Protein AF-A0AAD5DUL3-F1 (afdb_monomer_lite)

InterPro domains:
  IPR000182 GNAT domain [PF00583] (53-160)
  IPR000182 GNAT domain [PS51186] (17-183)
  IPR005123 Oxoglutarate/iron-dependent dioxygenase domain [PS51471] (688-803)
  IPR016181 Acyl-CoA N-acyltransferase [SSF55729] (15-179)
  IPR051635 Serotonin N-acetyltransferase-like [PTHR10908] (14-181)

Foldseek 3Di:
DDDDDDDDPDPDDDFDKDKDQDDLVLLVVALVQQPVFDDPQQGDDSVVSNQQCVQVSLLKMFIWTQDPPPDRDIHGQWIKTWAAAQDPADDPVRRVDHDLLHQEIEIRDTGGHPVCPPVCPSLVRLLVSVVSNVVSRVSHFKYKYKDDPVCVVSVVSNPWDWDAWGPDDRDDGTITMIMDGDDDPDDDDDDDDDDDDDDDDDDDDDDPPDDPPPPPDDDDDPDDDPDDFDDADFKDKDALQDPCLVVLLVLQVCCLPVVVVVVCVVCVVPVPDPPPVVCVCVVPPHLPQKDKDQVPVSDDPVVVVVVVVSVCVCCCPQPLFNDWDGKMKMWGFAQDKWFKWFALVQAQKKKKFWQACQVPAQKAWFWKWWQDDDDPDDRDTDTHRNHHRMMMMGGSLIIIMTTGIRGGPDSSRTTIIIITYRHHNDKAKDDLDHRVQQVVLLVVLLVQLVVLQVVAQAKFGKWKKKFKAWLQQAGPDIDTSHHNIWGAPQPPPDDGVVRSVSSSVSSVVSNRPGGGHHGPVRHMMMMMHMDGRAPPDDDDPPRDGPPPPPPPPVDPPDPQDWDQDDPPDDDDDDDDDDDDDDDDDDDDDDDDDDDDDDRPTDGFDDADFKDKDAQQPVPLLVVLLVLVCVVLVDPPDDDPLPPFWDQDDDRPFWTWIKGQVPSRDDPVSVVVVLVSVQVCCVPQPLFNDWDGKMKIFAAAQTKGFWDFQVVFAQKKKKQWSAQQVPAQKDWFWKKWFDPCLVVVSNPPDSVDMDGRVNGIDTHGNHRGMMMMGGRGTTIMTTGIRGGPRRSRTTIIMITYRHDRHKHKDDFQDPVQFVVLVVVLVVVLVVVLVVAQAKFGKWKKKFKAFLQQAGPDIGTSHHNIWGDPPGDPSDDRCVRVVSSSNSSCVSRNPTGGHHGPGIMMMMHMDGGD

Organism: NCBI:txid2649997

Secondary structure (DSSP, 8-state):
-----------PPPPPEEEEE--GGGHHHHHHHHHHHS-TTTSPPHHHHHHHHHHSGGGEEEEEEE-TTSSS-EEEEEEEEEEEES-SS--TTTTSS--TT-SEEEEEEEEE-GGGTTTTHHHHHHHHHHHHHHHH-TT--EEEEEE-GGGHHHHHHTTPEEEEE-S---SSS--EEEEE-PPP----------------PPPPPP-----TTTT---SS--S----PPPPP--EEEESS--TTHHHHHHHHHHHHHHHHHHHHHT-GGGTT---TTTTHHHHSSTT-SEEEEEHHHHS-HHHHHHHHHHHHHHIIIII-EEEEPPPEEEEE-TT--EEEEB-GGG-SEEEEEE---GGG-S-B--PEEEE---STT--PEEEE---TTEEEEEETTS-EEEPPPBS---TTTSEEEEEEEEEEE--EEEESS-HHHHHHHHHHHHHHHHHHHTTS--EEEEEEEEEEE-TTS-EEEEEEEEE--EE-TT-TTS-HHHHHHHHHHHHHHHHHH--PPPPTT---EEEEEEEEE-TT----TTS----------S---PPPPEEE---------------------PPP-PPP--------EEEPPPP--EEEETTSSTTHHHHHHHHHHHHTS-TT---GGGG--EEEEETTTEEEEEEEHHHHS-HHHHHHHHHHHHHHIIIII-EEEEPPPEEEEE-TT-EEEEE--TTT-SEEEEEE----TT-S-B--PEEEE-GGGGGHHHH--TTS-B-HHHHEEEE---TTPEEEEETTS-EEEPPPBS---TTTSEEEEEEEEEEE--EEEESS-HHHHHHHHHHHHHHHHHHHTTSPPEEEEEEEEEEE-TTSBEEEEEEEEE--EE-SSS--SS-HHHHHHHHHHHHHHHHHT-BPPP-SS-EEEEEEEEE-

Sequence (912 aa):
MVEGEAAGSGVQAAPDIFFRPALPEDLESIAALEAAGYPPDEAASKERLAYRLEHAGGQFLAAVGASSSGGGELEVVGFCCGTLSASDRLTEESMARHEPDGSLLAIHSVCVAAAMRRRGVATRLLRAYLQFVLGTTPQLEEVRLICKEPLIPLYAGAGFQMVGPSDVVHGTDPWFEMRWAPDEEDGDDEAGEAAAEAGQQPQQQPQLNGSPWSEMVGSESPTKQFLELPDTEFIFVKENFLPMASELRWCYEERILLDPLRALTLQPEKAASWKAWDTIDQLLPEKSTLLRTPAKQFFPRDLYRPLKAALLEYGAHELGCLGLSPIWLSYYTSSSTQSWHCAAPHGPFAFCLSITKWDERHFSGGETMLLQPNVLATDETYLLDPRFNQLAVWDARVPFGVRQVEGTDDPLDARVVLHGWFSKPAPFCTGALSQEEAAPALQAAMDAVHAALAKLPPAVGTVTLRLQVAGDGRPVGLQWLCNTLIAEPQHRGEQPWMVVDANLSAIAETCMSMRFPASADGGSSEVTLPFCMLTGHVMADDGRPQQRRHFISPACTRRTPKILVAAAEAAAAGGAAAPQAVAAAEPQAAAAAGSDSDDDYLELPEAVHSMAVPDFNPDLVPQLRKHFDTRLGDPLSTSVDRFCWDWWHVPGQYTLLRTPAEAFFPADLYDQLEDALIAYGERELGCRGISPIWLSCYVSGCHQGLHADAPHGPFAFVLSLTNWEGRRFSGGETMLLQPHVLDYWRRFDSGVGTELPQLTTLIPPRLGQLTVFDGRIPHGVQPVSGTMDPREGRIVLHGWFTSPSPFFSGSLGEEEATPALNACLDSLYAALGELPPVVGTVTLRLQVAAEGKVADLHWLGNTLVARPQGVPPGEPWEAVDASLACIAEHCLAASFPTSDGPTAITLPFVFE

Structure (mmCIF, N/CA/C/O backbone):
data_AF-A0AAD5DUL3-F1
#
_entry.id   AF-A0AAD5DUL3-F1
#
loop_
_atom_site.group_PDB
_atom_site.id
_atom_site.type_symbol
_atom_site.label_atom_id
_atom_site.label_alt_id
_atom_site.label_comp_id
_atom_site.label_asym_id
_atom_site.label_entity_id
_atom_site.label_seq_id
_atom_site.pdbx_PDB_ins_code
_atom_site.Cartn_x
_atom_site.Cartn_y
_atom_site.Cartn_z
_atom_site.occupancy
_atom_site.B_iso_or_equiv
_atom_site.auth_seq_id
_atom_site.auth_comp_id
_atom_site.auth_asym_id
_atom_site.auth_atom_id
_atom_site.pdbx_PDB_model_num
ATOM 1 N N . MET A 1 1 ? -26.252 43.240 -25.834 1.00 24.84 1 MET A N 1
ATOM 2 C CA . MET A 1 1 ? -24.801 43.497 -25.762 1.00 24.84 1 MET A CA 1
ATOM 3 C C . MET A 1 1 ? -24.248 42.536 -24.723 1.00 24.84 1 MET A C 1
ATOM 5 O O . MET A 1 1 ? -24.721 42.611 -23.600 1.00 24.84 1 MET A O 1
ATOM 9 N N . VAL A 1 2 ? -23.660 41.434 -25.206 1.00 25.56 2 VAL A N 1
ATOM 10 C CA . VAL A 1 2 ? -22.231 41.046 -25.040 1.00 25.56 2 VAL A CA 1
ATOM 11 C C . VAL A 1 2 ? -22.016 40.366 -23.674 1.00 25.56 2 VAL A C 1
ATOM 13 O O . VAL A 1 2 ? -22.179 41.031 -22.661 1.00 25.56 2 VAL A O 1
ATOM 16 N N . GLU A 1 3 ? -22.047 39.023 -23.637 1.00 24.41 3 GLU A N 1
ATOM 17 C CA . GLU A 1 3 ? -20.901 38.084 -23.431 1.00 24.41 3 GLU A CA 1
ATOM 18 C C . GLU A 1 3 ? -20.401 38.056 -21.962 1.00 24.41 3 GLU A C 1
ATOM 20 O O . GLU A 1 3 ? -20.379 39.081 -21.299 1.00 24.41 3 GLU A O 1
ATOM 25 N N . GLY A 1 4 ? -20.026 36.928 -21.351 1.00 24.55 4 GLY A N 1
ATOM 26 C CA . GLY A 1 4 ? -19.513 35.706 -21.955 1.00 24.55 4 GLY A CA 1
ATOM 27 C C . GLY A 1 4 ? -19.608 34.450 -21.082 1.00 24.55 4 GLY A C 1
ATOM 28 O O . GLY A 1 4 ? -20.041 34.456 -19.929 1.00 24.55 4 GLY A O 1
ATOM 29 N N . GLU A 1 5 ? -19.229 33.372 -21.756 1.00 26.19 5 GLU A N 1
ATOM 30 C CA . GLU A 1 5 ? -19.238 31.965 -21.386 1.00 26.19 5 GLU A CA 1
ATOM 31 C C . GLU A 1 5 ? -18.176 31.620 -20.332 1.00 26.19 5 GLU A C 1
ATOM 33 O O . GLU A 1 5 ? -17.050 32.112 -20.379 1.00 26.19 5 GLU A O 1
ATOM 38 N N . ALA A 1 6 ? -18.507 30.682 -19.442 1.00 24.86 6 ALA A N 1
ATOM 39 C CA . ALA A 1 6 ? -17.525 29.843 -18.764 1.00 24.86 6 ALA A CA 1
ATOM 40 C C . ALA A 1 6 ? -17.721 28.407 -19.268 1.00 24.86 6 ALA A C 1
ATOM 42 O O . ALA A 1 6 ? -18.690 27.733 -18.919 1.00 24.86 6 ALA A O 1
ATOM 43 N N . ALA A 1 7 ? -16.816 27.976 -20.146 1.00 26.88 7 ALA A N 1
ATOM 44 C CA . ALA A 1 7 ? -16.734 26.620 -20.659 1.00 26.88 7 ALA A CA 1
ATOM 45 C C . ALA A 1 7 ? -16.267 25.670 -19.544 1.00 26.88 7 ALA A C 1
ATOM 47 O O . ALA A 1 7 ? -15.115 25.714 -19.119 1.00 26.88 7 ALA A O 1
ATOM 48 N N . GLY A 1 8 ? -17.166 24.805 -19.072 1.00 26.33 8 GLY A N 1
ATOM 49 C CA . GLY A 1 8 ? -16.808 23.638 -18.271 1.00 26.33 8 GLY A CA 1
ATOM 50 C C . GLY A 1 8 ? -16.372 22.502 -19.191 1.00 26.33 8 GLY A C 1
ATOM 51 O O . GLY A 1 8 ? -17.191 21.953 -19.928 1.00 26.33 8 GLY A O 1
ATOM 52 N N . SER A 1 9 ? -15.092 22.135 -19.159 1.00 25.98 9 SER A N 1
ATOM 53 C CA . SER A 1 9 ? -14.579 20.928 -19.811 1.00 25.98 9 SER A CA 1
ATOM 54 C C . SER A 1 9 ? -14.992 19.692 -19.006 1.00 25.98 9 SER A C 1
ATOM 56 O O . SER A 1 9 ? -14.223 19.161 -18.208 1.00 25.98 9 SER A O 1
ATOM 58 N N . GLY A 1 10 ? -16.234 19.249 -19.194 1.00 26.83 10 GLY A N 1
ATOM 59 C CA . GLY A 1 10 ? -16.664 17.919 -18.783 1.00 26.83 10 GLY A CA 1
ATOM 60 C C . GLY A 1 10 ? -16.021 16.876 -19.694 1.00 26.83 10 GLY A C 1
ATOM 61 O O . GLY A 1 10 ? -16.289 16.852 -20.895 1.00 26.83 10 GLY A O 1
ATOM 62 N N . VAL A 1 11 ? -15.182 16.006 -19.133 1.00 28.56 11 VAL A N 1
ATOM 63 C CA . VAL A 1 11 ? -14.781 14.761 -19.794 1.00 28.56 11 VAL A CA 1
ATOM 64 C C . VAL A 1 11 ? -16.025 13.872 -19.840 1.00 28.56 11 VAL A C 1
ATOM 66 O O . VAL A 1 11 ? -16.381 13.228 -18.859 1.00 28.56 11 VAL A O 1
ATOM 69 N N . GLN A 1 12 ? -16.748 13.898 -20.960 1.00 26.66 12 GLN A N 1
ATOM 70 C CA . GLN A 1 12 ? -17.804 12.925 -21.229 1.00 26.66 12 GLN A CA 1
ATOM 71 C C . GLN A 1 12 ? -17.156 11.549 -21.415 1.00 26.66 12 GLN A C 1
ATOM 73 O O . GLN A 1 12 ? -16.294 11.386 -22.280 1.00 26.66 12 GLN A O 1
ATOM 78 N N . ALA A 1 13 ? -17.577 10.569 -20.611 1.00 31.23 13 ALA A N 1
ATOM 79 C CA . ALA A 1 13 ? -17.247 9.164 -20.820 1.00 31.23 13 ALA A CA 1
ATOM 80 C C . ALA A 1 13 ? -17.597 8.758 -22.264 1.00 31.23 13 ALA A C 1
ATOM 82 O O . ALA A 1 13 ? -18.660 9.115 -22.780 1.00 31.23 13 ALA A O 1
ATOM 83 N N . ALA A 1 14 ? -16.678 8.066 -22.941 1.00 36.59 14 ALA A N 1
ATOM 84 C CA . ALA A 1 14 ? -16.909 7.592 -24.301 1.00 36.59 14 ALA A CA 1
ATOM 85 C C . ALA A 1 14 ? -18.060 6.563 -24.304 1.00 36.59 14 ALA A C 1
ATOM 87 O O . ALA A 1 14 ? -18.105 5.729 -23.404 1.00 36.59 14 ALA A O 1
ATOM 88 N N . PRO A 1 15 ? -18.982 6.596 -25.283 1.00 48.47 15 PRO A N 1
ATOM 89 C CA . PRO A 1 15 ? -20.042 5.594 -25.379 1.00 48.47 15 PRO A CA 1
ATOM 90 C C . PRO A 1 15 ? -19.448 4.204 -25.657 1.00 48.47 15 PRO A C 1
ATOM 92 O O . PRO A 1 15 ? -18.458 4.094 -26.386 1.00 48.47 15 PRO A O 1
ATOM 95 N N . ASP A 1 16 ? -20.063 3.156 -25.105 1.00 64.88 16 ASP A N 1
ATOM 96 C CA . ASP A 1 16 ? -19.657 1.763 -25.314 1.00 64.88 16 ASP A CA 1
ATOM 97 C C . ASP A 1 16 ? -19.734 1.399 -26.808 1.00 64.88 16 ASP A C 1
ATOM 99 O O . ASP A 1 16 ? -20.801 1.437 -27.424 1.00 64.88 16 ASP A O 1
ATOM 103 N N . ILE A 1 17 ? -18.582 1.073 -27.406 1.00 77.69 17 ILE A N 1
ATOM 104 C CA . ILE A 1 17 ? -18.461 0.603 -28.796 1.00 77.69 17 ILE A CA 1
ATOM 105 C C . ILE A 1 17 ? -17.969 -0.836 -28.767 1.00 77.69 17 ILE A C 1
ATOM 107 O O . ILE A 1 17 ? -16.905 -1.101 -28.195 1.00 77.69 17 ILE A O 1
ATOM 111 N N . PHE A 1 18 ? -18.684 -1.723 -29.455 1.00 79.44 18 PHE A N 1
ATOM 112 C CA . PHE A 1 18 ? -18.292 -3.114 -29.681 1.00 79.44 18 PHE A CA 1
ATOM 113 C C . PHE A 1 18 ? -18.224 -3.433 -31.184 1.00 79.44 18 PHE A C 1
ATOM 115 O O . PHE A 1 18 ? -18.721 -2.672 -32.017 1.00 79.44 18 PHE A O 1
ATOM 122 N N . PHE A 1 19 ? -17.583 -4.549 -31.539 1.00 86.75 19 PHE A N 1
ATOM 123 C CA . PHE A 1 19 ? -17.332 -4.946 -32.929 1.00 86.75 19 PHE A CA 1
ATOM 124 C C . PHE A 1 19 ? -18.002 -6.285 -33.241 1.00 86.75 19 PHE A C 1
ATOM 126 O O . PHE A 1 19 ? -17.938 -7.208 -32.431 1.00 86.75 19 PHE A O 1
ATOM 133 N N . ARG A 1 20 ? -18.642 -6.396 -34.408 1.00 90.94 20 ARG A N 1
ATOM 134 C CA . ARG A 1 20 ? -19.283 -7.633 -34.883 1.00 90.94 20 ARG A CA 1
ATOM 135 C C . ARG A 1 20 ? -19.214 -7.751 -36.411 1.00 90.94 20 ARG A C 1
ATOM 137 O O . ARG A 1 20 ? -19.056 -6.722 -37.070 1.00 90.94 20 ARG A O 1
ATOM 144 N N . PRO A 1 21 ? -19.371 -8.954 -36.994 1.00 89.94 21 PRO A N 1
ATOM 145 C CA . PRO A 1 21 ? -19.543 -9.100 -38.439 1.00 89.94 21 PRO A CA 1
ATOM 146 C C . PRO A 1 21 ? -20.694 -8.230 -38.959 1.00 89.94 21 PRO A C 1
ATOM 148 O O . PRO A 1 21 ? -21.704 -8.049 -38.264 1.00 89.94 21 PRO A O 1
ATOM 151 N N . ALA A 1 22 ? -20.534 -7.675 -40.160 1.00 88.94 22 ALA A N 1
ATOM 152 C CA . ALA A 1 22 ? -21.581 -6.895 -40.811 1.00 88.94 22 ALA A CA 1
ATOM 153 C C . ALA A 1 22 ? -22.731 -7.803 -41.278 1.00 88.94 22 ALA A C 1
ATOM 155 O O . ALA A 1 22 ? -22.514 -8.907 -41.779 1.00 88.94 22 ALA A O 1
ATOM 156 N N . LEU A 1 23 ? -23.962 -7.330 -41.114 1.00 89.12 23 LEU A N 1
ATOM 157 C CA . LEU A 1 23 ? -25.187 -8.015 -41.510 1.00 89.12 23 LEU A CA 1
ATOM 158 C C . LEU A 1 23 ? -25.782 -7.338 -42.756 1.00 89.12 23 LEU A C 1
ATOM 160 O O . LEU A 1 23 ? -25.577 -6.139 -42.947 1.00 89.12 23 LEU A O 1
ATOM 164 N N . PRO A 1 24 ? -26.572 -8.041 -43.590 1.00 89.56 24 PRO A N 1
ATOM 165 C CA . PRO A 1 24 ? -27.228 -7.442 -44.761 1.00 89.56 24 PRO A CA 1
ATOM 166 C C . PRO A 1 24 ? -28.061 -6.186 -44.453 1.00 89.56 24 PRO A C 1
ATOM 168 O O . PRO A 1 24 ? -28.170 -5.292 -45.288 1.00 89.56 24 PRO A O 1
ATOM 171 N N . GLU A 1 25 ? -28.620 -6.104 -43.245 1.00 91.56 25 GLU A N 1
ATOM 172 C CA . GLU A 1 25 ? -29.365 -4.947 -42.731 1.00 91.56 25 GLU A CA 1
ATOM 173 C C . GLU A 1 25 ? -28.495 -3.704 -42.475 1.00 91.56 25 GLU A C 1
ATOM 175 O O . GLU A 1 25 ? -28.999 -2.586 -42.555 1.00 91.56 25 GLU A O 1
ATOM 180 N N . ASP A 1 26 ? -27.183 -3.869 -42.273 1.00 92.81 26 ASP A N 1
ATOM 181 C CA . ASP A 1 26 ? -26.242 -2.759 -42.074 1.00 92.81 26 ASP A CA 1
ATOM 182 C C . ASP A 1 26 ? -25.892 -2.035 -43.386 1.00 92.81 26 ASP A C 1
ATOM 184 O O . ASP A 1 26 ? -25.283 -0.962 -43.356 1.00 92.81 26 ASP A O 1
ATOM 188 N N . LEU A 1 27 ? -26.249 -2.600 -44.549 1.00 94.06 27 LEU A N 1
ATOM 189 C CA . LEU A 1 27 ? -25.817 -2.115 -45.865 1.00 94.06 27 LEU A CA 1
ATOM 190 C C . LEU A 1 27 ? -26.181 -0.643 -46.107 1.00 94.06 27 LEU A C 1
ATOM 192 O O . LEU A 1 27 ? -25.403 0.083 -46.725 1.00 94.06 27 LEU A O 1
ATOM 196 N N . GLU A 1 28 ? -27.340 -0.191 -45.625 1.00 93.06 28 GLU A N 1
ATOM 197 C CA . GLU A 1 28 ? -27.751 1.210 -45.773 1.00 93.06 28 GLU A CA 1
ATOM 198 C C . GLU A 1 28 ? -26.840 2.149 -44.971 1.00 93.06 28 GLU A C 1
ATOM 200 O O . GLU A 1 28 ? -26.344 3.143 -45.504 1.00 93.06 28 GLU A O 1
ATOM 205 N N . SER A 1 29 ? -26.563 1.807 -43.710 1.00 93.06 29 SER A N 1
ATOM 206 C CA . SER A 1 29 ? -25.687 2.582 -42.827 1.00 93.06 29 SER A CA 1
ATOM 207 C C . SER A 1 29 ? -24.239 2.577 -43.316 1.00 93.06 29 SER A C 1
ATOM 209 O O . SER A 1 29 ? -23.578 3.613 -43.307 1.00 93.06 29 SER A O 1
ATOM 211 N N . ILE A 1 30 ? -23.757 1.435 -43.804 1.00 95.56 30 ILE A N 1
ATOM 212 C CA . ILE A 1 30 ? -22.421 1.280 -44.390 1.00 95.56 30 ILE A CA 1
ATOM 213 C C . ILE A 1 30 ? -22.286 2.137 -45.653 1.00 95.56 30 ILE A C 1
ATOM 215 O O . ILE A 1 30 ? -21.319 2.885 -45.777 1.00 95.56 30 ILE A O 1
ATOM 219 N N . ALA A 1 31 ? -23.263 2.094 -46.565 1.00 94.56 31 ALA A N 1
ATOM 220 C CA . ALA A 1 31 ? -23.243 2.913 -47.777 1.00 94.56 31 ALA A CA 1
ATOM 221 C C . ALA A 1 31 ? -23.271 4.418 -47.461 1.00 94.56 31 ALA A C 1
ATOM 223 O O . ALA A 1 31 ? -22.591 5.202 -48.124 1.00 94.56 31 ALA A O 1
ATOM 224 N N . ALA A 1 32 ? -24.008 4.826 -46.423 1.00 93.62 32 ALA A N 1
ATOM 225 C CA . ALA A 1 32 ? -24.014 6.210 -45.955 1.00 93.62 32 ALA A CA 1
ATOM 226 C C . ALA A 1 32 ? -22.656 6.634 -45.365 1.00 93.62 32 ALA A C 1
ATOM 228 O O . ALA A 1 32 ? -22.182 7.738 -45.642 1.00 93.62 32 ALA A O 1
ATOM 229 N N . LEU A 1 33 ? -22.012 5.763 -44.581 1.00 95.00 33 LEU A N 1
ATOM 230 C CA . LEU A 1 33 ? -20.679 6.009 -44.026 1.00 95.00 33 LEU A CA 1
ATOM 231 C C . LEU A 1 33 ? -19.603 6.091 -45.116 1.00 95.00 33 LEU A C 1
ATOM 233 O O . LEU A 1 33 ? -18.754 6.976 -45.033 1.00 95.00 33 LEU A O 1
ATOM 237 N N . GLU A 1 34 ? -19.664 5.231 -46.135 1.00 95.31 34 GLU A N 1
ATOM 238 C CA . GLU A 1 34 ? -18.752 5.246 -47.288 1.00 95.31 34 GLU A CA 1
ATOM 239 C C . GLU A 1 34 ? -18.866 6.564 -48.062 1.00 95.31 34 GLU A C 1
ATOM 241 O O . GLU A 1 34 ? -17.874 7.264 -48.267 1.00 95.31 34 GLU A O 1
ATOM 246 N N . ALA A 1 35 ? -20.092 6.956 -48.424 1.00 93.25 35 ALA A N 1
ATOM 247 C CA . ALA A 1 35 ? -20.350 8.189 -49.165 1.00 93.25 35 ALA A CA 1
ATOM 248 C C . ALA A 1 35 ? -19.949 9.455 -48.382 1.00 93.25 35 ALA A C 1
ATOM 250 O O . ALA A 1 35 ? -19.630 10.479 -48.979 1.00 93.25 35 ALA A O 1
ATOM 251 N N . ALA A 1 36 ? -19.963 9.398 -47.046 1.00 91.12 36 ALA A N 1
ATOM 252 C CA . ALA A 1 36 ? -19.487 10.475 -46.176 1.00 91.12 36 ALA A CA 1
ATOM 253 C C . ALA A 1 36 ? -17.973 10.403 -45.875 1.00 91.12 36 ALA A C 1
ATOM 255 O O . ALA A 1 36 ? -17.401 11.356 -45.331 1.00 91.12 36 ALA A O 1
ATOM 256 N N . GLY A 1 37 ? -17.335 9.262 -46.141 1.00 87.44 37 GLY A N 1
ATOM 257 C CA . GLY A 1 37 ? -15.922 8.992 -45.883 1.00 87.44 37 GLY A CA 1
ATOM 258 C C . GLY A 1 37 ? -15.008 9.358 -47.049 1.00 87.44 37 GLY A C 1
ATOM 259 O O . GLY A 1 37 ? -13.888 9.807 -46.804 1.00 87.44 37 GLY A O 1
ATOM 260 N N . TYR A 1 38 ? -15.502 9.232 -48.283 1.00 86.75 38 TYR A N 1
ATOM 261 C CA . TYR A 1 38 ? -14.717 9.382 -49.510 1.00 86.75 38 TYR A CA 1
ATOM 262 C C . TYR A 1 38 ? -15.321 10.409 -50.487 1.00 86.75 38 TYR A C 1
ATOM 264 O O . TYR A 1 38 ? -16.538 10.607 -50.510 1.00 86.75 38 TYR A O 1
ATOM 272 N N . PRO A 1 39 ? -14.495 11.061 -51.328 1.00 85.88 39 PRO A N 1
ATOM 273 C CA . PRO A 1 39 ? -14.961 11.801 -52.500 1.00 85.88 39 PRO A CA 1
ATOM 274 C C . PRO A 1 39 ? -15.818 10.937 -53.452 1.00 85.88 39 PRO A C 1
ATOM 276 O O . PRO A 1 39 ? -15.612 9.724 -53.517 1.00 85.88 39 PRO A O 1
ATOM 279 N N . PRO A 1 40 ? -16.754 11.521 -54.232 1.00 82.31 40 PRO A N 1
ATOM 280 C CA . PRO A 1 40 ? -17.668 10.756 -55.093 1.00 82.31 40 PRO A CA 1
ATOM 281 C C . PRO A 1 40 ? -16.994 9.869 -56.151 1.00 82.31 40 PRO A C 1
ATOM 283 O O . PRO A 1 40 ? -17.597 8.901 -56.605 1.00 82.31 40 PRO A O 1
ATOM 286 N N . ASP A 1 41 ? -15.781 10.217 -56.574 1.00 78.56 41 ASP A N 1
ATOM 287 C CA . ASP A 1 41 ? -14.956 9.481 -57.533 1.00 78.56 41 ASP A CA 1
ATOM 288 C C . ASP A 1 41 ? -14.104 8.368 -56.894 1.00 78.56 41 ASP A C 1
ATOM 290 O O . ASP A 1 41 ? -13.630 7.488 -57.610 1.00 78.56 41 ASP A O 1
ATOM 294 N N . GLU A 1 42 ? -13.960 8.368 -55.564 1.00 81.62 42 GLU A N 1
ATOM 295 C CA . GLU A 1 42 ? -13.209 7.370 -54.784 1.00 81.62 42 GLU A CA 1
ATOM 296 C C . GLU A 1 42 ? -14.136 6.404 -54.007 1.00 81.62 42 GLU A C 1
ATOM 298 O O . GLU A 1 42 ? -13.755 5.268 -53.731 1.00 81.62 42 GLU A O 1
ATOM 303 N N . ALA A 1 43 ? -15.362 6.824 -53.668 1.00 87.38 43 ALA A N 1
ATOM 304 C CA . ALA A 1 43 ? -16.303 6.047 -52.856 1.00 87.38 43 ALA A CA 1
ATOM 305 C C . ALA A 1 43 ? -16.811 4.771 -53.559 1.00 87.38 43 ALA A C 1
ATOM 307 O O . ALA A 1 43 ? -17.199 4.790 -54.734 1.00 87.38 43 ALA A O 1
ATOM 308 N N . ALA A 1 44 ? -16.914 3.657 -52.825 1.00 88.38 44 ALA A N 1
ATOM 309 C CA . ALA A 1 44 ? -17.557 2.457 -53.352 1.00 88.38 44 ALA A CA 1
ATOM 310 C C . ALA A 1 44 ? -19.073 2.661 -53.538 1.00 88.38 44 ALA A C 1
ATOM 312 O O . ALA A 1 44 ? -19.793 3.079 -52.631 1.00 88.38 44 ALA A O 1
ATOM 313 N N . SER A 1 45 ? -19.587 2.299 -54.716 1.00 91.00 45 SER A N 1
ATOM 314 C CA . SER A 1 45 ? -21.029 2.276 -54.977 1.00 91.00 45 SER A CA 1
ATOM 315 C C . SER A 1 45 ? -21.744 1.269 -54.067 1.00 91.00 45 SER A C 1
ATOM 317 O O . SER A 1 45 ? -21.192 0.214 -53.734 1.00 91.00 45 SER A O 1
ATOM 319 N N . LYS A 1 46 ? -23.012 1.532 -53.730 1.00 92.31 46 LYS A N 1
ATOM 320 C CA . LYS A 1 46 ? -23.831 0.638 -52.892 1.00 92.31 46 LYS A CA 1
ATOM 321 C C . LYS A 1 46 ? -23.884 -0.792 -53.440 1.00 92.31 46 LYS A C 1
ATOM 323 O O . LYS A 1 46 ? -23.823 -1.743 -52.670 1.00 92.31 46 LYS A O 1
ATOM 328 N N . GLU A 1 47 ? -23.906 -0.955 -54.760 1.00 91.56 47 GLU A N 1
ATOM 329 C CA . GLU A 1 47 ? -23.882 -2.255 -55.439 1.00 91.56 47 GLU A CA 1
ATOM 330 C C . GLU A 1 47 ? -22.574 -3.024 -55.187 1.00 91.56 47 GLU A C 1
ATOM 332 O O . GLU A 1 47 ? -22.594 -4.245 -55.054 1.00 91.56 47 GLU A O 1
ATOM 337 N N . ARG A 1 48 ? -21.434 -2.324 -55.072 1.00 90.12 48 ARG A N 1
ATOM 338 C CA . ARG A 1 48 ? -20.129 -2.937 -54.769 1.00 90.12 48 ARG A CA 1
ATOM 339 C C . ARG A 1 48 ? -20.035 -3.331 -53.301 1.00 90.12 48 ARG A C 1
ATOM 341 O O . ARG A 1 48 ? -19.508 -4.396 -52.996 1.00 90.12 48 ARG A O 1
ATOM 348 N N . LEU A 1 49 ? -20.568 -2.505 -52.401 1.00 93.69 49 LEU A N 1
ATOM 349 C CA . LEU A 1 49 ? -20.659 -2.834 -50.977 1.00 93.69 49 LEU A CA 1
ATOM 350 C C . LEU A 1 49 ? -21.591 -4.028 -50.738 1.00 93.69 49 LEU A C 1
ATOM 352 O O . LEU A 1 49 ? -21.235 -4.920 -49.977 1.00 93.69 49 LEU A O 1
ATOM 356 N N . ALA A 1 50 ? -22.723 -4.096 -51.447 1.00 92.75 50 ALA A N 1
ATOM 357 C CA . ALA A 1 50 ? -23.629 -5.243 -51.417 1.00 92.75 50 ALA A CA 1
ATOM 358 C C . ALA A 1 50 ? -22.936 -6.518 -51.914 1.00 92.75 50 ALA A C 1
ATOM 360 O O . ALA A 1 50 ? -22.980 -7.541 -51.237 1.00 92.75 50 ALA A O 1
ATOM 361 N N . TYR A 1 51 ? -22.225 -6.435 -53.045 1.00 91.56 51 TYR A N 1
ATOM 362 C CA . TYR A 1 51 ? -21.442 -7.551 -53.573 1.00 91.56 51 TYR A CA 1
ATOM 363 C C . TYR A 1 51 ? -20.396 -8.050 -52.566 1.00 91.56 51 TYR A C 1
ATOM 365 O O . TYR A 1 51 ? -20.323 -9.251 -52.318 1.00 91.56 51 TYR A O 1
ATOM 373 N N . ARG A 1 52 ? -19.617 -7.144 -51.953 1.00 93.50 52 ARG A N 1
ATOM 374 C CA . ARG A 1 52 ? -18.602 -7.489 -50.940 1.00 93.50 52 ARG A CA 1
ATOM 375 C C . ARG A 1 52 ? -19.227 -8.104 -49.694 1.00 93.50 52 ARG A C 1
ATOM 377 O O . ARG A 1 52 ? -18.689 -9.067 -49.173 1.00 93.50 52 ARG A O 1
ATOM 384 N N . LEU A 1 53 ? -20.360 -7.589 -49.229 1.00 92.00 53 LEU A N 1
ATOM 385 C CA . LEU A 1 53 ? -21.045 -8.144 -48.065 1.00 92.00 53 LEU A CA 1
ATOM 386 C C . LEU A 1 53 ? -21.606 -9.548 -48.341 1.00 92.00 53 LEU A C 1
ATOM 388 O O . LEU A 1 53 ? -21.548 -10.412 -47.474 1.00 92.00 53 LEU A O 1
ATOM 392 N N . GLU A 1 54 ? -22.106 -9.786 -49.553 1.00 91.25 54 GLU A N 1
ATOM 393 C CA . GLU A 1 54 ? -22.632 -11.088 -49.971 1.00 91.25 54 GLU A CA 1
ATOM 394 C C . GLU A 1 54 ? -21.524 -12.125 -50.209 1.00 91.25 54 GLU A C 1
ATOM 396 O O . GLU A 1 54 ? -21.655 -13.269 -49.781 1.00 91.25 54 GLU A O 1
ATOM 401 N N . HIS A 1 55 ? -20.429 -11.739 -50.871 1.00 88.25 55 HIS A N 1
ATOM 402 C CA . HIS A 1 55 ? -19.398 -12.677 -51.333 1.00 88.25 55 HIS A CA 1
ATOM 403 C C . HIS A 1 55 ? -18.163 -12.734 -50.425 1.00 88.25 55 HIS A C 1
ATOM 405 O O . HIS A 1 55 ? -17.492 -13.756 -50.405 1.00 88.25 55 HIS A O 1
ATOM 411 N N . ALA A 1 56 ? -17.877 -11.668 -49.676 1.00 88.44 56 ALA A N 1
ATOM 412 C CA . ALA A 1 56 ? -16.736 -11.520 -48.767 1.00 88.44 56 ALA A CA 1
ATOM 413 C C . ALA A 1 56 ? -17.189 -11.105 -47.350 1.00 88.44 56 ALA A C 1
ATOM 415 O O . ALA A 1 56 ? -16.482 -10.399 -46.632 1.00 88.44 56 ALA A O 1
ATOM 416 N N . GLY A 1 57 ? -18.393 -11.521 -46.931 1.00 85.38 57 GLY A N 1
ATOM 417 C CA . GLY A 1 57 ? -18.948 -11.181 -45.613 1.00 85.38 57 GLY A CA 1
ATOM 418 C C . GLY A 1 57 ? -18.081 -11.657 -44.437 1.00 85.38 57 GLY A C 1
ATOM 419 O O . GLY A 1 57 ? -18.062 -11.021 -43.386 1.00 85.38 57 GLY A O 1
ATOM 420 N N . GLY A 1 58 ? -17.292 -12.723 -44.634 1.00 83.12 58 GLY A N 1
ATOM 421 C CA . GLY A 1 58 ? -16.285 -13.202 -43.677 1.00 83.12 58 GLY A CA 1
ATOM 422 C C . GLY A 1 58 ? -15.097 -12.251 -43.477 1.00 83.12 58 GLY A C 1
ATOM 423 O O . GLY A 1 58 ? -14.329 -12.434 -42.538 1.00 83.12 58 GLY A O 1
ATOM 424 N N . GLN A 1 59 ? -14.968 -11.222 -44.318 1.00 93.25 59 GLN A N 1
ATOM 425 C CA . GLN A 1 59 ? -13.968 -10.155 -44.247 1.00 93.25 59 GLN A CA 1
ATOM 426 C C . GLN A 1 59 ? -14.649 -8.779 -44.146 1.00 93.25 59 GLN A C 1
ATOM 428 O O . GLN A 1 59 ? -14.168 -7.779 -44.681 1.00 93.25 59 GLN A O 1
ATOM 433 N N . PHE A 1 60 ? -15.800 -8.718 -43.464 1.00 93.06 60 PHE A N 1
ATOM 434 C CA . PHE A 1 60 ? -16.576 -7.494 -43.271 1.00 93.06 60 PHE A CA 1
ATOM 435 C C . PHE A 1 60 ? -16.950 -7.309 -41.792 1.00 93.06 60 PHE A C 1
ATOM 437 O O . PHE A 1 60 ? -17.764 -8.054 -41.244 1.00 93.06 60 PHE A O 1
ATOM 444 N N . LEU A 1 61 ? -16.384 -6.287 -41.139 1.00 94.62 61 LEU A N 1
ATOM 445 C CA . LEU A 1 61 ? -16.602 -6.004 -39.716 1.00 94.62 61 LEU A CA 1
ATOM 446 C C . LEU A 1 61 ? -17.216 -4.615 -39.506 1.00 94.62 61 LEU A C 1
ATOM 448 O O . LEU A 1 61 ? -16.767 -3.630 -40.092 1.00 94.62 61 LEU A O 1
ATOM 452 N N . ALA A 1 62 ? -18.213 -4.532 -38.628 1.00 93.81 62 ALA A N 1
ATOM 453 C CA . ALA A 1 62 ? -18.885 -3.305 -38.221 1.00 93.81 62 ALA A CA 1
ATOM 454 C C . ALA A 1 62 ? -18.547 -2.942 -36.763 1.00 93.81 62 ALA A C 1
ATOM 456 O O . ALA A 1 62 ? -18.493 -3.800 -35.880 1.00 93.81 62 ALA A O 1
ATOM 457 N N . ALA A 1 63 ? -18.353 -1.648 -36.507 1.00 91.38 63 ALA A N 1
ATOM 458 C CA . ALA A 1 63 ? -18.319 -1.044 -35.181 1.00 91.38 63 ALA A CA 1
ATOM 459 C C . ALA A 1 63 ? -19.710 -0.503 -34.845 1.00 91.38 63 ALA A C 1
ATOM 461 O O . ALA A 1 63 ? -20.263 0.306 -35.595 1.00 91.38 63 ALA A O 1
ATOM 462 N N . VAL A 1 64 ? -20.257 -0.924 -33.711 1.00 89.44 64 VAL A N 1
ATOM 463 C CA . VAL A 1 64 ? -21.619 -0.606 -33.283 1.00 89.44 64 VAL A CA 1
ATOM 464 C C . VAL A 1 64 ? -21.566 0.155 -31.962 1.00 89.44 64 VAL A C 1
ATOM 466 O O . VAL A 1 64 ? -20.838 -0.233 -31.049 1.00 89.44 64 VAL A O 1
ATOM 469 N N . GLY A 1 65 ? -22.314 1.253 -31.870 1.00 85.12 65 GLY A N 1
ATOM 470 C CA . GLY A 1 65 ? -22.364 2.108 -30.684 1.00 85.12 65 GLY A CA 1
ATOM 471 C C . GLY A 1 65 ? -23.740 2.734 -30.473 1.00 85.12 65 GLY A C 1
ATOM 472 O O . GLY A 1 65 ? -24.622 2.619 -31.320 1.00 85.12 65 GLY A O 1
ATOM 473 N N . ALA A 1 66 ? -23.932 3.382 -29.324 1.00 76.94 66 ALA A N 1
ATOM 474 C CA . ALA A 1 66 ? -25.197 4.033 -28.983 1.00 76.94 66 ALA A CA 1
ATOM 475 C C . ALA A 1 66 ? -25.575 5.121 -30.003 1.00 76.94 66 ALA A C 1
ATOM 477 O O . ALA A 1 66 ? -24.742 5.968 -30.339 1.00 76.94 66 ALA A O 1
ATOM 478 N N . SER A 1 67 ? -26.831 5.116 -30.463 1.00 65.75 67 SER A N 1
ATOM 479 C CA . SER A 1 67 ? -27.282 6.070 -31.471 1.00 65.75 67 SER A CA 1
ATOM 480 C C . SER A 1 67 ? -27.244 7.509 -30.975 1.00 65.75 67 SER A C 1
ATOM 482 O O . SER A 1 67 ? -27.711 7.847 -29.883 1.00 65.75 67 SER A O 1
ATOM 484 N N . SER A 1 68 ? -26.766 8.387 -31.849 1.00 59.69 68 SER A N 1
ATOM 485 C CA . SER A 1 68 ? -26.736 9.832 -31.634 1.00 59.69 68 SER A CA 1
ATOM 486 C C . SER A 1 68 ? -28.126 10.501 -31.650 1.00 59.69 68 SER A C 1
ATOM 488 O O . SER A 1 68 ? -28.241 11.683 -31.326 1.00 59.69 68 SER A O 1
ATOM 490 N N . SER A 1 69 ? -29.194 9.750 -31.951 1.00 56.88 69 SER A N 1
ATOM 491 C CA . SER A 1 69 ? -30.582 10.235 -32.032 1.00 56.88 69 SER A CA 1
ATOM 492 C C . SER A 1 69 ? -31.454 9.986 -30.781 1.00 56.88 69 SER A C 1
ATOM 494 O O . SER A 1 69 ? -32.624 10.368 -30.763 1.00 56.88 69 SER A O 1
ATOM 496 N N . GLY A 1 70 ? -30.886 9.445 -29.692 1.00 50.50 70 GLY A N 1
ATOM 497 C CA . GLY A 1 70 ? -31.492 9.498 -28.347 1.00 50.50 70 GLY A CA 1
ATOM 498 C C . GLY A 1 70 ? -32.520 8.411 -27.990 1.00 50.50 70 GLY A C 1
ATOM 499 O O . GLY A 1 70 ? -33.274 8.593 -27.037 1.00 50.50 70 GLY A O 1
ATOM 500 N N . GLY A 1 71 ? -32.554 7.284 -28.710 1.00 48.22 71 GLY A N 1
ATOM 501 C CA . GLY A 1 71 ? -33.535 6.202 -28.503 1.00 48.22 71 GLY A CA 1
ATOM 502 C C . GLY A 1 71 ? -33.041 4.941 -27.774 1.00 48.22 71 GLY A C 1
ATOM 503 O O . GLY A 1 71 ? -33.830 4.024 -27.579 1.00 48.22 71 GLY A O 1
ATOM 504 N N . GLY A 1 72 ? -31.760 4.851 -27.396 1.00 56.75 72 GLY A N 1
ATOM 505 C CA . GLY A 1 72 ? -31.173 3.615 -26.844 1.00 56.75 72 GLY A CA 1
ATOM 506 C C . GLY A 1 72 ? -30.921 2.505 -27.879 1.00 56.75 72 GLY A C 1
ATOM 507 O O . GLY A 1 72 ? -30.443 1.434 -27.517 1.00 56.75 72 GLY A O 1
ATOM 508 N N . GLU A 1 73 ? -31.209 2.757 -29.158 1.00 63.06 73 GLU A N 1
ATOM 509 C CA . GLU A 1 73 ? -30.879 1.859 -30.266 1.00 63.06 73 GLU A CA 1
ATOM 510 C C . GLU A 1 73 ? -29.388 1.943 -30.622 1.00 63.06 73 GLU A C 1
ATOM 512 O O . GLU A 1 73 ? -28.741 2.983 -30.464 1.00 63.06 73 GLU A O 1
ATOM 517 N N . LEU A 1 74 ? -28.840 0.823 -31.089 1.00 79.81 74 LEU A N 1
ATOM 518 C CA . LEU A 1 74 ? -27.447 0.691 -31.495 1.00 79.81 74 LEU A CA 1
ATOM 519 C C . LEU A 1 74 ? -27.316 0.954 -33.001 1.00 79.81 74 LEU A C 1
ATOM 521 O O . LEU A 1 74 ? -28.043 0.357 -33.791 1.00 79.81 74 LEU A O 1
ATOM 525 N N . GLU A 1 75 ? -26.380 1.816 -33.399 1.00 86.62 75 GLU A N 1
ATOM 526 C CA . GLU A 1 75 ? -26.127 2.171 -34.800 1.00 86.62 75 GLU A CA 1
ATOM 527 C C . GLU A 1 75 ? -24.713 1.777 -35.240 1.00 86.62 75 GLU A C 1
ATOM 529 O O . GLU A 1 75 ? -23.772 1.751 -34.440 1.00 86.62 75 GLU A O 1
ATOM 534 N N . VAL A 1 76 ? -24.551 1.472 -36.531 1.00 92.19 76 VAL A N 1
ATOM 535 C CA . VAL A 1 76 ? -23.226 1.263 -37.124 1.00 92.19 76 VAL A CA 1
ATOM 536 C C . VAL A 1 76 ? -22.513 2.610 -37.180 1.00 92.19 76 VAL A C 1
ATOM 538 O O . VAL A 1 76 ? -22.885 3.501 -37.942 1.00 92.19 76 VAL A O 1
ATOM 541 N N . VAL A 1 77 ? -21.472 2.753 -36.364 1.00 93.44 77 VAL A N 1
ATOM 542 C CA . VAL A 1 77 ? -20.658 3.972 -36.242 1.00 93.44 77 VAL A CA 1
ATOM 543 C C . VAL A 1 77 ? -19.322 3.869 -36.980 1.00 93.44 77 VAL A C 1
ATOM 545 O O . VAL A 1 77 ? -18.579 4.849 -37.063 1.00 93.44 77 VAL A O 1
ATOM 548 N N . GLY A 1 78 ? -19.002 2.703 -37.540 1.00 94.44 78 GLY A N 1
ATOM 549 C CA . GLY A 1 78 ? -17.859 2.495 -38.422 1.00 94.44 78 GLY A CA 1
ATOM 550 C C . GLY A 1 78 ? -17.845 1.095 -39.030 1.00 94.44 78 GLY A C 1
ATOM 551 O O . GLY A 1 78 ? -18.549 0.212 -38.551 1.00 94.44 78 GLY A O 1
ATOM 552 N N . PHE A 1 79 ? -17.057 0.879 -40.079 1.00 97.06 79 PHE A N 1
ATOM 553 C CA . PHE A 1 79 ? -16.882 -0.439 -40.689 1.00 97.06 79 PHE A CA 1
ATOM 554 C C . PHE A 1 79 ? -15.527 -0.576 -41.393 1.00 97.06 79 PHE A C 1
ATOM 556 O O . PHE A 1 79 ? -14.895 0.422 -41.751 1.00 97.06 79 PHE A O 1
ATOM 563 N N . CYS A 1 80 ? -15.093 -1.822 -41.567 1.00 96.94 80 CYS A N 1
ATOM 564 C CA . CYS A 1 80 ? -13.916 -2.211 -42.333 1.00 96.94 80 CYS A CA 1
ATOM 565 C C . CYS A 1 80 ? -14.278 -3.400 -43.230 1.00 96.94 80 CYS A C 1
ATOM 567 O O . CYS A 1 80 ? -14.896 -4.357 -42.752 1.00 96.94 80 CYS A O 1
ATOM 569 N N . CYS A 1 81 ? -13.932 -3.338 -44.518 1.00 95.06 81 CYS A N 1
ATOM 570 C CA . CYS A 1 81 ? -14.207 -4.427 -45.456 1.00 95.06 81 CYS A CA 1
ATOM 571 C C . CYS A 1 81 ? -13.069 -4.680 -46.442 1.00 95.06 81 CYS A C 1
ATOM 573 O O . CYS A 1 81 ? -12.371 -3.754 -46.864 1.00 95.06 81 CYS A O 1
ATOM 575 N N . GLY A 1 82 ? -12.921 -5.943 -46.836 1.00 94.00 82 GLY A N 1
ATOM 576 C CA . GLY A 1 82 ? -11.890 -6.399 -47.759 1.00 94.00 82 GLY A CA 1
ATOM 577 C C . GLY A 1 82 ? -12.352 -7.523 -48.686 1.00 94.00 82 GLY A C 1
ATOM 578 O O . GLY A 1 82 ? -13.444 -8.066 -48.529 1.00 94.00 82 GLY A O 1
ATOM 579 N N . THR A 1 83 ? -11.521 -7.874 -49.665 1.00 93.62 83 THR A N 1
ATOM 580 C CA . THR A 1 83 ? -11.678 -9.099 -50.466 1.00 93.62 83 THR A CA 1
ATOM 581 C C . THR A 1 83 ? -10.366 -9.864 -50.545 1.00 93.62 83 THR A C 1
ATOM 583 O O . THR A 1 83 ? -9.300 -9.258 -50.599 1.00 93.62 83 THR A O 1
ATOM 586 N N . LEU A 1 84 ? -10.458 -11.192 -50.572 1.00 93.44 84 LEU A N 1
ATOM 587 C CA . LEU A 1 84 ? -9.321 -12.072 -50.789 1.00 93.44 84 LEU A CA 1
ATOM 588 C C . LEU A 1 84 ? -8.954 -12.152 -52.271 1.00 93.44 84 LEU A C 1
ATOM 590 O O . LEU A 1 84 ? -9.821 -12.007 -53.137 1.00 93.44 84 LEU A O 1
ATOM 594 N N . SER A 1 85 ? -7.672 -12.379 -52.527 1.00 90.69 85 SER A N 1
ATOM 595 C CA . SER A 1 85 ? -7.052 -12.482 -53.842 1.00 90.69 85 SER A CA 1
ATOM 596 C C . SER A 1 85 ? -5.922 -13.513 -53.794 1.00 90.69 85 SER A C 1
ATOM 598 O O . SER A 1 85 ? -5.175 -13.565 -52.818 1.00 90.69 85 SER A O 1
ATOM 600 N N . ALA A 1 86 ? -5.764 -14.308 -54.852 1.00 86.44 86 ALA A N 1
ATOM 601 C CA . ALA A 1 86 ? -4.622 -15.209 -55.023 1.00 86.44 86 ALA A CA 1
ATOM 602 C C . ALA A 1 86 ? -3.355 -14.505 -55.559 1.00 86.44 86 ALA A C 1
ATOM 604 O O . ALA A 1 86 ? -2.300 -15.124 -55.652 1.00 86.44 86 ALA A O 1
ATOM 605 N N . SER A 1 87 ? -3.454 -13.227 -55.945 1.00 83.12 87 SER A N 1
ATOM 606 C CA . SER A 1 87 ? -2.302 -12.384 -56.302 1.00 83.12 87 SER A CA 1
ATOM 607 C C . SER A 1 87 ? -1.488 -12.001 -55.065 1.00 83.12 87 SER A C 1
ATOM 609 O O . SER A 1 87 ? -2.064 -11.687 -54.028 1.00 83.12 87 SER A O 1
ATOM 611 N N . ASP A 1 88 ? -0.169 -11.916 -55.223 1.00 77.19 88 ASP A N 1
ATOM 612 C CA . ASP A 1 88 ? 0.814 -11.445 -54.235 1.00 77.19 88 ASP A CA 1
ATOM 613 C C . ASP A 1 88 ? 0.987 -9.911 -54.230 1.00 77.19 88 ASP A C 1
ATOM 615 O O . ASP A 1 88 ? 1.740 -9.348 -53.433 1.00 77.19 88 ASP A O 1
ATOM 619 N N . ARG A 1 89 ? 0.302 -9.213 -55.145 1.00 78.44 89 ARG A N 1
ATOM 620 C CA . A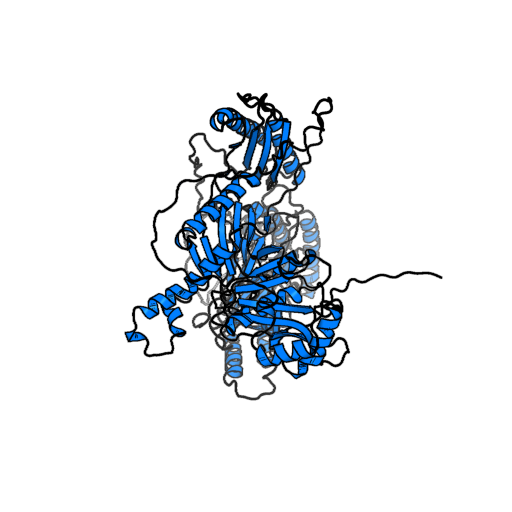RG A 1 89 ? 0.339 -7.750 -55.284 1.00 78.44 89 ARG A CA 1
ATOM 621 C C . ARG A 1 89 ? -1.053 -7.134 -55.346 1.00 78.44 89 ARG A C 1
ATOM 623 O O . ARG A 1 89 ? -1.992 -7.708 -55.917 1.00 78.44 89 ARG A O 1
ATOM 630 N N . LEU A 1 90 ? -1.156 -5.909 -54.831 1.00 80.94 90 LEU A N 1
ATOM 631 C CA . LEU A 1 90 ? -2.345 -5.074 -54.948 1.00 80.94 90 LEU A CA 1
ATOM 632 C C . LEU A 1 90 ? -2.369 -4.380 -56.324 1.00 80.94 90 LEU A C 1
ATOM 634 O O . LEU A 1 90 ? -1.520 -3.552 -56.636 1.00 80.94 90 LEU A O 1
ATOM 638 N N . THR A 1 91 ? -3.336 -4.740 -57.164 1.00 80.50 91 THR A N 1
ATOM 639 C CA . THR A 1 91 ? -3.561 -4.193 -58.510 1.00 80.50 91 THR A CA 1
ATOM 640 C C . THR A 1 91 ? -5.058 -3.949 -58.707 1.00 80.50 91 THR A C 1
ATOM 642 O O . THR A 1 91 ? -5.877 -4.506 -57.976 1.00 80.50 91 THR A O 1
ATOM 645 N N . GLU A 1 92 ? -5.451 -3.167 -59.718 1.00 75.94 92 GLU A N 1
ATOM 646 C CA . GLU A 1 92 ? -6.879 -2.985 -60.033 1.00 75.94 92 GLU A CA 1
ATOM 647 C C . GLU A 1 92 ? -7.595 -4.320 -60.308 1.00 75.94 92 GLU A C 1
ATOM 649 O O . GLU A 1 92 ? -8.764 -4.479 -59.958 1.00 75.94 92 GLU A O 1
ATOM 654 N N . GLU A 1 93 ? -6.894 -5.294 -60.899 1.00 75.38 93 GLU A N 1
ATOM 655 C CA . GLU A 1 93 ? -7.437 -6.623 -61.192 1.00 75.38 93 GLU A CA 1
ATOM 656 C C . GLU A 1 93 ? -7.609 -7.464 -59.918 1.00 75.38 93 GLU A C 1
ATOM 658 O O . GLU A 1 93 ? -8.688 -8.021 -59.708 1.00 75.38 93 GLU A O 1
ATOM 663 N N . SER A 1 94 ? -6.613 -7.484 -59.020 1.00 77.81 94 SER A N 1
ATOM 664 C CA . SER A 1 94 ? -6.697 -8.229 -57.749 1.00 77.81 94 SER A CA 1
ATOM 665 C C . SER A 1 94 ? -7.685 -7.628 -56.745 1.00 77.81 94 SER A C 1
ATOM 667 O O . SER A 1 94 ? -8.160 -8.315 -55.845 1.00 77.81 94 SER A O 1
ATOM 669 N N . MET A 1 95 ? -8.072 -6.364 -56.928 1.00 80.06 95 MET A N 1
ATOM 670 C CA . MET A 1 95 ? -9.111 -5.698 -56.137 1.00 80.06 95 MET A CA 1
ATOM 671 C C . MET A 1 95 ? -10.526 -5.837 -56.733 1.00 80.06 95 MET A C 1
ATOM 673 O O . MET A 1 95 ? -11.504 -5.418 -56.103 1.00 80.06 95 MET A O 1
ATOM 677 N N . ALA A 1 96 ? -10.674 -6.405 -57.936 1.00 78.62 96 ALA A N 1
ATOM 678 C CA . ALA A 1 96 ? -11.941 -6.396 -58.669 1.00 78.62 96 ALA A CA 1
ATOM 679 C C . ALA A 1 96 ? -12.944 -7.472 -58.221 1.00 78.62 96 ALA A C 1
ATOM 681 O O . ALA A 1 96 ? -14.152 -7.294 -58.415 1.00 78.62 96 ALA A O 1
ATOM 682 N N . ARG A 1 97 ? -12.476 -8.603 -57.677 1.00 84.81 97 ARG A N 1
ATOM 683 C CA . ARG A 1 97 ? -13.306 -9.764 -57.309 1.00 84.81 97 ARG A CA 1
ATOM 684 C C . ARG A 1 97 ? -12.822 -10.399 -56.010 1.00 84.81 97 ARG A C 1
ATOM 686 O O . ARG A 1 97 ? -11.669 -10.245 -55.638 1.00 84.81 97 ARG A O 1
ATOM 693 N N . HIS A 1 98 ? -13.726 -11.103 -55.332 1.00 90.06 98 HIS A N 1
ATOM 694 C CA . HIS A 1 98 ? -13.377 -11.919 -54.174 1.00 90.06 98 HIS A CA 1
ATOM 695 C C . HIS A 1 98 ? -13.005 -13.334 -54.619 1.00 90.06 98 HIS A C 1
ATOM 697 O O . HIS A 1 98 ? -13.797 -13.995 -55.295 1.00 90.06 98 HIS A O 1
ATOM 703 N N . GLU A 1 99 ? -11.823 -13.788 -54.218 1.00 90.69 99 GLU A N 1
ATOM 704 C CA . GLU A 1 99 ? -11.316 -15.139 -54.442 1.00 90.69 99 GLU A CA 1
ATOM 705 C C . GLU A 1 99 ? -11.204 -15.851 -53.089 1.00 90.69 99 GLU A C 1
ATOM 707 O O . GLU A 1 99 ? -10.244 -15.606 -52.363 1.00 90.69 99 GLU A O 1
ATOM 712 N N . PRO A 1 100 ? -12.174 -16.710 -52.718 1.00 86.50 100 PRO A N 1
ATOM 713 C CA . PRO A 1 100 ? -12.259 -17.277 -51.370 1.00 86.50 100 PRO A CA 1
ATOM 714 C C . PRO A 1 100 ? -11.000 -18.001 -50.891 1.00 86.50 100 PRO A C 1
ATOM 716 O O . PRO A 1 100 ? -10.722 -17.983 -49.700 1.00 86.50 100 PRO A O 1
ATOM 719 N N . ASP A 1 101 ? -10.241 -18.605 -51.808 1.00 86.94 101 ASP A N 1
ATOM 720 C CA . ASP A 1 101 ? -9.024 -19.368 -51.507 1.00 86.94 101 ASP A CA 1
ATOM 721 C C . ASP A 1 101 ? -7.740 -18.511 -51.556 1.00 86.94 101 ASP A C 1
ATOM 723 O O . ASP A 1 101 ? -6.639 -19.044 -51.454 1.00 86.94 101 ASP A O 1
ATOM 727 N N . GLY A 1 102 ? -7.858 -17.193 -51.746 1.00 88.81 102 GLY A N 1
ATOM 728 C CA . GLY A 1 102 ? -6.718 -16.279 -51.813 1.00 88.81 102 GLY A CA 1
ATOM 729 C C . GLY A 1 102 ? -6.022 -16.087 -50.463 1.00 88.81 102 GLY A C 1
ATOM 730 O O . GLY A 1 102 ? -6.694 -16.010 -49.432 1.00 88.81 102 GLY A O 1
ATOM 731 N N . SER A 1 103 ? -4.691 -15.969 -50.476 1.00 89.44 103 SER A N 1
ATOM 732 C CA . SER A 1 103 ? -3.874 -15.731 -49.276 1.00 89.44 103 SER A CA 1
ATOM 733 C C . SER A 1 103 ? -3.622 -14.249 -48.979 1.00 89.44 103 SER A C 1
ATOM 735 O O . SER A 1 103 ? -3.171 -13.912 -47.884 1.00 89.44 103 SER A O 1
ATOM 737 N N . LEU A 1 104 ? -3.976 -13.349 -49.906 1.00 92.19 104 LEU A N 1
ATOM 738 C CA . LEU A 1 104 ? -3.887 -11.899 -49.738 1.00 92.19 104 LEU A CA 1
ATOM 739 C C . LEU A 1 104 ? -5.269 -11.285 -49.487 1.00 92.19 104 LEU A C 1
ATOM 741 O O . LEU A 1 104 ? -6.157 -11.393 -50.333 1.00 92.19 104 LEU A O 1
ATOM 745 N N . LEU A 1 105 ? -5.444 -10.545 -48.393 1.00 94.94 105 LEU A N 1
ATOM 746 C CA . LEU A 1 105 ? -6.629 -9.721 -48.143 1.00 94.94 105 LEU A CA 1
ATOM 747 C C . LEU A 1 105 ? -6.384 -8.257 -48.508 1.00 94.94 105 LEU A C 1
ATOM 749 O O . LEU A 1 105 ? -5.651 -7.545 -47.825 1.00 94.94 105 LEU A O 1
ATOM 753 N N . ALA A 1 106 ? -7.087 -7.768 -49.525 1.00 94.44 106 ALA A N 1
ATOM 754 C CA . ALA A 1 106 ? -7.127 -6.354 -49.874 1.00 94.44 106 ALA A CA 1
ATOM 755 C C . ALA A 1 106 ? -8.226 -5.634 -49.076 1.00 94.44 106 ALA A C 1
ATOM 757 O O . ALA A 1 106 ? -9.411 -5.877 -49.315 1.00 94.44 106 ALA A O 1
ATOM 758 N N . ILE A 1 107 ? -7.867 -4.740 -48.148 1.00 95.75 107 ILE A N 1
ATOM 759 C CA . ILE A 1 107 ? -8.835 -3.849 -47.486 1.00 95.75 107 ILE A CA 1
ATOM 760 C C . ILE A 1 107 ? -9.223 -2.736 -48.458 1.00 95.75 107 ILE A C 1
ATOM 762 O O . ILE A 1 107 ? -8.370 -2.011 -48.967 1.00 95.75 107 ILE A O 1
ATOM 766 N N . HIS A 1 108 ? -10.528 -2.583 -48.677 1.00 92.81 108 HIS A N 1
ATOM 767 C CA . HIS A 1 108 ? -11.083 -1.591 -49.597 1.00 92.81 108 HIS A CA 1
ATOM 768 C C . HIS A 1 108 ? -11.523 -0.311 -48.900 1.00 92.81 108 HIS A C 1
ATOM 770 O O . HIS A 1 108 ? -11.272 0.773 -49.415 1.00 92.81 108 HIS A O 1
ATOM 776 N N . SER A 1 109 ? -12.187 -0.430 -47.749 1.00 94.69 109 SER A N 1
ATOM 777 C CA . SER A 1 109 ? -12.810 0.717 -47.085 1.00 94.69 109 SER A CA 1
ATOM 778 C C . SER A 1 109 ? -12.659 0.618 -45.571 1.00 94.69 109 SER A C 1
ATOM 780 O O . SER A 1 109 ? -12.928 -0.432 -44.984 1.00 94.69 109 SER A O 1
ATOM 782 N N . VAL A 1 110 ? -12.270 1.731 -44.941 1.00 96.44 110 VAL A N 1
ATOM 783 C CA . VAL A 1 110 ? -12.218 1.899 -43.480 1.00 96.44 110 VAL A CA 1
ATOM 784 C C . VAL A 1 110 ? -12.883 3.223 -43.135 1.00 96.44 110 VAL A C 1
ATOM 786 O O . VAL A 1 110 ? -12.302 4.294 -43.305 1.00 96.44 110 VAL A O 1
ATOM 789 N N . CYS A 1 111 ? -14.116 3.161 -42.643 1.00 95.88 111 CYS A N 1
ATOM 790 C CA . CYS A 1 111 ? -14.929 4.347 -42.403 1.00 95.88 111 CYS A CA 1
ATOM 791 C C . CYS A 1 111 ? -15.381 4.428 -40.950 1.00 95.88 111 CYS A C 1
ATOM 793 O O . CYS A 1 111 ? -15.796 3.441 -40.352 1.00 95.88 111 CYS A O 1
ATOM 795 N N . VAL A 1 112 ? -15.341 5.637 -40.388 1.00 93.81 112 VAL A N 1
ATOM 796 C CA . VAL A 1 112 ? -15.874 5.955 -39.057 1.00 93.81 112 VAL A CA 1
ATOM 797 C C . VAL A 1 112 ? -16.736 7.208 -39.162 1.00 93.81 112 VAL A C 1
ATOM 799 O O . VAL A 1 112 ? -16.336 8.199 -39.794 1.00 93.81 112 VAL A O 1
ATOM 802 N N . ALA A 1 113 ? -17.903 7.171 -38.518 1.00 91.56 113 ALA A N 1
ATOM 803 C CA . ALA A 1 113 ? -18.847 8.276 -38.430 1.00 91.56 113 ALA A CA 1
ATOM 804 C C . ALA A 1 113 ? -18.145 9.550 -37.946 1.00 91.56 113 ALA A C 1
ATOM 806 O O . ALA A 1 113 ? -17.342 9.507 -37.013 1.00 91.56 113 ALA A O 1
ATOM 807 N N . ALA A 1 114 ? -18.456 10.700 -38.551 1.00 88.44 114 ALA A N 1
ATOM 808 C CA . ALA A 1 114 ? -17.756 11.958 -38.277 1.00 88.44 114 ALA A CA 1
ATOM 809 C C . ALA A 1 114 ? -17.721 12.321 -36.779 1.00 88.44 114 ALA A C 1
ATOM 811 O O . ALA A 1 114 ? -16.670 12.712 -36.273 1.00 88.44 114 ALA A O 1
ATOM 812 N N . ALA A 1 115 ? -18.827 12.101 -36.059 1.00 84.94 115 ALA A N 1
ATOM 813 C CA . ALA A 1 115 ? -18.940 12.349 -34.618 1.00 84.94 115 ALA A CA 1
ATOM 814 C C . ALA A 1 115 ? -18.031 11.453 -33.747 1.00 84.94 115 ALA A C 1
ATOM 816 O O . ALA A 1 115 ? -17.720 11.803 -32.608 1.00 84.94 115 ALA A O 1
ATOM 817 N N . MET A 1 116 ? -17.580 10.318 -34.288 1.00 81.06 116 MET A N 1
ATOM 818 C CA . MET A 1 116 ? -16.781 9.301 -33.596 1.00 81.06 116 MET A CA 1
ATOM 819 C C . MET A 1 116 ? -15.297 9.325 -33.994 1.00 81.06 116 MET A C 1
ATOM 821 O O . MET A 1 116 ? -14.481 8.577 -33.448 1.00 81.06 116 MET A O 1
ATOM 825 N N . ARG A 1 117 ? -14.908 10.205 -34.927 1.00 84.94 117 ARG A N 1
ATOM 826 C CA . ARG A 1 117 ? -13.507 10.388 -35.333 1.00 84.94 117 ARG A CA 1
ATOM 827 C C . ARG A 1 117 ? -12.689 11.003 -34.193 1.00 84.94 117 ARG A C 1
ATOM 829 O O . ARG A 1 117 ? -13.218 11.662 -33.306 1.00 84.94 117 ARG A O 1
ATOM 836 N N . ARG A 1 118 ? -11.368 10.783 -34.228 1.00 82.56 118 ARG A N 1
ATOM 837 C CA . ARG A 1 118 ? -10.387 11.260 -33.223 1.00 82.56 118 ARG A CA 1
ATOM 838 C C . ARG A 1 118 ? -10.569 10.709 -31.798 1.00 82.56 118 ARG A C 1
ATOM 840 O O . ARG A 1 118 ? -9.887 11.169 -30.895 1.00 82.56 118 ARG A O 1
ATOM 847 N N . ARG A 1 119 ? -11.405 9.682 -31.614 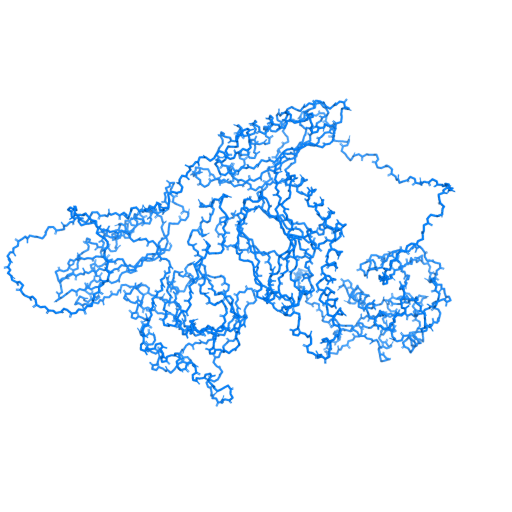1.00 78.56 119 ARG A N 1
ATOM 848 C CA . ARG A 1 119 ? -11.622 8.968 -30.338 1.00 78.56 119 ARG A CA 1
ATOM 849 C C . ARG A 1 119 ? -11.016 7.553 -30.318 1.00 78.56 119 ARG A C 1
ATOM 851 O O . ARG A 1 119 ? -11.470 6.693 -29.577 1.00 78.56 119 ARG A O 1
ATOM 858 N N . GLY A 1 120 ? -10.063 7.266 -31.211 1.00 79.19 120 GLY A N 1
ATOM 859 C CA . GLY A 1 120 ? -9.413 5.947 -31.320 1.00 79.19 120 GLY A CA 1
ATOM 860 C C . GLY A 1 120 ? -10.254 4.826 -31.958 1.00 79.19 120 GLY A C 1
ATOM 861 O O . GLY A 1 120 ? -9.773 3.703 -32.083 1.00 79.19 120 GLY A O 1
ATOM 862 N N . VAL A 1 121 ? -11.485 5.109 -32.405 1.00 80.19 121 VAL A N 1
ATOM 863 C CA . VAL A 1 121 ? -12.416 4.100 -32.954 1.00 80.19 121 VAL A CA 1
ATOM 864 C C . VAL A 1 121 ? -11.854 3.380 -34.183 1.00 80.19 121 VAL A C 1
ATOM 866 O O . VAL A 1 121 ? -11.948 2.161 -34.254 1.00 80.19 121 VAL A O 1
ATOM 869 N N . ALA A 1 122 ? -11.220 4.103 -35.114 1.00 84.19 122 ALA A N 1
ATOM 870 C CA . ALA A 1 122 ? -10.633 3.509 -36.320 1.00 84.19 122 ALA A CA 1
ATOM 871 C C . ALA A 1 122 ? -9.493 2.527 -35.996 1.00 84.19 122 ALA A C 1
ATOM 873 O O . ALA A 1 122 ? -9.442 1.442 -36.561 1.00 84.19 122 ALA A O 1
ATOM 874 N N . THR A 1 123 ? -8.617 2.866 -35.044 1.00 79.44 123 THR A N 1
ATOM 875 C CA . THR A 1 123 ? -7.515 1.990 -34.613 1.00 79.44 123 THR A CA 1
ATOM 876 C C . THR A 1 123 ? -8.035 0.732 -33.920 1.00 79.44 123 THR A C 1
ATOM 878 O O . THR A 1 123 ? -7.571 -0.365 -34.216 1.00 79.44 123 THR A O 1
ATOM 881 N N . ARG A 1 124 ? -9.035 0.871 -33.036 1.00 83.75 124 ARG A N 1
ATOM 882 C CA . ARG A 1 124 ? -9.691 -0.275 -32.382 1.00 83.75 124 ARG A CA 1
ATOM 883 C C . ARG A 1 124 ? -10.399 -1.176 -33.400 1.00 83.75 124 ARG A C 1
ATOM 885 O O . ARG A 1 124 ? -10.253 -2.389 -33.324 1.00 83.75 124 ARG A O 1
ATOM 892 N N . LEU A 1 125 ? -11.101 -0.582 -34.369 1.00 87.62 125 LEU A N 1
ATOM 893 C CA . LEU A 1 125 ? -11.762 -1.299 -35.461 1.00 87.62 125 LEU A CA 1
ATOM 894 C C . LEU A 1 125 ? -10.757 -2.055 -36.338 1.00 87.62 125 LEU A C 1
ATOM 896 O O . LEU A 1 125 ? -11.001 -3.211 -36.646 1.00 87.62 125 LEU A O 1
ATOM 900 N N . LEU A 1 126 ? -9.626 -1.443 -36.701 1.00 89.44 126 LEU A N 1
ATOM 901 C CA . LEU A 1 126 ? -8.584 -2.090 -37.506 1.00 89.44 126 LEU A CA 1
ATOM 902 C C . LEU A 1 126 ? -7.934 -3.271 -36.778 1.00 89.44 126 LEU A C 1
ATOM 904 O O . LEU A 1 126 ? -7.788 -4.335 -37.366 1.00 89.44 126 LEU A O 1
ATOM 908 N N . ARG A 1 127 ? -7.604 -3.127 -35.489 1.00 84.56 127 ARG A N 1
ATOM 909 C CA . ARG A 1 127 ? -7.046 -4.235 -34.693 1.00 84.56 127 ARG A CA 1
ATOM 910 C C . ARG A 1 127 ? -8.045 -5.382 -34.532 1.00 84.56 127 ARG A C 1
ATOM 912 O O . ARG A 1 127 ? -7.681 -6.538 -34.722 1.00 84.56 127 ARG A O 1
ATOM 919 N N . ALA A 1 128 ? -9.309 -5.062 -34.244 1.00 78.19 128 ALA A N 1
ATOM 920 C CA . ALA A 1 128 ? -10.378 -6.056 -34.183 1.00 78.19 128 ALA A CA 1
ATOM 921 C C . ALA A 1 128 ? -10.620 -6.723 -35.547 1.00 78.19 128 ALA A C 1
ATOM 923 O O . ALA A 1 128 ? -10.858 -7.924 -35.602 1.00 78.19 128 ALA A O 1
ATOM 924 N N . TYR A 1 129 ? -10.521 -5.965 -36.643 1.00 89.19 129 TYR A N 1
ATOM 925 C CA . TYR A 1 129 ? -10.643 -6.479 -38.004 1.00 89.19 129 TYR A CA 1
ATOM 926 C C . TYR A 1 129 ? -9.530 -7.467 -38.341 1.00 89.19 129 TYR A C 1
ATOM 928 O O . TYR A 1 129 ? -9.846 -8.546 -38.820 1.00 89.19 129 TYR A O 1
ATOM 936 N N . LEU A 1 130 ? -8.266 -7.151 -38.035 1.00 87.38 130 LEU A N 1
ATOM 937 C CA . LEU A 1 130 ? -7.135 -8.061 -38.254 1.00 87.38 130 LEU A CA 1
ATOM 938 C C . LEU A 1 130 ? -7.320 -9.388 -37.502 1.00 87.38 130 LEU A C 1
ATOM 940 O O . LEU A 1 130 ? -7.210 -10.452 -38.099 1.00 87.38 130 LEU A O 1
ATOM 944 N N . GLN A 1 131 ? -7.705 -9.336 -36.225 1.00 80.75 131 GLN A N 1
ATOM 945 C CA . GLN A 1 131 ? -8.006 -10.543 -35.442 1.00 80.75 131 GLN A CA 1
ATOM 946 C C . GLN A 1 131 ? -9.198 -11.329 -36.008 1.00 80.75 131 GLN A C 1
ATOM 948 O O . GLN A 1 131 ? -9.165 -12.555 -36.093 1.00 80.75 131 GLN A O 1
ATOM 953 N N . PHE A 1 132 ? -10.247 -10.624 -36.435 1.00 84.50 132 PHE A N 1
ATOM 954 C CA . PHE A 1 132 ? -11.420 -11.236 -37.047 1.00 84.50 132 PHE A CA 1
ATOM 955 C C . PHE A 1 132 ? -11.068 -11.984 -38.338 1.00 84.50 132 PHE A C 1
ATOM 957 O O . PHE A 1 132 ? -11.463 -13.137 -38.484 1.00 84.50 132 PHE A O 1
ATOM 964 N N . VAL A 1 133 ? -10.297 -11.372 -39.244 1.00 83.25 133 VAL A N 1
ATOM 965 C CA . VAL A 1 133 ? -9.966 -11.988 -40.539 1.00 83.25 133 VAL A CA 1
ATOM 966 C C . VAL A 1 133 ? -8.957 -13.125 -40.429 1.00 83.25 133 VAL A C 1
ATOM 968 O O . VAL A 1 133 ? -9.070 -14.070 -41.202 1.00 83.25 133 VAL A O 1
ATOM 971 N N . LEU A 1 134 ? -8.054 -13.101 -39.440 1.00 82.75 134 LEU A N 1
ATOM 972 C CA . LEU A 1 134 ? -7.216 -14.260 -39.097 1.00 82.75 134 LEU A CA 1
ATOM 973 C C . LEU A 1 134 ? -8.062 -15.450 -38.635 1.00 82.75 134 LEU A C 1
ATOM 975 O O . LEU A 1 134 ? -7.809 -16.587 -39.019 1.00 82.75 134 LEU A O 1
ATOM 979 N N . GLY A 1 135 ? -9.104 -15.189 -37.841 1.00 75.12 135 GLY A N 1
ATOM 980 C CA . GLY A 1 135 ? -10.019 -16.228 -37.373 1.00 75.12 135 GLY A CA 1
ATOM 981 C C . GLY A 1 135 ? -10.943 -16.784 -38.461 1.00 75.12 135 GLY A C 1
ATOM 982 O O . GLY A 1 135 ? -11.366 -17.936 -38.370 1.00 75.12 135 GLY A O 1
ATOM 983 N N . THR A 1 136 ? -11.280 -15.992 -39.485 1.00 76.94 136 THR A N 1
ATOM 984 C CA . THR A 1 136 ? -12.190 -16.406 -40.569 1.00 76.94 136 THR A CA 1
ATOM 985 C C . THR A 1 136 ? -11.483 -16.850 -41.844 1.00 76.94 136 THR A C 1
ATOM 987 O O . THR A 1 136 ? -12.127 -17.455 -42.701 1.00 76.94 136 THR A O 1
ATOM 990 N N . THR A 1 137 ? -10.183 -16.578 -41.974 1.00 82.38 137 THR A N 1
ATOM 991 C CA . THR A 1 137 ? -9.393 -16.848 -43.183 1.00 82.38 137 THR A CA 1
ATOM 992 C C . THR A 1 137 ? -8.071 -17.531 -42.812 1.00 82.38 137 THR A C 1
ATOM 994 O O . THR A 1 137 ? -7.038 -16.873 -42.735 1.00 82.38 137 THR A O 1
ATOM 997 N N . PRO A 1 138 ? -8.069 -18.853 -42.571 1.00 80.50 138 PRO A N 1
ATOM 998 C CA . PRO A 1 138 ? -6.876 -19.573 -42.115 1.00 80.50 138 PRO A CA 1
ATOM 999 C C . PRO A 1 138 ? -5.691 -19.543 -43.091 1.00 80.50 138 PRO A C 1
ATOM 1001 O O . PRO A 1 138 ? -4.553 -19.687 -42.670 1.00 80.50 138 PRO A O 1
ATOM 1004 N N . GLN A 1 139 ? -5.956 -19.376 -44.388 1.00 86.81 139 GLN A N 1
ATOM 1005 C CA . GLN A 1 139 ? -4.947 -19.274 -45.447 1.00 86.81 139 GLN A CA 1
ATOM 1006 C C . GLN A 1 139 ? -4.398 -17.853 -45.644 1.00 86.81 139 GLN A C 1
ATOM 1008 O O . GLN A 1 139 ? -3.684 -17.605 -46.610 1.00 86.81 139 GLN A O 1
ATOM 1013 N N . LEU A 1 140 ? -4.797 -16.899 -44.800 1.00 88.06 140 LEU A N 1
ATOM 1014 C CA . LEU A 1 140 ? -4.395 -15.504 -44.916 1.00 88.06 140 LEU A CA 1
ATOM 1015 C C . LEU A 1 140 ? -2.922 -15.340 -44.534 1.00 88.06 140 LEU A C 1
ATOM 1017 O O . LEU A 1 140 ? -2.577 -15.383 -43.359 1.00 88.06 140 LEU A O 1
ATOM 1021 N N . GLU A 1 141 ? -2.076 -15.101 -45.527 1.00 90.25 141 GLU A N 1
ATOM 1022 C CA . GLU A 1 141 ? -0.645 -14.824 -45.359 1.00 90.25 141 GLU A CA 1
ATOM 1023 C C . GLU A 1 141 ? -0.385 -13.322 -45.229 1.00 90.25 141 GLU A C 1
ATOM 1025 O O . GLU A 1 141 ? 0.633 -12.893 -44.693 1.00 90.25 141 GLU A O 1
ATOM 1030 N N . GLU A 1 142 ? -1.289 -12.483 -45.740 1.00 91.12 142 GLU A N 1
ATOM 1031 C CA . GLU A 1 142 ? -1.034 -11.053 -45.797 1.00 91.12 142 GLU A CA 1
ATOM 1032 C C . GLU A 1 142 ? -2.302 -10.211 -45.965 1.00 91.12 142 GLU A C 1
ATOM 1034 O O . GLU A 1 142 ? -3.242 -10.571 -46.667 1.00 91.12 142 GLU A O 1
ATOM 1039 N N . VAL A 1 143 ? -2.308 -9.026 -45.363 1.00 94.62 143 VAL A N 1
ATOM 1040 C CA . VAL A 1 143 ? -3.327 -7.988 -45.503 1.00 94.62 143 VAL A CA 1
ATOM 1041 C C . VAL A 1 143 ? -2.682 -6.733 -46.091 1.00 94.62 143 VAL A C 1
ATOM 1043 O O . VAL A 1 143 ? -1.733 -6.175 -45.536 1.00 94.62 143 VAL A O 1
ATOM 1046 N N . ARG A 1 144 ? -3.221 -6.244 -47.205 1.00 94.38 144 ARG A N 1
ATOM 1047 C CA . ARG A 1 144 ? -2.762 -5.028 -47.888 1.00 94.38 144 ARG A CA 1
ATOM 1048 C C . ARG A 1 144 ? -3.863 -3.986 -47.940 1.00 94.38 144 ARG A C 1
ATOM 1050 O O . ARG A 1 144 ? -5.047 -4.307 -48.033 1.00 94.38 144 ARG A O 1
ATOM 1057 N N . LEU A 1 145 ? -3.465 -2.722 -47.920 1.00 94.69 145 LEU A N 1
ATOM 1058 C CA . LEU A 1 145 ? -4.353 -1.591 -48.168 1.00 94.69 145 LEU A CA 1
ATOM 1059 C C . LEU A 1 145 ? -3.591 -0.444 -48.812 1.00 94.69 145 LEU A C 1
ATOM 1061 O O . LEU A 1 145 ? -2.366 -0.380 -48.731 1.00 94.69 145 LEU A O 1
ATOM 1065 N N . ILE A 1 146 ? -4.330 0.495 -49.392 1.00 92.12 146 ILE A N 1
ATOM 1066 C CA . ILE A 1 146 ? -3.781 1.771 -49.847 1.00 92.12 146 ILE A CA 1
ATOM 1067 C C . ILE A 1 146 ? -4.356 2.916 -49.022 1.00 92.12 146 ILE A C 1
ATOM 1069 O O . ILE A 1 146 ? -5.518 2.896 -48.614 1.00 92.12 146 ILE A O 1
ATOM 1073 N N . CYS A 1 147 ? -3.541 3.934 -48.765 1.00 91.50 147 CYS A N 1
ATOM 1074 C CA . CYS A 1 147 ? -3.964 5.122 -48.038 1.00 91.50 147 CYS A CA 1
ATOM 1075 C C . CYS A 1 147 ? -3.288 6.404 -48.537 1.00 91.50 147 CYS A C 1
ATOM 1077 O O . CYS A 1 147 ? -2.238 6.369 -49.176 1.00 91.50 147 CYS A O 1
ATOM 1079 N N . LYS A 1 148 ? -3.890 7.556 -48.215 1.00 87.25 148 LYS A N 1
ATOM 1080 C CA . LYS A 1 148 ? -3.260 8.871 -48.407 1.00 87.25 148 LYS A CA 1
ATOM 1081 C C . LYS A 1 148 ? -2.200 9.099 -47.324 1.00 87.25 148 LYS A C 1
ATOM 1083 O O . LYS A 1 148 ? -2.390 8.670 -46.186 1.00 87.25 148 LYS A O 1
ATOM 1088 N N . GLU A 1 149 ? -1.138 9.835 -47.649 1.00 88.25 149 GLU A N 1
ATOM 1089 C CA . GLU A 1 149 ? 0.015 10.090 -46.760 1.00 88.25 149 GLU A CA 1
ATOM 1090 C C . GLU A 1 149 ? -0.356 10.448 -45.301 1.00 88.25 149 GLU A C 1
ATOM 1092 O O . GLU A 1 149 ? 0.200 9.842 -44.382 1.00 88.25 149 GLU A O 1
ATOM 1097 N N . PRO A 1 150 ? -1.350 11.324 -45.019 1.00 90.00 150 PRO A N 1
ATOM 1098 C CA . PRO A 1 150 ? -1.693 11.684 -43.639 1.00 90.00 150 PRO A CA 1
ATOM 1099 C C . PRO A 1 150 ? -2.282 10.538 -42.802 1.00 90.00 150 PRO A C 1
ATOM 1101 O O . PRO A 1 150 ? -2.394 10.666 -41.582 1.00 90.00 150 PRO A O 1
ATOM 1104 N N . LEU A 1 151 ? -2.706 9.441 -43.438 1.00 91.94 151 LEU A N 1
ATOM 1105 C CA . LEU A 1 151 ? -3.292 8.273 -42.781 1.00 91.94 151 LEU A CA 1
ATOM 1106 C C . LEU A 1 151 ? -2.264 7.170 -42.494 1.00 91.94 151 LEU A C 1
ATOM 1108 O O . LEU A 1 151 ? -2.593 6.242 -41.759 1.00 91.94 151 LEU A O 1
ATOM 1112 N N . ILE A 1 152 ? -1.021 7.285 -42.976 1.00 89.19 152 ILE A N 1
ATOM 1113 C CA . ILE A 1 152 ? 0.055 6.323 -42.678 1.00 89.19 152 ILE A CA 1
ATOM 1114 C C . ILE A 1 152 ? 0.213 6.101 -41.159 1.00 89.19 152 ILE A C 1
ATOM 1116 O O . ILE A 1 152 ? 0.228 4.942 -40.742 1.00 89.19 152 ILE A O 1
ATOM 1120 N N . PRO A 1 153 ? 0.225 7.140 -40.291 1.00 90.50 153 PRO A N 1
ATOM 1121 C CA . PRO A 1 153 ? 0.339 6.932 -38.845 1.00 90.50 153 PRO A CA 1
ATOM 1122 C C . PRO A 1 153 ? -0.840 6.166 -38.226 1.00 90.50 153 PRO A C 1
ATOM 1124 O O . PRO A 1 153 ? -0.656 5.452 -37.242 1.00 90.50 153 PRO A O 1
ATOM 1127 N N . LEU A 1 154 ? -2.051 6.292 -38.787 1.00 89.81 154 LEU A N 1
ATOM 1128 C CA . LEU A 1 154 ? -3.228 5.553 -38.313 1.00 89.81 154 LEU A CA 1
ATOM 1129 C C . LEU A 1 154 ? -3.049 4.049 -38.543 1.00 89.81 154 LEU A C 1
ATOM 1131 O O . LEU A 1 154 ? -3.293 3.260 -37.630 1.00 89.81 154 LEU A O 1
ATOM 1135 N N . TYR A 1 155 ? -2.619 3.670 -39.749 1.00 92.12 155 TYR A N 1
ATOM 1136 C CA . TYR A 1 155 ? -2.409 2.272 -40.122 1.00 92.12 155 TYR A CA 1
ATOM 1137 C C . TYR A 1 155 ? -1.163 1.684 -39.449 1.00 92.12 155 TYR A C 1
ATOM 1139 O O . TYR A 1 155 ? -1.228 0.563 -38.949 1.00 92.12 155 TYR A O 1
ATOM 1147 N N . ALA A 1 156 ? -0.087 2.464 -39.302 1.00 86.00 156 ALA A N 1
ATOM 1148 C CA . ALA A 1 156 ? 1.080 2.075 -38.508 1.00 86.00 156 ALA A CA 1
ATOM 1149 C C . ALA A 1 156 ? 0.717 1.805 -37.039 1.00 86.00 156 ALA A C 1
ATOM 1151 O O . ALA A 1 156 ? 1.100 0.781 -36.480 1.00 86.00 156 ALA A O 1
ATOM 1152 N N . GLY A 1 157 ? -0.122 2.651 -36.430 1.00 78.06 157 GLY A N 1
ATOM 1153 C CA . GLY A 1 157 ? -0.644 2.423 -35.077 1.00 78.06 157 GLY A CA 1
ATOM 1154 C C . GLY A 1 157 ? -1.536 1.178 -34.942 1.00 78.06 157 GLY A C 1
ATOM 1155 O O . GLY A 1 157 ? -1.743 0.687 -33.829 1.00 78.06 157 GLY A O 1
ATOM 1156 N N . ALA A 1 158 ? -2.061 0.651 -36.051 1.00 76.69 158 ALA A N 1
ATOM 1157 C CA . ALA A 1 158 ? -2.798 -0.610 -36.105 1.00 76.69 158 ALA A CA 1
ATOM 1158 C C . ALA A 1 158 ? -1.916 -1.827 -36.459 1.00 76.69 158 ALA A C 1
ATOM 1160 O O . ALA A 1 158 ? -2.438 -2.936 -36.484 1.00 76.69 158 ALA A O 1
ATOM 1161 N N . GLY A 1 159 ? -0.610 -1.632 -36.684 1.00 83.88 159 GLY A N 1
ATOM 1162 C CA . GLY A 1 159 ? 0.368 -2.691 -36.959 1.00 83.88 159 GLY A CA 1
ATOM 1163 C C . GLY A 1 159 ? 0.837 -2.787 -38.415 1.00 83.88 159 GLY A C 1
ATOM 1164 O O . GLY A 1 159 ? 1.691 -3.615 -38.710 1.00 83.88 159 GLY A O 1
ATOM 1165 N N . PHE A 1 160 ? 0.319 -1.967 -39.335 1.00 90.62 160 PHE A N 1
ATOM 1166 C CA . PHE A 1 160 ? 0.721 -2.020 -40.744 1.00 90.62 160 PHE A CA 1
ATOM 1167 C C . PHE A 1 160 ? 2.085 -1.354 -40.985 1.00 90.62 160 PHE A C 1
ATOM 1169 O O . PHE A 1 160 ? 2.366 -0.264 -40.492 1.00 90.62 160 PHE A O 1
ATOM 1176 N N . GLN A 1 161 ? 2.903 -1.963 -41.831 1.00 90.69 161 GLN A N 1
ATOM 1177 C CA . GLN A 1 161 ? 4.182 -1.456 -42.311 1.00 90.69 161 GLN A CA 1
ATOM 1178 C C . GLN A 1 161 ? 4.011 -0.753 -43.661 1.00 90.69 161 GLN A C 1
ATOM 1180 O O . GLN A 1 161 ? 3.216 -1.172 -44.502 1.00 90.69 161 GLN A O 1
ATOM 1185 N N . MET A 1 162 ? 4.759 0.326 -43.887 1.00 90.06 162 MET A N 1
ATOM 1186 C CA . MET A 1 162 ? 4.734 1.043 -45.163 1.00 90.06 162 MET A CA 1
ATOM 1187 C C . MET A 1 162 ? 5.534 0.278 -46.219 1.00 90.06 162 MET A C 1
ATOM 1189 O O . MET A 1 162 ? 6.695 -0.055 -45.995 1.00 90.06 162 MET A O 1
ATOM 1193 N N . VAL A 1 163 ? 4.926 0.049 -47.382 1.00 87.50 163 VAL A N 1
ATOM 1194 C CA . VAL A 1 163 ? 5.554 -0.641 -48.519 1.00 87.50 163 VAL A CA 1
ATOM 1195 C C . VAL A 1 163 ? 6.165 0.380 -49.477 1.00 87.50 163 VAL A C 1
ATOM 1197 O O . VAL A 1 163 ? 7.316 0.244 -49.884 1.00 87.50 163 VAL A O 1
ATOM 1200 N N . GLY A 1 164 ? 5.411 1.432 -49.811 1.00 84.38 164 GLY A N 1
ATOM 1201 C CA . GLY A 1 164 ? 5.834 2.486 -50.735 1.00 84.38 164 GLY A CA 1
ATOM 1202 C C . GLY A 1 164 ? 4.662 3.090 -51.518 1.00 84.38 164 GLY A C 1
ATOM 1203 O O . GLY A 1 164 ? 3.508 2.819 -51.188 1.00 84.38 164 GLY A O 1
ATOM 1204 N N . PRO A 1 165 ? 4.925 3.926 -52.539 1.00 84.81 165 PRO A N 1
ATOM 1205 C CA . PRO A 1 165 ? 3.890 4.427 -53.446 1.00 84.81 165 PRO A CA 1
ATOM 1206 C C . PRO A 1 165 ? 3.161 3.274 -54.150 1.00 84.81 165 PRO A C 1
ATOM 1208 O O . PRO A 1 165 ? 3.807 2.324 -54.587 1.00 84.81 165 PRO A O 1
ATOM 1211 N N . SER A 1 166 ? 1.835 3.351 -54.257 1.00 79.38 166 SER A N 1
ATOM 1212 C CA . SER A 1 166 ? 1.019 2.308 -54.886 1.00 79.38 166 SER A CA 1
ATOM 1213 C C . SER A 1 166 ? 0.931 2.478 -56.403 1.00 79.38 166 SER A C 1
ATOM 1215 O O . SER A 1 166 ? 0.792 3.595 -56.905 1.00 79.38 166 SER A O 1
ATOM 1217 N N . ASP A 1 167 ? 0.941 1.353 -57.121 1.00 71.88 167 ASP A N 1
ATOM 1218 C CA . ASP A 1 167 ? 0.666 1.287 -58.562 1.00 71.88 167 ASP A CA 1
ATOM 1219 C C . ASP A 1 167 ? -0.842 1.459 -58.879 1.00 71.88 167 ASP A C 1
ATOM 1221 O O . ASP A 1 167 ? -1.212 1.689 -60.032 1.00 71.88 167 ASP A O 1
ATOM 1225 N N . VAL A 1 168 ? -1.721 1.362 -57.869 1.00 67.56 168 VAL A N 1
ATOM 1226 C CA . VAL A 1 168 ? -3.179 1.534 -57.994 1.00 67.56 168 VAL A CA 1
ATOM 1227 C C . VAL A 1 168 ? -3.552 2.985 -57.697 1.00 67.56 168 VAL A C 1
ATOM 1229 O O . VAL A 1 168 ? -3.342 3.479 -56.588 1.00 67.56 168 VAL A O 1
ATOM 1232 N N . VAL A 1 169 ? -4.134 3.674 -58.682 1.00 65.19 169 VAL A N 1
ATOM 1233 C CA . VAL A 1 169 ? -4.518 5.087 -58.564 1.00 65.19 169 VAL A CA 1
ATOM 1234 C C . VAL A 1 169 ? -6.039 5.220 -58.580 1.00 65.19 169 VAL A C 1
ATOM 1236 O O . VAL A 1 169 ? -6.682 5.037 -59.611 1.00 65.19 169 VAL A O 1
ATOM 1239 N N . HIS A 1 170 ? -6.616 5.605 -57.442 1.00 61.25 170 HIS A N 1
ATOM 1240 C CA . HIS A 1 170 ? -8.015 6.020 -57.337 1.00 61.25 170 HIS A CA 1
ATOM 1241 C C . HIS A 1 170 ? -8.085 7.530 -57.058 1.00 61.25 170 HIS A C 1
ATOM 1243 O O . HIS A 1 170 ? -7.689 7.985 -55.991 1.00 61.25 170 HIS A O 1
ATOM 1249 N N . GLY A 1 171 ? -8.564 8.324 -58.021 1.00 60.53 171 GLY A N 1
ATOM 1250 C CA . GLY A 1 171 ? -8.629 9.789 -57.897 1.00 60.53 171 GLY A CA 1
ATOM 1251 C C . GLY A 1 171 ? -7.338 10.511 -58.320 1.00 60.53 171 GLY A C 1
ATOM 1252 O O . GLY A 1 171 ? -6.521 9.969 -59.063 1.00 60.53 171 GLY A O 1
ATOM 1253 N N . THR A 1 172 ? -7.174 11.774 -57.907 1.00 59.34 172 THR A N 1
ATOM 1254 C CA . THR A 1 172 ? -6.082 12.664 -58.365 1.00 59.34 172 THR A CA 1
ATOM 1255 C C . THR A 1 172 ? -4.827 12.678 -57.487 1.00 59.34 172 THR A C 1
ATOM 1257 O O . THR A 1 172 ? -3.786 13.147 -57.949 1.00 59.34 172 THR A O 1
ATOM 1260 N N . ASP A 1 173 ? -4.911 12.199 -56.243 1.00 69.75 173 ASP A N 1
ATOM 1261 C CA . ASP A 1 173 ? -3.807 12.237 -55.271 1.00 69.75 173 ASP A CA 1
ATOM 1262 C C . ASP A 1 173 ? -2.988 10.930 -55.283 1.00 69.75 173 ASP A C 1
ATOM 1264 O O . ASP A 1 173 ? -3.548 9.867 -55.553 1.00 69.75 173 ASP A O 1
ATOM 1268 N N . PRO A 1 174 ? -1.679 10.963 -54.964 1.00 76.75 174 PRO A N 1
ATOM 1269 C CA . PRO A 1 174 ? -0.863 9.756 -54.848 1.00 76.75 174 PRO A CA 1
ATOM 1270 C C . PRO A 1 174 ? -1.243 8.920 -53.614 1.00 76.75 174 PRO A C 1
ATOM 1272 O O . PRO A 1 174 ? -1.454 9.454 -52.522 1.00 76.75 174 PRO A O 1
ATOM 1275 N N . TRP A 1 175 ? -1.279 7.598 -53.786 1.00 84.44 175 TRP A N 1
ATOM 1276 C CA . TRP A 1 175 ? -1.590 6.625 -52.735 1.00 84.44 175 TRP A CA 1
ATOM 1277 C C . TRP A 1 175 ? -0.343 5.850 -52.306 1.00 84.44 175 TRP A C 1
ATOM 1279 O O . TRP A 1 175 ? 0.562 5.612 -53.105 1.00 84.44 175 TRP A O 1
ATOM 1289 N N . PHE A 1 176 ? -0.316 5.433 -51.042 1.00 88.25 176 PHE A N 1
ATOM 1290 C CA . PHE A 1 176 ? 0.740 4.620 -50.445 1.00 88.25 176 PHE A CA 1
ATOM 1291 C C . PHE A 1 176 ? 0.184 3.269 -50.026 1.00 88.25 176 PHE A C 1
ATOM 1293 O O . PHE A 1 176 ? -0.866 3.196 -49.386 1.00 88.25 176 PHE A O 1
ATOM 1300 N N . GLU A 1 177 ? 0.901 2.210 -50.370 1.00 91.31 177 GLU A N 1
ATOM 1301 C CA . GLU A 1 177 ? 0.574 0.847 -49.991 1.00 91.31 177 GLU A CA 1
ATOM 1302 C C . GLU A 1 177 ? 1.128 0.521 -48.598 1.00 91.31 177 GLU A C 1
ATOM 1304 O O . GLU A 1 177 ? 2.279 0.828 -48.263 1.00 91.31 177 GLU A O 1
ATOM 1309 N N . MET A 1 178 ? 0.285 -0.115 -47.790 1.00 93.88 178 MET A N 1
ATOM 1310 C CA . MET A 1 178 ? 0.580 -0.577 -46.441 1.00 93.88 178 MET A CA 1
ATOM 1311 C C . MET A 1 178 ? 0.356 -2.092 -46.369 1.00 93.88 178 MET A C 1
ATOM 1313 O O . MET A 1 178 ? -0.620 -2.610 -46.918 1.00 93.88 178 MET A O 1
ATOM 1317 N N . ARG A 1 179 ? 1.246 -2.789 -45.664 1.00 92.88 179 ARG A N 1
ATOM 1318 C CA . ARG A 1 179 ? 1.276 -4.245 -45.491 1.00 92.88 179 ARG A CA 1
ATOM 1319 C C . ARG A 1 179 ? 1.139 -4.618 -44.029 1.00 92.88 179 ARG A C 1
ATOM 1321 O O . ARG A 1 179 ? 1.800 -4.040 -43.179 1.00 92.88 179 ARG A O 1
ATOM 1328 N N . TRP A 1 180 ? 0.361 -5.644 -43.751 1.00 93.50 180 TRP A N 1
ATOM 1329 C CA . TRP A 1 180 ? 0.361 -6.358 -42.486 1.00 93.50 180 TRP A CA 1
ATOM 1330 C C . TRP A 1 180 ? 0.409 -7.852 -42.797 1.00 93.50 180 TRP A C 1
ATOM 1332 O O . TRP A 1 180 ? -0.297 -8.292 -43.693 1.00 93.50 180 TRP A O 1
ATOM 1342 N N . ALA A 1 181 ? 1.242 -8.626 -42.115 1.00 84.62 181 ALA A N 1
ATOM 1343 C CA . ALA A 1 181 ? 1.289 -10.078 -42.265 1.00 84.62 181 ALA A CA 1
ATOM 1344 C C . ALA A 1 181 ? 1.148 -10.718 -40.873 1.00 84.62 181 ALA A C 1
ATOM 1346 O O . ALA A 1 181 ? 1.621 -10.110 -39.907 1.00 84.62 181 ALA A O 1
ATOM 1347 N N . PRO A 1 182 ? 0.486 -11.881 -40.748 1.00 70.00 182 PRO A N 1
ATOM 1348 C CA . PRO A 1 182 ? 0.586 -12.705 -39.555 1.00 70.00 182 PRO A CA 1
ATOM 1349 C C . PRO A 1 182 ? 2.027 -13.209 -39.423 1.00 70.00 182 PRO A C 1
ATOM 1351 O O . PRO A 1 182 ? 2.685 -13.472 -40.427 1.00 70.00 182 PRO A O 1
ATOM 1354 N N . ASP A 1 183 ? 2.525 -13.320 -38.198 1.00 59.06 183 ASP A N 1
ATOM 1355 C CA . ASP A 1 183 ? 3.872 -13.836 -37.958 1.00 59.06 183 ASP A CA 1
ATOM 1356 C C . ASP A 1 183 ? 3.959 -15.304 -38.433 1.00 59.06 183 ASP A C 1
ATOM 1358 O O . ASP A 1 183 ? 3.153 -16.138 -38.015 1.00 59.06 183 ASP A O 1
ATOM 1362 N N . GLU A 1 184 ? 4.894 -15.614 -39.338 1.00 41.00 184 GLU A N 1
ATOM 1363 C CA . GLU A 1 184 ? 5.120 -16.979 -39.836 1.00 41.00 184 GLU A CA 1
ATOM 1364 C C . GLU A 1 184 ? 5.751 -17.854 -38.733 1.00 41.00 184 GLU A C 1
ATOM 1366 O O . GLU A 1 184 ? 6.724 -17.465 -38.081 1.00 41.00 184 GLU A O 1
ATOM 1371 N N . GLU A 1 185 ? 5.195 -19.051 -38.512 1.00 43.09 185 GLU A N 1
ATOM 1372 C CA . GLU A 1 185 ? 5.819 -20.096 -37.691 1.00 43.09 185 GLU A CA 1
ATOM 1373 C C . GLU A 1 185 ? 7.017 -20.716 -38.450 1.00 43.09 185 GLU A C 1
ATOM 1375 O O . GLU A 1 185 ? 6.852 -21.692 -39.179 1.00 43.09 185 GLU A O 1
ATOM 1380 N N . ASP A 1 186 ? 8.232 -20.192 -38.268 1.00 34.69 186 ASP A N 1
ATOM 1381 C CA . ASP A 1 186 ? 9.484 -20.833 -38.722 1.00 34.69 186 ASP A CA 1
ATOM 1382 C C . ASP A 1 186 ? 10.074 -21.711 -37.587 1.00 34.69 186 ASP A C 1
ATOM 1384 O O . ASP A 1 186 ? 10.232 -21.242 -36.460 1.00 34.69 186 ASP A O 1
ATOM 1388 N N . GLY A 1 187 ? 10.444 -22.992 -37.732 1.00 29.33 187 GLY A N 1
ATOM 1389 C CA . GLY A 1 187 ? 10.748 -23.786 -38.928 1.00 29.33 187 GLY A CA 1
ATOM 1390 C C . GLY A 1 187 ? 12.266 -24.000 -39.058 1.00 29.33 187 GLY A C 1
ATOM 1391 O O . GLY A 1 187 ? 12.961 -23.135 -39.576 1.00 29.33 187 GLY A O 1
ATOM 1392 N N . ASP A 1 188 ? 12.795 -25.128 -38.565 1.00 28.20 188 ASP A N 1
ATOM 1393 C CA . ASP A 1 188 ? 14.235 -25.453 -38.548 1.00 28.20 188 ASP A CA 1
ATOM 1394 C C . ASP A 1 188 ? 14.867 -25.664 -39.956 1.00 28.20 188 ASP A C 1
ATOM 1396 O O . ASP A 1 188 ? 14.344 -26.410 -40.783 1.00 28.20 188 ASP A O 1
ATOM 1400 N N . ASP A 1 189 ? 16.074 -25.098 -40.112 1.00 31.80 189 ASP A N 1
ATOM 1401 C CA . ASP A 1 189 ? 17.279 -25.550 -40.846 1.00 31.80 189 ASP A CA 1
ATOM 1402 C C . ASP A 1 189 ? 17.462 -25.504 -42.396 1.00 31.80 189 ASP A C 1
ATOM 1404 O O . ASP A 1 189 ? 16.751 -26.096 -43.202 1.00 31.80 189 ASP A O 1
ATOM 1408 N N . GLU A 1 190 ? 18.628 -24.924 -42.743 1.00 29.28 190 GLU A N 1
ATOM 1409 C CA . GLU A 1 190 ? 19.589 -25.254 -43.821 1.00 29.28 190 GLU A CA 1
ATOM 1410 C C . GLU A 1 190 ? 19.261 -25.002 -45.315 1.00 29.28 190 GLU A C 1
ATOM 1412 O O . GLU A 1 190 ? 18.860 -25.889 -46.068 1.00 29.28 190 GLU A O 1
ATOM 1417 N N . ALA A 1 191 ? 19.726 -23.850 -45.824 1.00 27.39 191 ALA A N 1
ATOM 1418 C CA . ALA A 1 191 ? 20.327 -23.753 -47.161 1.00 27.39 191 ALA A CA 1
ATOM 1419 C C . ALA A 1 191 ? 21.508 -22.763 -47.150 1.00 27.39 191 ALA A C 1
ATOM 1421 O O . ALA A 1 191 ? 21.339 -21.551 -47.024 1.00 27.39 191 ALA A O 1
ATOM 1422 N N . GLY A 1 192 ? 22.723 -23.307 -47.240 1.00 25.83 192 GLY A N 1
ATOM 1423 C CA . GLY A 1 192 ? 23.975 -22.557 -47.242 1.00 25.83 192 GLY A CA 1
ATOM 1424 C C . GLY A 1 192 ? 24.280 -21.812 -48.546 1.00 25.83 192 GLY A C 1
ATOM 1425 O O . GLY A 1 192 ? 23.816 -22.168 -49.624 1.00 25.83 192 GLY A O 1
ATOM 1426 N N . GLU A 1 193 ? 25.128 -20.794 -48.391 1.00 34.25 193 GLU A N 1
ATOM 1427 C CA . GLU A 1 193 ? 26.178 -20.367 -49.327 1.00 34.25 193 GLU A CA 1
ATOM 1428 C C . GLU A 1 193 ? 25.910 -20.527 -50.836 1.00 34.25 193 GLU A C 1
ATOM 1430 O O . GLU A 1 193 ? 26.308 -21.511 -51.456 1.00 34.25 193 GLU A O 1
ATOM 1435 N N . ALA A 1 194 ? 25.410 -19.462 -51.468 1.00 26.31 194 ALA A N 1
ATOM 1436 C CA . ALA A 1 194 ? 25.823 -19.080 -52.819 1.00 26.31 194 ALA A CA 1
ATOM 1437 C C . ALA A 1 194 ? 25.467 -17.610 -53.098 1.00 26.31 194 ALA A C 1
ATOM 1439 O O . ALA A 1 194 ? 24.294 -17.278 -53.216 1.00 26.31 194 ALA A O 1
ATOM 1440 N N . ALA A 1 195 ? 26.508 -16.780 -53.250 1.00 26.83 195 ALA A N 1
ATOM 1441 C CA . ALA A 1 195 ? 26.558 -15.451 -53.889 1.00 26.83 195 ALA A CA 1
ATOM 1442 C C . ALA A 1 195 ? 27.103 -14.330 -52.986 1.00 26.83 195 ALA A C 1
ATOM 1444 O O . ALA A 1 195 ? 26.474 -13.298 -52.763 1.00 26.83 195 ALA A O 1
ATOM 1445 N N . ALA A 1 196 ? 28.346 -14.510 -52.534 1.00 28.56 196 ALA A N 1
ATOM 1446 C CA . ALA A 1 196 ? 29.266 -13.385 -52.450 1.00 28.56 196 ALA A CA 1
ATOM 1447 C C . ALA A 1 196 ? 29.691 -12.972 -53.877 1.00 28.56 196 ALA A C 1
ATOM 1449 O O . ALA A 1 196 ? 29.881 -13.834 -54.732 1.00 28.56 196 ALA A O 1
ATOM 1450 N N . GLU A 1 197 ? 29.881 -11.662 -54.066 1.00 27.31 197 GLU A N 1
ATOM 1451 C CA . GLU A 1 197 ? 30.448 -10.956 -55.235 1.00 27.31 197 GLU A CA 1
ATOM 1452 C C . GLU A 1 197 ? 29.510 -10.568 -56.398 1.00 27.31 197 GLU A C 1
ATOM 1454 O O . GLU A 1 197 ? 29.403 -11.259 -57.403 1.00 27.31 197 GLU A O 1
ATOM 1459 N N . ALA A 1 198 ? 28.955 -9.350 -56.326 1.00 24.98 198 ALA A N 1
ATOM 1460 C CA . ALA A 1 198 ? 29.093 -8.311 -57.363 1.00 24.98 198 ALA A CA 1
ATOM 1461 C C . ALA A 1 198 ? 28.469 -7.000 -56.848 1.00 24.98 198 ALA A C 1
ATOM 1463 O O . ALA A 1 198 ? 27.296 -6.952 -56.496 1.00 24.98 198 ALA A O 1
ATOM 1464 N N . GLY A 1 199 ? 29.283 -5.949 -56.730 1.00 29.02 199 GLY A N 1
ATOM 1465 C CA . GLY A 1 199 ? 28.947 -4.759 -55.950 1.00 29.02 199 GLY A CA 1
ATOM 1466 C C . GLY A 1 199 ? 27.979 -3.761 -56.588 1.00 29.02 199 GLY A C 1
ATOM 1467 O O . GLY A 1 199 ? 27.844 -3.685 -57.806 1.00 29.02 199 GLY A O 1
ATOM 1468 N N . GLN A 1 200 ? 27.416 -2.905 -55.732 1.00 26.89 200 GLN A N 1
ATOM 1469 C CA . GLN A 1 200 ? 27.195 -1.479 -55.981 1.00 26.89 200 GLN A CA 1
ATOM 1470 C C . GLN A 1 200 ? 26.948 -0.740 -54.651 1.00 26.89 200 GLN A C 1
ATOM 1472 O O . GLN A 1 200 ? 26.484 -1.310 -53.672 1.00 26.89 200 GLN A O 1
ATOM 1477 N N . GLN A 1 201 ? 27.407 0.507 -54.620 1.00 23.72 201 GLN A N 1
ATOM 1478 C CA . GLN A 1 201 ? 27.702 1.358 -53.462 1.00 23.72 201 GLN A CA 1
ATOM 1479 C C . GLN A 1 201 ? 26.486 1.682 -52.566 1.00 23.72 201 GLN A C 1
ATOM 1481 O O . GLN A 1 201 ? 25.404 1.914 -53.102 1.00 23.72 201 GLN A O 1
ATOM 1486 N N . PRO A 1 202 ? 26.658 1.853 -51.236 1.00 26.02 202 PRO A N 1
ATOM 1487 C CA . PRO A 1 202 ? 25.652 2.515 -50.418 1.00 26.02 202 PRO A CA 1
ATOM 1488 C C . PRO A 1 202 ? 25.662 4.020 -50.708 1.00 26.02 202 PRO A C 1
ATOM 1490 O O . PRO A 1 202 ? 26.678 4.701 -50.535 1.00 26.02 202 PRO A O 1
ATOM 1493 N N . GLN A 1 203 ? 24.516 4.533 -51.155 1.00 26.55 203 GLN A N 1
ATOM 1494 C CA . GLN A 1 203 ? 24.228 5.961 -51.155 1.00 26.55 203 GLN A CA 1
ATOM 1495 C C . GLN A 1 203 ? 24.338 6.503 -49.728 1.00 26.55 203 GLN A C 1
ATOM 1497 O O . GLN A 1 203 ? 23.814 5.938 -48.770 1.00 26.55 203 GLN A O 1
ATOM 1502 N N . GLN A 1 204 ? 25.077 7.600 -49.624 1.00 25.22 204 GLN A N 1
ATOM 1503 C CA . GLN A 1 204 ? 25.386 8.323 -48.402 1.00 25.22 204 GLN A CA 1
ATOM 1504 C C . GLN A 1 204 ? 24.103 8.791 -47.702 1.00 25.22 204 GLN A C 1
ATOM 1506 O O . GLN A 1 204 ? 23.344 9.589 -48.249 1.00 25.22 204 GLN A O 1
ATOM 1511 N N . GLN A 1 205 ? 23.908 8.339 -46.463 1.00 25.03 205 GLN A N 1
ATOM 1512 C CA . GLN A 1 205 ? 23.115 9.069 -45.476 1.00 25.03 205 GLN A CA 1
ATOM 1513 C C . GLN A 1 205 ? 23.762 10.448 -45.239 1.00 25.03 205 GLN A C 1
ATOM 1515 O O . GLN A 1 205 ? 24.995 10.548 -45.243 1.00 25.03 205 GLN A O 1
ATOM 1520 N N . PRO A 1 206 ? 22.976 11.521 -45.049 1.00 24.88 206 PRO A N 1
ATOM 1521 C CA . PRO A 1 206 ? 23.523 12.857 -44.865 1.00 24.88 206 PRO A CA 1
ATOM 1522 C C . PRO A 1 206 ? 24.337 12.917 -43.569 1.00 24.88 206 PRO A C 1
ATOM 1524 O O . PRO A 1 206 ? 23.836 12.639 -42.481 1.00 24.88 206 PRO A O 1
ATOM 1527 N N . GLN A 1 207 ? 25.607 13.300 -43.696 1.00 26.12 207 GLN A N 1
ATOM 1528 C CA . GLN A 1 207 ? 26.455 13.665 -42.568 1.00 26.12 207 GLN A CA 1
ATOM 1529 C C . GLN A 1 207 ? 25.859 14.893 -41.869 1.00 26.12 207 GLN A C 1
ATOM 1531 O O . GLN A 1 207 ? 25.916 16.002 -42.400 1.00 26.12 207 GLN A O 1
ATOM 1536 N N . LEU A 1 208 ? 25.330 14.713 -40.660 1.00 28.80 208 LEU A N 1
ATOM 1537 C CA . LEU A 1 208 ? 25.097 15.808 -39.720 1.00 28.80 208 LEU A CA 1
ATOM 1538 C C . LEU A 1 208 ? 26.449 16.246 -39.134 1.00 28.80 208 LEU A C 1
ATOM 1540 O O . LEU A 1 208 ? 26.799 15.919 -38.005 1.00 28.80 208 LEU A O 1
ATOM 1544 N N . ASN A 1 209 ? 27.234 16.974 -39.928 1.00 31.69 209 ASN A N 1
ATOM 1545 C CA . ASN A 1 209 ? 28.343 17.775 -39.419 1.00 31.69 209 ASN A CA 1
ATOM 1546 C C . ASN A 1 209 ? 27.778 19.109 -38.924 1.00 31.69 209 ASN A C 1
ATOM 1548 O O . ASN A 1 209 ? 27.481 19.994 -39.723 1.00 31.69 209 ASN A O 1
ATOM 1552 N N . GLY A 1 210 ? 27.642 19.246 -37.606 1.00 28.48 210 GLY A N 1
ATOM 1553 C CA . GLY A 1 210 ? 27.307 20.512 -36.958 1.00 28.48 210 GLY A CA 1
ATOM 1554 C C . GLY A 1 210 ? 26.590 20.308 -35.630 1.00 28.48 210 GLY A C 1
ATOM 1555 O O . GLY A 1 210 ? 25.380 20.119 -35.600 1.00 28.48 210 GLY A O 1
ATOM 1556 N N . SER A 1 211 ? 27.334 20.371 -34.525 1.00 30.59 211 SER A N 1
ATOM 1557 C CA . SER A 1 211 ? 26.746 20.593 -33.199 1.00 30.59 211 SER A CA 1
ATOM 1558 C C . SER A 1 211 ? 26.041 21.963 -33.188 1.00 30.59 211 SER A C 1
ATOM 1560 O O . SER A 1 211 ? 26.665 22.936 -33.632 1.00 30.59 211 SER A O 1
ATOM 1562 N N . PRO A 1 212 ? 24.806 22.097 -32.654 1.00 31.41 212 PRO A N 1
ATOM 1563 C CA . PRO A 1 212 ? 24.086 23.377 -32.590 1.00 31.41 212 PRO A CA 1
ATOM 1564 C C . PRO A 1 212 ? 24.772 24.444 -31.718 1.00 31.41 212 PRO A C 1
ATOM 1566 O O . PRO A 1 212 ? 24.325 25.583 -31.666 1.00 31.41 212 PRO A O 1
ATOM 1569 N N . TRP A 1 213 ? 25.853 24.094 -31.017 1.00 35.97 213 TRP A N 1
ATOM 1570 C CA . TRP A 1 213 ? 26.448 24.912 -29.958 1.00 35.97 213 TRP A CA 1
ATOM 1571 C C . TRP A 1 213 ? 27.671 25.734 -30.382 1.00 35.97 213 TRP A C 1
ATOM 1573 O O . TRP A 1 213 ? 28.295 26.393 -29.554 1.00 35.97 213 TRP A O 1
ATOM 1583 N N . SER A 1 214 ? 28.016 25.738 -31.671 1.00 32.00 214 SER A N 1
ATOM 1584 C CA . SER A 1 214 ? 29.182 26.473 -32.184 1.00 32.00 214 SER A CA 1
ATOM 1585 C C . SER A 1 214 ? 28.965 27.990 -32.351 1.00 32.00 214 SER A C 1
ATOM 1587 O O . SER A 1 214 ? 29.930 28.708 -32.603 1.00 32.00 214 SER A O 1
ATOM 1589 N N . GLU A 1 215 ? 27.751 28.508 -32.126 1.00 31.78 215 GLU A N 1
ATOM 1590 C CA . GLU A 1 215 ? 27.427 29.940 -32.290 1.00 31.78 215 GLU A CA 1
ATOM 1591 C C . GLU A 1 215 ? 27.282 30.747 -30.980 1.00 31.78 215 GLU A C 1
ATOM 1593 O O . GLU A 1 215 ? 26.982 31.937 -31.031 1.00 31.78 215 GLU A O 1
ATOM 1598 N N . MET A 1 216 ? 27.546 30.169 -29.799 1.00 29.48 216 MET A N 1
ATOM 1599 C CA . MET A 1 216 ? 27.335 30.856 -28.505 1.00 29.48 216 MET A CA 1
ATOM 1600 C C . MET A 1 216 ? 28.599 31.178 -27.688 1.00 29.48 216 MET A C 1
ATOM 1602 O O . MET A 1 216 ? 28.508 31.451 -26.493 1.00 29.48 216 MET A O 1
ATOM 1606 N N . VAL A 1 217 ? 29.784 31.231 -28.303 1.00 33.62 217 VAL A N 1
ATOM 1607 C CA . VAL A 1 217 ? 31.004 31.677 -27.598 1.00 33.62 217 VAL A CA 1
ATOM 1608 C C . VAL A 1 217 ? 31.247 33.167 -27.842 1.00 33.62 217 VAL A C 1
ATOM 1610 O O . VAL A 1 217 ? 32.078 33.573 -28.653 1.00 33.62 217 VAL A O 1
ATOM 1613 N N . GLY A 1 218 ? 30.491 33.997 -27.123 1.00 28.69 218 GLY A N 1
ATOM 1614 C CA . GLY A 1 218 ? 30.829 35.401 -26.900 1.00 28.69 218 GLY A CA 1
ATOM 1615 C C . GLY A 1 218 ? 31.936 35.517 -25.850 1.00 28.69 218 GLY A C 1
ATOM 1616 O O . GLY A 1 218 ? 31.923 34.828 -24.834 1.00 28.69 218 GLY A O 1
ATOM 1617 N N . SER A 1 219 ? 32.919 36.376 -26.107 1.00 29.33 219 SER A N 1
ATOM 1618 C CA . SER A 1 219 ? 34.106 36.575 -25.276 1.00 29.33 219 SER A CA 1
ATOM 1619 C C . SER A 1 219 ? 33.807 37.355 -23.988 1.00 29.33 219 SER A C 1
ATOM 1621 O O . SER A 1 219 ? 34.157 38.528 -23.900 1.00 29.33 219 SER A O 1
ATOM 1623 N N . GLU A 1 220 ? 33.202 36.734 -22.977 1.00 27.72 220 GLU A N 1
ATOM 1624 C CA . GLU A 1 220 ? 33.178 37.271 -21.608 1.00 27.72 220 GLU A CA 1
ATOM 1625 C C . GLU A 1 220 ? 33.412 36.156 -20.571 1.00 27.72 220 GLU A C 1
ATOM 1627 O O . GLU A 1 220 ? 33.025 35.007 -20.754 1.00 27.72 220 GLU A O 1
ATOM 1632 N N . SER A 1 221 ? 34.143 36.493 -19.505 1.00 27.77 221 SER A N 1
ATOM 1633 C CA . SER A 1 221 ? 34.662 35.580 -18.472 1.00 27.77 221 SER A CA 1
ATOM 1634 C C . SER A 1 221 ? 33.571 34.695 -17.835 1.00 27.77 221 SER A C 1
ATOM 1636 O O . SER A 1 221 ? 32.645 35.238 -17.226 1.00 27.77 221 SER A O 1
ATOM 1638 N N . PRO A 1 222 ? 33.689 33.350 -17.857 1.00 30.70 222 PRO A N 1
ATOM 1639 C CA . PRO A 1 222 ? 32.720 32.457 -17.236 1.00 30.70 222 PRO A CA 1
ATOM 1640 C C . PRO A 1 222 ? 33.036 32.359 -15.744 1.00 30.70 222 PRO A C 1
ATOM 1642 O O . PRO A 1 222 ? 33.861 31.558 -15.313 1.00 30.70 222 PRO A O 1
ATOM 1645 N N . THR A 1 223 ? 32.471 33.240 -14.926 1.00 30.23 223 THR A N 1
ATOM 1646 C CA . THR A 1 223 ? 32.608 33.093 -13.462 1.00 30.23 223 THR A CA 1
ATOM 1647 C C . THR A 1 223 ? 31.364 33.457 -12.665 1.00 30.23 223 THR A C 1
ATOM 1649 O O . THR A 1 223 ? 31.413 33.419 -11.442 1.00 30.23 223 THR A O 1
ATOM 1652 N N . LYS A 1 224 ? 30.233 33.752 -13.317 1.00 31.06 224 LYS A N 1
ATOM 1653 C CA . LYS A 1 224 ? 28.924 33.902 -12.660 1.00 31.06 224 LYS A CA 1
ATOM 1654 C C . LYS A 1 224 ? 27.774 33.544 -13.609 1.00 31.06 224 LYS A C 1
ATOM 1656 O O . LYS A 1 224 ? 26.967 34.398 -13.953 1.00 31.06 224 LYS A O 1
ATOM 1661 N N . GLN A 1 225 ? 27.700 32.293 -14.052 1.00 35.09 225 GLN A N 1
ATOM 1662 C CA . GLN A 1 225 ? 26.385 31.710 -14.330 1.00 35.09 225 GLN A CA 1
ATOM 1663 C C . GLN A 1 225 ? 25.882 31.187 -12.984 1.00 35.09 225 GLN A C 1
ATOM 1665 O O . GLN A 1 225 ? 26.612 30.463 -12.310 1.00 35.09 225 GLN A O 1
ATOM 1670 N N . PHE A 1 226 ? 24.709 31.643 -12.539 1.00 37.62 226 PHE A N 1
ATOM 1671 C CA . PHE A 1 226 ? 24.056 31.070 -11.363 1.00 37.62 226 PHE A CA 1
ATOM 1672 C C . PHE A 1 226 ? 23.849 29.583 -11.655 1.00 37.62 226 PHE A C 1
ATOM 1674 O O . PHE A 1 226 ? 23.149 29.240 -12.602 1.00 37.62 226 PHE A O 1
ATOM 1681 N N . LEU A 1 227 ? 24.540 28.719 -10.916 1.00 53.22 227 LEU A N 1
ATOM 1682 C CA . LEU A 1 227 ? 24.356 27.283 -11.031 1.00 53.22 227 LEU A CA 1
ATOM 1683 C C . LEU A 1 227 ? 23.034 26.969 -10.324 1.00 53.22 227 LEU A C 1
ATOM 1685 O O . LEU A 1 227 ? 22.961 27.076 -9.102 1.00 53.22 227 LEU A O 1
ATOM 1689 N N . GLU A 1 228 ? 21.978 26.686 -11.083 1.00 59.56 228 GLU A N 1
ATOM 1690 C CA . GLU A 1 228 ? 20.712 26.239 -10.501 1.00 59.56 228 GLU A CA 1
ATOM 1691 C C . GLU A 1 228 ? 20.945 24.888 -9.807 1.00 59.56 228 GLU A C 1
ATOM 1693 O O . GLU A 1 228 ? 21.530 23.964 -10.386 1.00 59.56 228 GLU A O 1
ATOM 1698 N N . LEU A 1 229 ? 20.571 24.809 -8.527 1.00 71.06 229 LEU A N 1
ATOM 1699 C CA . LEU A 1 229 ? 20.661 23.581 -7.741 1.00 71.06 229 LEU A CA 1
ATOM 1700 C C . LEU A 1 229 ? 19.436 22.704 -8.051 1.00 71.06 229 LEU A C 1
ATOM 1702 O O . LEU A 1 229 ? 18.342 23.246 -8.207 1.00 71.06 229 LEU A O 1
ATOM 1706 N N . PRO A 1 230 ? 19.602 21.376 -8.175 1.00 78.31 230 PRO A N 1
ATOM 1707 C CA . PRO A 1 230 ? 18.511 20.475 -8.508 1.00 78.31 230 PRO A CA 1
ATOM 1708 C C . PRO A 1 230 ? 17.605 20.262 -7.296 1.00 78.31 230 PRO A C 1
ATOM 1710 O O . PRO A 1 230 ? 18.094 20.112 -6.173 1.00 78.31 230 PRO A O 1
ATOM 1713 N N . ASP A 1 231 ? 16.300 20.146 -7.536 1.00 74.69 231 ASP A N 1
ATOM 1714 C CA . ASP A 1 231 ? 15.368 19.667 -6.518 1.00 74.69 231 ASP A CA 1
ATOM 1715 C C . ASP A 1 231 ? 15.740 18.243 -6.073 1.00 74.69 231 ASP A C 1
ATOM 1717 O O . ASP A 1 231 ? 16.379 17.477 -6.804 1.00 74.69 231 ASP A O 1
ATOM 1721 N N . THR A 1 232 ? 15.362 17.883 -4.847 1.00 80.00 232 THR A N 1
ATOM 1722 C CA . THR A 1 232 ? 15.516 16.507 -4.368 1.00 80.00 232 THR A CA 1
ATOM 1723 C C . THR A 1 232 ? 14.392 15.641 -4.939 1.00 80.00 232 THR A C 1
ATOM 1725 O O . THR A 1 232 ? 13.219 15.861 -4.639 1.00 80.00 232 THR A O 1
ATOM 1728 N N . GLU A 1 233 ? 14.748 14.615 -5.708 1.00 82.50 233 GLU A N 1
ATOM 1729 C CA . GLU A 1 233 ? 13.825 13.659 -6.324 1.00 82.50 233 GLU A CA 1
ATOM 1730 C C . GLU A 1 233 ? 14.245 12.234 -5.957 1.00 82.50 233 GLU A C 1
ATOM 1732 O O . GLU A 1 233 ? 15.423 11.893 -5.998 1.00 82.50 233 GLU A O 1
ATOM 1737 N N . PHE A 1 234 ? 13.286 11.388 -5.579 1.00 83.56 234 PHE A N 1
ATOM 1738 C CA . PHE A 1 234 ? 13.572 10.032 -5.092 1.00 83.56 234 PHE A CA 1
ATOM 1739 C C . PHE A 1 234 ? 12.984 8.925 -5.955 1.00 83.56 234 PHE A C 1
ATOM 1741 O O . PHE A 1 234 ? 13.300 7.760 -5.721 1.00 83.56 234 PHE A O 1
ATOM 1748 N N . ILE A 1 235 ? 12.105 9.267 -6.895 1.00 87.56 235 ILE A N 1
ATOM 1749 C CA . ILE A 1 235 ? 11.391 8.331 -7.758 1.00 87.56 235 ILE A CA 1
ATOM 1750 C C . ILE A 1 235 ? 11.498 8.875 -9.179 1.00 87.56 235 ILE A C 1
ATOM 1752 O O . ILE A 1 235 ? 11.038 9.973 -9.449 1.00 87.56 235 ILE A O 1
ATOM 1756 N N . PHE A 1 236 ? 12.067 8.081 -10.075 1.00 89.69 236 PHE A N 1
ATOM 1757 C CA . PHE A 1 236 ? 12.286 8.394 -11.479 1.00 89.69 236 PHE A CA 1
ATOM 1758 C C . PHE A 1 236 ? 11.484 7.407 -12.325 1.00 89.69 236 PHE A C 1
ATOM 1760 O O . PHE A 1 236 ? 11.595 6.191 -12.144 1.00 89.69 236 PHE A O 1
ATOM 1767 N N . VAL A 1 237 ? 10.682 7.907 -13.262 1.00 92.88 237 VAL A N 1
ATOM 1768 C CA . VAL A 1 237 ? 9.843 7.067 -14.130 1.00 92.88 237 VAL A CA 1
ATOM 1769 C C . VAL A 1 237 ? 10.164 7.354 -15.591 1.00 92.88 237 VAL A C 1
ATOM 1771 O O . VAL A 1 237 ? 10.172 8.504 -16.027 1.00 92.88 237 VAL A O 1
ATOM 1774 N N . LYS A 1 238 ? 10.420 6.296 -16.362 1.00 94.94 238 LYS A N 1
ATOM 1775 C CA . LYS A 1 238 ? 10.688 6.351 -17.799 1.00 94.94 238 LYS A CA 1
ATOM 1776 C C . LYS A 1 238 ? 9.731 5.436 -18.547 1.00 94.94 238 LYS A C 1
ATOM 1778 O O . LYS A 1 238 ? 9.792 4.215 -18.429 1.00 94.94 238 LYS A O 1
ATOM 1783 N N . GLU A 1 239 ? 8.867 6.053 -19.339 1.00 94.75 239 GLU A N 1
ATOM 1784 C CA . GLU A 1 239 ? 7.960 5.354 -20.247 1.00 94.75 239 GLU A CA 1
ATOM 1785 C C . GLU A 1 239 ? 8.696 4.870 -21.498 1.00 94.75 239 GLU A C 1
ATOM 1787 O O . GLU A 1 239 ? 9.682 5.477 -21.925 1.00 94.75 239 GLU A O 1
ATOM 1792 N N . ASN A 1 240 ? 8.175 3.814 -22.124 1.00 93.56 240 ASN A N 1
ATOM 1793 C CA . ASN A 1 240 ? 8.715 3.231 -23.355 1.00 93.56 240 ASN A CA 1
ATOM 1794 C C . ASN A 1 240 ? 10.217 2.901 -23.259 1.00 93.56 240 ASN A C 1
ATOM 1796 O O . ASN A 1 240 ? 10.996 3.214 -24.160 1.00 93.56 240 ASN A O 1
ATOM 1800 N N . PHE A 1 241 ? 10.632 2.306 -22.139 1.00 96.31 241 PHE A N 1
ATOM 1801 C CA . PHE A 1 241 ? 12.043 2.143 -21.797 1.00 96.31 241 PHE A CA 1
ATOM 1802 C C . PHE A 1 241 ? 12.803 1.202 -22.746 1.00 96.31 241 PHE A C 1
ATOM 1804 O O . PHE A 1 241 ? 13.917 1.519 -23.164 1.00 96.31 241 PHE A O 1
ATOM 1811 N N . LEU A 1 242 ? 12.221 0.052 -23.093 1.00 93.31 242 LEU A N 1
ATOM 1812 C CA . LEU A 1 242 ? 12.834 -0.948 -23.966 1.00 93.31 242 LEU A CA 1
ATOM 1813 C C . LEU A 1 242 ? 12.127 -1.026 -25.317 1.00 93.31 242 LEU A C 1
ATOM 1815 O O . LEU A 1 242 ? 10.930 -1.311 -25.355 1.00 93.31 242 LEU A O 1
ATOM 1819 N N . PRO A 1 243 ? 12.863 -0.927 -26.434 1.00 89.75 243 PRO A N 1
ATOM 1820 C CA . PRO A 1 243 ? 12.307 -1.219 -27.752 1.00 89.75 243 PRO A CA 1
ATOM 1821 C C . PRO A 1 243 ? 11.740 -2.643 -27.867 1.00 89.75 243 PRO A C 1
ATOM 1823 O O . PRO A 1 243 ? 10.744 -2.837 -28.545 1.00 89.75 243 PRO A O 1
ATOM 1826 N N . MET A 1 244 ? 12.338 -3.610 -27.155 1.00 91.25 244 MET A N 1
ATOM 1827 C CA . MET A 1 244 ? 11.985 -5.039 -27.216 1.00 91.25 244 MET A CA 1
ATOM 1828 C C . MET A 1 244 ? 11.067 -5.536 -26.081 1.00 91.25 244 MET A C 1
ATOM 1830 O O . MET A 1 244 ? 11.111 -6.701 -25.671 1.00 91.25 244 MET A O 1
ATOM 1834 N N . ALA A 1 245 ? 10.303 -4.635 -25.456 1.00 89.88 245 ALA A N 1
ATOM 1835 C CA . ALA A 1 245 ? 9.423 -5.007 -24.345 1.00 89.88 245 ALA A CA 1
ATOM 1836 C C . ALA A 1 245 ? 8.321 -5.993 -24.770 1.00 89.88 245 ALA A C 1
ATOM 1838 O O . ALA A 1 245 ? 7.923 -6.849 -23.976 1.00 89.88 245 ALA A O 1
ATOM 1839 N N . SER A 1 246 ? 7.859 -5.899 -26.020 1.00 91.12 246 SER A N 1
ATOM 1840 C CA . SER A 1 246 ? 6.849 -6.789 -26.600 1.00 91.12 246 SER A CA 1
ATOM 1841 C C . SER A 1 246 ? 7.359 -8.222 -26.723 1.00 91.12 246 SER A C 1
ATOM 1843 O O . SER A 1 246 ? 6.649 -9.154 -26.368 1.00 91.12 246 SER A O 1
ATOM 1845 N N . GLU A 1 247 ? 8.612 -8.407 -27.116 1.00 90.38 247 GLU A N 1
ATOM 1846 C CA . GLU A 1 247 ? 9.276 -9.698 -27.281 1.00 90.38 247 GLU A CA 1
ATOM 1847 C C . GLU A 1 247 ? 9.552 -10.354 -25.923 1.00 90.38 247 GLU A C 1
ATOM 1849 O O . GLU A 1 247 ? 9.378 -11.562 -25.763 1.00 90.38 247 GLU A O 1
ATOM 1854 N N . LEU A 1 248 ? 9.917 -9.560 -24.905 1.00 88.44 248 LEU A N 1
ATOM 1855 C CA . LEU A 1 248 ? 9.993 -10.036 -23.518 1.00 88.44 248 LEU A CA 1
ATOM 1856 C C . LEU A 1 248 ? 8.625 -10.507 -23.018 1.00 88.44 248 LEU A C 1
ATOM 1858 O O . LEU A 1 248 ? 8.529 -11.554 -22.377 1.00 88.44 248 LEU A O 1
ATOM 1862 N N . ARG A 1 249 ? 7.565 -9.750 -23.314 1.00 92.00 249 ARG A N 1
ATOM 1863 C CA . ARG A 1 249 ? 6.204 -10.120 -22.929 1.00 92.00 249 ARG A CA 1
ATOM 1864 C C . ARG A 1 249 ? 5.723 -11.372 -23.656 1.00 92.00 249 ARG A C 1
ATOM 1866 O O . ARG A 1 249 ? 5.218 -12.278 -23.005 1.00 92.00 249 ARG A O 1
ATOM 1873 N N . TRP A 1 250 ? 5.935 -11.455 -24.961 1.00 84.44 250 TRP A N 1
ATOM 1874 C CA . TRP A 1 250 ? 5.578 -12.621 -25.760 1.00 84.44 250 TRP A CA 1
ATOM 1875 C C . TRP A 1 250 ? 6.314 -13.879 -25.282 1.00 84.44 250 TRP A C 1
ATOM 1877 O O . TRP A 1 250 ? 5.682 -14.893 -25.005 1.00 84.44 250 TRP A O 1
ATOM 1887 N N . CYS A 1 251 ? 7.629 -13.791 -25.034 1.00 81.00 251 CYS A N 1
ATOM 1888 C CA . CYS A 1 251 ? 8.411 -14.905 -24.489 1.00 81.00 251 CYS A CA 1
ATOM 1889 C C . CYS A 1 251 ? 7.897 -15.377 -23.115 1.00 81.00 251 CYS A C 1
ATOM 1891 O O . CYS A 1 251 ? 8.021 -16.560 -22.785 1.00 81.00 251 CYS A O 1
ATOM 1893 N N . TYR A 1 252 ? 7.360 -14.467 -22.296 1.00 83.31 252 TYR A N 1
ATOM 1894 C CA . TYR A 1 252 ? 6.695 -14.824 -21.045 1.00 83.31 252 TYR A CA 1
ATOM 1895 C C . TYR A 1 252 ? 5.409 -15.616 -21.285 1.00 83.31 252 TYR A C 1
ATOM 1897 O O . TYR A 1 252 ? 5.253 -16.688 -20.701 1.00 83.31 252 TYR A O 1
ATOM 1905 N N . GLU A 1 253 ? 4.531 -15.125 -22.159 1.00 80.12 253 GLU A N 1
ATOM 1906 C CA . GLU A 1 253 ? 3.251 -15.768 -22.478 1.00 80.12 253 GLU A CA 1
ATOM 1907 C C . GLU A 1 253 ? 3.462 -17.167 -23.077 1.00 80.12 253 GLU A C 1
ATOM 1909 O O . GLU A 1 253 ? 2.900 -18.140 -22.575 1.00 80.12 253 GLU A O 1
ATOM 1914 N N . GLU A 1 254 ? 4.363 -17.291 -24.055 1.00 70.50 254 GLU A N 1
ATOM 1915 C CA . GLU A 1 254 ? 4.786 -18.556 -24.671 1.00 70.50 254 GLU A CA 1
ATOM 1916 C C . GLU A 1 254 ? 5.245 -19.589 -23.637 1.00 70.50 254 GLU A C 1
ATOM 1918 O O . GLU A 1 254 ? 4.741 -20.709 -23.600 1.00 70.50 254 GLU A O 1
ATOM 1923 N N . ARG A 1 255 ? 6.200 -19.236 -22.767 1.00 66.94 255 ARG A N 1
ATOM 1924 C CA . ARG A 1 255 ? 6.778 -20.193 -21.807 1.00 66.94 255 ARG A CA 1
ATOM 1925 C C . ARG A 1 255 ? 5.793 -20.620 -20.726 1.00 66.94 255 ARG A C 1
ATOM 1927 O O . ARG A 1 255 ? 5.815 -21.774 -20.307 1.00 66.94 255 ARG A O 1
ATOM 1934 N N . ILE A 1 256 ? 4.932 -19.709 -20.279 1.00 64.75 256 ILE A N 1
ATOM 1935 C CA . ILE A 1 256 ? 3.903 -20.011 -19.279 1.00 64.75 256 ILE A CA 1
ATOM 1936 C C . ILE A 1 256 ? 2.797 -20.904 -19.867 1.00 64.75 256 ILE A C 1
ATOM 1938 O O . ILE A 1 256 ? 2.302 -21.784 -19.164 1.00 64.75 256 ILE A O 1
ATOM 1942 N N . LEU A 1 257 ? 2.451 -20.741 -21.149 1.00 53.19 257 LEU A N 1
ATOM 1943 C CA . LEU A 1 257 ? 1.438 -21.550 -21.840 1.00 53.19 257 LEU A CA 1
ATOM 1944 C C . LEU A 1 257 ? 1.956 -22.907 -22.328 1.00 53.19 257 LEU A C 1
ATOM 1946 O O . LEU A 1 257 ? 1.290 -23.931 -22.160 1.00 53.19 257 LEU A O 1
ATOM 1950 N N . LEU A 1 258 ? 3.122 -22.930 -22.972 1.00 43.09 258 LEU A N 1
ATOM 1951 C CA . LEU A 1 258 ? 3.546 -24.051 -23.813 1.00 43.09 258 LEU A CA 1
ATOM 1952 C C . LEU A 1 258 ? 4.338 -25.121 -23.065 1.00 43.09 258 LEU A C 1
ATOM 1954 O O . LEU A 1 258 ? 4.237 -26.295 -23.420 1.00 43.09 258 LEU A O 1
ATOM 1958 N N . ASP A 1 259 ? 5.096 -24.775 -22.024 1.00 48.00 259 ASP A N 1
ATOM 1959 C CA . ASP A 1 259 ? 5.876 -25.767 -21.270 1.00 48.00 259 ASP A CA 1
ATOM 1960 C C . ASP A 1 259 ? 4.982 -26.788 -20.523 1.00 48.00 259 ASP A C 1
ATOM 1962 O O . ASP A 1 259 ? 5.265 -27.992 -20.599 1.00 48.00 259 ASP A O 1
ATOM 1966 N N . PRO A 1 260 ? 3.851 -26.392 -19.896 1.00 45.78 260 PRO A N 1
ATOM 1967 C CA . PRO A 1 260 ? 2.869 -27.344 -19.368 1.00 45.78 260 PRO A CA 1
ATOM 1968 C C . PRO A 1 260 ? 2.224 -28.221 -20.457 1.00 45.78 260 PRO A C 1
ATOM 1970 O O . PRO A 1 260 ? 2.060 -29.429 -20.264 1.00 45.78 260 PRO A O 1
ATOM 1973 N N . LEU A 1 261 ? 1.905 -27.651 -21.627 1.00 33.91 261 LEU A N 1
ATOM 1974 C CA . LEU A 1 261 ? 1.317 -28.377 -22.765 1.00 33.91 261 LEU A CA 1
ATOM 1975 C C . LEU A 1 261 ? 2.297 -29.386 -23.394 1.00 33.91 261 LEU A C 1
ATOM 1977 O O . LEU A 1 261 ? 1.894 -30.495 -23.758 1.00 33.91 261 LEU A O 1
ATOM 1981 N N . ARG A 1 262 ? 3.593 -29.055 -23.458 1.00 36.19 262 ARG A N 1
ATOM 1982 C CA . ARG A 1 262 ? 4.683 -29.944 -23.909 1.00 36.19 262 ARG A CA 1
ATOM 1983 C C . ARG A 1 262 ? 4.927 -31.108 -22.943 1.00 36.19 262 ARG A C 1
ATOM 1985 O O . ARG A 1 262 ? 5.157 -32.238 -23.373 1.00 36.19 262 ARG A O 1
ATOM 1992 N N . ALA A 1 263 ? 4.825 -30.871 -21.635 1.00 42.75 263 ALA A N 1
ATOM 1993 C CA . ALA A 1 263 ? 4.921 -31.930 -20.626 1.00 42.75 263 ALA A CA 1
ATOM 1994 C C . ALA A 1 263 ? 3.738 -32.921 -20.692 1.00 42.75 263 ALA A C 1
ATOM 1996 O O . ALA A 1 263 ? 3.928 -34.123 -20.487 1.00 42.75 263 ALA A O 1
ATOM 1997 N N . LEU A 1 264 ? 2.534 -32.438 -21.024 1.00 36.78 264 LEU A N 1
ATOM 1998 C CA . LEU A 1 264 ? 1.324 -33.254 -21.202 1.00 36.78 264 LEU A CA 1
ATOM 1999 C C . LEU A 1 264 ? 1.350 -34.103 -22.485 1.00 36.78 264 LEU A C 1
ATOM 2001 O O . LEU A 1 264 ? 0.846 -35.226 -22.490 1.00 36.78 264 LEU A O 1
ATOM 2005 N N . THR A 1 265 ? 1.969 -33.612 -23.559 1.00 34.97 265 THR A N 1
ATOM 2006 C CA . THR A 1 265 ? 2.049 -34.309 -24.858 1.00 34.97 265 THR A CA 1
ATOM 2007 C C . THR A 1 265 ? 3.083 -35.442 -24.891 1.00 34.97 265 THR A C 1
ATOM 2009 O O . THR A 1 265 ? 2.918 -36.391 -25.654 1.00 34.97 265 THR A O 1
ATOM 2012 N N . LEU A 1 266 ? 4.099 -35.418 -24.021 1.00 36.69 266 LEU A N 1
ATOM 2013 C CA . LEU A 1 266 ? 5.125 -36.471 -23.916 1.00 36.69 266 LEU A CA 1
ATOM 2014 C C . LEU A 1 266 ? 4.699 -37.699 -23.077 1.00 36.69 266 LEU A C 1
ATOM 2016 O O . LEU A 1 266 ? 5.431 -38.687 -23.035 1.00 36.69 266 LEU A O 1
ATOM 2020 N N . GLN A 1 267 ? 3.529 -37.673 -22.420 1.00 41.00 267 GLN A N 1
ATOM 2021 C CA . GLN A 1 267 ? 2.953 -38.820 -21.689 1.00 41.00 267 GLN A CA 1
ATOM 2022 C C . GLN A 1 267 ? 1.507 -39.127 -22.143 1.00 41.00 267 GLN A C 1
ATOM 2024 O O . GLN A 1 267 ? 0.568 -39.008 -21.347 1.00 41.00 267 GLN A O 1
ATOM 2029 N N . PRO A 1 268 ? 1.298 -39.556 -23.403 1.00 40.50 268 PRO A N 1
ATOM 2030 C CA . PRO A 1 268 ? -0.034 -39.705 -24.004 1.00 40.50 268 PRO A CA 1
ATOM 2031 C C . PRO A 1 268 ? -0.923 -40.748 -23.303 1.00 40.50 268 PRO A C 1
ATOM 2033 O O . PRO A 1 268 ? -2.147 -40.634 -23.331 1.00 40.50 268 PRO A O 1
ATOM 2036 N N . GLU A 1 269 ? -0.343 -41.721 -22.593 1.00 41.31 269 GLU A N 1
ATOM 2037 C CA . GLU A 1 269 ? -1.086 -42.766 -21.862 1.00 41.31 269 GLU A CA 1
ATOM 2038 C C . GLU A 1 269 ? -1.979 -42.220 -20.728 1.00 41.31 269 GLU A C 1
ATOM 2040 O O . GLU A 1 269 ? -2.915 -42.893 -20.293 1.00 41.31 269 GLU A O 1
ATOM 2045 N N . LYS A 1 270 ? -1.699 -41.011 -20.223 1.00 39.75 270 LYS A N 1
ATOM 2046 C CA . LYS A 1 270 ? -2.499 -40.350 -19.176 1.00 39.75 270 LYS A CA 1
ATOM 2047 C C . LYS A 1 270 ? -3.569 -39.405 -19.736 1.00 39.75 270 LYS A C 1
ATOM 2049 O O . LYS A 1 270 ? -4.391 -38.908 -18.971 1.00 39.75 270 LYS A O 1
ATOM 2054 N N . ALA A 1 271 ? -3.612 -39.194 -21.054 1.00 37.16 271 ALA A N 1
ATOM 2055 C CA . ALA A 1 271 ? -4.485 -38.220 -21.718 1.00 37.16 271 ALA A CA 1
ATOM 2056 C C . ALA A 1 271 ? -5.972 -38.639 -21.811 1.00 37.16 271 ALA A C 1
ATOM 2058 O O . ALA A 1 271 ? -6.804 -37.887 -22.316 1.00 37.16 271 ALA A O 1
ATOM 2059 N N . ALA A 1 272 ? -6.344 -39.828 -21.318 1.00 31.11 272 ALA A N 1
ATOM 2060 C CA . ALA A 1 272 ? -7.699 -40.373 -21.453 1.00 31.11 272 ALA A CA 1
ATOM 2061 C C . ALA A 1 272 ? -8.737 -39.828 -20.445 1.00 31.11 272 ALA A C 1
ATOM 2063 O O . ALA A 1 272 ? -9.909 -40.194 -20.525 1.00 31.11 272 ALA A O 1
ATOM 2064 N N . SER A 1 273 ? -8.366 -38.937 -19.519 1.00 35.62 273 SER A N 1
ATOM 2065 C CA . SER A 1 273 ? -9.326 -38.237 -18.655 1.00 35.62 273 SER A CA 1
ATOM 2066 C C . SER A 1 273 ? -9.272 -36.734 -18.907 1.00 35.62 273 SER A C 1
ATOM 2068 O O . SER A 1 273 ? -8.448 -36.029 -18.330 1.00 35.62 273 SER A O 1
ATOM 2070 N N . TRP A 1 274 ? -10.169 -36.229 -19.753 1.00 31.36 274 TRP A N 1
ATOM 2071 C CA . TRP A 1 274 ? -10.355 -34.796 -20.000 1.00 31.36 274 TRP A CA 1
ATOM 2072 C C . TRP A 1 274 ? -11.027 -34.108 -18.792 1.00 31.36 274 TRP A C 1
ATOM 2074 O O . TRP A 1 274 ? -12.175 -33.678 -18.845 1.00 31.36 274 TRP A O 1
ATOM 2084 N N . LYS A 1 275 ? -10.289 -34.043 -17.677 1.00 31.22 275 LYS A N 1
ATOM 2085 C CA . LYS A 1 275 ? -10.487 -33.167 -16.505 1.00 31.22 275 LYS A CA 1
ATOM 2086 C C . LYS A 1 275 ? -9.233 -32.303 -16.264 1.00 31.22 275 LYS A C 1
ATOM 2088 O O . LYS A 1 275 ? -8.897 -31.955 -15.143 1.00 31.22 275 LYS A O 1
ATOM 2093 N N . ALA A 1 276 ? -8.488 -32.012 -17.328 1.00 30.75 276 ALA A N 1
ATOM 2094 C CA . ALA A 1 276 ? -7.095 -31.576 -17.254 1.00 30.75 276 ALA A CA 1
ATOM 2095 C C . ALA A 1 276 ? -6.884 -30.052 -17.135 1.00 30.75 276 ALA A C 1
ATOM 2097 O O . ALA A 1 276 ? -5.817 -29.567 -17.497 1.00 30.75 276 ALA A O 1
ATOM 2098 N N . TRP A 1 277 ? -7.859 -29.302 -16.608 1.00 31.89 277 TRP A N 1
ATOM 2099 C CA . TRP A 1 277 ? -7.567 -27.985 -16.018 1.00 31.89 277 TRP A CA 1
ATOM 2100 C C . TRP A 1 277 ? -7.100 -28.123 -14.555 1.00 31.89 277 TRP A C 1
ATOM 2102 O O . TRP A 1 277 ? -6.308 -27.309 -14.098 1.00 31.89 277 TRP A O 1
ATOM 2112 N N . ASP A 1 278 ? -7.435 -29.231 -13.876 1.00 31.67 278 ASP A N 1
ATOM 2113 C CA . ASP A 1 278 ? -6.992 -29.546 -12.502 1.00 31.67 278 ASP A CA 1
ATOM 2114 C C . ASP A 1 278 ? -5.509 -29.999 -12.415 1.00 31.67 278 ASP A C 1
ATOM 2116 O O . ASP A 1 278 ? -4.996 -30.302 -11.337 1.00 31.67 278 ASP A O 1
ATOM 2120 N N . THR A 1 279 ? -4.807 -30.121 -13.551 1.00 32.84 279 THR A N 1
ATOM 2121 C CA . THR A 1 279 ? -3.430 -30.657 -13.632 1.00 32.84 279 THR A CA 1
ATOM 2122 C C . THR A 1 279 ? -2.332 -29.606 -13.788 1.00 32.84 279 THR A C 1
ATOM 2124 O O . THR A 1 279 ? -1.175 -29.934 -13.528 1.00 32.84 279 THR A O 1
ATOM 2127 N N . ILE A 1 280 ? -2.652 -28.350 -14.131 1.00 36.50 280 ILE A N 1
ATOM 2128 C CA . ILE A 1 280 ? -1.682 -27.241 -14.004 1.00 36.50 280 ILE A CA 1
ATOM 2129 C C . ILE A 1 280 ? -1.317 -27.038 -12.523 1.00 36.50 280 ILE A C 1
ATOM 2131 O O . ILE A 1 280 ? -0.139 -26.887 -12.196 1.00 36.50 280 ILE A O 1
ATOM 2135 N N . ASP A 1 281 ? -2.296 -27.207 -11.627 1.00 36.53 281 ASP A N 1
ATOM 2136 C CA . ASP A 1 281 ? -2.128 -27.193 -10.166 1.00 36.53 281 ASP A CA 1
ATOM 2137 C C . ASP A 1 281 ? -1.152 -28.261 -9.633 1.00 36.53 281 ASP A C 1
ATOM 2139 O O . ASP A 1 281 ? -0.675 -28.152 -8.506 1.00 36.53 281 ASP A O 1
ATOM 2143 N N . GLN A 1 282 ? -0.852 -29.306 -10.417 1.00 37.03 282 GLN A N 1
ATOM 2144 C CA . GLN A 1 282 ? 0.095 -30.367 -10.044 1.00 37.03 282 GLN A CA 1
ATOM 2145 C C . GLN A 1 282 ? 1.517 -30.128 -10.577 1.00 37.03 282 GLN A C 1
ATOM 2147 O O . GLN A 1 282 ? 2.458 -30.763 -10.099 1.00 37.03 282 GLN A O 1
ATOM 2152 N N . LEU A 1 283 ? 1.680 -29.248 -11.574 1.00 36.78 283 LEU A N 1
ATOM 2153 C CA . LEU A 1 283 ? 2.968 -28.902 -12.193 1.00 36.78 283 LEU A CA 1
ATOM 2154 C C . LEU A 1 283 ? 3.577 -27.623 -11.607 1.00 36.78 283 LEU A C 1
ATOM 2156 O O . LEU A 1 283 ? 4.798 -27.460 -11.632 1.00 36.78 283 LEU A O 1
ATOM 2160 N N . LEU A 1 284 ? 2.745 -26.745 -11.048 1.00 39.28 284 LEU A N 1
ATOM 2161 C CA . LEU A 1 284 ? 3.179 -25.621 -10.230 1.00 39.28 284 LEU A CA 1
ATOM 2162 C C . LEU A 1 284 ? 3.281 -26.100 -8.772 1.00 39.28 284 LEU A C 1
ATOM 2164 O O . LEU A 1 284 ? 2.305 -26.633 -8.246 1.00 39.28 284 LEU A O 1
ATOM 2168 N N . PRO A 1 285 ? 4.439 -25.971 -8.099 1.00 32.62 285 PRO A N 1
ATOM 2169 C CA . PRO A 1 285 ? 4.542 -26.337 -6.691 1.00 32.62 285 PRO A CA 1
ATOM 2170 C C . PRO A 1 285 ? 3.524 -25.512 -5.887 1.00 32.62 285 PRO A C 1
ATOM 2172 O O . PRO A 1 285 ? 3.564 -24.289 -5.946 1.00 32.62 285 PRO A O 1
ATOM 2175 N N . GLU A 1 286 ? 2.594 -26.201 -5.213 1.00 36.12 286 GLU A N 1
ATOM 2176 C CA . GLU A 1 286 ? 1.583 -25.684 -4.271 1.00 36.12 286 GLU A CA 1
ATOM 2177 C C . GLU A 1 286 ? 1.104 -24.244 -4.526 1.00 36.12 286 GLU A C 1
ATOM 2179 O O . GLU A 1 286 ? 1.685 -23.326 -3.960 1.00 36.12 286 GLU A O 1
ATOM 2184 N N . LYS A 1 287 ? 0.027 -24.041 -5.312 1.00 42.53 287 LYS A N 1
ATOM 2185 C CA . LYS A 1 287 ? -0.783 -22.792 -5.371 1.00 42.53 287 LYS A CA 1
ATOM 2186 C C . LYS A 1 287 ? 0.012 -21.497 -5.111 1.00 42.53 287 LYS A C 1
ATOM 2188 O O . LYS A 1 287 ? -0.375 -20.666 -4.288 1.00 42.53 287 LYS A O 1
ATOM 2193 N N . SER A 1 288 ? 1.165 -21.350 -5.755 1.00 36.34 288 SER A N 1
ATOM 2194 C CA . SER A 1 288 ? 2.028 -20.205 -5.508 1.00 36.34 288 SER A CA 1
ATOM 2195 C C . SER A 1 288 ? 1.437 -19.019 -6.257 1.00 36.34 288 SER A C 1
ATOM 2197 O O . SER A 1 288 ? 1.477 -18.970 -7.483 1.00 36.34 288 SER A O 1
ATOM 2199 N N . THR A 1 289 ? 0.839 -18.091 -5.513 1.00 49.38 289 THR A N 1
ATOM 2200 C CA . THR A 1 289 ? 0.254 -16.854 -6.048 1.00 49.38 289 THR A CA 1
ATOM 2201 C C . THR A 1 289 ? 1.347 -15.946 -6.639 1.00 49.38 289 THR A C 1
ATOM 2203 O O . THR A 1 289 ? 1.148 -15.296 -7.661 1.00 49.38 289 THR A O 1
ATOM 2206 N N . LEU A 1 290 ? 2.568 -16.007 -6.094 1.00 50.47 290 LEU A N 1
ATOM 2207 C CA . LEU A 1 290 ? 3.737 -15.256 -6.555 1.00 50.47 290 LEU A CA 1
ATOM 2208 C C . LEU A 1 290 ? 4.873 -16.188 -6.996 1.00 50.47 290 LEU A C 1
ATOM 2210 O O . LEU A 1 290 ? 5.544 -16.796 -6.160 1.00 50.47 290 LEU A O 1
ATOM 2214 N N . LEU A 1 291 ? 5.186 -16.204 -8.293 1.00 60.88 291 LEU A N 1
ATOM 2215 C CA . LEU A 1 291 ? 6.397 -16.851 -8.802 1.00 60.88 291 LEU A CA 1
ATOM 2216 C C . LEU A 1 291 ? 7.496 -15.817 -9.019 1.00 60.88 291 LEU A C 1
ATOM 2218 O O . LEU A 1 291 ? 7.294 -14.796 -9.677 1.00 60.88 291 LEU A O 1
ATOM 2222 N N . ARG A 1 292 ? 8.696 -16.126 -8.520 1.00 65.56 292 ARG A N 1
ATOM 2223 C CA . ARG A 1 292 ? 9.901 -15.317 -8.709 1.00 65.56 292 ARG A CA 1
ATOM 2224 C C . ARG A 1 292 ? 11.038 -16.176 -9.243 1.00 65.56 292 ARG A C 1
ATOM 2226 O O . ARG A 1 292 ? 11.435 -17.152 -8.615 1.00 65.56 292 ARG A O 1
ATOM 2233 N N . THR A 1 293 ? 11.591 -15.791 -10.388 1.00 66.94 293 THR A N 1
ATOM 2234 C CA . THR A 1 293 ? 12.659 -16.541 -11.064 1.00 66.94 293 THR A CA 1
ATOM 2235 C C . THR A 1 293 ? 13.733 -15.604 -11.620 1.00 66.94 293 THR A C 1
ATOM 2237 O O . THR A 1 293 ? 13.419 -14.470 -11.994 1.00 66.94 293 THR A O 1
ATOM 2240 N N . PRO A 1 294 ? 15.018 -15.998 -11.674 1.00 73.44 294 PRO A N 1
ATOM 2241 C CA . PRO A 1 294 ? 16.040 -15.176 -12.308 1.00 73.44 294 PRO A CA 1
ATOM 2242 C C . PRO A 1 294 ? 15.725 -14.964 -13.795 1.00 73.44 294 PRO A C 1
ATOM 2244 O O . PRO A 1 294 ? 15.657 -15.919 -14.569 1.00 73.44 294 PRO A O 1
ATOM 2247 N N . ALA A 1 295 ? 15.638 -13.709 -14.238 1.00 76.88 295 ALA A N 1
ATOM 2248 C CA . ALA A 1 295 ? 15.308 -13.364 -15.623 1.00 76.88 295 ALA A CA 1
ATOM 2249 C C . ALA A 1 295 ? 16.298 -13.972 -16.634 1.00 76.88 295 ALA A C 1
ATOM 2251 O O . ALA A 1 295 ? 15.918 -14.336 -17.736 1.00 76.88 295 ALA A O 1
ATOM 2252 N N . LYS A 1 296 ? 17.565 -14.165 -16.238 1.00 75.62 296 LYS A N 1
ATOM 2253 C CA . LYS A 1 296 ? 18.597 -14.829 -17.058 1.00 75.62 296 LYS A CA 1
ATOM 2254 C C . LYS A 1 296 ? 18.294 -16.305 -17.352 1.00 75.62 296 LYS A C 1
ATOM 2256 O O . LYS A 1 296 ? 18.806 -16.847 -18.327 1.00 75.62 296 LYS A O 1
ATOM 2261 N N . GLN A 1 297 ? 17.578 -16.977 -16.453 1.00 73.94 297 GLN A N 1
ATOM 2262 C CA . GLN A 1 297 ? 17.178 -18.377 -16.617 1.00 73.94 297 GLN A CA 1
ATOM 2263 C C . GLN A 1 297 ? 15.863 -18.478 -17.395 1.00 73.94 297 GLN A C 1
ATOM 2265 O O . GLN A 1 297 ? 15.648 -19.450 -18.117 1.00 73.94 297 GLN A O 1
ATOM 2270 N N . PHE A 1 298 ? 15.009 -17.460 -17.263 1.00 76.50 298 PHE A N 1
ATOM 2271 C CA . PHE A 1 298 ? 13.705 -17.418 -17.905 1.00 76.50 298 PHE A CA 1
ATOM 2272 C C . PHE A 1 298 ? 13.747 -16.907 -19.351 1.00 76.50 298 PHE A C 1
ATOM 2274 O O . PHE A 1 298 ? 13.106 -17.498 -20.209 1.00 76.50 298 PHE A O 1
ATOM 2281 N N . PHE A 1 299 ? 14.500 -15.851 -19.652 1.00 79.88 299 PHE A N 1
ATOM 2282 C CA . PHE A 1 299 ? 14.581 -15.306 -21.007 1.00 79.88 299 PHE A CA 1
ATOM 2283 C C . PHE A 1 299 ? 15.772 -15.881 -21.788 1.00 79.88 299 PHE A C 1
ATOM 2285 O O . PHE A 1 299 ? 16.861 -16.041 -21.219 1.00 79.88 299 PHE A O 1
ATOM 2292 N N . PRO A 1 300 ? 15.613 -16.144 -23.101 1.00 79.69 300 PRO A N 1
ATOM 2293 C CA . PRO A 1 300 ? 16.717 -16.447 -24.004 1.00 79.69 300 PRO A CA 1
ATOM 2294 C C . PRO A 1 300 ? 17.816 -15.385 -23.946 1.00 79.69 300 PRO A C 1
ATOM 2296 O O . PRO A 1 300 ? 17.577 -14.217 -23.627 1.00 79.69 300 PRO A O 1
ATOM 2299 N N . ARG A 1 301 ? 19.050 -15.776 -24.286 1.00 83.94 301 ARG A N 1
ATOM 2300 C CA . ARG A 1 301 ? 20.210 -14.870 -24.211 1.00 83.94 301 ARG A CA 1
ATOM 2301 C C . ARG A 1 301 ? 20.045 -13.622 -25.074 1.00 83.94 301 ARG A C 1
ATOM 2303 O O . ARG A 1 301 ? 20.555 -12.577 -24.672 1.00 83.94 301 ARG A O 1
ATOM 2310 N N . ASP A 1 302 ? 19.342 -13.737 -26.191 1.00 87.25 302 ASP A N 1
ATOM 2311 C CA . ASP A 1 302 ? 19.191 -12.658 -27.166 1.00 87.25 302 ASP A CA 1
ATOM 2312 C C . ASP A 1 302 ? 18.158 -11.612 -26.729 1.00 87.25 302 ASP A C 1
ATOM 2314 O O . ASP A 1 302 ? 18.270 -10.462 -27.130 1.00 87.25 302 ASP A O 1
ATOM 2318 N N . LEU A 1 303 ? 17.263 -11.955 -25.793 1.00 85.88 303 LEU A N 1
ATOM 2319 C CA . LEU A 1 303 ? 16.393 -10.995 -25.098 1.00 85.88 303 LEU A CA 1
ATOM 2320 C C . LEU A 1 303 ? 17.015 -10.497 -23.785 1.00 85.88 303 LEU A C 1
ATOM 2322 O O . LEU A 1 303 ? 16.956 -9.314 -23.451 1.00 85.88 303 LEU A O 1
ATOM 2326 N N . TYR A 1 304 ? 17.674 -11.381 -23.029 1.00 89.19 304 TYR A N 1
ATOM 2327 C CA . TYR A 1 304 ? 18.256 -11.018 -21.734 1.00 89.19 304 TYR A CA 1
ATOM 2328 C C . TYR A 1 304 ? 19.474 -10.087 -21.854 1.00 89.19 304 TYR A C 1
ATOM 2330 O O . TYR A 1 304 ? 19.663 -9.207 -21.010 1.00 89.19 304 TYR A O 1
ATOM 2338 N N . ARG A 1 305 ? 20.342 -10.278 -22.859 1.00 92.38 305 ARG A N 1
ATOM 2339 C CA . ARG A 1 305 ? 21.553 -9.453 -23.022 1.00 92.38 305 ARG A CA 1
ATOM 2340 C C . ARG A 1 305 ? 21.217 -7.993 -23.323 1.00 92.38 305 ARG A C 1
ATOM 2342 O O . ARG A 1 305 ? 21.773 -7.154 -22.612 1.00 92.38 305 ARG A O 1
ATOM 2349 N N . PRO A 1 306 ? 20.336 -7.665 -24.286 1.00 94.31 306 PRO A N 1
ATOM 2350 C CA . PRO A 1 306 ? 20.000 -6.272 -24.539 1.00 94.31 306 PRO A CA 1
ATOM 2351 C C . PRO A 1 306 ? 19.178 -5.647 -23.405 1.00 94.31 306 PRO A C 1
ATOM 2353 O O . PRO A 1 306 ? 19.464 -4.514 -23.041 1.00 94.31 306 PRO A O 1
ATOM 2356 N N . LEU A 1 307 ? 18.262 -6.390 -22.759 1.00 95.69 307 LEU A N 1
ATOM 2357 C CA . LEU A 1 307 ? 17.588 -5.953 -21.521 1.00 95.69 307 LEU A CA 1
ATOM 2358 C C . LEU A 1 307 ? 18.608 -5.498 -20.467 1.00 95.69 307 LEU A C 1
ATOM 2360 O O . LEU A 1 307 ? 18.517 -4.406 -19.908 1.00 95.69 307 LEU A O 1
ATOM 2364 N N . LYS A 1 308 ? 19.608 -6.344 -20.197 1.00 95.88 308 LYS A N 1
ATOM 2365 C CA . LYS A 1 308 ? 20.660 -6.032 -19.229 1.00 95.88 308 LYS A CA 1
ATOM 2366 C C . LYS A 1 308 ? 21.522 -4.849 -19.684 1.00 95.88 308 LYS A C 1
ATOM 2368 O O . LYS A 1 308 ? 21.926 -4.057 -18.839 1.00 95.88 308 LYS A O 1
ATOM 2373 N N . ALA A 1 309 ? 21.834 -4.755 -20.976 1.00 95.44 309 ALA A N 1
ATOM 2374 C CA . ALA A 1 309 ? 22.635 -3.669 -21.534 1.00 95.44 309 ALA A CA 1
ATOM 2375 C C . ALA A 1 309 ? 21.917 -2.319 -21.410 1.00 95.44 309 ALA A C 1
ATOM 2377 O O . ALA A 1 309 ? 22.514 -1.387 -20.890 1.00 95.44 309 ALA A O 1
ATOM 2378 N N . ALA A 1 310 ? 20.633 -2.251 -21.769 1.00 97.12 310 ALA A N 1
ATOM 2379 C CA . ALA A 1 310 ? 19.819 -1.044 -21.653 1.00 97.12 310 ALA A CA 1
ATOM 2380 C C . ALA A 1 310 ? 19.693 -0.568 -20.198 1.00 97.12 310 ALA A C 1
ATOM 2382 O O . ALA A 1 310 ? 19.816 0.621 -19.918 1.00 97.12 310 ALA A O 1
ATOM 2383 N N . LEU A 1 311 ? 19.512 -1.493 -19.247 1.00 97.06 311 LEU A N 1
ATOM 2384 C CA . LEU A 1 311 ? 19.545 -1.150 -17.824 1.00 97.06 311 LEU A CA 1
ATOM 2385 C C . LEU A 1 311 ? 20.933 -0.637 -17.409 1.00 97.06 311 LEU A C 1
ATOM 2387 O O . LEU A 1 311 ? 21.015 0.395 -16.761 1.00 97.06 311 LEU A O 1
ATOM 2391 N N . LEU A 1 312 ? 22.032 -1.296 -17.792 1.00 95.69 312 LEU A N 1
ATOM 2392 C CA . LEU A 1 312 ? 23.385 -0.810 -17.466 1.00 95.69 312 LEU A CA 1
ATOM 2393 C C . LEU A 1 312 ? 23.660 0.580 -18.048 1.00 95.69 312 LEU A C 1
ATOM 2395 O O . LEU A 1 312 ? 24.264 1.405 -17.371 1.00 95.69 312 LEU A O 1
ATOM 2399 N N . GLU A 1 313 ? 23.213 0.832 -19.274 1.00 95.31 313 GLU A N 1
ATOM 2400 C CA . GLU A 1 313 ? 23.331 2.126 -19.941 1.00 95.31 313 GLU A CA 1
ATOM 2401 C C . GLU A 1 313 ? 22.545 3.200 -19.186 1.00 95.31 313 GLU A C 1
ATOM 2403 O O . GLU A 1 313 ? 23.122 4.219 -18.815 1.00 95.31 313 GLU A O 1
ATOM 2408 N N . TYR A 1 314 ? 21.279 2.941 -18.846 1.00 96.31 314 TYR A N 1
ATOM 2409 C CA . TYR A 1 314 ? 20.477 3.843 -18.016 1.00 96.31 314 TYR A CA 1
ATOM 2410 C C . TYR A 1 314 ? 21.137 4.109 -16.655 1.00 96.31 314 TYR A C 1
ATOM 2412 O O . TYR A 1 314 ? 21.297 5.257 -16.248 1.00 96.31 314 TYR A O 1
ATOM 2420 N N . GLY A 1 315 ? 21.584 3.053 -15.970 1.00 94.06 315 GLY A N 1
ATOM 2421 C CA . GLY A 1 315 ? 22.266 3.157 -14.683 1.00 94.06 315 GLY A CA 1
ATOM 2422 C C . GLY A 1 315 ? 23.529 4.012 -14.760 1.00 94.06 315 GLY A C 1
ATOM 2423 O O . GLY A 1 315 ? 23.752 4.845 -13.886 1.00 94.06 315 GLY A O 1
ATOM 2424 N N . ALA A 1 316 ? 24.330 3.865 -15.816 1.00 91.12 316 ALA A N 1
ATOM 2425 C CA . ALA A 1 316 ? 25.535 4.662 -16.013 1.00 91.12 316 ALA A CA 1
ATOM 2426 C C . ALA A 1 316 ? 25.208 6.123 -16.365 1.00 91.12 316 ALA A C 1
ATOM 2428 O O . ALA A 1 316 ? 25.782 7.035 -15.769 1.00 91.12 316 ALA A O 1
ATOM 2429 N N . HIS A 1 317 ? 24.286 6.347 -17.306 1.00 90.75 317 HIS A N 1
ATOM 2430 C CA . HIS A 1 317 ? 24.008 7.670 -17.861 1.00 90.75 317 HIS A CA 1
ATOM 2431 C C . HIS A 1 317 ? 23.132 8.556 -16.974 1.00 90.75 317 HIS A C 1
ATOM 2433 O O . HIS A 1 317 ? 23.338 9.766 -16.994 1.00 90.75 317 HIS A O 1
ATOM 2439 N N . GLU A 1 318 ? 22.201 7.991 -16.210 1.00 92.12 318 GLU A N 1
ATOM 2440 C CA . GLU A 1 318 ? 21.263 8.768 -15.387 1.00 92.12 318 GLU A CA 1
ATOM 2441 C C . GLU A 1 318 ? 21.637 8.718 -13.896 1.00 92.12 318 GLU A C 1
ATOM 2443 O O . GLU A 1 318 ? 21.456 9.689 -13.170 1.00 92.12 318 GLU A O 1
ATOM 2448 N N . LEU A 1 319 ? 22.215 7.605 -13.423 1.00 92.06 319 LEU A N 1
ATOM 2449 C CA . LEU A 1 319 ? 22.443 7.377 -11.986 1.00 92.06 319 LEU A CA 1
ATOM 2450 C C . LEU A 1 319 ? 23.925 7.310 -11.591 1.00 92.06 319 LEU A C 1
ATOM 2452 O O . LEU A 1 319 ? 24.242 7.357 -10.403 1.00 92.06 319 LEU A O 1
ATOM 2456 N N . GLY A 1 320 ? 24.851 7.175 -12.547 1.00 90.25 320 GLY A N 1
ATOM 2457 C CA . GLY A 1 320 ? 26.280 6.963 -12.276 1.00 90.25 320 GLY A CA 1
ATOM 2458 C C . GLY A 1 320 ? 26.620 5.572 -11.712 1.00 90.25 320 GLY A C 1
ATOM 2459 O O . GLY A 1 320 ? 27.660 5.384 -11.083 1.00 90.25 320 GLY A O 1
ATOM 2460 N N . CYS A 1 321 ? 25.749 4.582 -11.909 1.00 91.81 321 CYS A N 1
ATOM 2461 C CA . CYS A 1 321 ? 25.919 3.208 -11.439 1.00 91.81 321 CYS A CA 1
ATOM 2462 C C . CYS A 1 321 ? 26.390 2.283 -12.569 1.00 91.81 321 CYS A C 1
ATOM 2464 O O . CYS A 1 321 ? 25.670 2.058 -13.538 1.00 91.81 321 CYS A O 1
ATOM 2466 N N . LEU A 1 322 ? 27.571 1.674 -12.419 1.00 91.19 322 LEU A N 1
ATOM 2467 C CA . LEU A 1 322 ? 28.171 0.792 -13.437 1.00 91.19 322 LEU A CA 1
ATOM 2468 C C . LEU A 1 322 ? 27.818 -0.694 -13.260 1.00 91.19 322 LEU A C 1
ATOM 2470 O O . LEU A 1 322 ? 28.334 -1.567 -13.963 1.00 91.19 322 LEU A O 1
ATOM 2474 N N . GLY A 1 323 ? 26.993 -1.019 -12.269 1.00 88.44 323 GLY A N 1
ATOM 2475 C CA . GLY A 1 323 ? 26.639 -2.380 -11.902 1.00 88.44 323 GLY A CA 1
ATOM 2476 C C . GLY A 1 323 ? 25.137 -2.604 -11.817 1.00 88.44 323 GLY A C 1
ATOM 2477 O O . GLY A 1 323 ? 24.353 -1.705 -11.533 1.00 88.44 323 GLY A O 1
ATOM 2478 N N . LEU A 1 324 ? 24.753 -3.868 -11.972 1.00 90.62 324 LEU A N 1
ATOM 2479 C CA . LEU A 1 324 ? 23.404 -4.364 -11.726 1.00 90.62 324 LEU A CA 1
ATOM 2480 C C . LEU A 1 324 ? 23.478 -5.618 -10.863 1.00 90.62 324 LEU A C 1
ATOM 2482 O O . LEU A 1 324 ? 24.341 -6.479 -11.076 1.00 90.62 324 LEU A O 1
ATOM 2486 N N . SER A 1 325 ? 22.542 -5.742 -9.932 1.00 86.31 325 SER A N 1
ATOM 2487 C CA . SER A 1 325 ? 22.249 -7.012 -9.274 1.00 86.31 325 SER A CA 1
ATOM 2488 C C . SER A 1 325 ? 21.583 -8.001 -10.255 1.00 86.31 325 SER A C 1
ATOM 2490 O O . SER A 1 325 ? 21.280 -7.651 -11.403 1.00 86.31 325 SER A O 1
ATOM 2492 N N . PRO A 1 326 ? 21.379 -9.275 -9.869 1.00 84.12 326 PRO A N 1
ATOM 2493 C CA . PRO A 1 326 ? 20.575 -10.190 -10.668 1.00 84.12 326 PRO A CA 1
ATOM 2494 C C . PRO A 1 326 ? 19.166 -9.631 -10.904 1.00 84.12 326 PRO A C 1
ATOM 2496 O O . PRO A 1 326 ? 18.485 -9.243 -9.960 1.00 84.12 326 PRO A O 1
ATOM 2499 N N . ILE A 1 327 ? 18.737 -9.633 -12.166 1.00 87.25 327 ILE A N 1
ATOM 2500 C CA . ILE A 1 327 ? 17.389 -9.220 -12.566 1.00 87.25 327 ILE A CA 1
ATOM 2501 C C . ILE A 1 327 ? 16.440 -10.384 -12.287 1.00 87.25 327 ILE A C 1
ATOM 2503 O O . ILE A 1 327 ? 16.673 -11.504 -12.760 1.00 87.25 327 ILE A O 1
ATOM 2507 N N . TRP A 1 328 ? 15.384 -10.119 -11.531 1.00 81.69 328 TRP A N 1
ATOM 2508 C CA . TRP A 1 328 ? 14.335 -11.079 -11.218 1.00 81.69 328 TRP A CA 1
ATOM 2509 C C . TRP A 1 328 ? 13.113 -10.802 -12.076 1.00 81.69 328 TRP A C 1
ATOM 2511 O O . TRP A 1 328 ? 12.741 -9.651 -12.247 1.00 81.69 328 TRP A O 1
ATOM 2521 N N . LEU A 1 329 ? 12.503 -11.858 -12.598 1.00 83.12 329 LEU A N 1
ATOM 2522 C CA . LEU A 1 329 ? 11.162 -11.831 -13.159 1.00 83.12 329 LEU A CA 1
ATOM 2523 C C . LEU A 1 329 ? 10.189 -12.240 -12.055 1.00 83.12 329 LEU A C 1
ATOM 2525 O O . LEU A 1 329 ? 10.439 -13.215 -11.335 1.00 83.12 329 LEU A O 1
ATOM 2529 N N . SER A 1 330 ? 9.094 -11.511 -11.900 1.00 81.56 330 SER A N 1
ATOM 2530 C CA . SER A 1 330 ? 8.021 -11.876 -10.979 1.00 81.56 330 SER A CA 1
ATOM 2531 C C . SER A 1 330 ? 6.660 -11.626 -11.590 1.00 81.56 330 SER A C 1
ATOM 2533 O O . SER A 1 330 ? 6.457 -10.597 -12.235 1.00 81.56 330 SER A O 1
ATOM 2535 N N . TYR A 1 331 ? 5.742 -12.565 -11.371 1.00 81.06 331 TYR A N 1
ATOM 2536 C CA . TYR A 1 331 ? 4.338 -12.384 -11.708 1.00 81.06 331 TYR A CA 1
ATOM 2537 C C . TYR A 1 331 ? 3.449 -12.541 -10.476 1.00 81.06 331 TYR A C 1
ATOM 2539 O O . TYR A 1 331 ? 3.774 -13.304 -9.568 1.00 81.06 331 TYR A O 1
ATOM 2547 N N . TYR A 1 332 ? 2.342 -11.806 -10.456 1.00 80.19 332 TYR A N 1
ATOM 2548 C CA . TYR A 1 332 ? 1.430 -11.686 -9.324 1.00 80.19 332 TYR A CA 1
ATOM 2549 C C . TYR A 1 332 ? 0.006 -11.974 -9.817 1.00 80.19 332 TYR A C 1
ATOM 2551 O O . TYR A 1 332 ? -0.526 -11.203 -10.619 1.00 80.19 332 TYR A O 1
ATOM 2559 N N . THR A 1 333 ? -0.592 -13.069 -9.347 1.00 74.81 333 THR A N 1
ATOM 2560 C CA . THR A 1 333 ? -2.010 -13.435 -9.555 1.00 74.81 333 THR A CA 1
ATOM 2561 C C . THR A 1 333 ? -2.839 -13.148 -8.292 1.00 74.81 333 THR A C 1
ATOM 2563 O O . THR A 1 333 ? -2.355 -12.476 -7.379 1.00 74.81 333 THR A O 1
ATOM 2566 N N . SER A 1 334 ? -4.087 -13.605 -8.190 1.00 73.00 334 SER A N 1
ATOM 2567 C CA . SER A 1 334 ? -4.976 -13.237 -7.083 1.00 73.00 334 SER A CA 1
ATOM 2568 C C . SER A 1 334 ? -4.402 -13.637 -5.729 1.00 73.00 334 SER A C 1
ATOM 2570 O O . SER A 1 334 ? -3.812 -14.700 -5.555 1.00 73.00 334 SER A O 1
ATOM 2572 N N . SER A 1 335 ? -4.596 -12.774 -4.735 1.00 67.50 335 SER A N 1
ATOM 2573 C CA . SER A 1 335 ? -3.994 -12.874 -3.395 1.00 67.50 335 SER A CA 1
ATOM 2574 C C . SER A 1 335 ? -2.470 -12.690 -3.363 1.00 67.50 335 SER A C 1
ATOM 2576 O O . SER A 1 335 ? -1.864 -12.805 -2.297 1.00 67.50 335 SER A O 1
ATOM 2578 N N . SER A 1 336 ? -1.821 -12.391 -4.493 1.00 67.94 336 SER A N 1
ATOM 2579 C CA . SER A 1 336 ? -0.405 -12.021 -4.501 1.00 67.94 336 SER A CA 1
ATOM 2580 C C . SER A 1 336 ? -0.233 -10.622 -3.975 1.00 67.94 336 SER A C 1
ATOM 2582 O O . SER A 1 336 ? -0.872 -9.685 -4.445 1.00 67.94 336 SER A O 1
ATOM 2584 N N . THR A 1 337 ? 0.705 -10.461 -3.062 1.00 74.88 337 THR A N 1
ATOM 2585 C CA . THR A 1 337 ? 1.117 -9.166 -2.545 1.00 74.88 337 THR A CA 1
ATOM 2586 C C . THR A 1 337 ? 2.622 -9.185 -2.349 1.00 74.88 337 THR A C 1
ATOM 2588 O O . THR A 1 337 ? 3.234 -10.250 -2.220 1.00 74.88 337 THR A O 1
ATOM 2591 N N . GLN A 1 338 ? 3.233 -8.010 -2.332 1.00 72.31 338 GLN A N 1
ATOM 2592 C CA . GLN A 1 338 ? 4.572 -7.867 -1.793 1.00 72.31 338 GLN A CA 1
ATOM 2593 C C . GLN A 1 338 ? 4.498 -6.877 -0.661 1.00 72.31 338 GLN A C 1
ATOM 2595 O O . GLN A 1 338 ? 4.247 -5.689 -0.861 1.00 72.31 338 GLN A O 1
ATOM 2600 N N . SER A 1 339 ? 4.729 -7.384 0.537 1.00 62.75 339 SER A N 1
ATOM 2601 C CA . SER A 1 339 ? 4.738 -6.542 1.709 1.00 62.75 339 SER A CA 1
ATOM 2602 C C . SER A 1 339 ? 5.838 -5.485 1.623 1.00 62.75 339 SER A C 1
ATOM 2604 O O . SER A 1 339 ? 6.829 -5.634 0.900 1.00 62.75 339 SER A O 1
ATOM 2606 N N . TRP A 1 340 ? 5.653 -4.415 2.389 1.00 67.56 340 TRP A N 1
ATOM 2607 C CA . TRP A 1 340 ? 6.625 -3.340 2.505 1.00 67.56 340 TRP A CA 1
ATOM 2608 C C . TRP A 1 340 ? 8.014 -3.871 2.852 1.00 67.56 340 TRP A C 1
ATOM 2610 O O . TRP A 1 340 ? 8.183 -4.648 3.796 1.00 67.56 340 TRP A O 1
ATOM 2620 N N . HIS A 1 341 ? 9.003 -3.434 2.083 1.00 61.69 341 HIS A N 1
ATOM 2621 C CA . HIS A 1 341 ? 10.401 -3.718 2.333 1.00 61.69 341 HIS A CA 1
ATOM 2622 C C . HIS A 1 341 ? 11.287 -2.564 1.864 1.00 61.69 341 HIS A C 1
ATOM 2624 O O . HIS A 1 341 ? 10.950 -1.819 0.944 1.00 61.69 341 HIS A O 1
ATOM 2630 N N . CYS A 1 342 ? 12.431 -2.418 2.522 1.00 60.28 342 CYS A N 1
ATOM 2631 C CA . CYS A 1 342 ? 13.488 -1.488 2.145 1.00 60.28 342 CYS A CA 1
ATOM 2632 C C . CYS A 1 342 ? 14.774 -2.292 1.943 1.00 60.28 342 CYS A C 1
ATOM 2634 O O . CYS A 1 342 ? 15.118 -3.145 2.766 1.00 60.28 342 CYS A O 1
ATOM 2636 N N . ALA A 1 343 ? 15.450 -2.073 0.815 1.00 52.97 343 ALA A N 1
ATOM 2637 C CA . ALA A 1 343 ? 16.495 -2.964 0.318 1.00 52.97 343 ALA A CA 1
ATOM 2638 C C . ALA A 1 343 ? 17.782 -2.212 -0.060 1.00 52.97 343 ALA A C 1
ATOM 2640 O O . ALA A 1 343 ? 18.424 -2.525 -1.066 1.00 52.97 343 ALA A O 1
ATOM 2641 N N . ALA A 1 344 ? 18.203 -1.281 0.802 1.00 53.44 344 ALA A N 1
ATOM 2642 C CA . ALA A 1 344 ? 19.484 -0.582 0.712 1.00 53.44 344 ALA A CA 1
ATOM 2643 C C . ALA A 1 344 ? 20.754 -1.471 0.564 1.00 53.44 344 ALA A C 1
ATOM 2645 O O . ALA A 1 344 ? 21.682 -1.019 -0.112 1.00 53.44 344 ALA A O 1
ATOM 2646 N N . PRO A 1 345 ? 20.864 -2.728 1.071 1.00 51.66 345 PRO A N 1
ATOM 2647 C CA . PRO A 1 345 ? 22.131 -3.475 0.984 1.00 51.66 345 PRO A CA 1
ATOM 2648 C C . PRO A 1 345 ? 22.543 -3.927 -0.432 1.00 51.66 345 PRO A C 1
ATOM 2650 O O . PRO A 1 345 ? 23.633 -4.477 -0.601 1.00 51.66 345 PRO A O 1
ATOM 2653 N N . HIS A 1 346 ? 21.705 -3.734 -1.457 1.00 59.44 346 HIS A N 1
ATOM 2654 C CA . HIS A 1 346 ? 21.962 -4.220 -2.821 1.00 59.44 346 HIS A CA 1
ATOM 2655 C C . HIS A 1 346 ? 22.388 -3.137 -3.825 1.00 59.44 346 HIS A C 1
ATOM 2657 O O . HIS A 1 346 ? 22.776 -3.475 -4.948 1.00 59.44 346 HIS A O 1
ATOM 2663 N N . GLY A 1 347 ? 22.380 -1.865 -3.420 1.00 74.19 347 GLY A N 1
ATOM 2664 C CA . GLY A 1 347 ? 22.799 -0.721 -4.230 1.00 74.19 347 GLY A CA 1
ATOM 2665 C C . GLY A 1 347 ? 21.958 0.534 -3.956 1.00 74.19 347 GLY A C 1
ATOM 2666 O O . GLY A 1 347 ? 20.928 0.425 -3.295 1.00 74.19 347 GLY A O 1
ATOM 2667 N N . PRO A 1 348 ? 22.385 1.721 -4.432 1.00 82.38 348 PRO A N 1
ATOM 2668 C CA . PRO A 1 348 ? 21.731 2.994 -4.109 1.00 82.38 348 PRO A CA 1
ATOM 2669 C C . PRO A 1 348 ? 20.336 3.166 -4.725 1.00 82.38 348 PRO A C 1
ATOM 2671 O O . PRO A 1 348 ? 19.551 3.953 -4.204 1.00 82.38 348 PRO A O 1
ATOM 2674 N N . PHE A 1 349 ? 20.001 2.423 -5.787 1.00 89.81 349 PHE A N 1
ATOM 2675 C CA . PHE A 1 349 ? 18.697 2.526 -6.448 1.00 89.81 349 PHE A CA 1
ATOM 2676 C C . PHE A 1 349 ? 18.087 1.153 -6.716 1.00 89.81 349 PHE A C 1
ATOM 2678 O O . PHE A 1 349 ? 18.750 0.257 -7.250 1.00 89.81 349 PHE A O 1
ATOM 2685 N N . ALA A 1 350 ? 16.811 1.003 -6.380 1.00 90.19 350 ALA A N 1
ATOM 2686 C CA . ALA A 1 350 ? 15.987 -0.129 -6.784 1.00 90.19 350 ALA A CA 1
ATOM 2687 C C . ALA A 1 350 ? 15.252 0.211 -8.086 1.00 90.19 350 ALA A C 1
ATOM 2689 O O . ALA A 1 350 ? 14.998 1.380 -8.372 1.00 90.19 350 ALA A O 1
ATOM 2690 N N . PHE A 1 351 ? 14.916 -0.804 -8.881 1.00 94.38 351 PHE A N 1
ATOM 2691 C CA . PHE A 1 351 ? 14.118 -0.611 -10.087 1.00 94.38 351 PHE A CA 1
ATOM 2692 C C . PHE A 1 351 ? 13.059 -1.692 -10.277 1.00 94.38 351 PHE A C 1
ATOM 2694 O O . PHE A 1 351 ? 13.233 -2.847 -9.875 1.00 94.38 351 PHE A O 1
ATOM 2701 N N . CYS A 1 352 ? 11.996 -1.310 -10.977 1.00 94.88 352 CYS A N 1
ATOM 2702 C CA . CYS A 1 352 ? 10.936 -2.163 -11.483 1.00 94.88 352 CYS A CA 1
ATOM 2703 C C . CYS A 1 352 ? 10.634 -1.757 -12.928 1.00 94.88 352 CYS A C 1
ATOM 2705 O O . CYS A 1 352 ? 10.188 -0.646 -13.194 1.00 94.88 352 CYS A O 1
ATOM 2707 N N . LEU A 1 353 ? 10.894 -2.659 -13.863 1.00 97.50 353 LEU A N 1
ATOM 2708 C CA . LEU A 1 353 ? 10.497 -2.560 -15.256 1.00 97.50 353 LEU A CA 1
ATOM 2709 C C . LEU A 1 353 ? 9.254 -3.420 -15.463 1.00 97.50 353 LEU A C 1
ATOM 2711 O O . LEU A 1 353 ? 9.314 -4.642 -15.320 1.00 97.50 353 LEU A O 1
ATOM 2715 N N . SER A 1 354 ? 8.134 -2.808 -15.820 1.00 96.94 354 SER A N 1
ATOM 2716 C CA . SER A 1 354 ? 6.902 -3.551 -16.052 1.00 96.94 354 SER A CA 1
ATOM 2717 C C . SER A 1 354 ? 6.770 -4.012 -17.501 1.00 96.94 354 SER A C 1
ATOM 2719 O O . SER A 1 354 ? 6.931 -3.246 -18.449 1.00 96.94 354 SER A O 1
ATOM 2721 N N . ILE A 1 355 ? 6.424 -5.288 -17.659 1.00 95.31 355 ILE A N 1
ATOM 2722 C CA . ILE A 1 355 ? 5.915 -5.872 -18.906 1.00 95.31 355 ILE A CA 1
ATOM 2723 C C . ILE A 1 355 ? 4.454 -6.311 -18.718 1.00 95.31 355 ILE A C 1
ATOM 2725 O O . ILE A 1 355 ? 3.956 -7.203 -19.400 1.00 95.31 355 ILE A O 1
ATOM 2729 N N . THR A 1 356 ? 3.754 -5.705 -17.757 1.00 93.44 356 THR A N 1
ATOM 2730 C CA . THR A 1 356 ? 2.334 -5.957 -17.498 1.00 93.44 356 THR A CA 1
ATOM 2731 C C . THR A 1 356 ? 1.495 -5.291 -18.577 1.00 93.44 356 THR A C 1
ATOM 2733 O O . THR A 1 356 ? 1.698 -4.112 -18.866 1.00 93.44 356 THR A O 1
ATOM 2736 N N . LYS A 1 357 ? 0.499 -5.998 -19.119 1.00 91.25 357 LYS A N 1
ATOM 2737 C CA . LYS A 1 357 ? -0.542 -5.414 -19.981 1.00 91.25 357 LYS A CA 1
ATOM 2738 C C . LYS A 1 357 ? -1.542 -4.613 -19.135 1.00 91.25 357 LYS A C 1
ATOM 2740 O O . LYS A 1 357 ? -2.702 -4.975 -19.004 1.00 91.25 357 LYS A O 1
ATOM 2745 N N . TRP A 1 358 ? -1.061 -3.548 -18.489 1.00 91.81 358 TRP A N 1
ATOM 2746 C CA . TRP A 1 358 ? -1.801 -2.845 -17.436 1.00 91.81 358 TRP A CA 1
ATOM 2747 C C . TRP A 1 358 ? -3.141 -2.290 -17.919 1.00 91.81 358 TRP A C 1
ATOM 2749 O O . TRP A 1 358 ? -4.134 -2.422 -17.216 1.00 91.81 358 TRP A O 1
ATOM 2759 N N . ASP A 1 359 ? -3.197 -1.720 -19.120 1.00 89.38 359 ASP A N 1
ATOM 2760 C CA . ASP A 1 359 ? -4.428 -1.125 -19.657 1.00 89.38 359 ASP A CA 1
ATOM 2761 C C . ASP A 1 359 ? -5.448 -2.167 -20.159 1.00 89.38 359 ASP A C 1
ATOM 2763 O O . ASP A 1 359 ? -6.607 -1.828 -20.385 1.00 89.38 359 ASP A O 1
ATOM 2767 N N . GLU A 1 360 ? -5.035 -3.430 -20.307 1.00 87.31 360 GLU A N 1
ATOM 2768 C CA . GLU A 1 360 ? -5.863 -4.558 -20.769 1.00 87.31 360 GLU A CA 1
ATOM 2769 C C . GLU A 1 360 ? -6.172 -5.556 -19.640 1.00 87.31 360 GLU A C 1
ATOM 2771 O O . GLU A 1 360 ? -6.729 -6.622 -19.892 1.00 87.31 360 GLU A O 1
ATOM 2776 N N . ARG A 1 361 ? -5.787 -5.229 -18.400 1.00 85.50 361 ARG A N 1
ATOM 2777 C CA . ARG A 1 361 ? -5.886 -6.135 -17.253 1.00 85.50 361 ARG A CA 1
ATOM 2778 C C . ARG A 1 361 ? -7.332 -6.408 -16.843 1.00 85.50 361 ARG A C 1
ATOM 2780 O O . ARG A 1 361 ? -8.155 -5.491 -16.821 1.00 85.50 361 ARG A O 1
ATOM 2787 N N . HIS A 1 362 ? -7.600 -7.626 -16.378 1.00 84.69 362 HIS A N 1
ATOM 2788 C CA . HIS A 1 362 ? -8.887 -8.008 -15.783 1.00 84.69 362 HIS A CA 1
ATOM 2789 C C . HIS A 1 362 ? -8.824 -8.139 -14.252 1.00 84.69 362 HIS A C 1
ATOM 2791 O O . HIS A 1 362 ? -9.769 -8.613 -13.623 1.00 84.69 362 HIS A O 1
ATOM 2797 N N . PHE A 1 363 ? -7.737 -7.661 -13.639 1.00 83.38 363 PHE A N 1
ATOM 2798 C CA . PHE A 1 363 ? -7.539 -7.625 -12.192 1.00 83.38 363 PHE A CA 1
ATOM 2799 C C . PHE A 1 363 ? -7.457 -6.199 -11.631 1.00 83.38 363 PHE A C 1
ATOM 2801 O O . PHE A 1 363 ? -7.168 -5.222 -12.326 1.00 83.38 363 PHE A O 1
ATOM 2808 N N . SER A 1 364 ? -7.679 -6.088 -10.326 1.00 86.44 364 SER A N 1
ATOM 2809 C CA . SER A 1 364 ? -7.495 -4.875 -9.531 1.00 86.44 364 SER A CA 1
ATOM 2810 C C . SER A 1 364 ? -6.306 -5.015 -8.579 1.00 86.44 364 SER A C 1
ATOM 2812 O O . SER A 1 364 ? -5.867 -6.126 -8.276 1.00 86.44 364 SER A O 1
ATOM 2814 N N . GLY A 1 365 ? -5.774 -3.886 -8.112 1.00 87.25 365 GLY A N 1
ATOM 2815 C CA . GLY A 1 365 ? -4.551 -3.874 -7.316 1.00 87.25 365 GLY A CA 1
ATOM 2816 C C . GLY A 1 365 ? -3.295 -4.106 -8.161 1.00 87.25 365 GLY A C 1
ATOM 2817 O O . GLY A 1 365 ? -3.322 -3.980 -9.385 1.00 87.25 365 GLY A O 1
ATOM 2818 N N . GLY A 1 366 ? -2.175 -4.446 -7.522 1.00 86.75 366 GLY A N 1
ATOM 2819 C CA . GLY A 1 366 ? -0.885 -4.615 -8.195 1.00 86.75 366 GLY A CA 1
ATOM 2820 C C . GLY A 1 366 ? -0.094 -3.321 -8.419 1.00 86.75 366 GLY A C 1
ATOM 2821 O O . GLY A 1 366 ? 0.982 -3.366 -9.014 1.00 86.75 366 GLY A O 1
ATOM 2822 N N . GLU A 1 367 ? -0.562 -2.168 -7.947 1.00 93.12 367 GLU A N 1
ATOM 2823 C CA . GLU A 1 367 ? 0.229 -0.937 -7.965 1.00 93.12 367 GLU A CA 1
ATOM 2824 C C . GLU A 1 367 ? 1.497 -1.108 -7.113 1.00 93.12 367 GLU A C 1
ATOM 2826 O O . GLU A 1 367 ? 1.486 -1.761 -6.063 1.00 93.12 367 GLU A O 1
ATOM 2831 N N . THR A 1 368 ? 2.608 -0.521 -7.555 1.00 90.31 368 THR A N 1
ATOM 2832 C CA . THR A 1 368 ? 3.820 -0.436 -6.733 1.00 90.31 368 THR A CA 1
ATOM 2833 C C . THR A 1 368 ? 3.608 0.669 -5.706 1.00 90.31 368 THR A C 1
ATOM 2835 O O . THR A 1 368 ? 3.390 1.822 -6.066 1.00 90.31 368 THR A O 1
ATOM 2838 N N . MET A 1 369 ? 3.638 0.310 -4.429 1.00 87.81 369 MET A N 1
ATOM 2839 C CA . MET A 1 369 ? 3.452 1.226 -3.308 1.00 87.81 369 MET A CA 1
ATOM 2840 C C . MET A 1 369 ? 4.819 1.765 -2.893 1.00 87.81 369 MET A C 1
ATOM 2842 O O . MET A 1 369 ? 5.714 0.969 -2.625 1.00 87.81 369 MET A O 1
ATOM 2846 N N . LEU A 1 370 ? 4.989 3.083 -2.837 1.00 81.75 370 LEU A N 1
ATOM 2847 C CA . LEU A 1 370 ? 6.227 3.765 -2.448 1.00 81.75 370 LEU A CA 1
ATOM 2848 C C . LEU A 1 370 ? 5.906 4.759 -1.329 1.00 81.75 370 LEU A C 1
ATOM 2850 O O . LEU A 1 370 ? 4.985 5.563 -1.462 1.00 81.75 370 LEU A O 1
ATOM 2854 N N . LEU A 1 371 ? 6.638 4.713 -0.217 1.00 75.06 371 LEU A N 1
ATOM 2855 C CA . LEU A 1 371 ? 6.452 5.692 0.857 1.00 75.06 371 LEU A CA 1
ATOM 2856 C C . LEU A 1 371 ? 7.090 7.021 0.440 1.00 75.06 371 LEU A C 1
ATOM 2858 O O . LEU A 1 371 ? 8.261 7.022 0.071 1.00 75.06 371 LEU A O 1
ATOM 2862 N N . GLN A 1 372 ? 6.370 8.145 0.494 1.00 62.59 372 GLN A N 1
ATOM 2863 C CA . GLN A 1 372 ? 6.965 9.420 0.090 1.00 62.59 372 GLN A CA 1
ATOM 2864 C C . GLN A 1 372 ? 8.105 9.850 1.042 1.00 62.59 372 GLN A C 1
ATOM 2866 O O . GLN A 1 372 ? 7.905 9.984 2.252 1.00 62.59 372 GLN A O 1
ATOM 2871 N N . PRO A 1 373 ? 9.319 10.088 0.523 1.00 52.06 373 PRO A N 1
ATOM 2872 C CA . PRO A 1 373 ? 10.429 10.614 1.312 1.00 52.06 373 PRO A CA 1
ATOM 2873 C C . PRO A 1 373 ? 10.304 12.140 1.497 1.00 52.06 373 PRO A C 1
ATOM 2875 O O . PRO A 1 373 ? 10.607 12.917 0.602 1.00 52.06 373 PRO A O 1
ATOM 2878 N N . ASN A 1 374 ? 9.882 12.562 2.694 1.00 46.22 374 ASN A N 1
ATOM 2879 C CA . ASN A 1 374 ? 9.927 13.933 3.232 1.00 46.22 374 ASN A CA 1
ATOM 2880 C C . ASN A 1 374 ? 9.311 15.067 2.380 1.00 46.22 374 ASN A C 1
ATOM 2882 O O . ASN A 1 374 ? 10.018 15.924 1.853 1.00 46.22 374 ASN A O 1
ATOM 2886 N N . VAL A 1 375 ? 7.989 15.226 2.477 1.00 37.78 375 VAL A N 1
ATOM 2887 C CA . VAL A 1 375 ? 7.413 16.555 2.737 1.00 37.78 375 VAL A CA 1
ATOM 2888 C C . VAL A 1 375 ? 6.788 16.492 4.125 1.00 37.78 375 VAL A C 1
ATOM 2890 O O . VAL A 1 375 ? 6.057 15.561 4.448 1.00 37.78 375 VAL A O 1
ATOM 2893 N N . LEU A 1 376 ? 7.154 17.451 4.971 1.00 36.31 376 LEU A N 1
ATOM 2894 C CA . LEU A 1 376 ? 6.615 17.676 6.310 1.00 36.31 376 LEU A CA 1
ATOM 2895 C C . LEU A 1 376 ? 5.123 17.274 6.403 1.00 36.31 376 LEU A C 1
ATOM 2897 O O . LEU A 1 376 ? 4.275 17.947 5.830 1.00 36.31 376 LEU A O 1
ATOM 2901 N N . ALA A 1 377 ? 4.829 16.218 7.172 1.00 34.34 377 ALA A N 1
ATOM 2902 C CA . ALA A 1 377 ? 3.494 15.843 7.658 1.00 34.34 377 ALA A CA 1
ATOM 2903 C C . ALA A 1 377 ? 2.486 15.168 6.697 1.00 34.34 377 ALA A C 1
ATOM 2905 O O . ALA A 1 377 ? 1.290 15.415 6.839 1.00 34.34 377 ALA A O 1
ATOM 2906 N N . THR A 1 378 ? 2.896 14.261 5.802 1.00 37.22 378 THR A N 1
ATOM 2907 C CA . THR A 1 378 ? 1.913 13.366 5.149 1.00 37.22 378 THR A CA 1
ATOM 2908 C C . THR A 1 378 ? 2.367 11.902 5.145 1.00 37.22 378 THR A C 1
ATOM 2910 O O . THR A 1 378 ? 3.415 11.568 4.602 1.00 37.22 378 THR A O 1
ATOM 2913 N N . ASP A 1 379 ? 1.562 11.022 5.753 1.00 47.59 379 ASP A N 1
ATOM 2914 C CA . ASP A 1 379 ? 1.691 9.550 5.728 1.00 47.59 379 ASP A CA 1
ATOM 2915 C C . ASP A 1 379 ? 1.266 8.961 4.361 1.00 47.59 379 ASP A C 1
ATOM 2917 O O . ASP A 1 379 ? 0.712 7.861 4.265 1.00 47.59 379 ASP A O 1
ATOM 2921 N N . GLU A 1 380 ? 1.446 9.716 3.275 1.00 55.50 380 GLU A N 1
ATOM 2922 C CA . GLU A 1 380 ? 0.865 9.386 1.978 1.00 55.50 380 GLU A CA 1
ATOM 2923 C C . GLU A 1 380 ? 1.709 8.348 1.226 1.00 55.50 380 GLU A C 1
ATOM 2925 O O . GLU A 1 380 ? 2.913 8.492 0.991 1.00 55.50 380 GLU A O 1
ATOM 2930 N N . THR A 1 381 ? 1.045 7.260 0.833 1.00 68.94 381 THR A N 1
ATOM 2931 C CA . THR A 1 381 ? 1.610 6.236 -0.047 1.00 68.94 381 THR A CA 1
ATOM 2932 C C . THR A 1 381 ? 1.473 6.690 -1.495 1.00 68.94 381 THR A C 1
ATOM 2934 O O . THR A 1 381 ? 0.361 6.876 -1.988 1.00 68.94 381 THR A O 1
ATOM 2937 N N . TYR A 1 382 ? 2.592 6.806 -2.204 1.00 80.69 382 TYR A N 1
ATOM 2938 C CA . TYR A 1 382 ? 2.596 7.000 -3.647 1.00 80.69 382 TYR A CA 1
ATOM 2939 C C . TYR A 1 382 ? 2.314 5.664 -4.345 1.00 80.69 382 TYR A C 1
ATOM 2941 O O . TYR A 1 382 ? 3.024 4.678 -4.134 1.00 80.69 382 TYR A O 1
ATOM 2949 N N . LEU A 1 383 ? 1.261 5.624 -5.162 1.00 85.50 383 LEU A N 1
ATOM 2950 C CA . LEU A 1 383 ? 0.882 4.452 -5.948 1.00 85.50 383 LEU A CA 1
ATOM 2951 C C . LEU A 1 383 ? 1.352 4.628 -7.387 1.00 85.50 383 LEU A C 1
ATOM 2953 O O . LEU A 1 383 ? 0.934 5.557 -8.077 1.00 85.50 383 LEU A O 1
ATOM 2957 N N . LEU A 1 384 ? 2.203 3.713 -7.837 1.00 88.69 384 LEU A N 1
ATOM 2958 C CA . LEU A 1 384 ? 2.710 3.683 -9.197 1.00 88.69 384 LEU A CA 1
ATOM 2959 C C . LEU A 1 384 ? 2.103 2.509 -9.973 1.00 88.69 384 LEU A C 1
ATOM 2961 O O . LEU A 1 384 ? 2.384 1.339 -9.686 1.00 88.69 384 LEU A O 1
ATOM 2965 N N . ASP A 1 385 ? 1.326 2.843 -11.000 1.00 94.12 385 ASP A N 1
ATOM 2966 C CA . A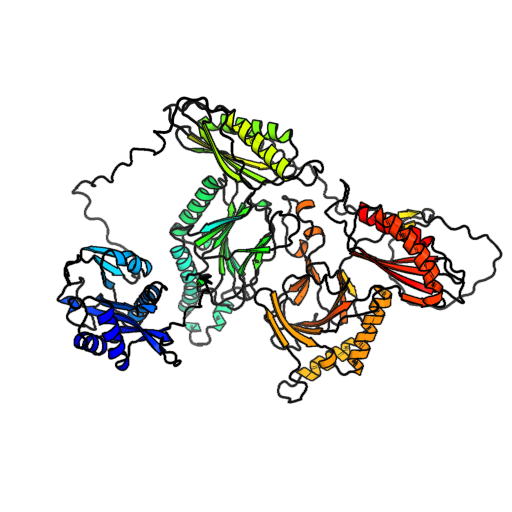SP A 1 385 ? 0.813 1.906 -11.999 1.00 94.12 385 ASP A CA 1
ATOM 2967 C C . ASP A 1 385 ? 1.977 1.234 -12.751 1.00 94.12 385 ASP A C 1
ATOM 2969 O O . ASP A 1 385 ? 2.695 1.933 -13.462 1.00 94.12 385 ASP A O 1
ATOM 2973 N N . PRO A 1 386 ? 2.167 -0.098 -12.690 1.00 92.62 386 PRO A N 1
ATOM 2974 C CA . PRO A 1 386 ? 3.194 -0.796 -13.457 1.00 92.62 386 PRO A CA 1
ATOM 2975 C C . PRO A 1 386 ? 2.765 -0.920 -14.929 1.00 92.62 386 PRO A C 1
ATOM 2977 O O . PRO A 1 386 ? 2.442 -2.010 -15.408 1.00 92.62 386 PRO A O 1
ATOM 2980 N N . ARG A 1 387 ? 2.752 0.194 -15.661 1.00 94.56 387 ARG A N 1
ATOM 2981 C CA . ARG A 1 387 ? 2.328 0.239 -17.068 1.00 94.56 387 ARG A CA 1
ATOM 2982 C C . ARG A 1 387 ? 3.285 -0.508 -17.983 1.00 94.56 387 ARG A C 1
ATOM 2984 O O . ARG A 1 387 ? 4.462 -0.679 -17.676 1.00 94.56 387 ARG A O 1
ATOM 2991 N N . PHE A 1 388 ? 2.772 -0.970 -19.117 1.00 96.69 388 PHE A N 1
ATOM 2992 C CA . PHE A 1 388 ? 3.579 -1.716 -20.071 1.00 96.69 388 PHE A CA 1
ATOM 2993 C C . PHE A 1 388 ? 4.789 -0.894 -20.537 1.00 96.69 388 PHE A C 1
ATOM 2995 O O . PHE A 1 388 ? 4.637 0.250 -20.956 1.00 96.69 388 PHE A O 1
ATOM 3002 N N . ASN A 1 389 ? 5.980 -1.496 -20.499 1.00 96.81 389 ASN A N 1
ATOM 3003 C CA . ASN A 1 389 ? 7.242 -0.876 -20.902 1.00 96.81 389 ASN A CA 1
ATOM 3004 C C . ASN A 1 389 ? 7.634 0.376 -20.092 1.00 96.81 389 ASN A C 1
ATOM 3006 O O . ASN A 1 389 ? 8.361 1.247 -20.579 1.00 96.81 389 ASN A O 1
ATOM 3010 N N . GLN A 1 390 ? 7.169 0.462 -18.847 1.00 97.31 390 GLN A N 1
ATOM 3011 C CA . GLN A 1 390 ? 7.544 1.516 -17.916 1.00 97.31 390 GLN A CA 1
ATOM 3012 C C . GLN A 1 390 ? 8.677 1.029 -17.005 1.00 97.31 390 GLN A C 1
ATOM 3014 O O . GLN A 1 390 ? 8.539 0.011 -16.320 1.00 97.31 390 GLN A O 1
ATOM 3019 N N . LEU A 1 391 ? 9.795 1.758 -16.984 1.00 97.75 391 LEU A N 1
ATOM 3020 C CA . LEU A 1 391 ? 10.850 1.605 -15.987 1.00 97.75 391 LEU A CA 1
ATOM 3021 C C . LEU A 1 391 ? 10.625 2.618 -14.869 1.00 97.75 391 LEU A C 1
ATOM 3023 O O . LEU A 1 391 ? 10.686 3.822 -15.097 1.00 97.75 391 LEU A O 1
ATOM 3027 N N . ALA A 1 392 ? 10.447 2.125 -13.656 1.00 95.38 392 ALA A N 1
ATOM 3028 C CA . ALA A 1 392 ? 10.477 2.929 -12.452 1.00 95.38 392 ALA A CA 1
ATOM 3029 C C . ALA A 1 392 ? 11.727 2.622 -11.645 1.00 95.38 392 ALA A C 1
ATOM 3031 O O . ALA A 1 392 ? 12.098 1.460 -11.463 1.00 95.38 392 ALA A O 1
ATOM 3032 N N . VAL A 1 393 ? 12.368 3.672 -11.160 1.00 94.38 393 VAL A N 1
ATOM 3033 C CA . VAL A 1 393 ? 13.589 3.622 -10.369 1.00 94.38 393 VAL A CA 1
ATOM 3034 C C . VAL A 1 393 ? 13.379 4.496 -9.154 1.00 94.38 393 VAL A C 1
ATOM 3036 O O . VAL A 1 393 ? 12.818 5.576 -9.264 1.00 94.38 393 VAL A O 1
ATOM 3039 N N . TRP A 1 394 ? 13.821 4.059 -7.990 1.00 90.88 394 TRP A N 1
ATOM 3040 C CA . TRP A 1 394 ? 13.754 4.890 -6.799 1.00 90.88 394 TRP A CA 1
ATOM 3041 C C . TRP A 1 394 ? 14.973 4.680 -5.927 1.00 90.88 394 TRP A C 1
ATOM 3043 O O . TRP A 1 394 ? 15.669 3.661 -6.013 1.00 90.88 394 TRP A O 1
ATOM 3053 N N . ASP A 1 395 ? 15.238 5.670 -5.086 1.00 86.25 395 ASP A N 1
ATOM 3054 C CA . ASP A 1 395 ? 16.260 5.568 -4.061 1.00 86.25 395 ASP A CA 1
ATOM 3055 C C . ASP A 1 395 ? 15.979 4.346 -3.177 1.00 86.25 395 ASP A C 1
ATOM 3057 O O . ASP A 1 395 ? 14.891 4.201 -2.621 1.00 86.25 395 ASP A O 1
ATOM 3061 N N . ALA A 1 396 ? 16.953 3.445 -3.044 1.00 82.00 396 ALA A N 1
ATOM 3062 C CA . ALA A 1 396 ? 16.764 2.161 -2.371 1.00 82.00 396 ALA A CA 1
ATOM 3063 C C . ALA A 1 396 ? 16.457 2.285 -0.868 1.00 82.00 396 ALA A C 1
ATOM 3065 O O . ALA A 1 396 ? 16.113 1.281 -0.240 1.00 82.00 396 ALA A O 1
ATOM 3066 N N . ARG A 1 397 ? 16.586 3.491 -0.296 1.00 76.00 397 ARG A N 1
ATOM 3067 C CA . ARG A 1 397 ? 16.177 3.822 1.073 1.00 76.00 397 ARG A CA 1
ATOM 3068 C C . ARG A 1 397 ? 14.667 4.024 1.202 1.00 76.00 397 ARG A C 1
ATOM 3070 O O . ARG A 1 397 ? 14.163 3.963 2.317 1.00 76.00 397 ARG A O 1
ATOM 3077 N N . VAL A 1 398 ? 13.951 4.266 0.102 1.00 77.88 398 VAL A N 1
ATOM 3078 C CA . VAL A 1 398 ? 12.491 4.420 0.083 1.00 77.88 398 VAL A CA 1
ATOM 3079 C C . VAL A 1 398 ? 11.826 3.049 0.274 1.00 77.88 398 VAL A C 1
ATOM 3081 O O . VAL A 1 398 ? 12.013 2.166 -0.571 1.00 77.88 398 VAL A O 1
ATOM 3084 N N . PRO A 1 399 ? 11.044 2.839 1.355 1.00 78.06 399 PRO A N 1
ATOM 3085 C CA . PRO A 1 399 ? 10.263 1.619 1.528 1.00 78.06 399 PRO A CA 1
ATOM 3086 C C . PRO A 1 399 ? 9.255 1.439 0.394 1.00 78.06 399 PRO A C 1
ATOM 3088 O O . PRO A 1 399 ? 8.565 2.387 0.013 1.00 78.06 399 PRO A O 1
ATOM 3091 N N . PHE A 1 400 ? 9.137 0.211 -0.111 1.00 82.31 400 PHE A N 1
ATOM 3092 C CA . PHE A 1 400 ? 8.207 -0.104 -1.188 1.00 82.31 400 PHE A CA 1
ATOM 3093 C C . PHE A 1 400 ? 7.537 -1.471 -1.037 1.00 82.31 400 PHE A C 1
ATOM 3095 O O . PHE A 1 400 ? 8.046 -2.372 -0.370 1.00 82.31 400 PHE A O 1
ATOM 3102 N N . GLY A 1 401 ? 6.382 -1.632 -1.670 1.00 82.12 401 GLY A N 1
ATOM 3103 C CA . GLY A 1 401 ? 5.593 -2.861 -1.704 1.00 82.12 401 GLY A CA 1
ATOM 3104 C C . GLY A 1 401 ? 4.809 -2.985 -3.009 1.00 82.12 401 GLY A C 1
ATOM 3105 O O . GLY A 1 401 ? 4.920 -2.148 -3.903 1.00 82.12 401 GLY A O 1
ATOM 3106 N N . VAL A 1 402 ? 4.012 -4.039 -3.132 1.00 84.75 402 VAL A N 1
ATOM 3107 C CA . VAL A 1 402 ? 3.064 -4.230 -4.234 1.00 84.75 402 VAL A CA 1
ATOM 3108 C C . VAL A 1 402 ? 1.704 -4.472 -3.617 1.00 84.75 402 VAL A C 1
ATOM 3110 O O . VAL A 1 402 ? 1.545 -5.400 -2.821 1.00 84.75 402 VAL A O 1
ATOM 3113 N N . ARG A 1 403 ? 0.731 -3.644 -3.992 1.00 84.25 403 ARG A N 1
ATOM 3114 C CA . ARG A 1 403 ? -0.645 -3.786 -3.533 1.00 84.25 403 ARG A CA 1
ATOM 3115 C C . ARG A 1 403 ? -1.206 -5.133 -3.976 1.00 84.25 403 ARG A C 1
ATOM 3117 O O . ARG A 1 403 ? -0.908 -5.586 -5.079 1.00 84.25 403 ARG A O 1
ATOM 3124 N N . GLN A 1 404 ? -2.015 -5.760 -3.123 1.00 82.12 404 GLN A N 1
ATOM 3125 C CA . GLN A 1 404 ? -2.560 -7.082 -3.413 1.00 82.12 404 GLN A CA 1
ATOM 3126 C C . GLN A 1 404 ? -3.284 -7.104 -4.764 1.00 82.12 404 GLN A C 1
ATOM 3128 O O . GLN A 1 404 ? -4.147 -6.265 -5.001 1.00 82.12 404 GLN A O 1
ATOM 3133 N N . VAL A 1 405 ? -2.941 -8.070 -5.613 1.00 79.00 405 VAL A N 1
ATOM 3134 C CA . VAL A 1 405 ? -3.638 -8.352 -6.870 1.00 79.00 405 VAL A CA 1
ATOM 3135 C C . VAL A 1 405 ? -4.896 -9.169 -6.573 1.00 79.00 405 VAL A C 1
ATOM 3137 O O . VAL A 1 405 ? -4.836 -10.168 -5.855 1.00 79.00 405 VAL A O 1
ATOM 3140 N N . GLU A 1 406 ? -6.035 -8.759 -7.126 1.00 79.25 406 GLU A N 1
ATOM 3141 C CA . GLU A 1 406 ? -7.327 -9.439 -6.988 1.00 79.25 406 GLU A CA 1
ATOM 3142 C C . GLU A 1 406 ? -8.057 -9.504 -8.331 1.00 79.25 406 GLU A C 1
ATOM 3144 O O . GLU A 1 406 ? -8.153 -8.497 -9.029 1.00 79.25 406 GLU A O 1
ATOM 3149 N N . GLY A 1 407 ? -8.640 -10.656 -8.664 1.00 72.06 407 GLY A N 1
ATOM 3150 C CA . GLY A 1 407 ? -9.550 -10.799 -9.807 1.00 72.06 407 GLY A CA 1
ATOM 3151 C C . GLY A 1 407 ? -9.007 -11.624 -10.971 1.00 72.06 407 GLY A C 1
ATOM 3152 O O . GLY A 1 407 ? -9.766 -11.918 -11.887 1.00 72.06 407 GLY A O 1
ATOM 3153 N N . THR A 1 408 ? -7.745 -12.059 -10.917 1.00 70.69 408 THR A N 1
ATOM 3154 C CA . THR A 1 408 ? -7.172 -12.963 -11.922 1.00 70.69 408 THR A CA 1
ATOM 3155 C C . THR A 1 408 ? -6.309 -14.052 -11.300 1.00 70.69 408 THR A C 1
ATOM 3157 O O . THR A 1 408 ? -5.404 -13.759 -10.526 1.00 70.69 408 THR A O 1
ATOM 3160 N N . ASP A 1 409 ? -6.593 -15.318 -11.593 1.00 68.12 409 ASP A N 1
ATOM 3161 C CA . ASP A 1 409 ? -5.676 -16.441 -11.326 1.00 68.12 409 ASP A CA 1
ATOM 3162 C C . ASP A 1 409 ? -4.920 -16.858 -12.595 1.00 68.12 409 ASP A C 1
ATOM 3164 O O . ASP A 1 409 ? -4.067 -17.745 -12.553 1.00 68.12 409 ASP A O 1
ATOM 3168 N N . ASP A 1 410 ? -5.217 -16.203 -13.722 1.00 69.44 410 ASP A N 1
ATOM 3169 C CA . ASP A 1 410 ? -4.574 -16.459 -14.999 1.00 69.44 410 ASP A CA 1
ATOM 3170 C C . ASP A 1 410 ? -3.187 -15.791 -15.015 1.00 69.44 410 ASP A C 1
ATOM 3172 O O . ASP A 1 410 ? -3.092 -14.560 -14.959 1.00 69.44 410 ASP A O 1
ATOM 3176 N N . PRO A 1 411 ? -2.087 -16.560 -15.102 1.00 68.75 411 PRO A N 1
ATOM 3177 C CA . PRO A 1 411 ? -0.750 -15.986 -15.183 1.00 68.75 411 PRO A CA 1
ATOM 3178 C C . PRO A 1 411 ? -0.549 -15.131 -16.448 1.00 68.75 411 PRO A C 1
ATOM 3180 O O . PRO A 1 411 ? 0.318 -14.262 -16.456 1.00 68.75 411 PRO A O 1
ATOM 3183 N N . LEU A 1 412 ? -1.357 -15.297 -17.500 1.00 76.25 412 LEU A N 1
ATOM 3184 C CA . LEU A 1 412 ? -1.322 -14.416 -18.669 1.00 76.25 412 LEU A CA 1
ATOM 3185 C C . LEU A 1 412 ? -1.941 -13.054 -18.398 1.00 76.25 412 LEU A C 1
ATOM 3187 O O . LEU A 1 412 ? -1.469 -12.058 -18.931 1.00 76.25 412 LEU A O 1
ATOM 3191 N N . ASP A 1 413 ? -2.958 -12.976 -17.556 1.00 78.56 413 ASP A N 1
ATOM 3192 C CA . ASP A 1 413 ? -3.552 -11.701 -17.167 1.00 78.56 413 ASP A CA 1
ATOM 3193 C C . ASP A 1 413 ? -2.871 -11.119 -15.915 1.00 78.56 413 ASP A C 1
ATOM 3195 O O . ASP A 1 413 ? -3.207 -10.028 -15.495 1.00 78.56 413 ASP A O 1
ATOM 3199 N N . ALA A 1 414 ? -1.863 -11.784 -15.340 1.00 80.75 414 ALA A N 1
ATOM 3200 C CA . ALA A 1 414 ? -1.151 -11.334 -14.143 1.00 80.75 414 ALA A CA 1
ATOM 3201 C C . ALA A 1 414 ? -0.381 -10.008 -14.314 1.00 80.75 414 ALA A C 1
ATOM 3203 O O . ALA A 1 414 ? 0.058 -9.620 -15.405 1.00 80.75 414 ALA A O 1
ATOM 3204 N N . ARG A 1 415 ? -0.080 -9.357 -13.181 1.00 90.88 415 ARG A N 1
ATOM 3205 C CA . ARG A 1 415 ? 0.967 -8.323 -13.119 1.00 90.88 415 ARG A CA 1
ATOM 3206 C C . ARG A 1 415 ? 2.324 -8.992 -13.286 1.00 90.88 415 ARG A C 1
ATOM 3208 O O . ARG A 1 415 ? 2.671 -9.836 -12.471 1.00 90.88 415 ARG A O 1
ATOM 3215 N N . VAL A 1 416 ? 3.117 -8.569 -14.267 1.00 92.00 416 VAL A N 1
ATOM 3216 C CA . VAL A 1 416 ? 4.432 -9.140 -14.594 1.00 92.00 416 VAL A CA 1
ATOM 3217 C C . VAL A 1 416 ? 5.490 -8.044 -14.650 1.00 92.00 416 VAL A C 1
ATOM 3219 O O . VAL A 1 416 ? 5.405 -7.106 -15.447 1.00 92.00 416 VAL A O 1
ATOM 3222 N N . VAL A 1 417 ? 6.517 -8.170 -13.814 1.00 94.12 417 VAL A N 1
ATOM 3223 C CA . VAL A 1 417 ? 7.582 -7.170 -13.697 1.00 94.12 417 VAL A CA 1
ATOM 3224 C C . VAL A 1 417 ? 8.967 -7.801 -13.634 1.00 94.12 417 VAL A C 1
ATOM 3226 O O . VAL A 1 417 ? 9.153 -8.935 -13.186 1.00 94.12 417 VAL A O 1
ATOM 3229 N N . LEU A 1 418 ? 9.948 -7.025 -14.076 1.00 94.12 418 LEU A N 1
ATOM 3230 C CA . LEU A 1 418 ? 11.371 -7.277 -13.961 1.00 94.12 418 LEU A CA 1
ATOM 3231 C C . LEU A 1 418 ? 11.956 -6.315 -12.935 1.00 94.12 418 LEU A C 1
ATOM 3233 O O . LEU A 1 418 ? 11.904 -5.107 -13.134 1.00 94.12 418 LEU A O 1
ATOM 3237 N N . HIS A 1 419 ? 12.550 -6.813 -11.861 1.00 91.75 419 HIS A N 1
ATOM 3238 C CA . HIS A 1 419 ? 13.063 -5.948 -10.799 1.00 91.75 419 HIS A CA 1
ATOM 3239 C C . HIS A 1 419 ? 14.462 -6.324 -10.335 1.00 91.75 419 HIS A C 1
ATOM 3241 O O . HIS A 1 419 ? 14.927 -7.461 -10.481 1.00 91.75 419 HIS A O 1
ATOM 3247 N N . GLY A 1 420 ? 15.147 -5.339 -9.766 1.00 89.00 420 GLY A N 1
ATOM 3248 C CA . GLY A 1 420 ? 16.518 -5.466 -9.302 1.00 89.00 420 GLY A CA 1
ATOM 3249 C C . GLY A 1 420 ? 17.045 -4.164 -8.706 1.00 89.00 420 GLY A C 1
ATOM 3250 O O . GLY A 1 420 ? 16.282 -3.310 -8.266 1.00 89.00 420 GLY A O 1
ATOM 3251 N N . TRP A 1 421 ? 18.371 -4.032 -8.697 1.00 90.75 421 TRP A N 1
ATOM 3252 C CA . TRP A 1 421 ? 19.085 -2.892 -8.121 1.00 90.75 421 TRP A CA 1
ATOM 3253 C C . TRP A 1 421 ? 20.214 -2.431 -9.035 1.00 90.75 421 TRP A C 1
ATOM 3255 O O . TRP A 1 421 ? 20.989 -3.258 -9.537 1.00 90.75 421 TRP A O 1
ATOM 3265 N N . PHE A 1 422 ? 20.343 -1.116 -9.185 1.00 92.31 422 PHE A N 1
ATOM 3266 C CA . PHE A 1 422 ? 21.557 -0.482 -9.681 1.00 92.31 422 PHE A CA 1
ATOM 3267 C C . PHE A 1 422 ? 22.594 -0.458 -8.563 1.00 92.31 422 PHE A C 1
ATOM 3269 O O . PHE A 1 422 ? 22.289 -0.132 -7.421 1.00 92.31 422 PHE A O 1
ATOM 3276 N N . SER A 1 423 ? 23.823 -0.844 -8.884 1.00 87.19 423 SER A N 1
ATOM 3277 C CA . SER A 1 423 ? 24.918 -1.027 -7.928 1.00 87.19 423 SER A CA 1
ATOM 3278 C C . SER A 1 423 ? 26.226 -0.477 -8.495 1.00 87.19 423 SER A C 1
ATOM 3280 O O . SER A 1 423 ? 26.291 -0.080 -9.656 1.00 87.19 423 SER A O 1
ATOM 3282 N N . LYS A 1 424 ? 27.291 -0.484 -7.685 1.00 86.31 424 LYS A N 1
ATOM 3283 C CA . LYS A 1 424 ? 28.623 0.025 -8.059 1.00 86.31 424 LYS A CA 1
ATOM 3284 C C . LYS A 1 424 ? 28.584 1.479 -8.570 1.00 86.31 424 LYS A C 1
ATOM 3286 O O . LYS A 1 424 ? 28.939 1.715 -9.729 1.00 86.31 424 LYS A O 1
ATOM 3291 N N . PRO A 1 425 ? 28.158 2.441 -7.731 1.00 88.56 425 PRO A N 1
ATOM 3292 C CA . PRO A 1 425 ? 28.381 3.851 -8.026 1.00 88.56 425 PRO A CA 1
ATOM 3293 C C . PRO A 1 425 ? 29.891 4.078 -8.152 1.00 88.56 425 PRO A C 1
ATOM 3295 O O . PRO A 1 425 ? 30.647 3.757 -7.234 1.00 88.56 425 PRO A O 1
ATOM 3298 N N . ALA A 1 426 ? 30.342 4.539 -9.314 1.00 87.75 426 ALA A N 1
ATOM 3299 C CA . ALA A 1 426 ? 31.758 4.760 -9.577 1.00 87.75 426 ALA A CA 1
ATOM 3300 C C . ALA A 1 426 ? 31.953 5.872 -10.613 1.00 87.75 426 ALA A C 1
ATOM 3302 O O . ALA A 1 426 ? 31.184 5.946 -11.574 1.00 87.75 426 ALA A O 1
ATOM 3303 N N . PRO A 1 427 ? 32.982 6.721 -10.450 1.00 90.00 427 PRO A N 1
ATOM 3304 C CA . PRO A 1 427 ? 33.267 7.765 -11.415 1.00 90.00 427 PRO A CA 1
ATOM 3305 C C . PRO A 1 427 ? 33.786 7.169 -12.728 1.00 90.00 427 PRO A C 1
ATOM 3307 O O . PRO A 1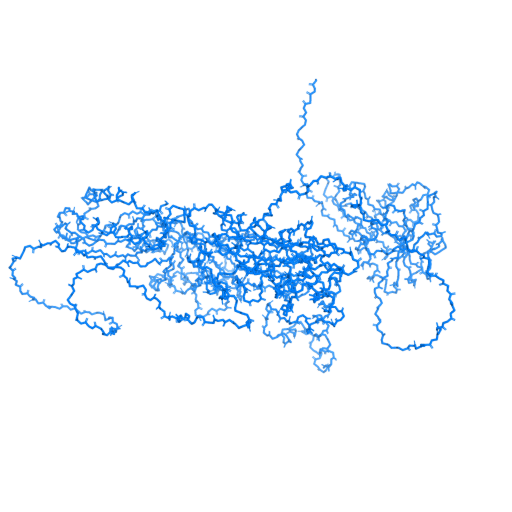 427 ? 34.617 6.254 -12.736 1.00 90.00 427 PRO A O 1
ATOM 3310 N N . PHE A 1 428 ? 33.335 7.717 -13.852 1.00 90.56 428 PHE A N 1
ATOM 3311 C CA . PHE A 1 428 ? 33.814 7.309 -15.169 1.00 90.56 428 PHE A CA 1
ATOM 3312 C C . PHE A 1 428 ? 33.877 8.471 -16.157 1.00 90.56 428 PHE A C 1
ATOM 3314 O O . PHE A 1 428 ? 33.238 9.507 -15.974 1.00 90.56 428 PHE A O 1
ATOM 3321 N N . CYS A 1 429 ? 34.677 8.287 -17.200 1.00 90.50 429 CYS A N 1
ATOM 3322 C CA . CYS A 1 429 ? 34.932 9.248 -18.257 1.00 90.50 429 CYS A CA 1
ATOM 3323 C C . CYS A 1 429 ? 34.574 8.639 -19.616 1.00 90.50 429 CYS A C 1
ATOM 3325 O O . CYS A 1 429 ? 34.846 7.466 -19.879 1.00 90.50 429 CYS A O 1
ATOM 3327 N N . THR A 1 430 ? 33.978 9.448 -20.484 1.00 89.94 430 THR A N 1
ATOM 3328 C CA . THR A 1 430 ? 33.716 9.118 -21.889 1.00 89.94 430 THR A CA 1
ATOM 3329 C C . THR A 1 430 ? 34.167 10.272 -22.781 1.00 89.94 430 THR A C 1
ATOM 3331 O O . THR A 1 430 ? 34.208 11.421 -22.344 1.00 89.94 430 THR A O 1
ATOM 3334 N N . GLY A 1 431 ? 34.523 9.983 -24.031 1.00 89.56 431 GLY A N 1
ATOM 3335 C CA . GLY A 1 431 ? 35.033 10.980 -24.971 1.00 89.56 431 GLY A CA 1
ATOM 3336 C C . GLY A 1 431 ? 36.539 10.859 -25.180 1.00 89.56 431 GLY A C 1
ATOM 3337 O O . GLY A 1 431 ? 37.059 9.751 -25.294 1.00 89.56 431 GLY A O 1
ATOM 3338 N N . ALA A 1 432 ? 37.212 12.000 -25.295 1.00 88.88 432 ALA A N 1
ATOM 3339 C CA . ALA A 1 432 ? 38.596 12.064 -25.750 1.00 88.88 432 ALA A CA 1
ATOM 3340 C C . ALA A 1 432 ? 39.625 11.555 -24.719 1.00 88.88 432 ALA A C 1
ATOM 3342 O O . ALA A 1 432 ? 40.619 10.933 -25.087 1.00 88.88 432 ALA A O 1
ATOM 3343 N N . LEU A 1 433 ? 39.364 11.765 -23.426 1.00 88.38 433 LEU A N 1
ATOM 3344 C CA . LEU A 1 433 ? 40.147 11.201 -22.329 1.00 88.38 433 LEU A CA 1
ATOM 3345 C C . LEU A 1 433 ? 39.731 9.754 -22.071 1.00 88.38 433 LEU A C 1
ATOM 3347 O O . LEU A 1 433 ? 38.558 9.466 -21.804 1.00 88.38 433 LEU A O 1
ATOM 3351 N N . SER A 1 434 ? 40.705 8.845 -22.068 1.00 87.00 434 SER A N 1
ATOM 3352 C CA . SER A 1 434 ? 40.465 7.469 -21.642 1.00 87.00 434 SER A CA 1
ATOM 3353 C C . SER A 1 434 ? 40.230 7.380 -20.129 1.00 87.00 434 SER A C 1
ATOM 3355 O O . SER A 1 434 ? 40.703 8.206 -19.344 1.00 87.00 434 SER A O 1
ATOM 3357 N N . GLN A 1 435 ? 39.532 6.326 -19.695 1.00 87.50 435 GLN A N 1
ATOM 3358 C CA . GLN A 1 435 ? 39.304 6.058 -18.271 1.00 87.50 435 GLN A CA 1
ATOM 3359 C C . GLN A 1 435 ? 40.623 5.948 -17.482 1.00 87.50 435 GLN A C 1
ATOM 3361 O O . GLN A 1 435 ? 40.682 6.386 -16.336 1.00 87.50 435 GLN A O 1
ATOM 3366 N N . GLU A 1 436 ? 41.678 5.386 -18.082 1.00 86.81 436 GLU A N 1
ATOM 3367 C CA . GLU A 1 436 ? 42.994 5.240 -17.441 1.00 86.81 436 GLU A CA 1
ATOM 3368 C C . GLU A 1 436 ? 43.694 6.590 -17.246 1.00 86.81 436 GLU A C 1
ATOM 3370 O O . GLU A 1 436 ? 44.258 6.843 -16.181 1.00 86.81 436 GLU A O 1
ATOM 3375 N N . GLU A 1 437 ? 43.616 7.481 -18.238 1.00 86.44 437 GLU A N 1
ATOM 3376 C CA . GLU A 1 437 ? 44.171 8.835 -18.145 1.00 86.44 437 GLU A CA 1
ATOM 3377 C C . GLU A 1 437 ? 43.407 9.680 -17.122 1.00 86.44 437 GLU A C 1
ATOM 3379 O O . GLU A 1 437 ? 44.018 10.404 -16.336 1.00 86.44 437 GLU A O 1
ATOM 3384 N N . ALA A 1 438 ? 42.078 9.561 -17.084 1.00 86.56 438 ALA A N 1
ATOM 3385 C CA . ALA A 1 438 ? 41.234 10.316 -16.164 1.00 86.56 438 ALA A CA 1
ATOM 3386 C C . ALA A 1 438 ? 41.295 9.800 -14.713 1.00 86.56 438 ALA A C 1
ATOM 3388 O O . ALA A 1 438 ? 41.074 10.586 -13.791 1.00 86.56 438 ALA A O 1
ATOM 3389 N N . ALA A 1 439 ? 41.611 8.519 -14.481 1.00 86.31 439 ALA A N 1
ATOM 3390 C CA . ALA A 1 439 ? 41.503 7.868 -13.169 1.00 86.31 439 ALA A CA 1
ATOM 3391 C C . ALA A 1 439 ? 42.165 8.628 -11.997 1.00 86.31 439 ALA A C 1
ATOM 3393 O O . ALA A 1 439 ? 41.500 8.797 -10.972 1.00 86.31 439 ALA A O 1
ATOM 3394 N N . PRO A 1 440 ? 43.405 9.155 -12.104 1.00 86.62 440 PRO A N 1
ATOM 3395 C CA . PRO A 1 440 ? 44.013 9.917 -11.010 1.00 86.62 440 PRO A CA 1
ATOM 3396 C C . PRO A 1 440 ? 43.252 11.208 -10.684 1.00 86.62 440 PRO A C 1
ATOM 3398 O O . PRO A 1 440 ? 43.118 11.571 -9.517 1.00 86.62 440 PRO A O 1
ATOM 3401 N N . ALA A 1 441 ? 42.736 11.894 -11.709 1.00 86.25 441 ALA A N 1
ATOM 3402 C CA . ALA A 1 441 ? 41.953 13.114 -11.536 1.00 86.25 441 ALA A CA 1
ATOM 3403 C C . ALA A 1 441 ? 40.555 12.816 -10.975 1.00 86.25 441 ALA A C 1
ATOM 3405 O O . ALA A 1 441 ? 40.078 13.570 -10.133 1.00 86.25 441 ALA A O 1
ATOM 3406 N N . LEU A 1 442 ? 39.932 11.699 -11.370 1.00 85.38 442 LEU A N 1
ATOM 3407 C CA . LEU A 1 442 ? 38.661 11.227 -10.808 1.00 85.38 442 LEU A CA 1
ATOM 3408 C C . LEU A 1 442 ? 38.792 10.880 -9.320 1.00 85.38 442 LEU A C 1
ATOM 3410 O O . LEU A 1 442 ? 37.938 11.264 -8.526 1.00 85.38 442 LEU A O 1
ATOM 3414 N N . GLN A 1 443 ? 39.870 10.203 -8.919 1.00 84.38 443 GLN A N 1
ATOM 3415 C CA . GLN A 1 443 ? 40.097 9.896 -7.506 1.00 84.38 443 GLN A CA 1
ATOM 3416 C C . GLN A 1 443 ? 40.350 11.171 -6.692 1.00 84.38 443 GLN A C 1
ATOM 3418 O O . GLN A 1 443 ? 39.705 11.389 -5.670 1.00 84.38 443 GLN A O 1
ATOM 3423 N N . ALA A 1 444 ? 41.217 12.061 -7.188 1.00 84.06 444 ALA A N 1
ATOM 3424 C CA . ALA A 1 444 ? 41.461 13.352 -6.548 1.00 84.06 444 ALA A CA 1
ATOM 3425 C C . ALA A 1 444 ? 40.177 14.193 -6.439 1.00 84.06 444 ALA A C 1
ATOM 3427 O O . ALA A 1 444 ? 39.995 14.918 -5.460 1.00 84.06 444 ALA A O 1
ATOM 3428 N N . ALA A 1 445 ? 39.279 14.075 -7.423 1.00 82.62 445 ALA A N 1
ATOM 3429 C CA . ALA A 1 445 ? 37.976 14.715 -7.405 1.00 82.62 445 ALA A CA 1
ATOM 3430 C C . ALA A 1 445 ? 37.109 14.215 -6.247 1.00 82.62 445 ALA A C 1
ATOM 3432 O O . ALA A 1 445 ? 36.592 15.019 -5.468 1.00 82.62 445 ALA A O 1
ATOM 3433 N N . MET A 1 446 ? 36.990 12.892 -6.112 1.00 83.88 446 MET A N 1
ATOM 3434 C CA . MET A 1 446 ? 36.247 12.264 -5.020 1.00 83.88 446 MET A CA 1
ATOM 3435 C C . MET A 1 446 ? 36.803 12.668 -3.653 1.00 83.88 446 MET A C 1
ATOM 3437 O O . MET A 1 446 ? 36.040 13.082 -2.781 1.00 83.88 446 MET A O 1
ATOM 3441 N N . ASP A 1 447 ? 38.123 12.619 -3.478 1.00 85.62 447 ASP A N 1
ATOM 3442 C CA . ASP A 1 447 ? 38.777 12.950 -2.208 1.00 85.62 447 ASP A CA 1
ATOM 3443 C C . ASP A 1 447 ? 38.568 14.421 -1.822 1.00 85.62 447 ASP A C 1
ATOM 3445 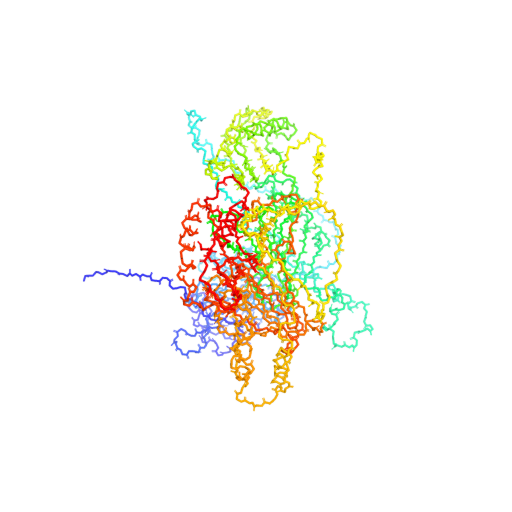O O . ASP A 1 447 ? 38.275 14.736 -0.665 1.00 85.62 447 ASP A O 1
ATOM 3449 N N . ALA A 1 448 ? 38.678 15.335 -2.792 1.00 86.12 448 ALA A N 1
ATOM 3450 C CA . ALA A 1 448 ? 38.470 16.762 -2.568 1.00 86.12 448 ALA A CA 1
ATOM 3451 C C . ALA A 1 448 ? 37.021 17.074 -2.174 1.00 86.12 448 ALA A C 1
ATOM 3453 O O . ALA A 1 448 ? 36.796 17.851 -1.244 1.00 86.12 448 ALA A O 1
ATOM 3454 N N . VAL A 1 449 ? 36.046 16.447 -2.842 1.00 85.50 449 VAL A N 1
ATOM 3455 C CA . VAL A 1 449 ? 34.623 16.614 -2.519 1.00 85.50 449 VAL A CA 1
ATOM 3456 C C . VAL A 1 449 ? 34.319 16.040 -1.139 1.00 85.50 449 VAL A C 1
ATOM 3458 O O . VAL A 1 449 ? 33.738 16.743 -0.317 1.00 85.50 449 VAL A O 1
ATOM 3461 N N . HIS A 1 450 ? 34.783 14.830 -0.815 1.00 85.94 450 HIS A N 1
ATOM 3462 C CA . HIS A 1 450 ? 34.615 14.268 0.529 1.00 85.94 450 HIS A CA 1
ATOM 3463 C C . HIS A 1 450 ? 35.230 15.164 1.616 1.00 85.94 450 HIS A C 1
ATOM 3465 O O . HIS A 1 450 ? 34.618 15.380 2.662 1.00 85.94 450 HIS A O 1
ATOM 3471 N N . ALA A 1 451 ? 36.408 15.744 1.370 1.00 85.81 451 ALA A N 1
ATOM 3472 C CA . ALA A 1 451 ? 37.046 16.672 2.301 1.00 85.81 451 ALA A CA 1
ATOM 3473 C C . ALA A 1 451 ? 36.295 18.011 2.446 1.00 85.81 451 ALA A C 1
ATOM 3475 O O . ALA A 1 451 ? 36.391 18.653 3.498 1.00 85.81 451 ALA A O 1
ATOM 3476 N N . ALA A 1 452 ? 35.583 18.458 1.408 1.00 83.56 452 ALA A N 1
ATOM 3477 C CA . ALA A 1 452 ? 34.711 19.628 1.466 1.00 83.56 452 ALA A CA 1
ATOM 3478 C C . ALA A 1 452 ? 33.436 19.325 2.267 1.00 83.56 452 ALA A C 1
ATOM 3480 O O . ALA A 1 452 ? 33.122 20.059 3.204 1.00 83.56 452 ALA A O 1
ATOM 3481 N N . LEU A 1 453 ? 32.773 18.205 1.966 1.00 85.00 453 LEU A N 1
ATOM 3482 C CA . LEU A 1 453 ? 31.555 17.745 2.638 1.00 85.00 453 LEU A CA 1
ATOM 3483 C C . LEU A 1 453 ? 31.772 17.486 4.135 1.00 85.00 453 LEU A C 1
ATOM 3485 O O . LEU A 1 453 ? 30.931 17.846 4.948 1.00 85.00 453 LEU A O 1
ATOM 3489 N N . ALA A 1 454 ? 32.940 16.970 4.534 1.00 83.94 454 ALA A N 1
ATOM 3490 C CA . ALA A 1 454 ? 33.279 16.722 5.941 1.00 83.94 454 ALA A CA 1
ATOM 3491 C C . ALA A 1 454 ? 33.306 17.984 6.834 1.00 83.94 454 ALA A C 1
ATOM 3493 O O . ALA A 1 454 ? 33.408 17.868 8.056 1.00 83.94 454 ALA A O 1
ATOM 3494 N N . LYS A 1 455 ? 33.268 19.187 6.246 1.00 85.69 455 LYS A N 1
ATOM 3495 C CA . LYS A 1 455 ? 33.238 20.474 6.964 1.00 85.69 455 LYS A CA 1
ATOM 3496 C C . LYS A 1 455 ? 31.827 21.053 7.092 1.00 85.69 455 LYS A C 1
ATOM 3498 O O . LYS A 1 455 ? 31.674 22.097 7.725 1.00 85.69 455 LYS A O 1
ATOM 3503 N N . LEU A 1 456 ? 30.839 20.427 6.461 1.00 83.00 456 LEU A N 1
ATOM 3504 C CA . LEU A 1 456 ? 29.452 20.874 6.414 1.00 83.00 456 LEU A CA 1
ATOM 3505 C C . LEU A 1 456 ? 28.570 20.007 7.318 1.00 83.00 456 LEU A C 1
ATOM 3507 O O . LEU A 1 456 ? 28.974 18.904 7.697 1.00 83.00 456 LEU A O 1
ATOM 3511 N N . PRO A 1 457 ? 27.361 20.479 7.668 1.00 80.50 457 PRO A N 1
ATOM 3512 C CA . PRO A 1 457 ? 26.364 19.619 8.283 1.00 80.50 457 PRO A CA 1
ATOM 3513 C C . PRO A 1 457 ? 26.092 18.401 7.376 1.00 80.50 457 PRO A C 1
ATOM 3515 O O . PRO A 1 457 ? 25.925 18.571 6.164 1.00 80.50 457 PRO A O 1
ATOM 3518 N N . PRO A 1 458 ? 26.068 17.178 7.929 1.00 80.75 458 PRO A N 1
ATOM 3519 C CA . PRO A 1 458 ? 25.947 15.955 7.161 1.00 80.75 458 PRO A CA 1
ATOM 3520 C C . PRO A 1 458 ? 24.578 15.843 6.493 1.00 80.75 458 PRO A C 1
ATOM 3522 O O . PRO A 1 458 ? 23.528 16.109 7.088 1.00 80.75 458 PRO A O 1
ATOM 3525 N N . ALA A 1 459 ? 24.620 15.392 5.247 1.00 79.75 459 ALA A N 1
ATOM 3526 C CA . ALA A 1 459 ? 23.475 14.992 4.454 1.00 79.75 459 ALA A CA 1
ATOM 3527 C C . ALA A 1 459 ? 23.678 13.546 3.990 1.00 79.75 459 ALA A C 1
ATOM 3529 O O . ALA A 1 459 ? 24.811 13.081 3.855 1.00 79.75 459 ALA A O 1
ATOM 3530 N N . VAL A 1 460 ? 22.582 12.837 3.739 1.00 79.75 460 VAL A N 1
ATOM 3531 C CA . VAL A 1 460 ? 22.589 11.451 3.273 1.00 79.75 460 VAL A CA 1
ATOM 3532 C C . VAL A 1 460 ? 21.798 11.300 1.987 1.00 79.75 460 VAL A C 1
ATOM 3534 O O . VAL A 1 460 ? 20.702 11.839 1.836 1.00 79.75 460 VAL A O 1
ATOM 3537 N N . GLY A 1 461 ? 22.330 10.514 1.062 1.00 82.06 461 GLY A N 1
ATOM 3538 C CA . GLY A 1 461 ? 21.735 10.247 -0.241 1.00 82.06 461 GLY A CA 1
ATOM 3539 C C . GLY A 1 461 ? 22.765 10.121 -1.342 1.00 82.06 461 GLY A C 1
ATOM 3540 O O . GLY A 1 461 ? 23.965 10.043 -1.087 1.00 82.06 461 GLY A O 1
ATOM 3541 N N . THR A 1 462 ? 22.280 10.066 -2.572 1.00 86.94 462 THR A N 1
ATOM 3542 C CA . THR A 1 462 ? 23.108 9.952 -3.764 1.00 86.94 462 THR A CA 1
ATOM 3543 C C . THR A 1 462 ? 22.952 11.203 -4.608 1.00 86.94 462 THR A C 1
ATOM 3545 O O . THR A 1 462 ? 21.841 11.614 -4.941 1.00 86.94 462 THR A O 1
ATOM 3548 N N . VAL A 1 463 ? 24.086 11.789 -4.970 1.00 90.81 463 VAL A N 1
ATOM 3549 C CA . VAL A 1 463 ? 24.161 12.877 -5.940 1.00 90.81 463 VAL A CA 1
ATOM 3550 C C . VAL A 1 463 ? 25.016 12.418 -7.094 1.00 90.81 463 VAL A C 1
ATOM 3552 O O . VAL A 1 463 ? 26.159 12.022 -6.886 1.00 90.81 463 VAL A O 1
ATOM 3555 N N . THR A 1 464 ? 24.495 12.515 -8.306 1.00 92.38 464 THR A N 1
ATOM 3556 C CA . THR A 1 464 ? 25.265 12.230 -9.512 1.00 92.38 464 THR A CA 1
ATOM 3557 C C . THR A 1 464 ? 25.265 13.466 -10.386 1.00 92.38 464 THR A C 1
ATOM 3559 O O . THR A 1 464 ? 24.216 14.039 -10.682 1.00 92.38 464 THR A O 1
ATOM 3562 N N . LEU A 1 465 ? 26.457 13.873 -10.811 1.00 93.19 465 LEU A N 1
ATOM 3563 C CA . LEU A 1 465 ? 26.644 14.972 -11.747 1.00 93.19 465 LEU A CA 1
ATOM 3564 C C . LEU A 1 465 ? 27.540 14.553 -12.906 1.00 93.19 465 LEU A C 1
ATOM 3566 O O . LEU A 1 465 ? 28.337 13.619 -12.795 1.00 93.19 465 LEU A O 1
ATOM 3570 N N . ARG A 1 466 ? 27.426 15.276 -14.015 1.00 93.69 466 ARG A N 1
ATOM 3571 C CA . ARG A 1 466 ? 28.278 15.145 -15.190 1.00 93.69 466 ARG A CA 1
ATOM 3572 C C . ARG A 1 466 ? 28.981 16.460 -15.474 1.00 93.69 466 ARG A C 1
ATOM 3574 O O . ARG A 1 466 ? 28.342 17.498 -15.619 1.00 93.69 466 ARG A O 1
ATOM 3581 N N . LEU A 1 467 ? 30.301 16.406 -15.574 1.00 92.62 467 LEU A N 1
ATOM 3582 C CA . LEU A 1 467 ? 31.148 17.521 -15.965 1.00 92.62 467 LEU A CA 1
ATOM 3583 C C . LEU A 1 467 ? 31.487 17.427 -17.446 1.00 92.62 467 LEU A C 1
ATOM 3585 O O . LEU A 1 467 ? 31.878 16.369 -17.937 1.00 92.62 467 LEU A O 1
ATOM 3589 N N . GLN A 1 468 ? 31.413 18.565 -18.122 1.00 91.31 468 GLN A N 1
ATOM 3590 C CA . GLN A 1 468 ? 31.989 18.754 -19.444 1.00 91.31 468 GLN A CA 1
ATOM 3591 C C . GLN A 1 468 ? 33.418 19.254 -19.275 1.00 91.31 468 GLN A C 1
ATOM 3593 O O . GLN A 1 468 ? 33.637 20.326 -18.709 1.00 91.31 468 GLN A O 1
ATOM 3598 N N . VAL A 1 469 ? 34.393 18.486 -19.748 1.00 91.56 469 VAL A N 1
ATOM 3599 C CA . VAL A 1 469 ? 35.821 18.794 -19.644 1.00 91.56 469 VAL A CA 1
ATOM 3600 C C . VAL A 1 469 ? 36.343 19.157 -21.030 1.00 91.56 469 VAL A C 1
ATOM 3602 O O . VAL A 1 469 ? 36.277 18.358 -21.963 1.00 91.56 469 VAL A O 1
ATOM 3605 N N . ALA A 1 470 ? 36.852 20.378 -21.181 1.00 90.94 470 ALA A N 1
ATOM 3606 C CA . ALA A 1 470 ? 37.470 20.829 -22.424 1.00 90.94 470 ALA A CA 1
ATOM 3607 C C . ALA A 1 470 ? 38.816 20.124 -22.669 1.00 90.94 470 ALA A C 1
ATOM 3609 O O . ALA A 1 470 ? 39.432 19.600 -21.743 1.00 90.94 470 ALA A O 1
ATOM 3610 N N . GLY A 1 471 ? 39.315 20.162 -23.909 1.00 86.56 471 GLY A N 1
ATOM 3611 C CA . GLY A 1 471 ? 40.577 19.505 -24.280 1.00 86.56 471 GLY A CA 1
ATOM 3612 C C . GLY A 1 471 ? 41.814 19.998 -23.516 1.00 86.56 471 GLY A C 1
ATOM 3613 O O . GLY A 1 471 ? 42.812 19.287 -23.452 1.00 86.56 471 GLY A O 1
ATOM 3614 N N . ASP A 1 472 ? 41.748 21.177 -22.885 1.00 88.62 472 ASP A N 1
ATOM 3615 C CA . ASP A 1 472 ? 42.792 21.706 -21.995 1.00 88.62 472 ASP A CA 1
ATOM 3616 C C . ASP A 1 472 ? 42.695 21.191 -20.541 1.00 88.62 472 ASP A C 1
ATOM 3618 O O . ASP A 1 472 ? 43.466 21.623 -19.679 1.00 88.62 472 ASP A O 1
ATOM 3622 N N . GLY A 1 473 ? 41.754 20.282 -20.265 1.00 85.50 473 GLY A N 1
ATOM 3623 C CA . GLY A 1 473 ? 41.538 19.650 -18.967 1.00 85.50 473 GLY A CA 1
ATOM 3624 C C . GLY A 1 473 ? 40.680 20.461 -17.991 1.00 85.50 473 GLY A C 1
ATOM 3625 O O . GLY A 1 473 ? 40.559 20.086 -16.820 1.00 85.50 473 GLY A O 1
ATOM 3626 N N . ARG A 1 474 ? 40.095 21.591 -18.409 1.00 90.00 474 ARG A N 1
ATOM 3627 C CA . ARG A 1 474 ? 39.240 22.415 -17.539 1.00 90.00 474 ARG A CA 1
ATOM 3628 C C . ARG A 1 474 ? 37.774 21.980 -17.610 1.00 90.00 474 ARG A C 1
ATOM 3630 O O . ARG A 1 474 ? 37.250 21.841 -18.715 1.00 90.00 474 ARG A O 1
ATOM 3637 N N . PRO A 1 475 ? 37.082 21.846 -16.465 1.00 90.12 475 PRO A N 1
ATOM 3638 C CA . PRO A 1 475 ? 35.627 21.790 -16.444 1.00 90.12 475 PRO A CA 1
ATOM 3639 C C . PRO A 1 475 ? 35.042 23.093 -17.007 1.00 90.12 475 PRO A C 1
ATOM 3641 O O . PRO A 1 475 ? 35.392 24.184 -16.554 1.00 90.12 475 PRO A O 1
ATOM 3644 N N . VAL A 1 476 ? 34.173 22.980 -18.007 1.00 88.75 476 VAL A N 1
ATOM 3645 C CA . VAL A 1 476 ? 33.497 24.105 -18.677 1.00 88.75 476 VAL A CA 1
ATOM 3646 C C . VAL A 1 476 ? 31.981 24.079 -18.500 1.00 88.75 476 VAL A C 1
ATOM 3648 O O . VAL A 1 476 ? 31.321 25.069 -18.800 1.00 88.75 476 VAL A O 1
ATOM 3651 N N . GLY A 1 477 ? 31.429 22.982 -17.981 1.00 84.62 477 GLY A N 1
ATOM 3652 C CA . GLY A 1 477 ? 30.006 22.841 -17.693 1.00 84.62 477 GLY A CA 1
ATOM 3653 C C . GLY A 1 477 ? 29.736 21.722 -16.694 1.00 84.62 477 GLY A C 1
ATOM 3654 O O . GLY A 1 477 ? 30.552 20.811 -16.540 1.00 84.62 477 GLY A O 1
ATOM 3655 N N . LEU A 1 478 ? 28.587 21.805 -16.030 1.00 89.56 478 LEU A N 1
ATOM 3656 C CA . LEU A 1 478 ? 28.108 20.844 -15.042 1.00 89.56 478 LEU A CA 1
ATOM 3657 C C . LEU A 1 478 ? 26.617 20.602 -15.278 1.00 89.56 478 LEU A C 1
ATOM 3659 O O . LEU A 1 47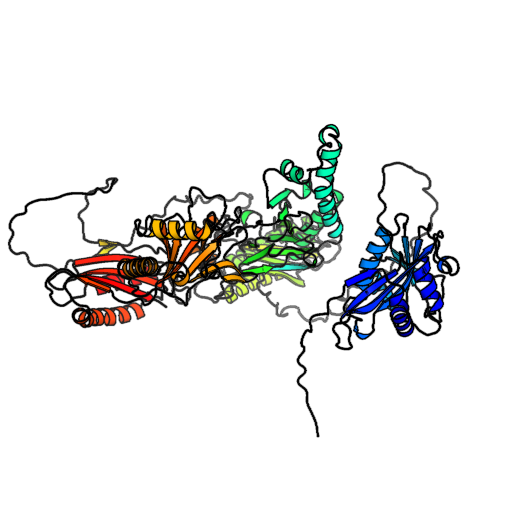8 ? 25.853 21.551 -15.434 1.00 89.56 478 LEU A O 1
ATOM 3663 N N . GLN A 1 479 ? 26.222 19.334 -15.287 1.00 90.06 479 GLN A N 1
ATOM 3664 C CA . GLN A 1 479 ? 24.838 18.883 -15.344 1.00 90.06 479 GLN A CA 1
ATOM 3665 C C . GLN A 1 479 ? 24.550 17.996 -14.133 1.00 90.06 479 GLN A C 1
ATOM 3667 O O . GLN A 1 479 ? 25.287 17.046 -13.872 1.00 90.06 479 GLN A O 1
ATOM 3672 N N . TRP A 1 480 ? 23.470 18.275 -13.412 1.00 88.25 480 TRP A N 1
ATOM 3673 C CA . TRP A 1 480 ? 22.952 17.370 -12.389 1.00 88.25 480 TRP A CA 1
ATOM 3674 C C . TRP A 1 480 ? 22.154 16.251 -13.059 1.00 88.25 480 TRP A C 1
ATOM 3676 O O . TRP A 1 480 ? 21.337 16.522 -13.936 1.00 88.25 480 TRP A O 1
ATOM 3686 N N . LEU A 1 481 ? 22.423 15.003 -12.678 1.00 89.50 481 LEU A N 1
ATOM 3687 C CA . LEU A 1 481 ? 21.734 13.822 -13.207 1.00 89.50 481 LEU A CA 1
ATOM 3688 C C . LEU A 1 481 ? 20.767 13.231 -12.178 1.00 89.50 481 LEU A C 1
ATOM 3690 O O . LEU A 1 481 ? 19.672 12.812 -12.524 1.00 89.50 481 LEU A O 1
ATOM 3694 N N . CYS A 1 482 ? 21.166 13.225 -10.905 1.00 88.62 482 CYS A N 1
ATOM 3695 C CA . CYS A 1 482 ? 20.365 12.689 -9.812 1.00 88.62 482 CYS A CA 1
ATOM 3696 C C . CYS A 1 482 ? 20.680 13.431 -8.510 1.00 88.62 482 CYS A C 1
ATOM 3698 O O . CYS A 1 482 ? 21.854 13.668 -8.211 1.00 88.62 482 CYS A O 1
ATOM 3700 N N . ASN A 1 483 ? 19.653 13.738 -7.714 1.00 89.69 483 ASN A N 1
ATOM 3701 C CA . ASN A 1 483 ? 19.788 14.285 -6.366 1.00 89.69 483 ASN A CA 1
ATOM 3702 C C . ASN A 1 483 ? 18.756 13.659 -5.415 1.00 89.69 483 ASN A C 1
ATOM 3704 O O . ASN A 1 483 ? 17.587 14.024 -5.444 1.00 89.69 483 ASN A O 1
ATOM 3708 N N . THR A 1 484 ? 19.207 12.768 -4.528 1.00 85.94 484 THR A N 1
ATOM 3709 C CA . THR A 1 484 ? 18.376 12.181 -3.461 1.00 85.94 484 THR A CA 1
ATOM 3710 C C . THR A 1 484 ? 18.794 12.654 -2.061 1.00 85.94 484 THR A C 1
ATOM 3712 O O . THR A 1 484 ? 18.537 11.976 -1.059 1.00 85.94 484 THR A O 1
ATOM 3715 N N . LEU A 1 485 ? 19.502 13.786 -1.956 1.00 82.25 485 LEU A N 1
ATOM 3716 C CA . LEU A 1 485 ? 20.013 14.271 -0.676 1.00 82.25 485 LEU A CA 1
ATOM 3717 C C . LEU A 1 485 ? 18.912 14.700 0.287 1.00 82.25 485 LEU A C 1
ATOM 3719 O O . LEU A 1 485 ? 18.024 15.481 -0.049 1.00 82.25 485 LEU A O 1
ATOM 3723 N N . ILE A 1 486 ? 19.081 14.278 1.537 1.00 76.00 486 ILE A N 1
ATOM 3724 C CA . ILE A 1 486 ? 18.350 14.790 2.694 1.00 76.00 486 ILE A CA 1
ATOM 3725 C C . ILE A 1 486 ? 19.324 15.149 3.808 1.00 76.00 486 ILE A C 1
ATOM 3727 O O . ILE A 1 486 ? 20.341 14.484 3.991 1.00 76.00 486 ILE A O 1
ATOM 3731 N N . ALA A 1 487 ? 19.008 16.185 4.578 1.00 73.94 487 ALA A N 1
ATOM 3732 C CA . ALA A 1 487 ? 19.769 16.531 5.773 1.00 73.94 487 ALA A CA 1
ATOM 3733 C C . ALA A 1 487 ? 19.674 15.418 6.830 1.00 73.94 487 ALA A C 1
ATOM 3735 O O . ALA A 1 487 ? 18.595 14.853 7.038 1.00 73.94 487 ALA A O 1
ATOM 3736 N N . GLU A 1 488 ? 20.769 15.125 7.541 1.00 68.31 488 GLU A N 1
ATOM 3737 C CA . GLU A 1 488 ? 20.689 14.200 8.670 1.00 68.31 488 GLU A CA 1
ATOM 3738 C C . GLU A 1 488 ? 19.907 14.826 9.847 1.00 68.31 488 GLU A C 1
ATOM 3740 O O . GLU A 1 488 ? 20.174 15.973 10.226 1.00 68.31 488 GLU A O 1
ATOM 3745 N N . PRO A 1 489 ? 19.008 14.072 10.514 1.00 53.97 489 PRO A N 1
ATOM 3746 C CA . PRO A 1 489 ? 18.116 14.591 11.563 1.00 53.97 489 PRO A CA 1
ATOM 3747 C C . PRO A 1 489 ? 18.804 15.227 12.787 1.00 53.97 489 PRO A C 1
ATOM 3749 O O . PRO A 1 489 ? 18.150 15.875 13.607 1.00 53.97 489 PRO A O 1
ATOM 3752 N N . GLN A 1 490 ? 20.111 15.007 12.944 1.00 52.31 490 GLN A N 1
ATOM 3753 C CA . GLN A 1 490 ? 20.894 15.354 14.134 1.00 52.31 490 GLN A CA 1
ATOM 3754 C C . GLN A 1 490 ? 21.367 16.824 14.164 1.00 52.31 490 GLN A C 1
ATOM 3756 O O . GLN A 1 490 ? 21.799 17.300 15.212 1.00 52.31 490 GLN A O 1
ATOM 3761 N N . HIS A 1 491 ? 21.240 17.581 13.066 1.00 50.66 491 HIS A N 1
ATOM 3762 C CA . HIS A 1 491 ? 21.728 18.968 12.963 1.00 50.66 491 HIS A CA 1
ATOM 3763 C C . HIS A 1 491 ? 20.582 19.987 13.086 1.00 50.66 491 HIS A C 1
ATOM 3765 O O . HIS A 1 491 ? 20.188 20.650 12.133 1.00 50.66 491 HIS A O 1
ATOM 3771 N N . ARG A 1 492 ? 20.030 20.115 14.301 1.00 42.91 492 ARG A N 1
ATOM 3772 C CA . ARG A 1 492 ? 18.821 20.906 14.632 1.00 42.91 492 ARG A CA 1
ATOM 3773 C C . ARG A 1 492 ? 19.013 22.437 14.734 1.00 42.91 492 ARG A C 1
ATOM 3775 O O . ARG A 1 492 ? 18.302 23.090 15.492 1.00 42.91 492 ARG A O 1
ATOM 3782 N N . GLY A 1 493 ? 19.958 23.021 13.998 1.00 47.28 493 GLY A N 1
ATOM 3783 C CA . GLY A 1 493 ? 20.164 24.481 13.950 1.00 47.28 493 GLY A CA 1
ATOM 3784 C C . GLY A 1 493 ? 19.754 25.143 12.630 1.00 47.28 493 GLY A C 1
ATOM 3785 O O . GLY A 1 493 ? 19.488 26.342 12.603 1.00 47.28 493 GLY A O 1
ATOM 3786 N N . GLU A 1 494 ? 19.686 24.370 11.546 1.00 55.41 494 GLU A N 1
ATOM 3787 C CA . GLU A 1 494 ? 19.526 24.868 10.178 1.00 55.41 494 GLU A CA 1
ATOM 3788 C C . GLU A 1 494 ? 18.312 24.210 9.513 1.00 55.41 494 GLU A C 1
ATOM 3790 O O . GLU A 1 494 ? 17.940 23.082 9.841 1.00 55.41 494 GLU A O 1
ATOM 3795 N N . GLN A 1 495 ? 17.652 24.924 8.598 1.00 62.69 495 GLN A N 1
ATOM 3796 C CA . GLN A 1 495 ? 16.533 24.354 7.847 1.00 62.69 495 GLN A CA 1
ATOM 3797 C C . GLN A 1 495 ? 17.047 23.204 6.955 1.00 62.69 495 GLN A C 1
ATOM 3799 O O . GLN A 1 495 ? 18.081 23.384 6.313 1.00 62.69 495 GLN A O 1
ATOM 3804 N N . PRO A 1 496 ? 16.356 22.049 6.850 1.00 66.50 496 PRO A N 1
ATOM 3805 C CA . PRO A 1 496 ? 16.857 20.882 6.111 1.00 66.50 496 PRO A CA 1
ATOM 3806 C C . PRO A 1 496 ? 17.283 21.166 4.664 1.00 66.50 496 PRO A C 1
ATOM 3808 O O . PRO A 1 496 ? 18.291 20.638 4.204 1.00 66.50 496 PRO A O 1
ATOM 3811 N N . TRP A 1 497 ? 16.558 22.040 3.964 1.00 67.56 497 TRP A N 1
ATOM 3812 C CA . TRP A 1 497 ? 16.899 22.454 2.601 1.00 67.56 497 TRP A CA 1
ATOM 3813 C C . TRP A 1 497 ? 18.206 23.262 2.539 1.00 67.56 497 TRP A C 1
ATOM 3815 O O . TRP A 1 497 ? 18.976 23.083 1.608 1.00 67.56 497 TRP A O 1
ATOM 3825 N N . MET A 1 498 ? 18.534 24.061 3.565 1.00 73.12 498 MET A N 1
ATOM 3826 C CA . MET A 1 498 ? 19.802 24.807 3.621 1.00 73.12 498 MET A CA 1
ATOM 3827 C C . MET A 1 498 ? 21.007 23.873 3.734 1.00 73.12 498 MET A C 1
ATOM 3829 O O . MET A 1 498 ? 22.054 24.140 3.149 1.00 73.12 498 MET A O 1
ATOM 3833 N N . VAL A 1 499 ? 20.861 22.771 4.476 1.00 77.56 499 VAL A N 1
ATOM 3834 C CA . VAL A 1 499 ? 21.904 21.744 4.586 1.00 77.56 499 VAL A CA 1
ATOM 3835 C C . VAL A 1 499 ? 22.119 21.071 3.232 1.00 77.56 499 VAL A C 1
ATOM 3837 O O . VAL A 1 499 ? 23.262 20.916 2.804 1.00 77.56 499 VAL A O 1
ATOM 3840 N N . VAL A 1 500 ? 21.040 20.705 2.533 1.00 80.06 500 VAL A N 1
ATOM 3841 C CA . VAL A 1 500 ? 21.116 20.117 1.186 1.00 80.06 500 VAL A CA 1
ATOM 3842 C C . VAL A 1 500 ? 21.776 21.092 0.204 1.00 80.06 500 VAL A C 1
ATOM 3844 O O . VAL A 1 500 ? 22.758 20.719 -0.438 1.00 80.06 500 VAL A O 1
ATOM 3847 N N . ASP A 1 501 ? 21.341 22.353 0.169 1.00 82.31 501 ASP A N 1
ATOM 3848 C CA . ASP A 1 501 ? 21.898 23.390 -0.708 1.00 82.31 501 ASP A CA 1
ATOM 3849 C C . ASP A 1 501 ? 23.386 23.642 -0.448 1.00 82.31 501 ASP A C 1
ATOM 3851 O O . ASP A 1 501 ? 24.172 23.775 -1.390 1.00 82.31 501 ASP A O 1
ATOM 3855 N N . ALA A 1 502 ? 23.800 23.680 0.822 1.00 81.88 502 ALA A N 1
ATOM 3856 C CA . ALA A 1 502 ? 25.199 23.863 1.196 1.00 81.88 502 ALA A CA 1
ATOM 3857 C C . ALA A 1 502 ? 26.072 22.695 0.710 1.00 81.88 502 ALA A C 1
ATOM 3859 O O . ALA A 1 502 ? 27.159 22.918 0.170 1.00 81.88 502 ALA A O 1
ATOM 3860 N N . ASN A 1 503 ? 25.588 21.458 0.858 1.00 86.62 503 ASN A N 1
ATOM 3861 C CA . ASN A 1 503 ? 26.288 20.265 0.385 1.00 86.62 503 ASN A CA 1
ATOM 3862 C C . ASN A 1 503 ? 26.370 20.237 -1.153 1.00 86.62 503 ASN A C 1
ATOM 3864 O O . ASN A 1 503 ? 27.456 20.033 -1.698 1.00 86.62 503 ASN A O 1
ATOM 3868 N N . LEU A 1 504 ? 25.273 20.516 -1.866 1.00 85.94 504 LEU A N 1
ATOM 3869 C CA . LEU A 1 504 ? 25.255 20.585 -3.335 1.00 85.94 504 LEU A CA 1
ATOM 3870 C C . LEU A 1 504 ? 26.174 21.690 -3.872 1.00 85.94 504 LEU A C 1
ATOM 3872 O O . LEU A 1 504 ? 26.943 21.458 -4.808 1.00 85.94 504 LEU A O 1
ATOM 3876 N N . SER A 1 505 ? 26.156 22.868 -3.245 1.00 85.12 505 SER A N 1
ATOM 3877 C CA . SER A 1 505 ? 27.027 23.990 -3.613 1.00 85.12 505 SER A CA 1
ATOM 3878 C C . SER A 1 505 ? 28.502 23.622 -3.463 1.00 85.12 505 SER A C 1
ATOM 3880 O O . SER A 1 505 ? 29.290 23.830 -4.385 1.00 85.12 505 SER A O 1
ATOM 3882 N N . ALA A 1 506 ? 28.879 22.997 -2.343 1.00 85.06 506 ALA A N 1
ATOM 3883 C CA . ALA A 1 506 ? 30.255 22.562 -2.121 1.00 85.06 506 ALA A CA 1
ATOM 3884 C C . ALA A 1 506 ? 30.705 21.487 -3.119 1.00 85.06 506 ALA A C 1
ATOM 3886 O O . ALA A 1 506 ? 31.847 21.537 -3.586 1.00 85.06 506 ALA A O 1
ATOM 3887 N N . ILE A 1 507 ? 29.825 20.550 -3.490 1.00 88.19 507 ILE A N 1
ATOM 3888 C CA . ILE A 1 507 ? 30.101 19.558 -4.539 1.00 88.19 507 ILE A CA 1
ATOM 3889 C C . ILE A 1 507 ? 30.393 20.268 -5.864 1.00 88.19 507 ILE A C 1
ATOM 3891 O O . ILE A 1 507 ? 31.436 20.016 -6.476 1.00 88.19 507 ILE A O 1
ATOM 3895 N N . ALA A 1 508 ? 29.513 21.176 -6.290 1.00 86.12 508 ALA A N 1
ATOM 3896 C CA . ALA A 1 508 ? 29.642 21.867 -7.566 1.00 86.12 508 ALA A CA 1
ATOM 3897 C C . ALA A 1 508 ? 30.885 22.764 -7.634 1.00 86.12 508 ALA A C 1
ATOM 3899 O O . ALA A 1 508 ? 31.651 22.676 -8.594 1.00 86.12 508 ALA A O 1
ATOM 3900 N N . GLU A 1 509 ? 31.128 23.587 -6.610 1.00 86.00 509 GLU A N 1
ATOM 3901 C CA . GLU A 1 509 ? 32.303 24.464 -6.536 1.00 86.00 509 GLU A CA 1
ATOM 3902 C C . GLU A 1 509 ? 33.603 23.661 -6.572 1.00 86.00 509 GLU A C 1
ATOM 3904 O O . GLU A 1 509 ? 34.525 23.986 -7.328 1.00 86.00 509 GLU A O 1
ATOM 3909 N N . THR A 1 510 ? 33.662 22.574 -5.798 1.00 87.56 510 THR A N 1
ATOM 3910 C CA . THR A 1 510 ? 34.839 21.707 -5.760 1.00 87.56 510 THR A CA 1
ATOM 3911 C C . THR A 1 510 ? 35.063 21.083 -7.133 1.00 87.56 510 THR A C 1
ATOM 3913 O O . THR A 1 510 ? 36.160 21.218 -7.670 1.00 87.56 510 THR A O 1
ATOM 3916 N N . CYS A 1 511 ? 34.031 20.501 -7.751 1.00 87.62 511 CYS A N 1
ATOM 3917 C CA . CYS A 1 511 ? 34.107 19.883 -9.080 1.00 87.62 511 CYS A CA 1
ATOM 3918 C C . CYS A 1 511 ? 34.538 20.863 -10.179 1.00 87.62 511 CYS A C 1
ATOM 3920 O O . CYS A 1 511 ? 35.428 20.555 -10.971 1.00 87.62 511 CYS A O 1
ATOM 3922 N N . MET A 1 512 ? 33.976 22.073 -10.201 1.00 85.56 512 MET A N 1
ATOM 3923 C CA . MET A 1 512 ? 34.316 23.099 -11.195 1.00 85.56 512 MET A CA 1
ATOM 3924 C C . MET A 1 512 ? 35.728 23.678 -11.009 1.00 85.56 512 MET A C 1
ATOM 3926 O O . MET A 1 512 ? 36.320 24.203 -11.955 1.00 85.56 512 MET A O 1
ATOM 3930 N N . SER A 1 513 ? 36.307 23.563 -9.811 1.00 84.50 513 SER A N 1
ATOM 3931 C CA . SER A 1 513 ? 37.675 24.017 -9.529 1.00 84.50 513 SER A CA 1
ATOM 3932 C C . SER A 1 513 ? 38.770 23.034 -9.971 1.00 84.50 513 SER A C 1
ATOM 3934 O O . SER A 1 513 ? 39.947 23.406 -10.023 1.00 84.50 513 SER A O 1
ATOM 3936 N N . MET A 1 514 ? 38.405 21.797 -10.323 1.00 85.31 514 MET A N 1
ATOM 3937 C CA . MET A 1 514 ? 39.349 20.721 -10.634 1.00 85.31 514 MET A CA 1
ATOM 3938 C C . MET A 1 514 ? 40.090 20.916 -11.961 1.00 85.31 514 MET A C 1
ATOM 3940 O O . MET A 1 514 ? 39.771 21.773 -12.795 1.00 85.31 514 MET A O 1
ATOM 3944 N N . ARG A 1 515 ? 41.130 20.101 -12.157 1.00 88.31 515 ARG A N 1
ATOM 3945 C CA . ARG A 1 515 ? 41.882 19.995 -13.408 1.00 88.31 515 ARG A CA 1
ATOM 3946 C C . ARG A 1 515 ? 42.060 18.531 -13.774 1.00 88.31 515 ARG A C 1
ATOM 3948 O O . ARG A 1 515 ? 42.615 17.762 -12.993 1.00 88.31 515 ARG A O 1
ATOM 3955 N N . PHE A 1 516 ? 41.613 18.189 -14.970 1.00 89.38 516 PHE A N 1
ATOM 3956 C CA . PHE A 1 516 ? 41.839 16.903 -15.607 1.00 89.38 516 PHE A CA 1
ATOM 3957 C C . PHE A 1 516 ? 43.075 16.986 -16.515 1.00 89.38 516 PHE A C 1
ATOM 3959 O O . PHE A 1 516 ? 43.530 18.090 -16.835 1.00 89.38 516 PHE A O 1
ATOM 3966 N N . PRO A 1 517 ? 43.660 15.848 -16.920 1.00 88.44 517 PRO A N 1
ATOM 3967 C CA . PRO A 1 517 ? 44.687 15.840 -17.952 1.00 88.44 517 PRO A CA 1
ATOM 3968 C C . PRO A 1 517 ? 44.168 16.475 -19.245 1.00 88.44 517 PRO A C 1
ATOM 3970 O O . PRO A 1 517 ? 42.983 16.384 -19.559 1.00 88.44 517 PRO A O 1
ATOM 3973 N N . ALA A 1 518 ? 45.058 17.120 -19.997 1.00 86.44 518 ALA A N 1
ATOM 3974 C CA . ALA A 1 518 ? 44.720 17.585 -21.336 1.00 86.44 518 ALA A CA 1
ATOM 3975 C C . ALA A 1 518 ? 44.555 16.378 -22.269 1.00 86.44 518 ALA A C 1
ATOM 3977 O O . ALA A 1 518 ? 45.364 15.447 -22.208 1.00 86.44 518 ALA A O 1
ATOM 3978 N N . SER A 1 519 ? 43.543 16.406 -23.136 1.00 81.94 519 SER A N 1
ATOM 3979 C CA . SER A 1 519 ? 43.361 15.341 -24.123 1.00 81.94 519 SER A CA 1
ATOM 3980 C C . SER A 1 519 ? 44.463 15.400 -25.179 1.00 81.94 519 SER A C 1
ATOM 3982 O O . SER A 1 519 ? 44.800 16.479 -25.676 1.00 81.94 519 SER A O 1
ATOM 3984 N N . ALA A 1 520 ? 45.006 14.243 -25.562 1.00 77.19 520 ALA A N 1
ATOM 3985 C CA . ALA A 1 520 ? 46.063 14.147 -26.568 1.00 77.19 520 ALA A CA 1
ATOM 3986 C C . ALA A 1 520 ? 45.625 14.651 -27.959 1.00 77.19 520 ALA A C 1
ATOM 3988 O O . ALA A 1 520 ? 46.455 15.130 -28.731 1.00 77.19 520 ALA A O 1
ATOM 3989 N N . ASP A 1 521 ? 44.330 14.569 -28.269 1.00 78.38 521 ASP A N 1
ATOM 3990 C CA . ASP A 1 521 ? 43.718 15.002 -29.531 1.00 78.38 521 ASP A CA 1
ATOM 3991 C C . ASP A 1 521 ? 43.013 16.375 -29.442 1.00 78.38 521 ASP A C 1
ATOM 3993 O O . ASP A 1 521 ? 42.478 16.864 -30.437 1.00 78.38 521 ASP A O 1
ATOM 3997 N N . GLY A 1 522 ? 43.021 17.013 -28.263 1.00 78.06 522 GLY A N 1
ATOM 3998 C CA . GLY A 1 522 ? 42.336 18.282 -27.998 1.00 78.06 522 GLY A CA 1
ATOM 3999 C C . GLY A 1 522 ? 40.802 18.204 -27.933 1.00 78.06 522 GLY A C 1
ATOM 4000 O O . GLY A 1 522 ? 40.158 19.252 -27.851 1.00 78.06 522 GLY A O 1
ATOM 4001 N N . GLY A 1 523 ? 40.213 17.005 -27.964 1.00 84.62 523 GLY A N 1
ATOM 4002 C CA . GLY A 1 523 ? 38.770 16.785 -27.855 1.00 84.62 523 GLY A CA 1
ATOM 4003 C C . GLY A 1 523 ? 38.221 16.994 -26.438 1.00 84.62 523 GLY A C 1
ATOM 4004 O O . GLY A 1 523 ? 38.959 16.965 -25.452 1.00 84.62 523 GLY A O 1
ATOM 4005 N N . SER A 1 524 ? 36.909 17.217 -26.327 1.00 89.62 524 SER A N 1
ATOM 4006 C CA . SER A 1 524 ? 36.205 17.299 -25.041 1.00 89.62 524 SER A CA 1
ATOM 4007 C C . SER A 1 524 ? 35.852 15.913 -24.495 1.00 89.62 524 SER A C 1
ATOM 4009 O O . SER A 1 524 ? 35.741 14.940 -25.243 1.00 89.62 524 SER A O 1
ATOM 4011 N N . SER A 1 525 ? 35.663 15.825 -23.182 1.00 92.38 525 SER A N 1
ATOM 4012 C CA . SER A 1 525 ? 35.268 14.596 -22.487 1.00 92.38 525 SER A CA 1
ATOM 4013 C C . SER A 1 525 ? 34.145 14.863 -21.494 1.00 92.38 525 SER A C 1
ATOM 4015 O O . SER A 1 525 ? 34.057 15.952 -20.928 1.00 92.38 525 SER A O 1
ATOM 4017 N N . GLU A 1 526 ? 33.321 13.852 -21.250 1.00 93.25 526 GLU A N 1
ATOM 4018 C CA . GLU A 1 526 ? 32.288 13.862 -20.221 1.00 93.25 526 GLU A CA 1
ATOM 4019 C C . GLU A 1 526 ? 32.730 13.010 -19.038 1.00 93.25 526 GLU A C 1
ATOM 4021 O O . GLU A 1 526 ? 33.035 11.825 -19.187 1.00 93.25 526 GLU A O 1
ATOM 4026 N N . VAL A 1 527 ? 32.727 13.606 -17.851 1.00 92.06 527 VAL A N 1
ATOM 4027 C CA . VAL A 1 527 ? 33.104 12.949 -16.600 1.00 92.06 527 VAL A CA 1
ATOM 4028 C C . VAL A 1 527 ? 31.877 12.845 -15.706 1.00 92.06 527 VAL A C 1
ATOM 4030 O O . VAL A 1 527 ? 31.350 13.858 -15.260 1.00 92.06 527 VAL A O 1
ATOM 4033 N N . THR A 1 528 ? 31.422 11.627 -15.425 1.00 93.19 528 THR A N 1
ATOM 4034 C CA . THR A 1 528 ? 30.290 11.367 -14.525 1.00 93.19 528 THR A CA 1
ATOM 4035 C C . THR A 1 528 ? 30.812 11.016 -13.134 1.00 93.19 528 THR A C 1
ATOM 4037 O O . THR A 1 528 ? 31.647 10.121 -12.992 1.00 93.19 528 THR A O 1
ATOM 4040 N N . LEU A 1 529 ? 30.331 11.724 -12.109 1.00 91.69 529 LEU A N 1
ATOM 4041 C CA . LEU A 1 529 ? 30.770 11.620 -10.716 1.00 91.69 529 LEU A CA 1
ATOM 4042 C C . LEU A 1 529 ? 29.567 11.334 -9.801 1.00 91.69 529 LEU A C 1
ATOM 4044 O O . LEU A 1 529 ? 28.773 12.244 -9.546 1.00 91.69 529 LEU A O 1
ATOM 4048 N N . PRO A 1 530 ? 29.417 10.092 -9.310 1.00 90.88 530 PRO A N 1
ATOM 4049 C CA . PRO A 1 530 ? 28.442 9.750 -8.282 1.00 90.88 530 PRO A CA 1
ATOM 4050 C C . PRO A 1 530 ? 29.038 9.913 -6.873 1.00 90.88 530 PRO A C 1
ATOM 4052 O O . PRO A 1 530 ? 30.119 9.404 -6.573 1.00 90.88 530 PRO A O 1
ATOM 4055 N N . PHE A 1 531 ? 28.296 10.565 -5.983 1.00 87.56 531 PHE A N 1
ATOM 4056 C CA . PHE A 1 531 ? 28.610 10.756 -4.570 1.00 87.56 531 PHE A CA 1
ATOM 4057 C C . PHE A 1 531 ? 27.517 10.107 -3.719 1.00 87.56 531 PHE A C 1
ATOM 4059 O O . PHE A 1 531 ? 26.416 10.642 -3.594 1.00 87.56 531 PHE A O 1
ATOM 4066 N N . CYS A 1 532 ? 27.818 8.947 -3.131 1.00 81.62 532 CYS A N 1
ATOM 4067 C CA . CYS A 1 532 ? 26.917 8.253 -2.210 1.00 81.62 532 CYS A CA 1
ATOM 4068 C C . CYS A 1 532 ? 27.295 8.579 -0.761 1.00 81.62 532 CYS A C 1
ATOM 4070 O O . CYS A 1 532 ? 28.274 8.056 -0.230 1.00 81.62 532 CYS A O 1
ATOM 4072 N N . MET A 1 533 ? 26.503 9.431 -0.121 1.00 76.19 533 MET A N 1
ATOM 4073 C CA . MET A 1 533 ? 26.643 9.840 1.273 1.00 76.19 533 MET A CA 1
ATOM 4074 C C . MET A 1 533 ? 25.754 8.944 2.145 1.00 76.19 533 MET A C 1
ATOM 4076 O O . MET A 1 533 ? 24.540 9.128 2.207 1.00 76.19 533 MET A O 1
ATOM 4080 N N . LEU A 1 534 ? 26.346 7.928 2.775 1.00 63.16 534 LEU A N 1
ATOM 4081 C CA . LEU A 1 534 ? 25.660 7.015 3.700 1.00 63.16 534 LEU A CA 1
ATOM 4082 C C . LEU A 1 534 ? 26.054 7.332 5.146 1.00 63.16 534 LEU A C 1
ATOM 4084 O O . LEU A 1 534 ? 27.192 7.731 5.405 1.00 63.16 534 LEU A O 1
ATOM 4088 N N . THR A 1 535 ? 25.135 7.109 6.090 1.00 45.50 535 THR A N 1
ATOM 4089 C CA . THR A 1 535 ? 25.388 7.310 7.521 1.00 45.50 535 THR A CA 1
ATOM 4090 C C . THR A 1 535 ? 26.617 6.499 7.967 1.00 45.50 535 THR A C 1
ATOM 4092 O O . THR A 1 535 ? 26.648 5.273 7.898 1.00 45.50 535 THR A O 1
ATOM 4095 N N . GLY A 1 536 ? 27.671 7.185 8.420 1.00 41.25 536 GLY A N 1
ATOM 4096 C CA . GLY A 1 536 ? 28.770 6.580 9.186 1.00 41.25 536 GLY A CA 1
ATOM 4097 C C . GLY A 1 536 ? 29.845 5.769 8.441 1.00 41.25 536 GLY A C 1
ATOM 4098 O O . GLY A 1 536 ? 30.698 5.185 9.114 1.00 41.25 536 GLY A O 1
ATOM 4099 N N . HIS A 1 537 ? 29.894 5.744 7.104 1.00 34.50 537 HIS A N 1
ATOM 4100 C CA . HIS A 1 537 ? 30.922 4.991 6.368 1.00 34.50 537 HIS A CA 1
ATOM 4101 C C . HIS A 1 537 ? 31.969 5.884 5.685 1.00 34.50 537 HIS A C 1
ATOM 4103 O O . HIS A 1 537 ? 31.818 6.292 4.539 1.00 34.50 537 HIS A O 1
ATOM 4109 N N . VAL A 1 538 ? 33.102 6.097 6.362 1.00 30.77 538 VAL A N 1
ATOM 4110 C CA . VAL A 1 538 ? 34.376 6.355 5.671 1.00 30.77 538 VAL A CA 1
ATOM 4111 C C . VAL A 1 538 ? 34.857 5.012 5.114 1.00 30.77 538 VAL A C 1
ATOM 4113 O O . VAL A 1 538 ? 35.178 4.100 5.879 1.00 30.77 538 VAL A O 1
ATOM 4116 N N . MET A 1 539 ? 34.867 4.863 3.791 1.00 29.81 539 MET A N 1
ATOM 4117 C CA . MET A 1 539 ? 35.490 3.720 3.114 1.00 29.81 539 MET A CA 1
ATOM 4118 C C . MET A 1 539 ? 37.012 3.794 3.304 1.00 29.81 539 MET A C 1
ATOM 4120 O O . MET A 1 539 ? 37.610 4.838 3.063 1.00 29.81 539 MET A O 1
ATOM 4124 N N . ALA A 1 540 ? 37.645 2.706 3.748 1.00 30.78 540 ALA A N 1
ATOM 4125 C CA . ALA A 1 540 ? 39.104 2.591 3.735 1.00 30.78 540 ALA A CA 1
ATOM 4126 C C . ALA A 1 540 ? 39.591 2.099 2.357 1.00 30.78 540 ALA A C 1
ATOM 4128 O O . ALA A 1 540 ? 38.895 1.326 1.695 1.00 30.78 540 ALA A O 1
ATOM 4129 N N . ASP A 1 541 ? 40.805 2.512 1.973 1.00 33.03 541 ASP A N 1
ATOM 4130 C CA . ASP A 1 541 ? 41.472 2.289 0.670 1.00 33.03 541 ASP A CA 1
ATOM 4131 C C . ASP A 1 541 ? 41.589 0.824 0.189 1.00 33.03 541 ASP A C 1
ATOM 4133 O O . ASP A 1 541 ? 42.014 0.577 -0.938 1.00 33.03 541 ASP A O 1
ATOM 4137 N N . ASP A 1 542 ? 41.235 -0.177 1.000 1.00 32.06 542 ASP A N 1
ATOM 4138 C CA . ASP A 1 542 ? 41.368 -1.600 0.656 1.00 32.06 542 ASP A CA 1
ATOM 4139 C C . ASP A 1 542 ? 40.036 -2.320 0.375 1.00 32.06 542 ASP A C 1
ATOM 4141 O O . ASP A 1 542 ? 40.011 -3.543 0.201 1.00 32.06 542 ASP A O 1
ATOM 4145 N N . GLY A 1 543 ? 38.923 -1.583 0.299 1.00 32.75 543 GLY A N 1
ATOM 4146 C CA . GLY A 1 543 ? 37.627 -2.127 -0.116 1.00 32.75 543 GLY A CA 1
ATOM 4147 C C . GLY A 1 543 ? 37.031 -3.155 0.851 1.00 32.75 543 GLY A C 1
ATOM 4148 O O . GLY A 1 543 ? 36.112 -3.887 0.479 1.00 32.75 543 GLY A O 1
ATOM 4149 N N . ARG A 1 544 ? 37.523 -3.233 2.094 1.00 25.45 544 ARG A N 1
ATOM 4150 C CA . ARG A 1 544 ? 36.882 -4.010 3.160 1.00 25.45 544 ARG A CA 1
ATOM 4151 C C . ARG A 1 544 ? 36.100 -3.075 4.077 1.00 25.45 544 ARG A C 1
ATOM 4153 O O . ARG A 1 544 ? 36.632 -2.042 4.480 1.00 25.45 544 ARG A O 1
ATOM 4160 N N . PRO A 1 545 ? 34.872 -3.437 4.487 1.00 28.25 545 PRO A N 1
ATOM 4161 C CA . PRO A 1 545 ? 34.208 -2.710 5.554 1.00 28.25 545 PRO A CA 1
ATOM 4162 C C . PRO A 1 545 ? 35.061 -2.855 6.819 1.00 28.25 545 PRO A C 1
ATOM 4164 O O . PRO A 1 545 ? 35.203 -3.957 7.359 1.00 28.25 545 PRO A O 1
ATOM 4167 N N . GLN A 1 546 ? 35.645 -1.755 7.307 1.00 26.83 546 GLN A N 1
ATOM 4168 C CA . GLN A 1 546 ? 36.120 -1.713 8.684 1.00 26.83 546 GLN A CA 1
ATOM 4169 C C . GLN A 1 546 ? 34.885 -1.834 9.575 1.00 26.83 546 GLN A C 1
ATOM 4171 O O . GLN A 1 546 ? 34.222 -0.851 9.896 1.00 26.83 546 GLN A O 1
ATOM 4176 N N . GLN A 1 547 ? 34.571 -3.064 9.984 1.00 25.73 547 GLN A N 1
ATOM 4177 C CA . GLN A 1 547 ? 33.736 -3.295 11.149 1.00 25.73 547 GLN A CA 1
ATOM 4178 C C . GLN A 1 547 ? 34.418 -2.604 12.334 1.00 25.73 547 GLN A C 1
ATOM 4180 O O . GLN A 1 547 ? 35.236 -3.201 13.039 1.00 25.73 547 GLN A O 1
ATOM 4185 N N . ARG A 1 548 ? 34.009 -1.372 12.649 1.00 23.80 548 ARG A N 1
ATOM 4186 C CA . ARG A 1 548 ? 33.804 -1.079 14.061 1.00 23.80 548 ARG A CA 1
ATOM 4187 C C . ARG A 1 548 ? 32.757 -2.085 14.497 1.00 23.80 548 ARG A C 1
ATOM 4189 O O . ARG A 1 548 ? 31.589 -1.943 14.154 1.00 23.80 548 ARG A O 1
ATOM 4196 N N . ARG A 1 549 ? 33.205 -3.134 15.192 1.00 22.56 549 ARG A N 1
ATOM 4197 C CA . ARG A 1 549 ? 32.348 -3.962 16.034 1.00 22.56 549 ARG A CA 1
ATOM 4198 C C . ARG A 1 549 ? 31.623 -3.017 16.989 1.00 22.56 549 ARG A C 1
ATOM 4200 O O . ARG A 1 549 ? 32.074 -2.799 18.108 1.00 22.56 549 ARG A O 1
ATOM 4207 N N . HIS A 1 550 ? 30.507 -2.456 16.548 1.00 23.77 550 HIS A N 1
ATOM 4208 C CA . HIS A 1 550 ? 29.413 -2.228 17.454 1.00 23.77 550 HIS A CA 1
ATOM 4209 C C . HIS A 1 550 ? 28.948 -3.637 17.759 1.00 23.77 550 HIS A C 1
ATOM 4211 O O . HIS A 1 550 ? 28.335 -4.316 16.938 1.00 23.77 550 HIS A O 1
ATOM 4217 N N . PHE A 1 551 ? 29.387 -4.130 18.914 1.00 20.95 551 PHE A N 1
ATOM 4218 C CA . PHE A 1 551 ? 28.579 -5.088 19.631 1.00 20.95 551 PHE A CA 1
ATOM 4219 C C . PHE A 1 551 ? 27.166 -4.506 19.618 1.00 20.95 551 PHE A C 1
ATOM 4221 O O . PHE A 1 551 ? 26.889 -3.544 20.328 1.00 20.95 551 PHE A O 1
ATOM 4228 N N . ILE A 1 552 ? 26.296 -5.056 18.773 1.00 23.33 552 ILE A N 1
ATOM 4229 C CA . ILE A 1 552 ? 24.880 -5.073 19.084 1.00 23.33 552 ILE A CA 1
ATOM 4230 C C . ILE A 1 552 ? 24.843 -5.876 20.377 1.00 23.33 552 ILE A C 1
ATOM 4232 O O . ILE A 1 552 ? 24.953 -7.102 20.365 1.00 23.33 552 ILE A O 1
ATOM 4236 N N . SER A 1 553 ? 24.841 -5.171 21.507 1.00 21.02 553 SER A N 1
ATOM 4237 C CA . SER A 1 553 ? 24.346 -5.758 22.736 1.00 21.02 553 SER A CA 1
ATOM 4238 C C . SER A 1 553 ? 22.896 -6.126 22.433 1.00 21.02 553 SER A C 1
ATOM 4240 O O . SER A 1 553 ? 22.116 -5.226 22.107 1.00 21.02 553 SER A O 1
ATOM 4242 N N . PRO A 1 554 ? 22.510 -7.410 22.469 1.00 24.06 554 PRO A N 1
ATOM 4243 C CA . PRO A 1 554 ? 21.102 -7.732 22.560 1.00 24.06 554 PRO A CA 1
ATOM 4244 C C . PRO A 1 554 ? 20.646 -7.144 23.898 1.00 24.06 554 PRO A C 1
ATOM 4246 O O . PRO A 1 554 ? 21.229 -7.448 24.935 1.00 24.06 554 PRO A O 1
ATOM 4249 N N . ALA A 1 555 ? 19.668 -6.244 23.836 1.00 24.88 555 ALA A N 1
ATOM 4250 C CA . ALA A 1 555 ? 19.245 -5.352 24.909 1.00 24.88 555 ALA A CA 1
ATOM 4251 C C . ALA A 1 555 ? 20.214 -4.190 25.213 1.00 24.88 555 ALA A C 1
ATOM 4253 O O . ALA A 1 555 ? 21.180 -4.309 25.968 1.00 24.88 555 ALA A O 1
ATOM 4254 N N . CYS A 1 556 ? 19.869 -3.001 24.714 1.00 22.61 556 CYS A N 1
ATOM 4255 C CA . CYS A 1 556 ? 19.879 -1.842 25.594 1.00 22.61 556 CYS A CA 1
ATOM 4256 C C . CYS A 1 556 ? 18.584 -1.952 26.411 1.00 22.61 556 CYS A C 1
ATOM 4258 O O . CYS A 1 556 ? 17.536 -1.473 25.992 1.00 22.61 556 CYS A O 1
ATOM 4260 N N . THR A 1 557 ? 18.609 -2.700 27.517 1.00 25.34 557 THR A N 1
ATOM 4261 C CA . THR A 1 557 ? 17.567 -2.572 28.540 1.00 25.34 557 THR A CA 1
ATOM 4262 C C . THR A 1 557 ? 17.604 -1.122 28.993 1.00 25.34 557 THR A C 1
ATOM 4264 O O . THR A 1 557 ? 18.538 -0.725 29.699 1.00 25.34 557 THR A O 1
ATOM 4267 N N . ARG A 1 558 ? 16.617 -0.330 28.566 1.00 31.73 558 ARG A N 1
ATOM 4268 C CA . ARG A 1 558 ? 16.256 0.909 29.247 1.00 31.73 558 ARG A CA 1
ATOM 4269 C C . ARG A 1 558 ? 16.172 0.563 30.735 1.00 31.73 558 ARG A C 1
ATOM 4271 O O . ARG A 1 558 ? 15.459 -0.363 31.110 1.00 31.73 558 ARG A O 1
ATOM 4278 N N . ARG A 1 559 ? 16.951 1.232 31.589 1.00 32.03 559 ARG A N 1
ATOM 4279 C CA . ARG A 1 559 ? 16.625 1.223 33.019 1.00 32.03 559 ARG A CA 1
ATOM 4280 C C . ARG A 1 559 ? 15.323 2.000 33.128 1.00 32.03 559 ARG A C 1
ATOM 4282 O O . ARG A 1 559 ? 15.316 3.163 32.732 1.00 32.03 559 ARG A O 1
ATOM 4289 N N . THR A 1 560 ? 14.251 1.365 33.594 1.00 34.56 560 THR A N 1
ATOM 4290 C CA . THR A 1 560 ? 12.987 2.044 33.891 1.00 34.56 560 THR A CA 1
ATOM 4291 C C . THR A 1 560 ? 13.306 3.258 34.771 1.00 34.56 560 THR A C 1
ATOM 4293 O O . THR A 1 560 ? 13.926 3.081 35.828 1.00 34.56 560 THR A O 1
ATOM 4296 N N . PRO A 1 561 ? 13.005 4.493 34.327 1.00 42.88 561 PRO A N 1
ATOM 4297 C CA . PRO A 1 561 ? 13.229 5.667 35.149 1.00 42.88 561 PRO A CA 1
ATOM 4298 C C . PRO A 1 561 ? 12.371 5.553 36.408 1.00 42.88 561 PRO A C 1
ATOM 4300 O O . PRO A 1 561 ? 11.188 5.216 36.351 1.00 42.88 561 PRO A O 1
ATOM 4303 N N . LYS A 1 562 ? 13.020 5.778 37.548 1.00 35.62 562 LYS A N 1
ATOM 4304 C CA . LYS A 1 562 ? 12.470 5.635 38.892 1.00 35.62 562 LYS A CA 1
ATOM 4305 C C . LYS A 1 562 ? 12.345 7.017 39.514 1.00 35.62 562 LYS A C 1
ATOM 4307 O O . LYS A 1 562 ? 13.341 7.737 39.584 1.00 35.62 562 LYS A O 1
ATOM 4312 N N . ILE A 1 563 ? 11.149 7.384 39.958 1.00 37.16 563 ILE A N 1
ATOM 4313 C CA . ILE A 1 563 ? 10.904 8.643 40.673 1.00 37.16 563 ILE A CA 1
ATOM 4314 C C . ILE A 1 563 ? 10.867 8.344 42.163 1.00 37.16 563 ILE A C 1
ATOM 4316 O O . ILE A 1 563 ? 10.145 7.446 42.584 1.00 37.16 563 ILE A O 1
ATOM 4320 N N . LEU A 1 564 ? 11.650 9.081 42.952 1.00 31.41 564 LEU A N 1
ATOM 4321 C CA . LEU A 1 564 ? 11.646 8.961 44.407 1.00 31.41 564 LEU A CA 1
ATOM 4322 C C . LEU A 1 564 ? 10.307 9.487 44.942 1.00 31.41 564 LEU A C 1
ATOM 4324 O O . LEU A 1 564 ? 10.024 10.681 44.814 1.00 31.41 564 LEU A O 1
ATOM 4328 N N . VAL A 1 565 ? 9.491 8.623 45.542 1.00 36.09 565 VAL A N 1
ATOM 4329 C CA . VAL A 1 565 ? 8.273 9.059 46.227 1.00 36.09 565 VAL A CA 1
ATOM 4330 C C . VAL A 1 565 ? 8.686 9.568 47.606 1.00 36.09 565 VAL A C 1
ATOM 4332 O O . VAL A 1 565 ? 9.174 8.814 48.446 1.00 36.09 565 VAL A O 1
ATOM 4335 N N . ALA A 1 566 ? 8.530 10.868 47.861 1.00 30.92 566 ALA A N 1
ATOM 4336 C CA . ALA A 1 566 ? 8.731 11.402 49.202 1.00 30.92 566 ALA A CA 1
ATOM 4337 C C . ALA A 1 566 ? 7.613 10.868 50.110 1.00 30.92 566 ALA A C 1
ATOM 4339 O O . ALA A 1 566 ? 6.477 11.338 50.044 1.00 30.92 566 ALA A O 1
ATOM 4340 N N . ALA A 1 567 ? 7.929 9.876 50.946 1.00 27.16 567 ALA A N 1
ATOM 4341 C CA . ALA A 1 567 ? 7.011 9.361 51.950 1.00 27.16 567 ALA A CA 1
ATOM 4342 C C . ALA A 1 567 ? 6.490 10.521 52.813 1.00 27.16 567 ALA A C 1
ATOM 4344 O O . ALA A 1 567 ? 7.240 11.160 53.554 1.00 27.16 567 ALA A O 1
ATOM 4345 N N . ALA A 1 568 ? 5.191 10.805 52.719 1.00 27.44 568 ALA A N 1
ATOM 4346 C CA . ALA A 1 568 ? 4.531 11.696 53.655 1.00 27.44 568 ALA A CA 1
ATOM 4347 C C . ALA A 1 568 ? 4.588 11.037 55.041 1.00 27.44 568 ALA A C 1
ATOM 4349 O O . ALA A 1 568 ? 3.851 10.088 55.302 1.00 27.44 568 ALA A O 1
ATOM 4350 N N . GLU A 1 569 ? 5.475 11.528 55.914 1.00 24.45 569 GLU A N 1
ATOM 4351 C CA . GLU A 1 569 ? 5.651 11.052 57.290 1.00 24.45 569 GLU A CA 1
ATOM 4352 C C . GLU A 1 569 ? 4.295 10.949 58.013 1.00 24.45 569 GLU A C 1
ATOM 4354 O O . GLU A 1 569 ? 3.705 11.940 58.453 1.00 24.45 569 GLU A O 1
ATOM 4359 N N . ALA A 1 570 ? 3.785 9.724 58.141 1.00 27.05 570 ALA A N 1
ATOM 4360 C CA . ALA A 1 570 ? 2.682 9.402 59.028 1.00 27.05 570 ALA A CA 1
ATOM 4361 C C . ALA A 1 570 ? 3.259 9.127 60.421 1.00 27.05 570 ALA A C 1
ATOM 4363 O O . ALA A 1 570 ? 4.002 8.171 60.642 1.00 27.05 570 ALA A O 1
ATOM 4364 N N . ALA A 1 571 ? 2.928 10.010 61.361 1.00 26.45 571 ALA A N 1
ATOM 4365 C CA . ALA A 1 571 ? 3.310 9.909 62.758 1.00 26.45 571 ALA A CA 1
ATOM 4366 C C . ALA A 1 571 ? 2.924 8.544 63.354 1.00 26.45 571 ALA A C 1
ATOM 4368 O O . ALA A 1 571 ? 1.763 8.136 63.346 1.00 26.45 571 ALA A O 1
ATOM 4369 N N . ALA A 1 572 ? 3.921 7.863 63.914 1.00 28.45 572 ALA A N 1
ATOM 4370 C CA . ALA A 1 572 ? 3.767 6.614 64.637 1.00 28.45 572 ALA A CA 1
ATOM 4371 C C . ALA A 1 572 ? 2.850 6.764 65.864 1.00 28.45 572 ALA A C 1
ATOM 4373 O O . ALA A 1 572 ? 3.146 7.542 66.773 1.00 28.45 572 ALA A O 1
ATOM 4374 N N . ALA A 1 573 ? 1.804 5.935 65.950 1.00 27.62 573 ALA A N 1
ATOM 4375 C CA . ALA A 1 573 ? 1.163 5.589 67.217 1.00 27.62 573 ALA A CA 1
ATOM 4376 C C . ALA A 1 573 ? 0.440 4.226 67.160 1.00 27.62 573 ALA A C 1
ATOM 4378 O O . ALA A 1 573 ? -0.602 4.095 66.535 1.00 27.62 573 ALA A O 1
ATOM 4379 N N . GLY A 1 574 ? 0.969 3.257 67.919 1.00 27.41 574 GLY A N 1
ATOM 4380 C CA . GLY A 1 574 ? 0.183 2.253 68.655 1.00 27.41 574 GLY A CA 1
ATOM 4381 C C . GLY A 1 574 ? -0.296 1.015 67.893 1.00 27.41 574 GLY A C 1
ATOM 4382 O O . GLY A 1 574 ? -1.286 1.058 67.178 1.00 27.41 574 GLY A O 1
ATOM 4383 N N . GLY A 1 575 ? 0.367 -0.122 68.122 1.00 28.22 575 GLY A N 1
ATOM 4384 C CA . GLY A 1 575 ? 0.016 -1.401 67.504 1.00 28.22 575 GLY A CA 1
ATOM 4385 C C . GLY A 1 575 ? -1.141 -2.165 68.153 1.00 28.22 575 GLY A C 1
ATOM 4386 O O . GLY A 1 575 ? -1.531 -1.881 69.279 1.00 28.22 575 GLY A O 1
ATOM 4387 N N . ALA A 1 576 ? -1.607 -3.205 67.455 1.00 26.73 576 ALA A N 1
ATOM 4388 C CA . ALA A 1 576 ? -1.931 -4.530 67.995 1.00 26.73 576 ALA A CA 1
ATOM 4389 C C . ALA A 1 576 ? -2.403 -5.485 66.877 1.00 26.73 576 ALA A C 1
ATOM 4391 O O . ALA A 1 576 ? -3.297 -5.154 66.112 1.00 26.73 576 ALA A O 1
ATOM 4392 N N . ALA A 1 577 ? -1.813 -6.686 66.886 1.00 26.11 577 ALA A N 1
ATOM 4393 C CA . ALA A 1 577 ? -2.366 -7.996 66.517 1.00 26.11 577 ALA A CA 1
ATOM 4394 C C . ALA A 1 577 ? -3.031 -8.216 65.135 1.00 26.11 577 ALA A C 1
ATOM 4396 O O . ALA A 1 577 ? -4.163 -7.818 64.883 1.00 26.11 577 ALA A O 1
ATOM 4397 N N . ALA A 1 578 ? -2.378 -9.057 64.324 1.00 26.16 578 ALA A N 1
ATOM 4398 C CA . ALA A 1 578 ? -3.034 -9.893 63.312 1.00 26.16 578 ALA A CA 1
ATOM 4399 C C . ALA A 1 578 ? -3.966 -10.941 63.970 1.00 26.16 578 ALA A C 1
ATOM 4401 O O . ALA A 1 578 ? -3.722 -11.338 65.117 1.00 26.16 578 ALA A O 1
ATOM 4402 N N . PRO A 1 579 ? -4.975 -11.456 63.239 1.00 30.98 579 PRO A N 1
ATOM 4403 C CA . PRO A 1 579 ? -4.767 -12.774 62.622 1.00 30.98 579 PRO A CA 1
ATOM 4404 C C . PRO A 1 579 ? -5.365 -12.971 61.204 1.00 30.98 579 PRO A C 1
ATOM 4406 O O . PRO A 1 579 ? -6.444 -12.483 60.893 1.00 30.98 579 PRO A O 1
ATOM 4409 N N . GLN A 1 580 ? -4.607 -13.732 60.392 1.00 24.47 580 GLN A N 1
ATOM 4410 C CA . GLN A 1 580 ? -4.957 -14.851 59.470 1.00 24.47 580 GLN A CA 1
ATOM 4411 C C . GLN A 1 580 ? -6.456 -15.151 59.222 1.00 24.47 580 GLN A C 1
ATOM 4413 O O . GLN A 1 580 ? -7.230 -15.145 60.170 1.00 24.47 580 GLN A O 1
ATOM 4418 N N . ALA A 1 581 ? -6.971 -15.598 58.067 1.00 24.34 581 ALA A N 1
ATOM 4419 C CA . ALA A 1 581 ? -6.525 -16.083 56.741 1.00 24.34 581 ALA A CA 1
ATOM 4420 C C . ALA A 1 581 ? -7.782 -16.005 55.808 1.00 24.34 581 ALA A C 1
ATOM 4422 O O . ALA A 1 581 ? -8.857 -15.705 56.321 1.00 24.34 581 ALA A O 1
ATOM 4423 N N . VAL A 1 582 ? -7.755 -16.143 54.470 1.00 25.94 582 VAL A N 1
ATOM 4424 C CA . VAL A 1 582 ? -7.808 -17.380 53.633 1.00 25.94 582 VAL A CA 1
ATOM 4425 C C . VAL A 1 582 ? -7.639 -16.908 52.157 1.00 25.94 582 VAL A C 1
ATOM 4427 O O . VAL A 1 582 ? -8.399 -16.046 51.734 1.00 25.94 582 VAL A O 1
ATOM 4430 N N . ALA A 1 583 ? -6.527 -17.179 51.447 1.00 23.92 583 ALA A N 1
ATOM 4431 C CA . ALA A 1 583 ? -6.300 -18.243 50.434 1.00 23.92 583 ALA A CA 1
ATOM 4432 C C . ALA A 1 583 ? -7.385 -18.341 49.319 1.00 23.92 583 ALA A C 1
ATOM 4434 O O . ALA A 1 583 ? -8.560 -18.428 49.638 1.00 23.92 583 ALA A O 1
ATOM 4435 N N . ALA A 1 584 ? -7.124 -18.419 48.007 1.00 22.92 584 ALA A N 1
ATOM 4436 C CA . ALA A 1 584 ? -5.908 -18.575 47.209 1.00 22.92 584 ALA A CA 1
ATOM 4437 C C . ALA A 1 584 ? -6.228 -18.350 45.708 1.00 22.92 584 ALA A C 1
ATOM 4439 O O . ALA A 1 584 ? -7.304 -18.740 45.262 1.00 22.92 584 ALA A O 1
ATOM 4440 N N . ALA A 1 585 ? -5.264 -17.832 44.940 1.00 24.59 585 ALA A N 1
ATOM 4441 C CA . ALA A 1 585 ? -4.903 -18.302 43.594 1.00 24.59 585 ALA A CA 1
ATOM 4442 C C . ALA A 1 585 ? -3.502 -17.748 43.255 1.00 24.59 585 ALA A C 1
ATOM 4444 O O . ALA A 1 585 ? -3.269 -16.546 43.333 1.00 24.59 585 ALA A O 1
ATOM 4445 N N . GLU A 1 586 ? -2.554 -18.647 42.998 1.00 24.22 586 GLU A N 1
ATOM 4446 C CA . GLU A 1 586 ? -1.107 -18.403 42.884 1.00 24.22 586 GLU A CA 1
ATOM 4447 C C . GLU A 1 586 ? -0.689 -17.715 41.565 1.00 24.22 586 GLU A C 1
ATOM 4449 O O . GLU A 1 586 ? -1.216 -18.070 40.511 1.00 24.22 586 GLU A O 1
ATOM 4454 N N . PRO A 1 587 ? 0.343 -16.846 41.576 1.00 26.62 587 PRO A N 1
ATOM 4455 C CA . PRO A 1 587 ? 1.157 -16.528 40.406 1.00 26.62 587 PRO A CA 1
ATOM 4456 C C . PRO A 1 587 ? 2.450 -17.367 40.397 1.00 26.62 587 PRO A C 1
ATOM 4458 O O . PRO A 1 587 ? 3.115 -17.536 41.423 1.00 26.62 587 PRO A O 1
ATOM 4461 N N . GLN A 1 588 ? 2.836 -17.893 39.232 1.00 25.95 588 GLN A N 1
ATOM 4462 C CA . GLN A 1 588 ? 4.072 -18.663 39.071 1.00 25.95 588 GLN A CA 1
ATOM 4463 C C . GLN A 1 588 ? 5.283 -17.785 38.710 1.00 25.95 588 GLN A C 1
ATOM 4465 O O . GLN A 1 588 ? 5.323 -17.152 37.662 1.00 25.95 588 GLN A O 1
ATOM 4470 N N . ALA A 1 589 ? 6.294 -17.913 39.578 1.00 25.30 589 ALA A N 1
ATOM 4471 C CA . ALA A 1 589 ? 7.742 -17.929 39.334 1.00 25.30 589 ALA A CA 1
ATOM 4472 C C . ALA A 1 589 ? 8.490 -16.610 39.042 1.00 25.30 589 ALA A C 1
ATOM 4474 O O . ALA A 1 589 ? 8.805 -16.264 37.906 1.00 25.30 589 ALA A O 1
ATOM 4475 N N . ALA A 1 590 ? 8.931 -15.986 40.139 1.00 25.20 590 ALA A N 1
ATOM 4476 C CA . ALA A 1 590 ? 10.034 -15.035 40.205 1.00 25.20 590 ALA A CA 1
ATOM 4477 C C . ALA A 1 590 ? 11.410 -15.718 40.041 1.00 25.20 590 ALA A C 1
ATOM 4479 O O . ALA A 1 590 ? 11.678 -16.763 40.642 1.00 25.20 590 ALA A O 1
ATOM 4480 N N . ALA A 1 591 ? 12.310 -15.071 39.295 1.00 24.61 591 ALA A N 1
ATOM 4481 C CA . ALA A 1 591 ? 13.752 -15.281 39.380 1.00 24.61 591 ALA A CA 1
ATOM 4482 C C . ALA A 1 591 ? 14.348 -14.235 40.337 1.00 24.61 591 ALA A C 1
ATOM 4484 O O . ALA A 1 591 ? 14.063 -13.046 40.231 1.00 24.61 591 ALA A O 1
ATOM 4485 N N . ALA A 1 592 ? 15.142 -14.700 41.300 1.00 31.31 592 ALA A N 1
ATOM 4486 C CA . ALA A 1 592 ? 15.680 -13.911 42.401 1.00 31.31 592 ALA A CA 1
ATOM 4487 C C . ALA A 1 592 ? 16.760 -12.899 41.975 1.00 31.31 592 ALA A C 1
ATOM 4489 O O . ALA A 1 592 ? 17.694 -13.259 41.256 1.00 31.31 592 ALA A O 1
ATOM 4490 N N . ALA A 1 593 ? 16.713 -11.692 42.545 1.00 27.39 593 ALA A N 1
ATOM 4491 C CA . ALA A 1 593 ? 17.868 -10.809 42.680 1.00 27.39 593 ALA A CA 1
ATOM 4492 C C . ALA A 1 593 ? 17.760 -9.955 43.959 1.00 27.39 593 ALA A C 1
ATOM 4494 O O . ALA A 1 593 ? 16.782 -9.249 44.147 1.00 27.39 593 ALA A O 1
ATOM 4495 N N . GLY A 1 594 ? 18.785 -10.085 44.811 1.00 25.66 594 GLY A N 1
ATOM 4496 C CA . GLY A 1 594 ? 19.380 -9.058 45.680 1.00 25.66 594 GLY A CA 1
ATOM 4497 C C . GLY A 1 594 ? 18.485 -8.178 46.556 1.00 25.66 594 GLY A C 1
ATOM 4498 O O . GLY A 1 594 ? 17.856 -7.252 46.073 1.00 25.66 594 GLY A O 1
ATOM 4499 N N . SER A 1 595 ? 18.583 -8.380 47.870 1.00 33.53 595 SER A N 1
ATOM 4500 C CA . SER A 1 595 ? 18.231 -7.385 48.882 1.00 33.53 595 SER A CA 1
ATOM 4501 C C . SER A 1 595 ? 19.121 -6.138 48.763 1.00 33.53 595 SER A C 1
ATOM 4503 O O . SER A 1 595 ? 20.310 -6.219 49.079 1.00 33.53 595 SER A O 1
ATOM 4505 N N . ASP A 1 596 ? 18.542 -5.008 48.383 1.00 26.45 596 ASP A N 1
ATOM 4506 C CA . ASP A 1 596 ? 19.024 -3.667 48.718 1.00 26.45 596 ASP A CA 1
ATOM 4507 C C . ASP A 1 596 ? 17.805 -2.876 49.203 1.00 26.45 596 ASP A C 1
ATOM 4509 O O . ASP A 1 596 ? 16.699 -3.086 48.720 1.00 26.45 596 ASP A O 1
ATOM 4513 N N . SER A 1 597 ? 17.991 -2.062 50.237 1.00 31.39 597 SER A N 1
ATOM 4514 C CA . SER A 1 597 ? 16.944 -1.307 50.932 1.00 31.39 597 SER A CA 1
ATOM 4515 C C . SER A 1 597 ? 16.026 -0.538 49.971 1.00 31.39 597 SER A C 1
ATOM 4517 O O . SER A 1 597 ? 16.497 0.377 49.297 1.00 31.39 597 SER A O 1
ATOM 4519 N N . ASP A 1 598 ? 14.742 -0.909 49.948 1.00 30.84 598 ASP A N 1
ATOM 4520 C CA . ASP A 1 598 ? 13.674 -0.268 49.172 1.00 30.84 598 ASP A CA 1
ATOM 4521 C C . ASP A 1 598 ? 13.435 1.170 49.666 1.00 30.84 598 ASP A C 1
ATOM 4523 O O . ASP A 1 598 ? 12.722 1.404 50.641 1.00 30.84 598 ASP A O 1
ATOM 4527 N N . ASP A 1 599 ? 14.053 2.143 48.998 1.00 36.19 599 ASP A N 1
ATOM 4528 C CA . ASP A 1 599 ? 13.448 3.466 48.850 1.00 36.19 599 ASP A CA 1
ATOM 4529 C C . ASP A 1 599 ? 12.275 3.302 47.857 1.00 36.19 599 ASP A C 1
ATOM 4531 O O . ASP A 1 599 ? 12.474 2.751 46.770 1.00 36.19 599 ASP A O 1
ATOM 4535 N N . ASP A 1 600 ? 11.058 3.731 48.216 1.00 49.22 600 ASP A N 1
ATOM 4536 C CA . ASP A 1 600 ? 9.856 3.604 47.372 1.00 49.22 600 ASP A CA 1
ATOM 4537 C C . ASP A 1 600 ? 10.004 4.441 46.086 1.00 49.22 600 ASP A C 1
ATOM 4539 O O . ASP A 1 600 ? 9.778 5.655 46.059 1.00 49.22 600 ASP A O 1
ATOM 4543 N N . TYR A 1 601 ? 10.412 3.790 44.997 1.00 54.25 601 TYR A N 1
ATOM 4544 C CA . TYR A 1 601 ? 10.495 4.398 43.674 1.00 54.25 601 TYR A CA 1
ATOM 4545 C C . TYR A 1 601 ? 9.291 4.000 42.815 1.00 54.25 601 TYR A C 1
ATOM 4547 O O . TYR A 1 601 ? 9.057 2.811 42.600 1.00 54.25 601 TYR A O 1
ATOM 4555 N N . LEU A 1 602 ? 8.587 4.978 42.237 1.00 67.19 602 LEU A N 1
ATOM 4556 C CA . LEU A 1 602 ? 7.565 4.719 41.218 1.00 67.19 602 LEU A CA 1
ATOM 4557 C C . LEU A 1 602 ? 8.238 4.511 39.852 1.00 67.19 602 LEU A C 1
ATOM 4559 O O . LEU A 1 602 ? 8.974 5.384 39.381 1.00 67.19 602 LEU A O 1
ATOM 4563 N N . GLU A 1 603 ? 7.989 3.366 39.214 1.00 75.25 603 GLU A N 1
ATOM 4564 C CA . GLU A 1 603 ? 8.458 3.081 37.852 1.00 75.25 603 GLU A CA 1
ATOM 4565 C C . GLU A 1 603 ? 7.518 3.705 36.810 1.00 75.25 603 GLU A C 1
ATOM 4567 O O . GLU A 1 603 ? 6.296 3.548 36.875 1.00 75.25 603 GLU A O 1
ATOM 4572 N N . LEU A 1 604 ? 8.090 4.423 35.839 1.00 81.31 604 LEU A N 1
ATOM 4573 C CA . LEU A 1 604 ? 7.327 5.009 34.736 1.00 81.31 604 LEU A CA 1
ATOM 4574 C C . LEU A 1 604 ? 6.976 3.956 33.666 1.00 81.31 604 LEU A C 1
ATOM 4576 O O . LEU A 1 604 ? 7.842 3.154 33.301 1.00 81.31 604 LEU A O 1
ATOM 4580 N N . PRO A 1 605 ? 5.741 3.960 33.126 1.00 83.06 605 PRO A N 1
ATOM 4581 C CA . PRO A 1 605 ? 5.289 2.956 32.173 1.00 83.06 605 PRO A CA 1
ATOM 4582 C C . PRO A 1 605 ? 5.890 3.203 30.789 1.00 83.06 605 PRO A C 1
ATOM 4584 O O . PRO A 1 605 ? 5.943 4.334 30.301 1.00 83.06 605 PRO A O 1
ATOM 4587 N N . GLU A 1 606 ? 6.272 2.131 30.100 1.00 82.38 606 GLU A N 1
ATOM 4588 C CA . GLU A 1 606 ? 6.588 2.215 28.673 1.00 82.38 606 GLU A CA 1
ATOM 4589 C C . GLU A 1 606 ? 5.326 2.482 27.843 1.00 82.38 606 GLU A C 1
ATOM 4591 O O . GLU A 1 606 ? 4.209 2.161 28.254 1.00 82.38 606 GLU A O 1
ATOM 4596 N N . ALA A 1 607 ? 5.502 3.087 26.666 1.00 85.06 607 ALA A N 1
ATOM 4597 C CA . ALA A 1 607 ? 4.397 3.301 25.745 1.00 85.06 607 ALA A CA 1
ATOM 4598 C C . ALA A 1 607 ? 3.979 1.963 25.110 1.00 85.06 607 ALA A C 1
ATOM 4600 O O . ALA A 1 607 ? 4.775 1.295 24.447 1.00 85.06 607 ALA A O 1
ATOM 4601 N N . VAL A 1 608 ? 2.719 1.582 25.306 1.00 86.56 608 VAL A N 1
ATOM 4602 C CA . VAL A 1 608 ? 2.091 0.373 24.773 1.00 86.56 608 VAL A CA 1
ATOM 4603 C C . VAL A 1 608 ? 0.868 0.791 23.971 1.00 86.56 608 VAL A C 1
ATOM 4605 O O . VAL A 1 608 ? -0.136 1.233 24.521 1.00 86.56 608 VAL A O 1
ATOM 4608 N N . HIS A 1 609 ? 0.941 0.628 22.653 1.00 89.12 609 HIS A N 1
ATOM 4609 C CA . HIS A 1 609 ? -0.100 1.118 21.744 1.00 89.12 609 HIS A CA 1
ATOM 4610 C C . HIS A 1 609 ? -1.148 0.076 21.349 1.00 89.12 609 HIS A C 1
ATOM 4612 O O . HIS A 1 609 ? -2.088 0.380 20.620 1.00 89.12 609 HIS A O 1
ATOM 4618 N N . SER A 1 610 ? -0.993 -1.161 21.812 1.00 91.94 610 SER A N 1
ATOM 4619 C CA . SER A 1 610 ? -1.973 -2.220 21.608 1.00 91.94 610 SER A CA 1
ATOM 4620 C C . SER A 1 610 ? -1.899 -3.231 22.737 1.00 91.94 610 SER A C 1
ATOM 4622 O O . SER A 1 610 ? -0.805 -3.600 23.163 1.00 91.94 610 SER A O 1
ATOM 4624 N N . MET A 1 611 ? -3.049 -3.739 23.153 1.00 92.50 611 MET A N 1
ATOM 4625 C CA . MET A 1 611 ? -3.192 -4.789 24.150 1.00 92.50 611 MET A CA 1
ATOM 4626 C C . MET A 1 611 ? -4.144 -5.871 23.641 1.00 92.50 611 MET A C 1
ATOM 4628 O O . MET A 1 611 ? -5.132 -5.591 22.962 1.00 92.50 611 MET A O 1
ATOM 4632 N N . ALA A 1 612 ? -3.835 -7.122 23.970 1.00 93.69 612 ALA A N 1
ATOM 4633 C CA . ALA A 1 612 ? -4.697 -8.264 23.708 1.00 93.69 612 ALA A CA 1
ATOM 4634 C C . ALA A 1 612 ? -5.130 -8.856 25.049 1.00 93.69 612 ALA A C 1
ATOM 4636 O O . ALA A 1 612 ? -4.302 -9.367 25.801 1.00 93.69 612 ALA A O 1
ATOM 4637 N N . VAL A 1 613 ? -6.423 -8.777 25.336 1.00 95.62 613 VAL A N 1
ATOM 4638 C CA . VAL A 1 613 ? -7.056 -9.342 26.524 1.00 95.62 613 VAL A CA 1
ATOM 4639 C C . VAL A 1 613 ? -7.621 -10.709 26.136 1.00 95.62 613 VAL A C 1
ATOM 4641 O O . VAL A 1 613 ? -8.613 -10.763 25.401 1.00 95.62 613 VAL A O 1
ATOM 4644 N N . PRO A 1 614 ? -6.982 -11.818 26.543 1.00 94.31 614 PRO A N 1
ATOM 4645 C CA . PRO A 1 614 ? -7.526 -13.147 26.302 1.00 94.31 614 PRO A CA 1
ATOM 4646 C C . PRO A 1 614 ? -8.784 -13.371 27.148 1.00 94.31 614 PRO A C 1
ATOM 4648 O O . PRO A 1 614 ? -8.934 -12.774 28.212 1.00 94.31 614 PRO A O 1
ATOM 4651 N N . ASP A 1 615 ? -9.663 -14.256 26.676 1.00 93.00 615 ASP A N 1
ATOM 4652 C CA . ASP A 1 615 ? -10.839 -14.727 27.419 1.00 93.00 615 ASP A CA 1
ATOM 4653 C C . ASP A 1 615 ? -11.743 -13.600 27.959 1.00 93.00 615 ASP A C 1
ATOM 4655 O O . ASP A 1 615 ? -12.279 -13.676 29.067 1.00 93.00 615 ASP A O 1
ATOM 4659 N N . PHE A 1 616 ? -11.935 -12.538 27.171 1.00 96.75 616 PHE A N 1
ATOM 4660 C CA . PHE A 1 616 ? -12.850 -11.452 27.500 1.00 96.75 616 PHE A CA 1
ATOM 4661 C C . PHE A 1 616 ? -14.284 -11.982 27.602 1.00 96.75 616 PHE A C 1
ATOM 4663 O O . PHE A 1 616 ? -14.862 -12.431 26.615 1.00 96.75 616 PHE A O 1
ATOM 4670 N N . ASN A 1 617 ? -14.851 -11.907 28.808 1.00 95.06 617 ASN A N 1
ATOM 4671 C CA . ASN A 1 617 ? -16.188 -12.393 29.150 1.00 95.06 617 ASN A CA 1
ATOM 4672 C C . ASN A 1 617 ? -16.456 -13.835 28.639 1.00 95.06 617 ASN A C 1
ATOM 4674 O O . ASN A 1 617 ? -17.179 -14.037 27.653 1.00 95.06 617 ASN A O 1
ATOM 4678 N N . PRO A 1 618 ? -15.880 -14.855 29.311 1.00 93.56 618 PRO A N 1
ATOM 4679 C CA . PRO A 1 618 ? -15.891 -16.241 28.840 1.00 93.56 618 PRO A CA 1
ATOM 4680 C C . PRO A 1 618 ? -17.287 -16.879 28.846 1.00 93.56 618 PRO A C 1
ATOM 4682 O O . PRO A 1 618 ? -17.493 -17.889 28.176 1.00 93.56 618 PRO A O 1
ATOM 4685 N N . ASP A 1 619 ? -18.253 -16.289 29.555 1.00 94.69 619 ASP A N 1
ATOM 4686 C CA . ASP A 1 619 ? -19.641 -16.750 29.568 1.00 94.69 619 ASP A CA 1
ATOM 4687 C C . ASP A 1 619 ? -20.445 -16.186 28.384 1.00 94.69 619 ASP A C 1
ATOM 4689 O O . ASP A 1 619 ? -21.272 -16.893 27.797 1.00 94.69 619 ASP A O 1
ATOM 4693 N N . LEU A 1 620 ? -20.205 -14.929 27.994 1.00 96.88 620 LEU A N 1
ATOM 4694 C CA . LEU A 1 620 ? -20.950 -14.244 26.934 1.00 96.88 620 LEU A CA 1
ATOM 4695 C C . LEU A 1 620 ? -20.462 -14.612 25.528 1.00 96.88 620 LEU A C 1
ATOM 4697 O O . LEU A 1 620 ? -21.272 -14.903 24.644 1.00 96.88 620 LEU A O 1
ATOM 4701 N N . VAL A 1 621 ? -19.145 -14.619 25.298 1.00 97.19 621 VAL A N 1
ATOM 4702 C CA . VAL A 1 621 ? -18.578 -14.812 23.951 1.00 97.19 621 VAL A CA 1
ATOM 4703 C C . VAL A 1 621 ? -19.020 -16.130 23.295 1.00 97.19 621 VAL A C 1
ATOM 4705 O O . VAL A 1 621 ? -19.428 -16.097 22.128 1.00 97.19 621 VAL A O 1
ATOM 4708 N N . PRO A 1 622 ? -19.027 -17.288 23.988 1.00 97.00 622 PRO A N 1
ATOM 4709 C CA . PRO A 1 622 ? -19.538 -18.527 23.406 1.00 97.00 622 PRO A CA 1
ATOM 4710 C C . PRO A 1 622 ? -21.018 -18.450 23.013 1.00 97.00 622 PRO A C 1
ATOM 4712 O O . PRO A 1 622 ? -21.423 -19.084 22.038 1.00 97.00 622 PRO A O 1
ATOM 4715 N N . GLN A 1 623 ? -21.832 -17.670 23.734 1.00 97.94 623 GLN A N 1
ATOM 4716 C CA . GLN A 1 623 ? -23.246 -17.468 23.406 1.00 97.94 623 GLN A CA 1
ATOM 4717 C C . GLN A 1 623 ? -23.406 -16.623 22.140 1.00 97.94 623 GLN A C 1
ATOM 4719 O O . GLN A 1 623 ? -24.160 -17.020 21.249 1.00 97.94 623 GLN A O 1
ATOM 4724 N N . LEU A 1 624 ? -22.644 -15.529 22.011 1.00 97.88 624 LEU A N 1
ATOM 4725 C CA . LEU A 1 624 ? -22.586 -14.713 20.790 1.00 97.88 624 LEU A CA 1
ATOM 4726 C C . LEU A 1 624 ? -22.143 -15.560 19.591 1.00 97.88 624 LEU A C 1
ATOM 4728 O O . LEU A 1 624 ? -22.815 -15.590 18.557 1.00 97.88 624 LEU A O 1
ATOM 4732 N N . ARG A 1 625 ? -21.061 -16.331 19.747 1.00 97.00 625 ARG A N 1
ATOM 4733 C CA . ARG A 1 625 ? -20.558 -17.226 18.698 1.00 97.00 625 ARG A CA 1
ATOM 4734 C C . ARG A 1 625 ? -21.597 -18.269 18.287 1.00 97.00 625 ARG A C 1
ATOM 4736 O O . ARG A 1 625 ? -21.855 -18.454 17.100 1.00 97.00 625 ARG A O 1
ATOM 4743 N N . LYS A 1 626 ? -22.227 -18.933 19.258 1.00 96.38 626 LYS A N 1
ATOM 4744 C CA . LYS A 1 626 ? -23.270 -19.933 19.003 1.00 96.38 626 LYS A CA 1
ATOM 4745 C C . LYS A 1 626 ? -24.483 -19.322 18.303 1.00 96.38 626 LYS A C 1
ATOM 4747 O O . LYS A 1 626 ? -25.056 -19.968 17.423 1.00 96.38 626 LYS A O 1
ATOM 4752 N N . HIS A 1 627 ? -24.881 -18.106 18.679 1.00 94.75 627 HIS A N 1
ATOM 4753 C CA . HIS A 1 627 ? -25.971 -17.391 18.020 1.00 94.75 627 HIS A CA 1
ATOM 4754 C C . HIS A 1 627 ? -25.636 -17.122 16.547 1.00 94.75 627 HIS A C 1
ATOM 4756 O O . HIS A 1 627 ? -26.443 -17.446 15.675 1.00 94.75 627 HIS A O 1
ATOM 4762 N N . PHE A 1 628 ? -24.425 -16.630 16.266 1.00 93.50 628 PHE A N 1
ATOM 4763 C CA . PHE A 1 628 ? -23.928 -16.414 14.906 1.00 93.50 628 PHE A CA 1
ATOM 4764 C C . PHE A 1 628 ? -23.972 -17.698 14.061 1.00 93.50 628 PHE A C 1
ATOM 4766 O O . PHE A 1 628 ? -24.583 -17.714 12.990 1.00 93.50 628 PHE A O 1
ATOM 4773 N N . ASP A 1 629 ? -23.412 -18.799 14.574 1.00 93.75 629 ASP A N 1
ATOM 4774 C CA . ASP A 1 629 ? -23.389 -20.090 13.872 1.00 93.75 629 ASP A CA 1
ATOM 4775 C C . ASP A 1 629 ? -24.794 -20.649 13.620 1.00 93.75 629 ASP A C 1
ATOM 4777 O O . ASP A 1 629 ? -25.061 -21.209 12.557 1.00 93.75 629 ASP A O 1
ATOM 4781 N N . THR A 1 630 ? -25.704 -20.492 14.586 1.00 91.25 630 THR A N 1
ATOM 4782 C CA . THR A 1 630 ? -27.090 -20.968 14.468 1.00 91.25 630 THR A CA 1
ATOM 4783 C C . THR A 1 630 ? -27.847 -20.176 13.407 1.00 91.25 630 THR A C 1
ATOM 4785 O O . THR A 1 630 ? -28.525 -20.769 12.569 1.00 91.25 630 THR A O 1
ATOM 4788 N N . ARG A 1 631 ? -27.703 -18.845 13.405 1.00 86.75 631 ARG A N 1
ATOM 4789 C CA . ARG A 1 631 ? -28.386 -17.952 12.459 1.00 86.75 631 ARG A CA 1
ATOM 4790 C C . ARG A 1 631 ? -27.937 -18.189 11.014 1.00 86.75 631 ARG A C 1
ATOM 4792 O O . ARG A 1 631 ? -28.750 -18.054 10.106 1.00 86.75 631 ARG A O 1
ATOM 4799 N N . LEU A 1 632 ? -26.683 -18.594 10.804 1.00 87.31 632 LEU A N 1
ATOM 4800 C CA . LEU A 1 632 ? -26.123 -18.919 9.483 1.00 87.31 632 LEU A CA 1
ATOM 4801 C C . LEU A 1 632 ? -26.104 -20.426 9.164 1.00 87.31 632 LEU A C 1
ATOM 4803 O O . LEU A 1 632 ? -25.604 -20.828 8.115 1.00 87.31 632 LEU A O 1
ATOM 4807 N N . GLY A 1 633 ? -26.627 -21.273 10.053 1.00 84.31 633 GLY A N 1
ATOM 4808 C CA . GLY A 1 633 ? -26.542 -22.730 9.933 1.00 84.31 633 GLY A CA 1
ATOM 4809 C C . GLY A 1 633 ? -27.431 -23.340 8.845 1.00 84.31 633 GLY A C 1
ATOM 4810 O O . GLY A 1 633 ? -27.091 -24.401 8.324 1.00 84.31 633 GLY A O 1
ATOM 4811 N N . ASP A 1 634 ? -28.533 -22.673 8.489 1.00 81.75 634 ASP A N 1
ATOM 4812 C CA . ASP A 1 634 ? -29.442 -23.080 7.412 1.00 81.75 634 ASP A CA 1
ATOM 4813 C C . ASP A 1 634 ? -29.610 -21.943 6.384 1.00 81.75 634 ASP A C 1
ATOM 4815 O O . ASP A 1 634 ? -30.464 -21.067 6.557 1.00 81.75 634 ASP A O 1
ATOM 4819 N N . PRO A 1 635 ? -28.822 -21.940 5.293 1.00 70.88 635 PRO A N 1
ATOM 4820 C CA . PRO A 1 635 ? -28.862 -20.881 4.288 1.00 70.88 635 PRO A CA 1
ATOM 4821 C C . PRO A 1 635 ? -30.162 -20.864 3.469 1.00 70.88 635 PRO A C 1
ATOM 4823 O O . PRO A 1 635 ? -30.392 -19.915 2.716 1.00 70.88 635 PRO A O 1
ATOM 4826 N N . LEU A 1 636 ? -31.017 -21.887 3.564 1.00 74.81 636 LEU A N 1
ATOM 4827 C CA . LEU A 1 636 ? -32.301 -21.937 2.859 1.00 74.81 636 LEU A CA 1
ATOM 4828 C C . LEU A 1 636 ? -33.472 -21.482 3.735 1.00 74.81 636 LEU A C 1
ATOM 4830 O O . LEU A 1 636 ? -34.544 -21.197 3.200 1.00 74.81 636 LEU A O 1
ATOM 4834 N N . SER A 1 637 ? -33.262 -21.332 5.043 1.00 72.38 637 SER A N 1
ATOM 4835 C CA . SER A 1 637 ? -34.263 -20.790 5.955 1.00 72.38 637 SER A CA 1
ATOM 4836 C C . SER A 1 637 ? -34.616 -19.339 5.601 1.00 72.38 637 SER A C 1
ATOM 4838 O O . SER A 1 637 ? -33.764 -18.513 5.250 1.00 72.38 637 SER A O 1
ATOM 4840 N N . THR A 1 638 ? -35.907 -19.019 5.659 1.00 57.91 638 THR A N 1
ATOM 4841 C CA . THR A 1 638 ? -36.443 -17.684 5.380 1.00 57.91 638 THR A CA 1
ATOM 4842 C C . THR A 1 638 ? -36.951 -17.061 6.676 1.00 57.91 638 THR A C 1
ATOM 4844 O O . THR A 1 638 ? -38.036 -17.405 7.145 1.00 57.91 638 THR A O 1
ATOM 4847 N N . SER A 1 639 ? -36.184 -16.130 7.239 1.00 66.50 639 SER A N 1
ATOM 4848 C CA . SER A 1 639 ? -36.613 -15.246 8.327 1.00 66.50 639 SER A CA 1
ATOM 4849 C C . SER A 1 639 ? -36.467 -13.782 7.906 1.00 66.50 639 SER A C 1
ATOM 4851 O O . SER A 1 639 ? -35.685 -13.455 7.011 1.00 66.50 639 SER A O 1
ATOM 4853 N N . VAL A 1 640 ? -37.227 -12.893 8.553 1.00 59.41 640 VAL A N 1
ATOM 4854 C CA . VAL A 1 640 ? -37.117 -11.431 8.361 1.00 59.41 640 VAL A CA 1
ATOM 4855 C C . VAL A 1 640 ? -35.711 -10.905 8.685 1.00 59.41 640 VAL A C 1
ATOM 4857 O O . VAL A 1 640 ? -35.262 -9.920 8.112 1.00 59.41 640 VAL A O 1
ATOM 4860 N N . ASP A 1 641 ? -34.984 -11.647 9.514 1.00 55.69 641 ASP A N 1
ATOM 4861 C CA . ASP A 1 641 ? -33.646 -11.360 10.028 1.00 55.69 641 ASP A CA 1
ATOM 4862 C C . ASP A 1 641 ? -32.508 -11.598 9.012 1.00 55.69 641 ASP A C 1
ATOM 4864 O O . ASP A 1 641 ? -31.334 -11.345 9.301 1.00 55.69 641 ASP A O 1
ATOM 4868 N N . ARG A 1 642 ? -32.823 -12.105 7.813 1.00 61.75 642 ARG A N 1
ATOM 4869 C CA . ARG A 1 642 ? -31.839 -12.503 6.793 1.00 61.75 642 ARG A CA 1
ATOM 4870 C C . ARG A 1 642 ? -31.178 -11.324 6.055 1.00 61.75 642 ARG A C 1
ATOM 4872 O O . ARG A 1 642 ? -30.125 -11.515 5.456 1.00 61.75 642 ARG A O 1
ATOM 4879 N N . PHE A 1 643 ? -31.749 -10.119 6.117 1.00 57.78 643 PHE A N 1
ATOM 4880 C CA . PHE A 1 643 ? -31.326 -8.946 5.328 1.00 57.78 643 PHE A CA 1
ATOM 4881 C C . PHE A 1 643 ? -30.569 -7.873 6.134 1.00 57.78 643 PHE A C 1
ATOM 4883 O O . PHE A 1 643 ? -30.754 -6.686 5.897 1.00 57.78 643 PHE A O 1
ATOM 4890 N N . CYS A 1 644 ? -29.743 -8.264 7.107 1.00 71.12 644 CYS A N 1
ATOM 4891 C CA . CYS A 1 644 ? -29.023 -7.311 7.967 1.00 71.12 644 CYS A CA 1
ATOM 4892 C C . CYS A 1 644 ? -27.606 -6.951 7.489 1.00 71.12 644 CYS A C 1
ATOM 4894 O O . CYS A 1 644 ? -26.988 -6.083 8.084 1.00 71.12 644 CYS A O 1
ATOM 4896 N N . TRP A 1 645 ? -27.076 -7.589 6.441 1.00 83.38 645 TRP A N 1
ATOM 4897 C CA . TRP A 1 645 ? -25.682 -7.400 6.030 1.00 83.38 645 TRP A CA 1
ATOM 4898 C C . TRP A 1 645 ? -25.521 -6.375 4.912 1.00 83.38 645 TRP A C 1
ATOM 4900 O O . TRP A 1 645 ? -26.076 -6.541 3.826 1.00 83.38 645 TRP A O 1
ATOM 4910 N N . ASP A 1 646 ? -24.651 -5.402 5.151 1.00 82.44 646 ASP A N 1
ATOM 4911 C CA . ASP A 1 646 ? -24.117 -4.512 4.136 1.00 82.44 646 ASP A CA 1
ATOM 4912 C C . ASP A 1 646 ? -22.864 -5.136 3.520 1.00 82.44 646 ASP A C 1
ATOM 4914 O O . ASP A 1 646 ? -21.893 -5.455 4.218 1.00 82.44 646 ASP A O 1
ATOM 4918 N N . TRP A 1 647 ? -22.868 -5.280 2.195 1.00 85.38 647 TRP A N 1
ATOM 4919 C CA . TRP A 1 647 ? -21.636 -5.503 1.448 1.00 85.38 647 TRP A CA 1
ATOM 4920 C C . TRP A 1 647 ? -20.934 -4.163 1.264 1.00 85.38 647 TRP A C 1
ATOM 4922 O O . TRP A 1 647 ? -21.428 -3.274 0.570 1.00 85.38 647 TRP A O 1
ATOM 4932 N N . TRP A 1 648 ? -19.794 -4.013 1.929 1.00 80.88 648 TRP A N 1
ATOM 4933 C CA . TRP A 1 648 ? -19.074 -2.755 2.009 1.00 80.88 648 TRP A CA 1
ATOM 4934 C C . TRP A 1 648 ? -17.764 -2.877 1.230 1.00 80.88 648 TRP A C 1
ATOM 4936 O O . TRP A 1 648 ? -16.783 -3.444 1.717 1.00 80.88 648 TRP A O 1
ATOM 4946 N N . HIS A 1 649 ? -17.771 -2.367 -0.002 1.00 86.38 649 HIS A N 1
ATOM 4947 C CA . HIS A 1 649 ? -16.624 -2.375 -0.903 1.00 86.38 649 HIS A CA 1
ATOM 4948 C C . HIS A 1 649 ? -16.258 -0.950 -1.317 1.00 86.38 649 HIS A C 1
ATOM 4950 O O . HIS A 1 649 ? -17.061 -0.241 -1.925 1.00 86.38 649 HIS A O 1
ATOM 4956 N N . VAL A 1 650 ? -15.028 -0.548 -1.003 1.00 78.25 650 VAL A N 1
ATOM 4957 C CA . VAL A 1 650 ? -14.405 0.664 -1.536 1.00 78.25 650 VAL A CA 1
ATOM 4958 C C . VAL A 1 650 ? -13.136 0.234 -2.264 1.00 78.25 650 VAL A C 1
ATOM 4960 O O . VAL A 1 650 ? -12.192 -0.226 -1.608 1.00 78.25 650 VAL A O 1
ATOM 4963 N N . PRO A 1 651 ? -13.094 0.376 -3.603 1.00 73.38 651 PRO A N 1
ATOM 4964 C CA . PRO A 1 651 ? -11.905 0.069 -4.387 1.00 73.38 651 PRO A CA 1
ATOM 4965 C C . PRO A 1 651 ? -10.710 0.828 -3.822 1.00 73.38 651 PRO A C 1
ATOM 4967 O O . PRO A 1 651 ? -10.810 2.027 -3.584 1.00 73.38 651 PRO A O 1
ATOM 4970 N N . GLY A 1 652 ? -9.589 0.151 -3.581 1.00 70.44 652 GLY A N 1
ATOM 4971 C CA . GLY A 1 652 ? -8.461 0.798 -2.893 1.00 70.44 652 GLY A CA 1
ATOM 4972 C C . GLY A 1 652 ? -8.268 0.309 -1.473 1.00 70.44 652 GLY A C 1
ATOM 4973 O O . GLY A 1 652 ? -7.138 0.079 -1.057 1.00 70.44 652 GLY A O 1
ATOM 4974 N N . GLN A 1 653 ? -9.379 0.160 -0.752 1.00 79.19 653 GLN A N 1
ATOM 4975 C CA . GLN A 1 653 ? -9.366 0.389 0.684 1.00 79.19 653 GLN A CA 1
ATOM 4976 C C . GLN A 1 653 ? -9.927 -0.770 1.495 1.00 79.19 653 GLN A C 1
ATOM 4978 O O . GLN A 1 653 ? -9.292 -1.175 2.458 1.00 79.19 653 GLN A O 1
ATOM 4983 N N . TYR A 1 654 ? -11.106 -1.300 1.183 1.00 85.94 654 TYR A N 1
ATOM 4984 C CA . TYR A 1 654 ? -11.645 -2.430 1.941 1.00 85.94 654 TYR A CA 1
ATOM 4985 C C . TYR A 1 654 ? -12.739 -3.168 1.180 1.00 85.94 654 TYR A C 1
ATOM 4987 O O . TYR A 1 654 ? -13.470 -2.595 0.370 1.00 85.94 654 TYR A O 1
ATOM 4995 N N . THR A 1 655 ? -12.881 -4.441 1.528 1.00 88.81 655 THR A N 1
ATOM 4996 C CA . THR A 1 655 ? -13.976 -5.320 1.124 1.00 88.81 655 THR A CA 1
ATOM 4997 C C . THR A 1 655 ? -14.361 -6.133 2.350 1.00 88.81 655 THR A C 1
ATOM 4999 O O . THR A 1 655 ? -13.543 -6.904 2.847 1.00 88.81 655 THR A O 1
ATOM 5002 N N . LEU A 1 656 ? -15.576 -5.967 2.870 1.00 91.62 656 LEU A N 1
ATOM 5003 C CA . LEU A 1 656 ? -16.081 -6.792 3.970 1.00 91.62 656 LEU A CA 1
ATOM 5004 C C . LEU A 1 656 ? -17.610 -6.838 4.009 1.00 91.62 656 LEU A C 1
ATOM 5006 O O . LEU A 1 656 ? -18.295 -6.019 3.394 1.00 91.62 656 LEU A O 1
ATOM 5010 N N . LEU A 1 657 ? -18.137 -7.783 4.784 1.00 90.56 657 LEU A N 1
ATOM 5011 C CA . LEU A 1 657 ? -19.538 -7.808 5.186 1.00 90.56 657 LEU A CA 1
ATOM 5012 C C . LEU A 1 657 ? -19.653 -7.215 6.586 1.00 90.56 657 LEU A C 1
ATOM 5014 O O . LEU A 1 657 ? -18.917 -7.624 7.488 1.00 90.56 657 LEU A O 1
ATOM 5018 N N . ARG A 1 658 ? -20.588 -6.289 6.800 1.00 92.31 658 ARG A N 1
ATOM 5019 C CA . ARG A 1 658 ? -20.841 -5.733 8.135 1.00 92.31 658 ARG A CA 1
ATOM 5020 C C . ARG A 1 658 ? -22.315 -5.479 8.413 1.00 92.31 658 ARG A C 1
ATOM 5022 O O . ARG A 1 658 ? -23.109 -5.353 7.494 1.00 92.31 658 ARG A O 1
ATOM 5029 N N . THR A 1 659 ? -22.659 -5.402 9.689 1.00 91.56 659 THR A N 1
ATOM 5030 C CA . THR A 1 659 ? -23.993 -5.053 10.195 1.00 91.56 659 THR A CA 1
ATOM 5031 C C . THR A 1 659 ? -23.845 -4.410 11.572 1.00 91.56 659 THR A C 1
ATOM 5033 O O . THR A 1 659 ? -22.910 -4.769 12.297 1.00 91.56 659 THR A O 1
ATOM 5036 N N . PRO A 1 660 ? -24.748 -3.512 11.997 1.00 92.81 660 PRO A N 1
ATOM 5037 C CA . PRO A 1 660 ? -24.853 -3.150 13.406 1.00 92.81 660 PRO A CA 1
ATOM 5038 C C . PRO A 1 660 ? -25.069 -4.412 14.251 1.00 92.81 660 PRO A C 1
ATOM 5040 O O . PRO A 1 660 ? -25.901 -5.257 13.901 1.00 92.81 660 PRO A O 1
ATOM 5043 N N . ALA A 1 661 ? -24.315 -4.566 15.341 1.00 94.88 661 ALA A N 1
ATOM 5044 C CA . ALA A 1 661 ? -24.418 -5.737 16.210 1.00 94.88 661 ALA A CA 1
ATOM 5045 C C . ALA A 1 661 ? -25.786 -5.803 16.912 1.00 94.88 661 ALA A C 1
ATOM 5047 O O . ALA A 1 661 ? -26.333 -6.894 17.053 1.00 94.88 661 ALA A O 1
ATOM 5048 N N . GLU A 1 662 ? -26.371 -4.651 17.251 1.00 93.81 662 GLU A N 1
ATOM 5049 C CA . GLU A 1 662 ? -27.718 -4.520 17.834 1.00 93.81 662 GLU A CA 1
ATOM 5050 C C . GLU A 1 662 ? -28.806 -5.142 16.940 1.00 93.81 662 GLU A C 1
ATOM 5052 O O . GLU A 1 662 ? -29.729 -5.790 17.420 1.00 93.81 662 GLU A O 1
ATOM 5057 N N . ALA A 1 663 ? -28.669 -5.023 15.614 1.00 89.00 663 ALA A N 1
ATOM 5058 C CA . ALA A 1 663 ? -29.605 -5.622 14.658 1.00 89.00 663 ALA A CA 1
ATOM 5059 C C . ALA A 1 663 ? -29.377 -7.136 14.452 1.00 89.00 663 ALA A C 1
ATOM 5061 O O . ALA A 1 663 ? -30.233 -7.846 13.908 1.00 89.00 663 ALA A O 1
ATOM 5062 N N . PHE A 1 664 ? -28.205 -7.646 14.844 1.00 91.19 664 PHE A N 1
ATOM 5063 C CA . PHE A 1 664 ? -27.811 -9.037 14.629 1.00 91.19 664 PHE A CA 1
ATOM 5064 C C . PHE A 1 664 ? -27.960 -9.915 15.878 1.00 91.19 664 PHE A C 1
ATOM 5066 O O . PHE A 1 664 ? -28.245 -11.107 15.757 1.00 91.19 664 PHE A O 1
ATOM 5073 N N . PHE A 1 665 ? -27.782 -9.375 17.077 1.00 93.19 665 PHE A N 1
ATOM 5074 C CA . PHE A 1 665 ? -27.921 -10.140 18.313 1.00 93.19 665 PHE A CA 1
ATOM 5075 C C . PHE A 1 665 ? -29.255 -9.838 19.008 1.00 93.19 665 PHE A C 1
ATOM 5077 O O . PHE A 1 665 ? -29.788 -8.743 18.867 1.00 93.19 665 PHE A O 1
ATOM 5084 N N . PRO A 1 666 ? -29.831 -10.800 19.753 1.00 94.25 666 PRO A N 1
ATOM 5085 C CA . PRO A 1 666 ? -30.949 -10.523 20.650 1.00 94.25 666 PRO A CA 1
ATOM 5086 C C . PRO A 1 666 ? -30.575 -9.421 21.646 1.00 94.25 666 PRO A C 1
ATOM 5088 O O . PRO A 1 666 ? -29.441 -9.424 22.125 1.00 94.25 666 PRO A O 1
ATOM 5091 N N . ALA A 1 667 ? -31.535 -8.557 21.996 1.00 95.44 667 ALA A N 1
ATOM 5092 C CA . ALA A 1 667 ? -31.328 -7.427 22.909 1.00 95.44 667 ALA A CA 1
ATOM 5093 C C . ALA A 1 667 ? -30.572 -7.837 24.185 1.00 95.44 667 ALA A C 1
ATOM 5095 O O . ALA A 1 667 ? -29.502 -7.310 24.444 1.00 95.44 667 ALA A O 1
ATOM 5096 N N . ASP A 1 668 ? -31.012 -8.899 24.870 1.00 97.06 668 ASP A N 1
ATOM 5097 C CA . ASP A 1 668 ? -30.354 -9.391 26.088 1.00 97.06 668 ASP A CA 1
ATOM 5098 C C . ASP A 1 668 ? -28.854 -9.716 25.911 1.00 97.06 668 ASP A C 1
ATOM 5100 O O . ASP A 1 668 ? -28.080 -9.567 26.855 1.00 97.06 668 ASP A O 1
ATOM 5104 N N . LEU A 1 669 ? -28.431 -10.211 24.737 1.00 97.06 669 LEU A N 1
ATOM 5105 C CA . LEU A 1 669 ? -27.018 -10.504 24.451 1.00 97.06 669 LEU A CA 1
ATOM 5106 C C . LEU A 1 669 ? -26.242 -9.250 24.042 1.00 97.06 669 LEU A C 1
ATOM 5108 O O . LEU A 1 669 ? -25.051 -9.163 24.338 1.00 97.06 669 LEU A O 1
ATOM 5112 N N . TYR A 1 670 ? -26.893 -8.319 23.345 1.00 97.44 670 TYR A N 1
ATOM 5113 C CA . TYR A 1 670 ? -26.296 -7.041 22.973 1.00 97.44 670 TYR A CA 1
ATOM 5114 C C . TYR A 1 670 ? -26.070 -6.161 24.209 1.00 97.44 670 TYR A C 1
ATOM 5116 O O . TYR A 1 670 ? -24.951 -5.699 24.407 1.00 97.44 670 TYR A O 1
ATOM 5124 N N . ASP A 1 671 ? -27.068 -6.036 25.084 1.00 97.75 671 ASP A N 1
ATOM 5125 C CA . ASP A 1 671 ? -26.983 -5.254 26.323 1.00 97.75 671 ASP A CA 1
ATOM 5126 C C . ASP A 1 671 ? -25.846 -5.780 27.216 1.00 97.75 671 ASP A C 1
ATOM 5128 O O . ASP A 1 671 ? -25.005 -5.020 27.684 1.00 97.75 671 ASP A O 1
ATOM 5132 N N . GLN A 1 672 ? -25.726 -7.107 27.365 1.00 98.00 672 GLN A N 1
ATOM 5133 C CA . GLN A 1 672 ? -24.610 -7.725 28.098 1.00 98.00 672 GLN A CA 1
ATOM 5134 C C . GLN A 1 672 ? -23.237 -7.450 27.467 1.00 98.00 672 GLN A C 1
ATOM 5136 O O . GLN A 1 672 ? -22.237 -7.367 28.183 1.00 98.00 672 GLN A O 1
ATOM 5141 N N . LEU A 1 673 ? -23.160 -7.368 26.135 1.00 98.12 673 LEU A N 1
ATOM 5142 C CA . LEU A 1 673 ? -21.926 -7.048 25.417 1.00 98.12 673 LEU A CA 1
ATOM 5143 C C . LEU A 1 673 ? -21.535 -5.584 25.631 1.00 98.12 673 LEU A C 1
ATOM 5145 O O . LEU A 1 673 ? -20.370 -5.306 25.920 1.00 98.12 673 LEU A O 1
ATOM 5149 N N . GLU A 1 674 ? -22.496 -4.676 25.493 1.00 97.75 674 GLU A N 1
ATOM 5150 C CA . GLU A 1 674 ? -22.319 -3.241 25.705 1.00 97.75 674 GLU A CA 1
ATOM 5151 C C . GLU A 1 674 ? -21.903 -2.949 27.151 1.00 97.75 674 GLU A C 1
ATOM 5153 O O . GLU A 1 674 ? -20.853 -2.341 27.363 1.00 97.75 674 GLU A O 1
ATOM 5158 N N . ASP A 1 675 ? -22.619 -3.493 28.139 1.00 97.69 675 ASP A N 1
ATOM 5159 C CA . ASP A 1 675 ? -22.288 -3.365 29.562 1.00 97.69 675 ASP A CA 1
ATOM 5160 C C . ASP A 1 675 ? -20.879 -3.888 29.874 1.00 97.69 675 ASP A C 1
ATOM 5162 O O . ASP A 1 675 ? -20.121 -3.260 30.616 1.00 97.69 675 ASP A O 1
ATOM 5166 N N . ALA A 1 676 ? -20.494 -5.035 29.301 1.00 97.94 676 ALA A N 1
ATOM 5167 C CA . ALA A 1 676 ? -19.172 -5.616 29.523 1.00 97.94 676 ALA A CA 1
ATOM 5168 C C . ALA A 1 676 ? -18.048 -4.746 28.941 1.00 97.94 676 ALA A C 1
ATOM 5170 O O . ALA A 1 676 ? -16.996 -4.603 29.571 1.00 97.94 676 ALA A O 1
ATOM 5171 N N . LEU A 1 677 ? -18.253 -4.171 27.753 1.00 98.00 677 LEU A N 1
ATOM 5172 C CA . LEU A 1 677 ? -17.292 -3.262 27.132 1.00 98.00 677 LEU A CA 1
ATOM 5173 C C . LEU A 1 677 ? -17.215 -1.943 27.903 1.00 98.00 677 LEU A C 1
ATOM 5175 O O . LEU A 1 677 ? -16.110 -1.533 28.242 1.00 98.00 677 LEU A O 1
ATOM 5179 N N . ILE A 1 678 ? -18.342 -1.322 28.260 1.00 96.81 678 ILE A N 1
ATOM 5180 C CA . ILE A 1 678 ? -18.365 -0.089 29.064 1.00 96.81 678 ILE A CA 1
ATOM 5181 C C . ILE A 1 678 ? -17.662 -0.315 30.404 1.00 96.81 678 ILE A C 1
ATOM 5183 O O . ILE A 1 678 ? -16.759 0.441 30.746 1.00 96.81 678 ILE A O 1
ATOM 5187 N N . ALA A 1 679 ? -17.977 -1.397 31.121 1.00 96.06 679 ALA A N 1
ATOM 5188 C CA . ALA A 1 679 ? -17.327 -1.709 32.392 1.00 96.06 679 ALA A CA 1
ATOM 5189 C C . ALA A 1 679 ? -15.807 -1.905 32.248 1.00 96.06 679 ALA A C 1
ATOM 5191 O O . ALA A 1 679 ? -15.048 -1.533 33.146 1.00 96.06 679 ALA A O 1
ATOM 5192 N N . TYR A 1 680 ? -15.348 -2.482 31.132 1.00 96.31 680 TYR A N 1
ATOM 5193 C CA . TYR A 1 680 ? -13.924 -2.572 30.815 1.00 96.31 680 TYR A CA 1
ATOM 5194 C C . TYR A 1 680 ? -13.322 -1.192 30.517 1.00 96.31 680 TYR A C 1
ATOM 5196 O O . TYR A 1 680 ? -12.284 -0.852 31.079 1.00 96.31 680 TYR A O 1
ATOM 5204 N N . GLY A 1 681 ? -13.986 -0.378 29.693 1.00 95.44 681 GLY A N 1
ATOM 5205 C CA . GLY A 1 681 ? -13.565 0.983 29.359 1.00 95.44 681 GLY A CA 1
ATOM 5206 C C . GLY A 1 681 ? -13.446 1.879 30.591 1.00 95.44 681 GLY A C 1
ATOM 5207 O O . GLY A 1 681 ? -12.430 2.548 30.762 1.00 95.44 681 GLY A O 1
ATOM 5208 N N . GLU A 1 682 ? -14.426 1.838 31.493 1.00 94.56 682 GLU A N 1
ATOM 5209 C CA . GLU A 1 682 ? -14.441 2.613 32.736 1.00 94.56 682 GLU A CA 1
ATOM 5210 C C . GLU A 1 682 ? -13.289 2.226 33.662 1.00 94.56 682 GLU A C 1
ATOM 5212 O O . GLU A 1 682 ? -12.604 3.085 34.221 1.00 94.56 682 GLU A O 1
ATOM 5217 N N . ARG A 1 683 ? -13.063 0.918 33.822 1.00 92.69 683 ARG A N 1
ATOM 5218 C CA . ARG A 1 683 ? -12.052 0.406 34.745 1.00 92.69 683 ARG A CA 1
ATOM 5219 C C . ARG A 1 683 ? -10.653 0.557 34.177 1.00 92.69 683 ARG A C 1
ATOM 5221 O O . ARG A 1 683 ? -9.789 1.074 34.874 1.00 92.69 683 ARG A O 1
ATOM 5228 N N . GLU A 1 684 ? -10.414 0.109 32.954 1.00 93.38 684 GLU A N 1
ATOM 5229 C CA . GLU A 1 684 ? -9.060 -0.080 32.427 1.00 93.38 684 GLU A CA 1
ATOM 5230 C C . GLU A 1 684 ? -8.584 1.084 31.544 1.00 93.38 684 GLU A C 1
ATOM 5232 O O . GLU A 1 684 ? -7.381 1.296 31.425 1.00 93.38 684 GLU A O 1
ATOM 5237 N N . LEU A 1 685 ? -9.498 1.874 30.965 1.00 92.62 685 LEU A N 1
ATOM 5238 C CA . LEU A 1 685 ? -9.166 2.929 29.990 1.00 92.62 685 LEU A CA 1
ATOM 5239 C C . LEU A 1 685 ? -9.648 4.336 30.390 1.00 92.62 685 LEU A C 1
ATOM 5241 O O . LEU A 1 685 ? -9.354 5.302 29.689 1.00 92.62 685 LEU A O 1
ATOM 5245 N N . GLY A 1 686 ? -10.435 4.468 31.464 1.00 92.06 686 GLY A N 1
ATOM 5246 C CA . GLY A 1 686 ? -11.084 5.731 31.834 1.00 92.06 686 GLY A CA 1
ATOM 5247 C C . GLY A 1 686 ? -12.093 6.239 30.793 1.00 92.06 686 GLY A C 1
ATOM 5248 O O . GLY A 1 686 ? -12.327 7.437 30.686 1.00 92.06 686 GLY A O 1
ATOM 5249 N N . CYS A 1 687 ? -12.678 5.361 29.981 1.00 93.81 687 CYS A N 1
ATOM 5250 C CA . CYS A 1 687 ? -13.651 5.731 28.952 1.00 93.81 687 CYS A CA 1
ATOM 5251 C C . CYS A 1 687 ? -15.052 5.283 29.372 1.00 93.81 687 CYS A C 1
ATOM 5253 O O . CYS A 1 687 ? -15.288 4.089 29.537 1.00 93.81 687 CYS A O 1
ATOM 5255 N N . ARG A 1 688 ? -15.986 6.229 29.533 1.00 93.12 688 ARG A N 1
ATOM 5256 C CA . ARG A 1 688 ? -17.361 5.937 29.995 1.00 93.12 688 ARG A CA 1
ATOM 5257 C C . ARG A 1 688 ? -18.352 5.673 28.865 1.00 93.12 688 ARG A C 1
ATOM 5259 O O . ARG A 1 688 ? -19.513 5.376 29.123 1.00 93.12 688 ARG A O 1
ATOM 5266 N N . GLY A 1 689 ? -17.920 5.832 27.620 1.00 93.31 689 GLY A N 1
ATOM 5267 C CA . GLY A 1 689 ? -18.734 5.572 26.445 1.00 93.31 689 GLY A CA 1
ATOM 5268 C C . GLY A 1 689 ? -18.073 4.572 25.514 1.00 93.31 689 GLY A C 1
ATOM 5269 O O . GLY A 1 689 ? -16.857 4.371 25.536 1.00 93.31 689 GLY A O 1
ATOM 5270 N N . ILE A 1 690 ? -18.893 3.988 24.650 1.00 95.44 690 ILE A N 1
ATOM 5271 C CA . ILE A 1 690 ? -18.444 3.308 23.443 1.00 95.44 690 ILE A CA 1
ATOM 5272 C C . ILE A 1 690 ? -19.246 3.825 22.248 1.00 95.44 690 ILE A C 1
ATOM 5274 O O . ILE A 1 690 ? -20.333 4.386 22.395 1.00 95.44 690 ILE A O 1
ATOM 5278 N N . SER A 1 691 ? -18.697 3.685 21.051 1.00 95.19 691 SER A N 1
ATOM 5279 C CA . SER A 1 691 ? -19.454 3.866 19.815 1.00 95.19 691 SER A CA 1
ATOM 5280 C C . SER A 1 691 ? -20.474 2.736 19.622 1.00 95.19 691 SER A C 1
ATOM 5282 O O . SER A 1 691 ? -20.332 1.679 20.241 1.00 95.19 691 SER A O 1
ATOM 5284 N N . PRO A 1 692 ? -21.415 2.867 18.667 1.00 93.81 692 PRO A N 1
ATOM 5285 C CA . PRO A 1 692 ? -22.174 1.717 18.190 1.00 93.81 692 PRO A CA 1
ATOM 5286 C C . PRO A 1 692 ? -21.244 0.565 17.789 1.00 93.81 692 PRO A C 1
ATOM 5288 O O . PRO A 1 692 ? -20.211 0.793 17.147 1.00 93.81 692 PRO A O 1
ATOM 5291 N N . ILE A 1 693 ? -21.614 -0.657 18.172 1.00 97.56 693 ILE A N 1
ATOM 5292 C CA . ILE A 1 693 ? -20.807 -1.854 17.925 1.00 97.56 693 ILE A CA 1
ATOM 5293 C C . ILE A 1 693 ? -21.148 -2.416 16.546 1.00 97.56 693 ILE A C 1
ATOM 5295 O O . ILE A 1 693 ? -22.304 -2.732 16.245 1.00 97.56 693 ILE A O 1
ATOM 5299 N N . TRP A 1 694 ? -20.130 -2.601 15.714 1.00 95.75 694 TRP A N 1
ATOM 5300 C CA . TRP A 1 694 ? -20.261 -3.228 14.405 1.00 95.75 694 TRP A CA 1
ATOM 5301 C C . TRP A 1 694 ? -19.862 -4.693 14.468 1.00 95.75 694 TRP A C 1
ATOM 5303 O O . TRP A 1 694 ? -18.797 -5.041 14.968 1.00 95.75 694 TRP A O 1
ATOM 5313 N N . LEU A 1 695 ? -20.690 -5.562 13.896 1.00 96.69 695 LEU A N 1
ATOM 5314 C CA . LEU A 1 695 ? -20.319 -6.934 13.582 1.00 96.69 695 LEU A CA 1
ATOM 5315 C C . LEU A 1 695 ? -19.769 -6.969 12.156 1.00 96.69 695 LEU A C 1
ATOM 5317 O O . LEU A 1 695 ? -20.394 -6.465 11.225 1.00 96.69 695 LEU A O 1
ATOM 5321 N N . SER A 1 696 ? -18.598 -7.565 11.966 1.00 96.56 696 SER A N 1
ATOM 5322 C CA . SER A 1 696 ? -17.973 -7.725 10.653 1.00 96.56 696 SER A CA 1
ATOM 5323 C C . SER A 1 696 ? -17.552 -9.165 10.402 1.00 96.56 696 SER A C 1
ATOM 5325 O O . SER A 1 696 ? -17.025 -9.844 11.285 1.00 96.56 696 SER A O 1
ATOM 5327 N N . CYS A 1 697 ? -17.800 -9.620 9.178 1.00 95.56 697 CYS A N 1
ATOM 5328 C CA . CYS A 1 697 ? -17.477 -10.948 8.688 1.00 95.56 697 CYS A CA 1
ATOM 5329 C C . CYS A 1 697 ? -16.595 -10.821 7.442 1.00 95.56 697 CYS A C 1
ATOM 5331 O O . CYS A 1 697 ? -16.931 -10.117 6.487 1.00 95.56 697 CYS A O 1
ATOM 5333 N N . TYR A 1 698 ? -15.457 -11.507 7.469 1.00 96.00 698 TYR A N 1
ATOM 5334 C CA . TYR A 1 698 ? -14.475 -11.534 6.398 1.00 96.00 698 TYR A CA 1
ATOM 5335 C C . TYR A 1 698 ? -14.362 -12.975 5.899 1.00 96.00 698 TYR A C 1
ATOM 5337 O O . TYR A 1 698 ? -13.953 -13.879 6.634 1.00 96.00 698 TYR A O 1
ATOM 5345 N N . VAL A 1 699 ? -14.744 -13.166 4.642 1.00 92.94 699 VAL A N 1
ATOM 5346 C CA . VAL A 1 699 ? -14.586 -14.402 3.865 1.00 92.94 699 VAL A CA 1
ATOM 5347 C C . VAL A 1 699 ? -13.524 -14.183 2.782 1.00 92.94 699 VAL A C 1
ATOM 5349 O O . VAL A 1 699 ? -12.909 -13.119 2.732 1.00 92.94 699 VAL A O 1
ATOM 5352 N N . SER A 1 700 ? -13.280 -15.171 1.922 1.00 88.44 700 SER A N 1
ATOM 5353 C CA . SER A 1 700 ? -12.288 -15.073 0.847 1.00 88.44 700 SER A CA 1
ATOM 5354 C C . SER A 1 700 ? -12.470 -13.792 0.015 1.00 88.44 700 SER A C 1
ATOM 5356 O O . SER A 1 700 ? -13.574 -13.504 -0.444 1.00 88.44 700 SER A O 1
ATOM 5358 N N . GLY A 1 701 ? -11.394 -13.021 -0.161 1.00 82.31 701 GLY A N 1
ATOM 5359 C CA . GLY A 1 701 ? -11.385 -11.727 -0.860 1.00 82.31 701 GLY A CA 1
ATOM 5360 C C . GLY A 1 701 ? -11.705 -10.512 0.022 1.00 82.31 701 GLY A C 1
ATOM 5361 O O . GLY A 1 701 ? -11.593 -9.376 -0.430 1.00 82.31 701 GLY A O 1
ATOM 5362 N N . CYS A 1 702 ? -12.084 -10.713 1.287 1.00 90.56 702 CYS A N 1
ATOM 5363 C CA . CYS A 1 702 ? -12.284 -9.603 2.215 1.00 90.56 702 CYS A CA 1
ATOM 5364 C C . CYS A 1 702 ? -10.946 -9.109 2.782 1.00 90.56 702 CYS A C 1
ATOM 5366 O O . CYS A 1 702 ? -10.097 -9.908 3.176 1.00 90.56 702 CYS A O 1
ATOM 5368 N N . HIS A 1 703 ? -10.777 -7.794 2.891 1.00 90.69 703 HIS A N 1
ATOM 5369 C CA . HIS A 1 703 ? -9.595 -7.150 3.466 1.00 90.69 703 HIS A CA 1
ATOM 5370 C C . HIS A 1 703 ? -9.937 -5.750 3.986 1.00 90.69 703 HIS A C 1
ATOM 5372 O O . HIS A 1 703 ? -10.987 -5.191 3.659 1.00 90.69 703 HIS A O 1
ATOM 5378 N N . GLN A 1 704 ? -9.031 -5.164 4.770 1.00 89.50 704 GLN A N 1
ATOM 5379 C CA . GLN A 1 704 ? -9.108 -3.757 5.154 1.00 89.50 704 GLN A CA 1
ATOM 5380 C C . GLN A 1 704 ? -7.710 -3.139 5.113 1.00 89.50 704 GLN A C 1
ATOM 5382 O O . GLN A 1 704 ? -6.806 -3.567 5.824 1.00 89.50 704 GLN A O 1
ATOM 5387 N N . GLY A 1 705 ? -7.528 -2.159 4.238 1.00 86.50 705 GLY A N 1
ATOM 5388 C CA . GLY A 1 705 ? -6.306 -1.389 4.066 1.00 86.50 705 GLY A CA 1
ATOM 5389 C C . GLY A 1 705 ? -5.998 -0.513 5.276 1.00 86.50 705 GLY A C 1
ATOM 5390 O O . GLY A 1 705 ? -6.806 -0.384 6.201 1.00 86.50 705 GLY A O 1
ATOM 5391 N N . LEU A 1 706 ? -4.804 0.080 5.264 1.00 89.19 706 LEU A N 1
ATOM 5392 C CA . LEU A 1 706 ? -4.356 0.951 6.345 1.00 89.19 706 LEU A CA 1
ATOM 5393 C C . LEU A 1 706 ? -5.238 2.204 6.428 1.00 89.19 706 LEU A C 1
ATOM 5395 O O . LEU A 1 706 ? -5.511 2.863 5.426 1.00 89.19 706 LEU A O 1
ATOM 5399 N N . HIS A 1 707 ? -5.695 2.506 7.635 1.00 87.06 707 HIS A N 1
ATOM 5400 C CA . HIS A 1 707 ? -6.445 3.703 8.002 1.00 87.06 707 HIS A CA 1
ATOM 5401 C C . HIS A 1 707 ? -6.195 4.009 9.480 1.00 87.06 707 HIS A C 1
ATOM 5403 O O . HIS A 1 707 ? -5.696 3.158 10.212 1.00 87.06 707 HIS A O 1
ATOM 5409 N N . ALA A 1 708 ? -6.526 5.219 9.915 1.00 87.06 708 ALA A N 1
ATOM 5410 C CA . ALA A 1 708 ? -6.496 5.599 11.320 1.00 87.06 708 ALA A CA 1
ATOM 5411 C C . ALA A 1 708 ? -7.881 6.095 11.738 1.00 87.06 708 ALA A C 1
ATOM 5413 O O . ALA A 1 708 ? -8.573 6.755 10.961 1.00 87.06 708 ALA A O 1
ATOM 5414 N N . ASP A 1 709 ? -8.244 5.818 12.984 1.00 79.94 709 ASP A N 1
ATOM 5415 C CA . ASP A 1 709 ? -9.549 6.133 13.563 1.00 79.94 709 ASP A CA 1
ATOM 5416 C C . ASP A 1 709 ? -9.483 7.311 14.544 1.00 79.94 709 ASP A C 1
ATOM 5418 O O . ASP A 1 709 ? -10.347 7.474 15.407 1.00 79.94 709 ASP A O 1
ATOM 5422 N N . ALA A 1 710 ? -8.470 8.170 14.392 1.00 68.31 710 ALA A N 1
ATOM 5423 C CA . ALA A 1 710 ? -8.228 9.327 15.249 1.00 68.31 710 ALA A CA 1
ATOM 5424 C C . ALA A 1 710 ? -9.479 10.173 15.605 1.00 68.31 710 ALA A C 1
ATOM 5426 O O . ALA A 1 710 ? -9.555 10.611 16.752 1.00 68.31 710 ALA A O 1
ATOM 5427 N N . PRO A 1 711 ? -10.479 10.410 14.722 1.00 66.75 711 PRO A N 1
ATOM 5428 C CA . PRO A 1 711 ? -11.635 11.232 15.094 1.00 66.75 711 PRO A CA 1
ATOM 5429 C C . PRO A 1 711 ? -12.684 10.525 15.974 1.00 66.75 711 PRO A C 1
ATOM 5431 O O . PRO A 1 711 ? -13.629 11.183 16.409 1.00 66.75 711 PRO A O 1
ATOM 5434 N N . HIS A 1 712 ? -12.586 9.212 16.213 1.00 74.50 712 HIS A N 1
ATOM 5435 C CA . HIS A 1 712 ? -13.670 8.428 16.824 1.00 74.50 712 HIS A CA 1
ATOM 5436 C C . HIS A 1 712 ? -13.495 8.135 18.319 1.00 74.50 712 HIS A C 1
ATOM 5438 O O . HIS A 1 712 ? -14.480 7.810 18.980 1.00 74.50 712 HIS A O 1
ATOM 5444 N N . GLY A 1 713 ? -12.289 8.289 18.867 1.00 79.25 713 GLY A N 1
ATOM 5445 C CA . GLY A 1 713 ? -11.990 8.085 20.286 1.00 79.25 713 GLY A CA 1
ATOM 5446 C C . GLY A 1 713 ? -10.509 7.765 20.529 1.00 79.25 713 GLY A C 1
ATOM 5447 O O . GLY A 1 713 ? -9.780 7.500 19.573 1.00 79.25 713 GLY A O 1
ATOM 5448 N N . PRO A 1 714 ? -10.042 7.775 21.793 1.00 86.81 714 PRO A N 1
ATOM 5449 C CA . PRO A 1 714 ? -8.644 7.477 22.123 1.00 86.81 714 PRO A CA 1
ATOM 5450 C C . PRO A 1 714 ? -8.252 6.018 21.840 1.00 86.81 714 PRO A C 1
ATOM 5452 O O . PRO A 1 714 ? -7.095 5.743 21.517 1.00 86.81 714 PRO A O 1
ATOM 5455 N N . PHE A 1 715 ? -9.206 5.084 21.927 1.00 93.12 715 PHE A N 1
ATOM 5456 C CA . PHE A 1 715 ? -8.946 3.658 21.742 1.00 93.12 715 PHE A CA 1
ATOM 5457 C C . PHE A 1 715 ? -9.973 3.009 20.814 1.00 93.12 715 PHE A C 1
ATOM 5459 O O . PHE A 1 715 ? -11.179 3.114 21.035 1.00 93.12 715 PHE A O 1
ATOM 5466 N N . ALA A 1 716 ? -9.488 2.282 19.815 1.00 95.50 716 ALA A N 1
ATOM 5467 C CA . ALA A 1 716 ? -10.284 1.360 19.015 1.00 95.50 716 ALA A CA 1
ATOM 5468 C C . ALA A 1 716 ? -10.256 -0.039 19.647 1.00 95.50 716 ALA A C 1
ATOM 5470 O O . ALA A 1 716 ? -9.284 -0.412 20.315 1.00 95.50 716 ALA A O 1
ATOM 5471 N N . PHE A 1 717 ? -11.308 -0.829 19.434 1.00 97.25 717 PHE A N 1
ATOM 5472 C CA . PHE A 1 717 ? -11.376 -2.205 19.912 1.00 97.25 717 PHE A CA 1
ATOM 5473 C C . PHE A 1 717 ? -11.888 -3.189 18.861 1.00 97.25 717 PHE A C 1
ATOM 5475 O O . PHE A 1 717 ? -12.717 -2.868 18.013 1.00 97.25 717 PHE A O 1
ATOM 5482 N N . VAL A 1 718 ? -11.416 -4.431 18.967 1.00 98.12 718 VAL A N 1
ATOM 5483 C CA . VAL A 1 718 ? -11.836 -5.584 18.169 1.00 98.12 718 VAL A CA 1
ATOM 5484 C C . VAL A 1 718 ? -11.986 -6.788 19.100 1.00 98.12 718 VAL A C 1
ATOM 5486 O O . VAL A 1 718 ? -10.995 -7.362 19.546 1.00 98.12 718 VAL A O 1
ATOM 5489 N N . LEU A 1 719 ? -13.220 -7.196 19.384 1.00 98.62 719 LEU A N 1
ATOM 5490 C CA . LEU A 1 719 ? -13.555 -8.438 20.079 1.00 98.62 719 LEU A CA 1
ATOM 5491 C C . LEU A 1 719 ? -13.787 -9.558 19.061 1.00 98.62 719 LEU A C 1
ATOM 5493 O O . LEU A 1 719 ? -14.684 -9.478 18.221 1.00 98.62 719 LEU A O 1
ATOM 5497 N N . SER A 1 720 ? -13.002 -10.630 19.126 1.00 98.31 720 SER A N 1
ATOM 5498 C CA . SER A 1 720 ? -13.097 -11.710 18.145 1.00 98.31 720 SER A CA 1
ATOM 5499 C C . SER A 1 720 ? -14.075 -12.819 18.536 1.00 98.31 720 SER A C 1
ATOM 5501 O O . SER A 1 720 ? -14.009 -13.400 19.620 1.00 98.31 720 SER A O 1
ATOM 5503 N N . LEU A 1 721 ? -14.928 -13.187 17.577 1.00 98.12 721 LEU A N 1
ATOM 5504 C CA . LEU A 1 721 ? -15.753 -14.399 17.582 1.00 98.12 721 LEU A CA 1
ATOM 5505 C C . LEU A 1 721 ? -15.173 -15.477 16.640 1.00 98.12 721 LEU A C 1
ATOM 5507 O O . LEU A 1 721 ? -15.858 -16.418 16.242 1.00 98.12 721 LEU A O 1
ATOM 5511 N N . THR A 1 722 ? -13.919 -15.340 16.215 1.00 97.31 722 THR A N 1
ATOM 5512 C CA . THR A 1 722 ? -13.308 -16.210 15.202 1.00 97.31 722 THR A CA 1
ATOM 5513 C C . THR A 1 722 ? -12.727 -17.471 15.832 1.00 97.31 722 THR A C 1
ATOM 5515 O O . THR A 1 722 ? -11.897 -17.402 16.736 1.00 97.31 722 THR A O 1
ATOM 5518 N N . ASN A 1 723 ? -13.071 -18.639 15.285 1.00 94.75 723 ASN A N 1
ATOM 5519 C CA . ASN A 1 723 ? -12.455 -19.915 15.660 1.00 94.75 723 ASN A CA 1
ATOM 5520 C C . ASN A 1 723 ? -11.050 -20.044 15.044 1.00 94.75 723 ASN A C 1
ATOM 5522 O O . ASN A 1 723 ? -10.837 -20.799 14.098 1.00 94.75 723 ASN A O 1
ATOM 5526 N N . TRP A 1 724 ? -10.094 -19.278 15.573 1.00 95.00 724 TRP A N 1
ATOM 5527 C CA . TRP A 1 724 ? -8.773 -19.087 14.969 1.00 95.00 724 TRP A CA 1
ATOM 5528 C C . TRP A 1 724 ? -7.934 -20.365 14.863 1.00 95.00 724 TRP A C 1
ATOM 5530 O O . TRP A 1 724 ? -7.358 -20.633 13.812 1.00 95.00 724 TRP A O 1
ATOM 5540 N N . GLU A 1 725 ? -7.878 -21.180 15.918 1.00 91.44 725 GLU A N 1
ATOM 5541 C CA . GLU A 1 725 ? -7.032 -22.386 15.946 1.00 91.44 725 GLU A CA 1
ATOM 5542 C C . GLU A 1 725 ? -7.520 -23.483 14.978 1.00 91.44 725 GLU A C 1
ATOM 5544 O O . GLU A 1 725 ? -6.726 -24.276 14.484 1.00 91.44 725 GLU A O 1
ATOM 5549 N N . GLY A 1 726 ? -8.822 -23.509 14.664 1.00 87.56 726 GLY A N 1
ATOM 5550 C CA . GLY A 1 726 ? -9.447 -24.474 13.748 1.00 87.56 726 GLY A CA 1
ATOM 5551 C C . GLY A 1 726 ? -9.798 -23.906 12.371 1.00 87.56 726 GLY A C 1
ATOM 5552 O O . GLY A 1 726 ? -10.616 -24.497 11.663 1.00 87.56 726 GLY A O 1
ATOM 5553 N N . ARG A 1 727 ? -9.256 -22.736 12.014 1.00 92.44 727 ARG A N 1
ATOM 5554 C CA . ARG A 1 727 ? -9.645 -21.999 10.806 1.00 92.44 727 ARG A CA 1
ATOM 5555 C C . ARG A 1 727 ? -9.264 -22.728 9.515 1.00 92.44 727 ARG A C 1
ATOM 5557 O O . ARG A 1 727 ? -8.263 -23.436 9.452 1.00 92.44 727 ARG A O 1
ATOM 5564 N N . ARG A 1 728 ? -10.051 -22.489 8.462 1.00 85.31 728 ARG A N 1
ATOM 5565 C CA . ARG A 1 728 ? -9.822 -22.995 7.092 1.00 85.31 728 ARG A CA 1
ATOM 5566 C C . ARG A 1 728 ? -9.369 -21.910 6.112 1.00 85.31 728 ARG A C 1
ATOM 5568 O O . ARG A 1 728 ? -9.374 -22.127 4.906 1.00 85.31 728 ARG A O 1
ATOM 5575 N N . PHE A 1 729 ? -9.002 -20.746 6.634 1.00 88.25 729 PHE A N 1
ATOM 5576 C CA . PHE A 1 729 ? -8.553 -19.597 5.860 1.00 88.25 729 PHE A CA 1
ATOM 5577 C C . PHE A 1 729 ? -7.182 -19.111 6.345 1.00 88.25 729 PHE A C 1
ATOM 5579 O O . PHE A 1 729 ? -6.785 -19.362 7.486 1.00 88.25 729 PHE A O 1
ATOM 5586 N N . SER A 1 730 ? -6.471 -18.401 5.476 1.00 87.81 730 SER A N 1
ATOM 5587 C CA . SER A 1 730 ? -5.256 -17.644 5.782 1.00 87.81 730 SER A CA 1
ATOM 5588 C C . SER A 1 730 ? -5.545 -16.143 5.826 1.00 87.81 730 SER A C 1
ATOM 5590 O O . SER A 1 730 ? -6.516 -15.681 5.222 1.00 87.81 730 SER A O 1
ATOM 5592 N N . GLY A 1 731 ? -4.682 -15.392 6.512 1.00 92.25 731 GLY A N 1
ATOM 5593 C CA . GLY A 1 731 ? -4.856 -13.959 6.734 1.00 92.25 731 GLY A CA 1
ATOM 5594 C C . GLY A 1 731 ? -5.895 -13.644 7.812 1.00 92.25 731 GLY A C 1
ATOM 5595 O O . GLY A 1 731 ? -6.267 -14.501 8.618 1.00 92.25 731 GLY A O 1
ATOM 5596 N N . GLY A 1 732 ? -6.397 -12.409 7.821 1.00 93.19 732 GLY A N 1
ATOM 5597 C CA . GLY A 1 732 ? -7.370 -11.930 8.803 1.00 93.19 732 GLY A CA 1
ATOM 5598 C C . GLY A 1 732 ? -6.778 -11.437 10.128 1.00 93.19 732 GLY A C 1
ATOM 5599 O O . GLY A 1 732 ? -7.530 -11.074 11.033 1.00 93.19 732 GLY A O 1
ATOM 5600 N N . GLU A 1 733 ? -5.461 -11.389 10.293 1.00 96.44 733 GLU A N 1
ATOM 5601 C CA . GLU A 1 733 ? -4.836 -10.700 11.421 1.00 96.44 733 GLU A CA 1
ATOM 5602 C C . GLU A 1 733 ? -5.174 -9.204 11.394 1.00 96.44 733 GLU A C 1
ATOM 5604 O O . GLU A 1 733 ? -5.182 -8.572 10.333 1.00 96.44 733 GLU A O 1
ATOM 5609 N N . THR A 1 734 ? -5.427 -8.621 12.567 1.00 96.12 734 THR A N 1
ATOM 5610 C CA . THR A 1 734 ? -5.427 -7.161 12.707 1.00 96.12 734 THR A CA 1
ATOM 5611 C C . THR A 1 734 ? -3.981 -6.693 12.587 1.00 96.12 734 THR A C 1
ATOM 5613 O O . THR A 1 734 ? -3.120 -7.139 13.343 1.00 96.12 734 THR A O 1
ATOM 5616 N N . MET A 1 735 ? -3.703 -5.829 11.621 1.00 94.00 735 MET A N 1
ATOM 5617 C CA . MET A 1 735 ? -2.374 -5.305 11.330 1.00 94.00 735 MET A CA 1
ATOM 5618 C C . MET A 1 735 ? -2.268 -3.879 11.857 1.00 94.00 735 MET A C 1
ATOM 5620 O O . MET A 1 735 ? -3.075 -3.046 11.467 1.00 94.00 735 MET A O 1
ATOM 5624 N N . LEU A 1 736 ? -1.269 -3.589 12.689 1.00 92.19 736 LEU A N 1
ATOM 5625 C CA . LEU A 1 736 ? -0.964 -2.240 13.173 1.00 92.19 736 LEU A CA 1
ATOM 5626 C C . LEU A 1 736 ? 0.443 -1.847 12.738 1.00 92.19 736 LEU A C 1
ATOM 5628 O O . LEU A 1 736 ? 1.353 -2.667 12.859 1.00 92.19 736 LEU A O 1
ATOM 5632 N N . LEU A 1 737 ? 0.651 -0.615 12.273 1.00 88.31 737 LEU A N 1
ATOM 5633 C CA . LEU A 1 737 ? 2.010 -0.104 12.085 1.00 88.31 737 LEU A CA 1
ATOM 5634 C C . LEU A 1 737 ? 2.711 0.039 13.440 1.00 88.31 737 LEU A C 1
ATOM 5636 O O . LEU A 1 737 ? 2.122 0.497 14.419 1.00 88.31 737 LEU A O 1
ATOM 5640 N N . GLN A 1 738 ? 3.981 -0.353 13.507 1.00 82.44 738 GLN A N 1
ATOM 5641 C CA . GLN A 1 738 ? 4.766 -0.170 14.723 1.00 82.44 738 GLN A CA 1
ATOM 5642 C C . GLN A 1 738 ? 5.146 1.314 14.889 1.00 82.44 738 GLN A C 1
ATOM 5644 O O . GLN A 1 738 ? 5.468 1.971 13.897 1.00 82.44 738 GLN A O 1
ATOM 5649 N N . PRO A 1 739 ? 5.170 1.863 16.119 1.00 75.06 739 PRO A N 1
ATOM 5650 C CA . PRO A 1 739 ? 5.396 3.294 16.340 1.00 75.06 739 PRO A CA 1
ATOM 5651 C C . PRO A 1 739 ? 6.687 3.848 15.725 1.00 75.06 739 PRO A C 1
ATOM 5653 O O . PRO A 1 739 ? 6.707 4.983 15.262 1.00 75.06 739 PRO A O 1
ATOM 5656 N N . HIS A 1 740 ? 7.770 3.062 15.670 1.00 71.38 740 HIS A N 1
ATOM 5657 C CA . HIS A 1 740 ? 9.026 3.511 15.053 1.00 71.38 740 HIS A CA 1
ATOM 5658 C C . HIS A 1 740 ? 8.926 3.682 13.534 1.00 71.38 740 HIS A C 1
ATOM 5660 O O . HIS A 1 740 ? 9.748 4.389 12.963 1.00 71.38 740 HIS A O 1
ATOM 5666 N N . VAL A 1 741 ? 7.938 3.065 12.882 1.00 75.25 741 VAL A N 1
ATOM 5667 C CA . VAL A 1 741 ? 7.660 3.258 11.451 1.00 75.25 741 VAL A CA 1
ATOM 5668 C C . VAL A 1 741 ? 7.077 4.642 11.195 1.00 75.25 741 VAL A C 1
ATOM 5670 O O . VAL A 1 741 ? 7.382 5.247 10.174 1.00 75.25 741 VAL A O 1
ATOM 5673 N N . LEU A 1 742 ? 6.314 5.181 12.147 1.00 73.44 742 LEU A N 1
ATOM 5674 C CA . LEU A 1 742 ? 5.758 6.536 12.064 1.00 73.44 742 LEU A CA 1
ATOM 5675 C C . LEU A 1 742 ? 6.844 7.625 12.196 1.00 73.44 742 LEU A C 1
ATOM 5677 O O . LEU A 1 742 ? 6.597 8.787 11.900 1.00 73.44 742 LEU A O 1
ATOM 5681 N N . ASP A 1 743 ? 8.061 7.249 12.607 1.00 68.62 743 ASP A N 1
ATOM 5682 C CA . ASP A 1 743 ? 9.256 8.104 12.635 1.00 68.62 743 ASP A CA 1
ATOM 5683 C C . ASP A 1 743 ? 10.437 7.423 11.914 1.00 68.62 743 ASP A C 1
ATOM 5685 O O . ASP A 1 743 ? 11.585 7.444 12.374 1.00 68.62 743 ASP A O 1
ATOM 5689 N N . TYR A 1 744 ? 10.135 6.761 10.787 1.00 64.44 744 TYR A N 1
ATOM 5690 C CA . TYR A 1 744 ? 11.052 5.855 10.087 1.00 64.44 744 TYR A CA 1
ATOM 5691 C C . TYR A 1 744 ? 12.436 6.470 9.856 1.00 64.44 744 TYR A C 1
ATOM 5693 O O . TYR A 1 744 ? 13.452 5.881 10.221 1.00 64.44 744 TYR A O 1
ATOM 5701 N N . TRP A 1 745 ? 12.487 7.689 9.310 1.00 61.91 745 TRP A N 1
ATOM 5702 C CA . TRP A 1 745 ? 13.736 8.330 8.892 1.00 61.91 745 TRP A CA 1
ATOM 5703 C C . TRP A 1 745 ? 14.681 8.677 10.042 1.00 61.91 745 TRP A C 1
ATOM 5705 O O . TRP A 1 745 ? 15.892 8.717 9.833 1.00 61.91 745 TRP A O 1
ATOM 5715 N N . ARG A 1 746 ? 14.176 8.897 11.262 1.00 60.03 746 ARG A N 1
ATOM 5716 C CA . ARG A 1 746 ? 15.047 9.175 12.415 1.00 60.03 746 ARG A CA 1
ATOM 5717 C C . ARG A 1 746 ? 15.770 7.938 12.929 1.00 60.03 746 ARG A C 1
ATOM 5719 O O . ARG A 1 746 ? 16.826 8.075 13.537 1.00 60.03 746 ARG A O 1
ATOM 5726 N N . ARG A 1 747 ? 15.202 6.751 12.710 1.00 53.00 747 ARG A N 1
ATOM 5727 C CA . ARG A 1 747 ? 15.742 5.463 13.178 1.00 53.00 747 ARG A CA 1
ATOM 5728 C C . ARG A 1 747 ? 16.181 4.551 12.033 1.00 53.00 747 ARG A C 1
ATOM 5730 O O . ARG A 1 747 ? 16.499 3.388 12.268 1.00 53.00 747 ARG A O 1
ATOM 5737 N N . PHE A 1 748 ? 16.184 5.074 10.811 1.00 58.62 748 PHE A N 1
ATOM 5738 C CA . PHE A 1 748 ? 16.542 4.334 9.616 1.00 58.62 748 PHE A CA 1
ATOM 5739 C C . PHE A 1 748 ? 18.025 3.954 9.633 1.00 58.62 748 PHE A C 1
ATOM 5741 O O . PHE A 1 748 ? 18.901 4.810 9.762 1.00 58.62 748 PHE A O 1
ATOM 5748 N N . ASP A 1 749 ? 18.296 2.665 9.444 1.00 56.84 749 ASP A N 1
ATOM 5749 C CA . ASP A 1 749 ? 19.639 2.124 9.278 1.00 56.84 749 ASP A CA 1
ATOM 5750 C C . ASP A 1 749 ? 19.751 1.458 7.903 1.00 56.84 749 ASP A C 1
ATOM 5752 O O . ASP A 1 749 ? 19.190 0.391 7.654 1.00 56.84 749 ASP A O 1
ATOM 5756 N N . SER A 1 750 ? 20.514 2.085 7.005 1.00 50.59 750 SER A N 1
ATOM 5757 C CA . SER A 1 750 ? 20.757 1.564 5.654 1.00 50.59 750 SER A CA 1
ATOM 5758 C C . SER A 1 750 ? 21.518 0.228 5.622 1.00 50.59 750 SER A C 1
ATOM 5760 O O . SER A 1 750 ? 21.529 -0.448 4.592 1.00 50.59 750 SER A O 1
ATOM 5762 N N . GLY A 1 751 ? 22.132 -0.180 6.737 1.00 47.16 751 GLY A N 1
ATOM 5763 C CA . GLY A 1 751 ? 22.794 -1.472 6.898 1.00 47.16 751 GLY A CA 1
ATOM 5764 C C . GLY A 1 751 ? 21.847 -2.635 7.212 1.00 47.16 751 GLY A C 1
ATOM 5765 O O . GLY A 1 751 ? 22.286 -3.788 7.181 1.00 47.16 751 GLY A O 1
ATOM 5766 N N . VAL A 1 752 ? 20.566 -2.368 7.496 1.00 59.38 752 VAL A N 1
ATOM 5767 C CA . VAL A 1 752 ? 19.588 -3.373 7.936 1.00 59.38 752 VAL A CA 1
ATOM 5768 C C . VAL A 1 752 ? 18.391 -3.401 6.984 1.00 59.38 752 VAL A C 1
ATOM 5770 O O . VAL A 1 752 ? 17.648 -2.432 6.853 1.00 59.38 752 VAL A O 1
ATOM 5773 N N . GLY A 1 753 ? 18.174 -4.541 6.319 1.00 53.19 753 GLY A N 1
ATOM 5774 C CA . GLY A 1 753 ? 16.954 -4.761 5.538 1.00 53.19 753 GLY A CA 1
ATOM 5775 C C . GLY A 1 753 ? 15.721 -4.727 6.442 1.00 53.19 753 GLY A C 1
ATOM 5776 O O . GLY A 1 753 ? 15.751 -5.296 7.534 1.00 53.19 753 GLY A O 1
ATOM 5777 N N . THR A 1 754 ? 14.660 -4.048 5.998 1.00 64.19 754 THR A N 1
ATOM 5778 C CA . THR A 1 754 ? 13.387 -3.982 6.732 1.00 64.19 754 THR A CA 1
ATOM 5779 C C . THR A 1 754 ? 12.309 -4.784 6.001 1.00 64.19 754 THR A C 1
ATOM 5781 O O . THR A 1 754 ? 12.136 -4.587 4.802 1.00 64.19 754 THR A O 1
ATOM 5784 N N . GLU A 1 755 ? 11.576 -5.649 6.701 1.00 67.12 755 GLU A N 1
ATOM 5785 C CA . GLU A 1 755 ? 10.470 -6.476 6.195 1.00 67.12 755 GLU A CA 1
ATOM 5786 C C . GLU A 1 755 ? 9.176 -6.241 7.000 1.00 67.12 755 GLU A C 1
ATOM 5788 O O . GLU A 1 755 ? 9.203 -5.684 8.098 1.00 67.12 755 GLU A O 1
ATOM 5793 N N . LEU A 1 756 ? 8.024 -6.708 6.500 1.00 68.94 756 LEU A N 1
ATOM 5794 C CA . LEU A 1 756 ? 6.709 -6.507 7.135 1.00 68.94 756 LEU A CA 1
ATOM 5795 C C . LEU A 1 756 ? 6.646 -6.822 8.642 1.00 68.94 756 LEU A C 1
ATOM 5797 O O . LEU A 1 756 ? 6.054 -6.017 9.366 1.00 68.94 756 LEU A O 1
ATOM 5801 N N . PRO A 1 757 ? 7.244 -7.916 9.159 1.00 73.25 757 PRO A N 1
ATOM 5802 C CA . PRO A 1 757 ? 7.207 -8.204 10.596 1.00 73.25 757 PRO A CA 1
ATOM 5803 C C . PRO A 1 757 ? 7.961 -7.175 11.452 1.00 73.25 757 PRO A C 1
ATOM 5805 O O . PRO A 1 757 ? 7.737 -7.090 12.654 1.00 73.25 757 PRO A O 1
ATOM 5808 N N . GLN A 1 758 ? 8.865 -6.399 10.846 1.00 73.00 758 GLN A N 1
ATOM 5809 C CA . GLN A 1 758 ? 9.583 -5.301 11.500 1.00 73.00 758 GLN A CA 1
ATOM 5810 C C . GLN A 1 758 ? 8.844 -3.964 11.365 1.00 73.00 758 GLN A C 1
ATOM 5812 O O . GLN A 1 758 ? 9.182 -3.006 12.057 1.00 73.00 758 GLN A O 1
ATOM 5817 N N . LEU A 1 759 ? 7.856 -3.887 10.470 1.00 79.31 759 LEU A N 1
ATOM 5818 C CA . LEU A 1 759 ? 7.046 -2.692 10.237 1.00 79.31 759 LEU A CA 1
ATOM 5819 C C . LEU A 1 759 ? 5.690 -2.759 10.934 1.00 79.31 759 LEU A C 1
ATOM 5821 O O . LEU A 1 759 ? 5.086 -1.733 11.232 1.00 79.31 759 LEU A O 1
ATOM 5825 N N . THR A 1 760 ? 5.192 -3.967 11.171 1.00 87.31 760 THR A N 1
ATOM 5826 C CA . THR A 1 760 ? 3.828 -4.179 11.643 1.00 87.31 760 THR A CA 1
ATOM 5827 C C . THR A 1 760 ? 3.778 -5.135 12.814 1.00 87.31 760 THR A C 1
ATOM 5829 O O . THR A 1 760 ? 4.611 -6.029 12.954 1.00 87.31 760 THR A O 1
ATOM 5832 N N . THR A 1 761 ? 2.776 -4.940 13.654 1.00 90.06 761 THR A N 1
ATOM 5833 C CA . THR A 1 761 ? 2.328 -5.917 14.634 1.00 90.06 761 THR A CA 1
ATOM 5834 C C . THR A 1 761 ? 1.098 -6.601 14.055 1.00 90.06 761 THR A C 1
ATOM 5836 O O . THR A 1 761 ? 0.101 -5.943 13.759 1.00 90.06 761 THR A O 1
ATOM 5839 N N . LEU A 1 762 ? 1.170 -7.921 13.879 1.00 92.56 762 LEU A N 1
ATOM 5840 C CA . LEU A 1 762 ? 0.035 -8.738 13.454 1.00 92.56 762 LEU A CA 1
ATOM 5841 C C . LEU A 1 762 ? -0.594 -9.399 14.679 1.00 92.56 762 LEU A C 1
ATOM 5843 O O . LEU A 1 762 ? 0.056 -10.181 15.375 1.00 92.56 762 LEU A O 1
ATOM 5847 N N . ILE A 1 763 ? -1.860 -9.086 14.939 1.00 95.25 763 ILE A N 1
ATOM 5848 C CA . ILE A 1 763 ? -2.615 -9.610 16.074 1.00 95.25 763 ILE A CA 1
ATOM 5849 C C . ILE A 1 763 ? -3.638 -10.629 15.557 1.00 95.25 763 ILE A C 1
ATOM 5851 O O . ILE A 1 763 ? -4.585 -10.250 14.858 1.00 95.25 763 ILE A O 1
ATOM 5855 N N . PRO A 1 764 ? -3.490 -11.925 15.892 1.00 96.38 764 PRO A N 1
ATOM 5856 C CA . PRO A 1 764 ? -4.460 -12.935 15.501 1.00 96.38 764 PRO A CA 1
ATOM 5857 C C . PRO A 1 764 ? -5.790 -12.715 16.244 1.00 96.38 764 PRO A C 1
ATOM 5859 O O . PRO A 1 764 ? -5.779 -12.565 17.469 1.00 96.38 764 PRO A O 1
ATOM 5862 N N . PRO A 1 765 ? -6.947 -12.734 15.558 1.00 96.62 765 PRO A N 1
ATOM 5863 C CA . PRO A 1 765 ? -8.258 -12.574 16.180 1.00 96.62 765 PRO A CA 1
ATOM 5864 C C . PRO A 1 765 ? -8.703 -13.891 16.837 1.00 96.62 765 PRO A C 1
ATOM 5866 O O . PRO A 1 765 ? -9.598 -14.568 16.340 1.00 96.62 765 PRO A O 1
ATOM 5869 N N . ARG A 1 766 ? -8.097 -14.300 17.952 1.00 97.38 766 ARG A N 1
ATOM 5870 C CA . ARG A 1 766 ? -8.490 -15.535 18.662 1.00 97.38 766 ARG A CA 1
ATOM 5871 C C . ARG A 1 766 ? -9.870 -15.409 19.310 1.00 97.38 766 ARG A C 1
ATOM 5873 O O . ARG A 1 766 ? -10.216 -14.337 19.787 1.00 97.38 766 ARG A O 1
ATOM 5880 N N . LEU A 1 767 ? -10.645 -16.494 19.344 1.00 97.00 767 LEU A N 1
ATOM 5881 C CA . LEU A 1 767 ? -11.978 -16.510 19.958 1.00 97.00 767 LEU A CA 1
ATOM 5882 C C . LEU A 1 767 ? -11.928 -15.956 21.392 1.00 97.00 767 LEU A C 1
ATOM 5884 O O . LEU A 1 767 ? -11.132 -16.433 22.195 1.00 97.00 767 LEU A O 1
ATOM 5888 N N . GLY A 1 768 ? -12.773 -14.970 21.701 1.00 96.81 768 GLY A N 1
ATOM 5889 C CA . GLY A 1 768 ? -12.838 -14.339 23.024 1.00 96.81 768 GLY A CA 1
ATOM 5890 C C . GLY A 1 768 ? -11.719 -13.352 23.321 1.00 96.81 768 GLY A C 1
ATOM 5891 O O . GLY A 1 768 ? -11.703 -12.772 24.397 1.00 96.81 768 GLY A O 1
ATOM 5892 N N . GLN A 1 769 ? -10.802 -13.110 22.388 1.00 98.31 769 GLN A N 1
ATOM 5893 C CA . GLN A 1 769 ? -9.789 -12.079 22.558 1.00 98.31 769 GLN A CA 1
ATOM 5894 C C . GLN A 1 769 ? -10.389 -10.701 22.263 1.00 98.31 769 GLN A C 1
ATOM 5896 O O . GLN A 1 769 ? -10.890 -10.469 21.158 1.00 98.31 769 GLN A O 1
ATOM 5901 N N . LEU A 1 770 ? -10.290 -9.783 23.225 1.00 98.50 770 LEU A N 1
ATOM 5902 C CA . LEU A 1 770 ? -10.508 -8.353 23.017 1.00 98.50 770 LEU A CA 1
ATOM 5903 C C . LEU A 1 770 ? -9.159 -7.696 22.718 1.00 98.50 770 LEU A C 1
ATOM 5905 O O . LEU A 1 770 ? -8.251 -7.699 23.544 1.00 98.50 770 LEU A O 1
ATOM 5909 N N . THR A 1 771 ? -9.012 -7.135 21.528 1.00 97.81 771 THR A N 1
ATOM 5910 C CA . THR A 1 771 ? -7.849 -6.336 21.146 1.00 97.81 771 THR A CA 1
ATOM 5911 C C . THR A 1 771 ? -8.213 -4.866 21.251 1.00 97.81 771 THR A C 1
ATOM 5913 O O . THR A 1 771 ? -9.152 -4.437 20.593 1.00 97.81 771 THR A O 1
ATOM 5916 N N . VAL A 1 772 ? -7.474 -4.104 22.051 1.00 96.19 772 VAL A N 1
ATOM 5917 C CA . VAL A 1 772 ? -7.644 -2.653 22.205 1.00 96.19 772 VAL A CA 1
ATOM 5918 C C . VAL A 1 772 ? -6.367 -1.974 21.753 1.00 96.19 772 VAL A C 1
ATOM 5920 O O . VAL A 1 772 ? -5.275 -2.443 22.073 1.00 96.19 772 VAL A O 1
ATOM 5923 N N . PHE A 1 773 ? -6.474 -0.899 20.986 1.00 94.56 773 PHE A N 1
ATOM 5924 C CA . PHE A 1 773 ? -5.307 -0.201 20.469 1.00 94.56 773 PHE A CA 1
ATOM 5925 C C . PHE A 1 773 ? -5.562 1.286 20.269 1.00 94.56 773 PHE A C 1
ATOM 5927 O O . PHE A 1 773 ? -6.697 1.752 20.216 1.00 94.56 773 PHE A O 1
ATOM 5934 N N . ASP A 1 774 ? -4.463 2.019 20.186 1.00 91.56 774 ASP A N 1
ATOM 5935 C CA . ASP A 1 774 ? -4.422 3.452 19.940 1.00 91.56 774 ASP A CA 1
ATOM 5936 C C . ASP A 1 774 ? -5.033 3.785 18.572 1.00 91.56 774 ASP A C 1
ATOM 5938 O O . ASP A 1 774 ? -4.488 3.404 17.532 1.00 91.56 774 ASP A O 1
ATOM 5942 N N . GLY A 1 775 ? -6.157 4.507 18.570 1.00 87.56 775 GLY A N 1
ATOM 5943 C CA . GLY A 1 775 ? -6.901 4.825 17.345 1.00 87.56 775 GLY A CA 1
ATOM 5944 C C . GLY A 1 775 ? -6.111 5.678 16.346 1.00 87.56 775 GLY A C 1
ATOM 5945 O O . GLY A 1 775 ? -6.451 5.725 15.164 1.00 87.56 775 GLY A O 1
ATOM 5946 N N . ARG A 1 776 ? -5.029 6.328 16.789 1.00 88.19 776 ARG A N 1
ATOM 5947 C CA . ARG A 1 776 ? -4.154 7.141 15.933 1.00 88.19 776 ARG A CA 1
ATOM 5948 C C . ARG A 1 776 ? -3.214 6.297 15.083 1.00 88.19 776 ARG A C 1
ATOM 5950 O O . ARG A 1 776 ? -2.716 6.791 14.077 1.00 88.19 776 ARG A O 1
ATOM 5957 N N . ILE A 1 777 ? -2.938 5.054 15.483 1.00 88.06 777 ILE A N 1
ATOM 5958 C CA . ILE A 1 777 ? -2.019 4.195 14.742 1.00 88.06 777 ILE A CA 1
ATOM 5959 C C . ILE A 1 777 ? -2.694 3.711 13.457 1.00 88.06 777 ILE A C 1
ATOM 5961 O O . ILE A 1 777 ? -3.775 3.114 13.524 1.00 88.06 777 ILE A O 1
ATOM 5965 N N . PRO A 1 778 ? -2.051 3.895 12.286 1.00 91.12 778 PRO A N 1
ATOM 5966 C CA . PRO A 1 778 ? -2.530 3.301 11.053 1.00 91.12 778 PRO A CA 1
ATOM 5967 C C . PRO A 1 778 ? -2.608 1.776 11.175 1.00 91.12 778 PRO A C 1
ATOM 5969 O O . PRO A 1 778 ? -1.628 1.104 11.514 1.00 91.12 778 PRO A O 1
ATOM 5972 N N . HIS A 1 779 ? -3.781 1.226 10.891 1.00 93.06 779 HIS A N 1
ATOM 5973 C CA . HIS A 1 779 ? -4.089 -0.183 11.069 1.00 93.06 779 HIS A CA 1
ATOM 5974 C C . HIS A 1 779 ? -5.046 -0.703 9.987 1.00 93.06 779 HIS A C 1
ATOM 5976 O O . HIS A 1 779 ? -5.636 0.059 9.225 1.00 93.06 779 HIS A O 1
ATOM 5982 N N . GLY A 1 780 ? -5.173 -2.023 9.884 1.00 93.62 780 GLY A N 1
ATOM 5983 C CA . GLY A 1 780 ? -6.000 -2.703 8.892 1.00 93.62 780 GLY A CA 1
ATOM 5984 C C . GLY A 1 780 ? -6.213 -4.180 9.223 1.00 93.62 780 GLY A C 1
ATOM 5985 O O . GLY A 1 780 ? -5.913 -4.642 10.324 1.00 93.62 780 GLY A O 1
ATOM 5986 N N . VAL A 1 781 ? -6.722 -4.941 8.260 1.00 95.06 781 VAL A N 1
ATOM 5987 C CA . VAL A 1 781 ? -6.960 -6.385 8.365 1.00 95.06 781 VAL A CA 1
ATOM 5988 C C . VAL A 1 781 ? -6.314 -7.076 7.175 1.00 95.06 781 VAL A C 1
ATOM 5990 O O . VAL A 1 781 ? -6.607 -6.737 6.025 1.00 95.06 781 VAL A O 1
ATOM 5993 N N . GLN A 1 782 ? -5.457 -8.060 7.461 1.00 91.25 782 GLN A N 1
ATOM 5994 C CA . GLN A 1 782 ? -4.815 -8.876 6.434 1.00 91.25 782 GLN A CA 1
ATOM 5995 C C . GLN A 1 782 ? -5.871 -9.546 5.539 1.00 91.25 782 GLN A C 1
ATOM 5997 O O . GLN A 1 782 ? -6.872 -10.049 6.062 1.00 91.25 782 GLN A O 1
ATOM 6002 N N . PRO A 1 783 ? -5.658 -9.587 4.217 1.00 88.50 783 PRO A N 1
ATOM 6003 C CA . PRO A 1 783 ? -6.598 -10.197 3.289 1.00 88.50 783 PRO A CA 1
ATOM 6004 C C . PRO A 1 783 ? -6.922 -11.648 3.643 1.00 88.50 783 PRO A C 1
ATOM 6006 O O . PRO A 1 783 ? -6.029 -12.458 3.883 1.00 88.50 783 PRO A O 1
ATOM 6009 N N . VAL A 1 784 ? -8.212 -11.970 3.688 1.00 88.06 784 VAL A N 1
ATOM 6010 C CA . VAL A 1 784 ? -8.709 -13.306 4.021 1.00 88.06 784 VAL A CA 1
ATOM 6011 C C . VAL A 1 784 ? -8.822 -14.138 2.748 1.00 88.06 784 VAL A C 1
ATOM 6013 O O . VAL A 1 784 ? -9.409 -13.696 1.762 1.00 88.06 784 VAL A O 1
ATOM 6016 N N . SER A 1 785 ? -8.299 -15.366 2.772 1.00 84.75 785 SER A N 1
ATOM 6017 C CA . SER A 1 785 ? -8.400 -16.319 1.658 1.00 84.75 785 SER A CA 1
ATOM 6018 C C . SER A 1 785 ? -8.652 -17.741 2.157 1.00 84.75 785 SER A C 1
ATOM 6020 O O . SER A 1 785 ? -8.051 -18.162 3.142 1.00 84.75 785 SER A O 1
ATOM 6022 N N . GLY A 1 786 ? -9.535 -18.493 1.491 1.00 82.75 786 GLY A N 1
ATOM 6023 C CA . GLY A 1 786 ? -9.686 -19.943 1.699 1.00 82.75 786 GLY A CA 1
ATOM 6024 C C . GLY A 1 786 ? -11.096 -20.451 2.013 1.00 82.75 786 GLY A C 1
ATOM 6025 O O . GLY A 1 786 ? -11.379 -21.617 1.748 1.00 82.75 786 GLY A O 1
ATOM 6026 N N . THR A 1 787 ? -12.011 -19.612 2.510 1.00 86.44 787 THR A N 1
ATOM 6027 C CA . THR A 1 787 ? -13.411 -20.018 2.741 1.00 86.44 787 THR A CA 1
ATOM 6028 C C . THR A 1 787 ? -14.401 -18.934 2.333 1.00 86.44 787 THR A C 1
ATOM 6030 O O . THR A 1 787 ? -14.176 -17.753 2.585 1.00 86.44 787 THR A O 1
ATOM 6033 N N . MET A 1 788 ? -15.503 -19.349 1.705 1.00 88.06 788 MET A N 1
ATOM 6034 C CA . MET A 1 788 ? -16.682 -18.511 1.450 1.00 88.06 788 MET A CA 1
ATOM 6035 C C . MET A 1 788 ? -17.811 -18.787 2.452 1.00 88.06 788 MET A C 1
ATOM 6037 O O . MET A 1 788 ? -18.844 -18.124 2.398 1.00 88.06 788 MET A O 1
ATOM 6041 N N . ASP A 1 789 ? -17.641 -19.757 3.361 1.00 90.25 789 ASP A N 1
ATOM 6042 C CA . ASP A 1 789 ? -18.599 -19.998 4.439 1.00 90.25 789 ASP A CA 1
ATOM 6043 C C . ASP A 1 789 ? -18.387 -18.942 5.541 1.00 90.25 789 ASP A C 1
ATOM 6045 O O . ASP A 1 789 ? -17.343 -18.947 6.203 1.00 90.25 789 ASP A O 1
ATOM 6049 N N . PRO A 1 790 ? -19.356 -18.041 5.786 1.00 90.31 790 PRO A N 1
ATOM 6050 C CA . PRO A 1 790 ? -19.215 -16.984 6.787 1.00 90.31 790 PRO A CA 1
ATOM 6051 C C . PRO A 1 790 ? -19.032 -17.516 8.217 1.00 90.31 790 PRO A C 1
ATOM 6053 O O . PRO A 1 790 ? -18.484 -16.808 9.059 1.00 90.31 790 PRO A O 1
ATOM 6056 N N . ARG A 1 791 ? -19.434 -18.763 8.508 1.00 91.94 791 ARG A N 1
ATOM 6057 C CA . ARG A 1 791 ? -19.203 -19.416 9.812 1.00 91.94 791 ARG A CA 1
ATOM 6058 C C . ARG A 1 791 ? -17.744 -19.813 10.009 1.00 91.94 791 ARG A C 1
ATOM 6060 O O . ARG A 1 791 ? -17.277 -19.920 11.144 1.00 91.94 791 ARG A O 1
ATOM 6067 N N . GLU A 1 792 ? -17.029 -20.054 8.918 1.00 93.06 792 GLU A N 1
ATOM 6068 C CA . GLU A 1 792 ? -15.623 -20.449 8.935 1.00 93.06 792 GLU A CA 1
ATOM 6069 C C . GLU A 1 792 ? -14.669 -19.259 8.775 1.00 93.06 792 GLU A C 1
ATOM 6071 O O . GLU A 1 792 ? -13.481 -19.433 9.025 1.00 93.06 792 GLU A O 1
ATOM 6076 N N . GLY A 1 793 ? -15.166 -18.084 8.370 1.00 93.56 793 GLY A N 1
ATOM 6077 C CA . GLY A 1 793 ? -14.379 -16.863 8.165 1.00 93.56 793 GLY A CA 1
ATOM 6078 C C . GLY A 1 793 ? -13.950 -16.145 9.454 1.00 93.56 793 GLY A C 1
ATOM 6079 O O . GLY A 1 793 ? -14.177 -16.615 10.574 1.00 93.56 793 GLY A O 1
ATOM 6080 N N . ARG A 1 794 ? -13.335 -14.964 9.301 1.00 97.12 794 ARG A N 1
ATOM 6081 C CA . ARG A 1 794 ? -13.010 -14.069 10.425 1.00 97.12 794 ARG A CA 1
ATOM 6082 C C . ARG A 1 794 ? -14.249 -13.271 10.811 1.00 97.12 794 ARG A C 1
ATOM 6084 O O . ARG A 1 794 ? -14.805 -12.540 9.998 1.00 97.12 794 ARG A O 1
ATOM 6091 N N . ILE A 1 795 ? -14.647 -13.386 12.070 1.00 97.31 795 ILE A N 1
ATOM 6092 C CA . ILE A 1 795 ? -15.846 -12.780 12.645 1.00 97.31 795 ILE A CA 1
ATOM 6093 C C . ILE A 1 795 ? -15.416 -11.955 13.852 1.00 97.31 795 ILE A C 1
ATOM 6095 O O . ILE A 1 795 ? -14.829 -12.491 14.798 1.00 97.31 795 ILE A O 1
ATOM 6099 N N . VAL A 1 796 ? -15.689 -10.655 13.820 1.00 98.31 796 VAL A N 1
ATOM 6100 C CA . VAL A 1 796 ? -15.293 -9.730 14.885 1.00 98.31 796 VAL A CA 1
ATOM 6101 C C . VAL A 1 796 ? -16.379 -8.700 15.166 1.00 98.31 796 VAL A C 1
ATOM 6103 O O . VAL A 1 796 ? -17.114 -8.293 14.268 1.00 98.31 796 VAL A O 1
ATOM 6106 N N . LEU A 1 797 ? -16.445 -8.274 16.418 1.00 98.50 797 LEU A N 1
ATOM 6107 C CA . LEU A 1 797 ? -17.185 -7.117 16.900 1.00 98.50 797 LEU A CA 1
ATOM 6108 C C . LEU A 1 797 ? -16.188 -5.979 17.105 1.00 98.50 797 LEU A C 1
ATOM 6110 O O . LEU A 1 797 ? -15.137 -6.206 17.697 1.00 98.50 797 LEU A O 1
ATOM 6114 N N . HIS A 1 798 ? -16.470 -4.779 16.618 1.00 97.19 798 HIS A N 1
ATOM 6115 C CA . HIS A 1 798 ? -15.531 -3.659 16.717 1.00 97.19 798 HIS A CA 1
ATOM 6116 C C . HIS A 1 798 ? -16.229 -2.313 16.889 1.00 97.19 798 HIS A C 1
ATOM 6118 O O . HIS A 1 798 ? -17.426 -2.178 16.619 1.00 97.19 798 HIS A O 1
ATOM 6124 N N . GLY A 1 799 ? -15.468 -1.343 17.383 1.00 96.25 799 GLY A N 1
ATOM 6125 C CA . GLY A 1 799 ? -15.908 0.015 17.677 1.00 96.25 799 GLY A CA 1
ATOM 6126 C C . GLY A 1 799 ? -14.816 0.799 18.403 1.00 96.25 799 GLY A C 1
ATOM 6127 O O . GLY A 1 799 ? -13.648 0.405 18.404 1.00 96.25 799 GLY A O 1
ATOM 6128 N N . TRP A 1 800 ? -15.203 1.895 19.049 1.00 96.69 800 TRP A N 1
ATOM 6129 C CA . TRP A 1 800 ? -14.297 2.791 19.767 1.00 96.69 800 TRP A CA 1
ATOM 6130 C C . TRP A 1 800 ? -14.755 3.002 21.201 1.00 96.69 800 TRP A C 1
ATOM 6132 O O . TRP A 1 800 ? -15.950 3.128 21.460 1.00 96.69 800 TRP A O 1
ATOM 6142 N N . PHE A 1 801 ? -13.802 3.083 22.123 1.00 95.44 801 PHE A N 1
ATOM 6143 C CA . PHE A 1 801 ? -14.030 3.643 23.448 1.00 95.44 801 PHE A CA 1
ATOM 6144 C C . PHE A 1 801 ? -14.029 5.167 23.346 1.00 95.44 801 PHE A C 1
ATOM 6146 O O . PHE A 1 801 ? -13.152 5.757 22.715 1.00 95.44 801 PHE A O 1
ATOM 6153 N N . THR A 1 802 ? -15.022 5.805 23.953 1.00 93.38 802 THR A N 1
ATOM 6154 C CA . THR A 1 802 ? -15.295 7.239 23.839 1.00 93.38 802 THR A CA 1
ATOM 6155 C C . THR A 1 802 ? -15.526 7.862 25.216 1.00 93.38 802 THR A C 1
ATOM 6157 O O . THR A 1 802 ? -15.563 7.176 26.239 1.00 93.38 802 THR A O 1
ATOM 6160 N N . SER A 1 803 ? -15.668 9.189 25.254 1.00 92.44 803 SER A N 1
ATOM 6161 C CA . SER A 1 803 ? -15.943 9.945 26.485 1.00 92.44 803 SER A CA 1
ATOM 6162 C C . SER A 1 803 ? -14.911 9.695 27.602 1.00 92.44 803 SER A C 1
ATOM 6164 O O . SER A 1 803 ? -15.285 9.229 28.689 1.00 92.44 803 SER A O 1
ATOM 6166 N N . PRO A 1 804 ? -13.614 9.989 27.355 1.00 92.25 804 PRO A N 1
ATOM 6167 C CA . PRO A 1 804 ? -12.587 9.902 28.387 1.00 92.25 804 PRO A CA 1
ATOM 6168 C C . PRO A 1 804 ? -12.969 10.821 29.552 1.00 92.25 804 PRO A C 1
ATOM 6170 O O . PRO A 1 804 ? -13.130 12.029 29.382 1.00 92.25 804 PRO A O 1
ATOM 6173 N N . SER A 1 805 ? -13.187 10.237 30.726 1.00 91.56 805 SER A N 1
ATOM 6174 C CA . SER A 1 805 ? -13.585 10.958 31.933 1.00 91.56 805 SER A CA 1
ATOM 6175 C C . SER A 1 805 ? -13.204 10.180 33.198 1.00 91.56 805 SER A C 1
ATOM 6177 O O . SER A 1 805 ? -13.084 8.954 33.152 1.00 91.56 805 SER A O 1
ATOM 6179 N N . PRO A 1 806 ? -12.997 10.867 34.336 1.00 91.62 806 PRO A N 1
ATOM 6180 C CA . PRO A 1 806 ? -12.757 10.205 35.611 1.00 91.62 806 PRO A CA 1
ATOM 6181 C C . PRO A 1 806 ? -13.848 9.185 35.957 1.00 91.62 806 PRO A C 1
ATOM 6183 O O . PRO A 1 806 ? -15.041 9.471 35.839 1.00 91.62 806 PRO A O 1
ATOM 6186 N N . PHE A 1 807 ? -13.438 8.009 36.428 1.00 92.62 807 PHE A N 1
ATOM 6187 C CA . PHE A 1 807 ? -14.338 6.970 36.927 1.00 92.62 807 PHE A CA 1
ATOM 6188 C C . PHE A 1 807 ? -14.013 6.630 38.383 1.00 92.62 807 PHE A C 1
ATOM 6190 O O . PHE A 1 807 ? -12.855 6.391 38.730 1.00 92.62 807 PHE A O 1
ATOM 6197 N N . PHE A 1 808 ? -15.042 6.580 39.228 1.00 92.25 808 PHE A N 1
ATOM 6198 C CA . PHE A 1 808 ? -14.919 6.398 40.672 1.00 92.25 808 PHE A CA 1
ATOM 6199 C C . PHE A 1 808 ? -15.555 5.075 41.095 1.00 92.25 808 PHE A C 1
ATOM 6201 O O . PHE A 1 808 ? -16.707 4.792 40.772 1.00 92.25 808 PHE A O 1
ATOM 6208 N N . SER A 1 809 ? -14.819 4.279 41.865 1.00 91.62 809 SER A N 1
ATOM 6209 C CA . SER A 1 809 ? -15.315 3.035 42.451 1.00 91.62 809 SER A CA 1
ATOM 6210 C C . SER A 1 809 ? -14.884 2.947 43.910 1.00 91.62 809 SER A C 1
ATOM 6212 O O . SER A 1 809 ? -13.711 2.706 44.200 1.00 91.62 809 SER A O 1
ATOM 6214 N N . GLY A 1 810 ? -15.824 3.113 44.840 1.00 91.88 810 GLY A N 1
ATOM 6215 C CA . GLY A 1 810 ? -15.553 3.035 46.274 1.00 91.88 810 GLY A CA 1
ATOM 6216 C C . GLY A 1 810 ? -16.504 3.879 47.111 1.00 91.88 810 GLY A C 1
ATOM 6217 O O . GLY A 1 810 ? -17.665 4.055 46.748 1.00 91.88 810 GLY A O 1
ATOM 6218 N N . SER A 1 811 ? -16.006 4.352 48.254 1.00 92.38 811 SER A N 1
ATOM 6219 C CA . SER A 1 811 ? -16.824 5.036 49.268 1.00 92.38 811 SER A CA 1
ATOM 6220 C C . SER A 1 811 ? -16.924 6.551 49.071 1.00 92.38 811 SER A C 1
ATOM 6222 O O . SER A 1 811 ? -17.867 7.154 49.568 1.00 92.38 811 SER A O 1
ATOM 6224 N N . LEU A 1 812 ? -15.971 7.169 48.370 1.00 91.19 812 LEU A N 1
ATOM 6225 C CA . LEU A 1 812 ? -15.972 8.596 48.057 1.00 91.19 812 LEU A CA 1
ATOM 6226 C C . LEU A 1 812 ? -16.744 8.835 46.753 1.00 91.19 812 LEU A C 1
ATOM 6228 O O . LEU A 1 812 ? -16.397 8.278 45.709 1.00 91.19 812 LEU A O 1
ATOM 6232 N N . GLY A 1 813 ? -17.786 9.666 46.815 1.00 88.81 813 GLY A N 1
ATOM 6233 C CA . GLY A 1 813 ? -18.614 9.988 45.653 1.00 88.81 813 GLY A CA 1
ATOM 6234 C C . GLY A 1 813 ? -17.928 10.938 44.664 1.00 88.81 813 GLY A C 1
ATOM 6235 O O . GLY A 1 813 ? -17.111 11.774 45.047 1.00 88.81 813 GLY A O 1
ATOM 6236 N N . GLU A 1 814 ? -18.315 10.855 43.387 1.00 92.12 814 GLU A N 1
ATOM 6237 C CA . GLU A 1 814 ? -17.807 11.720 42.307 1.00 92.12 814 GLU A CA 1
ATOM 6238 C C . GLU A 1 814 ? -17.991 13.218 42.627 1.00 92.12 814 GLU A C 1
ATOM 6240 O O . GLU A 1 814 ? -17.042 13.998 42.520 1.00 92.12 814 GLU A O 1
ATOM 6245 N N . GLU A 1 815 ? -19.173 13.625 43.107 1.00 91.62 815 GLU A N 1
ATOM 6246 C CA . GLU A 1 815 ? -19.458 15.024 43.468 1.00 91.62 815 GLU A CA 1
ATOM 6247 C C . GLU A 1 815 ? -18.551 15.546 44.596 1.00 91.62 815 GLU A C 1
ATOM 6249 O O . GLU A 1 815 ? -18.138 16.706 44.579 1.00 91.62 815 GLU A O 1
ATOM 6254 N N . GLU A 1 816 ? -18.209 14.690 45.561 1.00 90.81 816 GLU A N 1
ATOM 6255 C CA . GLU A 1 816 ? -17.378 15.045 46.716 1.00 90.81 816 GLU A CA 1
ATOM 6256 C C . GLU A 1 816 ? -15.890 15.106 46.349 1.00 90.81 816 GLU A C 1
ATOM 6258 O O . GLU A 1 816 ? -15.157 15.961 46.850 1.00 90.81 816 GLU A O 1
ATOM 6263 N N . ALA A 1 817 ? -15.439 14.227 45.451 1.00 90.44 817 ALA A N 1
ATOM 6264 C CA . ALA A 1 817 ? -14.056 14.172 44.991 1.00 90.44 817 ALA A CA 1
ATOM 6265 C C . ALA A 1 817 ? -13.712 15.276 43.977 1.00 90.44 817 ALA A C 1
ATOM 6267 O O . ALA A 1 817 ? -12.566 15.728 43.925 1.00 90.44 817 ALA A O 1
ATOM 6268 N N . THR A 1 818 ? -14.691 15.730 43.187 1.00 90.88 818 THR A N 1
ATOM 6269 C CA . THR A 1 818 ? -14.487 16.659 42.062 1.00 90.88 818 THR A CA 1
ATOM 6270 C C . THR A 1 818 ? -13.755 17.956 42.440 1.00 90.88 818 THR A C 1
ATOM 6272 O O . THR A 1 818 ? -12.814 18.315 41.733 1.00 90.88 818 THR A O 1
ATOM 6275 N N . PRO A 1 819 ? -14.084 18.670 43.540 1.00 92.19 819 PRO A N 1
ATOM 6276 C CA . PRO A 1 819 ? -13.364 19.894 43.905 1.00 92.19 819 PRO A CA 1
ATOM 6277 C C . PRO A 1 819 ? -11.876 19.663 44.195 1.00 92.19 819 PRO A C 1
ATOM 6279 O O . PRO A 1 819 ? -11.039 20.470 43.794 1.00 92.19 819 PRO A O 1
ATOM 6282 N N . ALA A 1 820 ? -11.546 18.558 44.872 1.00 90.88 820 ALA A N 1
ATOM 6283 C CA . ALA A 1 820 ? -10.166 18.184 45.173 1.00 90.88 820 ALA A CA 1
ATOM 6284 C C . ALA A 1 820 ? -9.411 17.758 43.906 1.00 90.88 820 ALA A C 1
ATOM 6286 O O . ALA A 1 820 ? -8.271 18.174 43.695 1.00 90.88 820 ALA A O 1
ATOM 6287 N N . LEU A 1 821 ? -10.073 16.989 43.037 1.00 91.25 821 LEU A N 1
ATOM 6288 C CA . LEU A 1 821 ? -9.521 16.575 41.753 1.00 91.25 821 LEU A CA 1
ATOM 6289 C C . LEU A 1 821 ? -9.231 17.785 40.855 1.00 91.25 821 LEU A C 1
ATOM 6291 O O . LEU A 1 821 ? -8.120 17.905 40.352 1.00 91.25 821 LEU A O 1
ATOM 6295 N N . ASN A 1 822 ? -10.172 18.722 40.717 1.00 91.56 822 ASN A N 1
ATOM 6296 C CA . ASN A 1 822 ? -9.989 19.924 39.898 1.00 91.56 822 ASN A CA 1
ATOM 6297 C C . ASN A 1 822 ? -8.822 20.789 40.390 1.00 91.56 822 ASN A C 1
ATOM 6299 O O . ASN A 1 822 ? -8.030 21.252 39.579 1.00 91.56 822 ASN A O 1
ATOM 6303 N N . ALA A 1 823 ? -8.661 20.952 41.708 1.00 88.69 823 ALA A N 1
ATOM 6304 C CA . ALA A 1 823 ? -7.534 21.704 42.258 1.00 88.69 823 ALA A CA 1
ATOM 6305 C C . ALA A 1 823 ? -6.174 21.069 41.907 1.00 88.69 823 ALA A C 1
ATOM 6307 O O . ALA A 1 823 ? -5.220 21.783 41.596 1.00 88.69 823 ALA A O 1
ATOM 6308 N N . CYS A 1 824 ? -6.088 19.734 41.929 1.00 90.69 824 CYS A N 1
ATOM 6309 C CA . CYS A 1 824 ? -4.911 19.000 41.462 1.00 90.69 824 CYS A CA 1
ATOM 6310 C C . CYS A 1 824 ? -4.692 19.216 39.953 1.00 90.69 824 CYS A C 1
ATOM 6312 O O . CYS A 1 824 ? -3.605 19.634 39.542 1.00 90.69 824 CYS A O 1
ATOM 6314 N N . LEU A 1 825 ? -5.737 19.010 39.143 1.00 90.62 825 LEU A N 1
ATOM 6315 C CA . LEU A 1 825 ? -5.683 19.111 37.682 1.00 90.62 825 LEU A CA 1
ATOM 6316 C C . LEU A 1 825 ? -5.300 20.514 37.189 1.00 90.62 825 LEU A C 1
ATOM 6318 O O . LEU A 1 825 ? -4.494 20.618 36.271 1.00 90.62 825 LEU A O 1
ATOM 6322 N N . ASP A 1 826 ? -5.799 21.585 37.811 1.00 89.81 826 ASP A N 1
ATOM 6323 C CA . ASP A 1 826 ? -5.465 22.966 37.433 1.00 89.81 826 ASP A CA 1
ATOM 6324 C C . ASP A 1 826 ? -3.956 23.235 37.547 1.00 89.81 826 ASP A C 1
ATOM 6326 O O . ASP A 1 826 ? -3.338 23.798 36.640 1.00 89.81 826 ASP A O 1
ATOM 6330 N N . SER A 1 827 ? -3.342 22.802 38.654 1.00 88.81 827 SER A N 1
ATOM 6331 C CA . SER A 1 827 ? -1.895 22.939 38.858 1.00 88.81 827 SER A CA 1
ATOM 6332 C C . SER A 1 827 ? -1.084 22.047 37.916 1.00 88.81 827 SER A C 1
ATOM 6334 O O . SER A 1 827 ? -0.087 22.497 37.349 1.00 88.81 827 SER A O 1
ATOM 6336 N N . LEU A 1 828 ? -1.561 20.821 37.683 1.00 92.06 828 LEU A N 1
ATOM 6337 C CA . LEU A 1 828 ? -0.945 19.870 36.768 1.00 92.06 828 LEU A CA 1
ATOM 6338 C C . LEU A 1 828 ? -0.952 20.390 35.325 1.00 92.06 828 LEU A C 1
ATOM 6340 O O . LEU A 1 828 ? 0.084 20.366 34.669 1.00 92.06 828 LEU A O 1
ATOM 6344 N N . TYR A 1 829 ? -2.079 20.899 34.823 1.00 92.38 829 TYR A N 1
ATOM 6345 C CA . TYR A 1 829 ? -2.164 21.416 33.454 1.00 92.38 829 TYR A CA 1
ATOM 6346 C C . TYR A 1 829 ? -1.278 22.644 33.236 1.00 92.38 829 TYR A C 1
ATOM 6348 O O . TYR A 1 829 ? -0.680 22.774 32.168 1.00 92.38 829 TYR A O 1
ATOM 6356 N N . ALA A 1 830 ? -1.127 23.507 34.245 1.00 89.50 830 ALA A N 1
ATOM 6357 C CA . ALA A 1 830 ? -0.170 24.608 34.185 1.00 89.50 830 ALA A CA 1
ATOM 6358 C C . ALA A 1 830 ? 1.281 24.101 34.089 1.00 89.50 830 ALA A C 1
ATOM 6360 O O . ALA A 1 830 ? 2.048 24.609 33.276 1.00 89.50 830 ALA A O 1
ATOM 6361 N N . ALA A 1 831 ? 1.647 23.081 34.872 1.00 89.50 831 ALA A N 1
ATOM 6362 C CA . ALA A 1 831 ? 2.983 22.487 34.833 1.00 89.50 831 ALA A CA 1
ATOM 6363 C C . ALA A 1 831 ? 3.263 21.746 33.512 1.00 89.50 831 ALA A C 1
ATOM 6365 O O . ALA A 1 831 ? 4.333 21.914 32.931 1.00 89.50 831 ALA A O 1
ATOM 6366 N N . LEU A 1 832 ? 2.290 20.983 33.000 1.00 90.50 832 LEU A N 1
ATOM 6367 C CA . LEU A 1 832 ? 2.384 20.299 31.705 1.00 90.50 832 LEU A CA 1
ATOM 6368 C C . LEU A 1 832 ? 2.543 21.286 30.538 1.00 90.50 832 LEU A C 1
ATOM 6370 O O . LEU A 1 832 ? 3.241 20.972 29.578 1.00 90.50 832 LEU A O 1
ATOM 6374 N N . GLY A 1 833 ? 1.946 22.480 30.624 1.00 87.00 833 GLY A N 1
ATOM 6375 C CA . GLY A 1 833 ? 2.065 23.526 29.601 1.00 87.00 833 GLY A CA 1
ATOM 6376 C C . GLY A 1 833 ? 3.484 24.081 29.409 1.00 87.00 833 GLY A C 1
ATOM 6377 O O . GLY A 1 833 ? 3.780 24.622 28.346 1.00 87.00 833 GLY A O 1
ATOM 6378 N N . GLU A 1 834 ? 4.365 23.919 30.399 1.00 88.12 834 GLU A N 1
ATOM 6379 C CA . GLU A 1 834 ? 5.773 24.339 30.335 1.00 88.12 834 GLU A CA 1
ATOM 6380 C C . GLU A 1 834 ? 6.708 23.223 29.824 1.00 88.12 834 GLU A C 1
ATOM 6382 O O . GLU A 1 834 ? 7.896 23.460 29.585 1.00 88.12 834 GLU A O 1
ATOM 6387 N N . LEU A 1 835 ? 6.199 21.996 29.663 1.00 86.38 835 LEU A N 1
ATOM 6388 C CA . LEU A 1 835 ? 6.970 20.844 29.195 1.00 86.38 835 LEU A CA 1
ATOM 6389 C C . LEU A 1 835 ? 6.942 20.714 27.662 1.00 86.38 835 LEU A C 1
ATOM 6391 O O . LEU A 1 835 ? 6.046 21.238 26.995 1.00 86.38 835 LEU A O 1
ATOM 6395 N N . PRO A 1 836 ? 7.915 19.998 27.063 1.00 83.38 836 PRO A N 1
ATOM 6396 C CA . PRO A 1 836 ? 7.889 19.718 25.633 1.00 83.38 836 PRO A CA 1
ATOM 6397 C C . PRO A 1 836 ? 6.606 18.971 25.221 1.00 83.38 836 PRO A C 1
ATOM 6399 O O . PRO A 1 836 ? 6.163 18.075 25.942 1.00 83.38 836 PRO A O 1
ATOM 6402 N N . PRO A 1 837 ? 6.026 19.282 24.047 1.00 84.25 837 PRO A N 1
ATOM 6403 C CA . PRO A 1 837 ? 4.726 18.752 23.658 1.00 84.25 837 PRO A CA 1
ATOM 6404 C C . PRO A 1 837 ? 4.763 17.242 23.389 1.00 84.25 837 PRO A C 1
ATOM 6406 O O . PRO A 1 837 ? 5.593 16.739 22.623 1.00 84.25 837 PRO A O 1
ATOM 6409 N N . VAL A 1 838 ? 3.793 16.534 23.962 1.00 88.31 838 VAL A N 1
ATOM 6410 C CA . VAL A 1 838 ? 3.497 15.117 23.712 1.00 88.31 838 VAL A CA 1
ATOM 6411 C C . VAL A 1 838 ? 2.082 14.975 23.156 1.00 88.31 838 VAL A C 1
ATOM 6413 O O . VAL A 1 838 ? 1.272 15.889 23.276 1.00 88.31 838 VAL A O 1
ATOM 6416 N N . VAL A 1 839 ? 1.785 13.840 22.529 1.00 88.75 839 VAL A N 1
ATOM 6417 C CA . VAL A 1 839 ? 0.455 13.512 22.004 1.00 88.75 839 VAL A CA 1
ATOM 6418 C C . VAL A 1 839 ? 0.089 12.079 22.380 1.00 88.75 839 VAL A C 1
ATOM 6420 O O . VAL A 1 839 ? 0.919 11.168 22.290 1.00 88.75 839 VAL A O 1
ATOM 6423 N N . GLY A 1 840 ? -1.168 11.851 22.754 1.00 90.19 840 GLY A N 1
ATOM 6424 C CA . GLY A 1 840 ? -1.722 10.534 23.065 1.00 90.19 840 GLY A CA 1
ATOM 6425 C C . GLY A 1 840 ? -2.491 10.473 24.362 1.00 90.19 840 GLY A C 1
ATOM 6426 O O . GLY A 1 840 ? -2.888 11.488 24.917 1.00 90.19 840 GLY A O 1
ATOM 6427 N N . THR A 1 841 ? -2.714 9.263 24.848 1.00 91.75 841 THR A N 1
ATOM 6428 C CA . THR A 1 841 ? -3.515 9.024 26.045 1.00 91.75 841 THR A CA 1
ATOM 6429 C C . THR A 1 841 ? -2.714 8.272 27.089 1.00 91.75 841 THR A C 1
ATOM 6431 O O . THR A 1 841 ? -2.076 7.258 26.792 1.00 91.75 841 THR A O 1
ATOM 6434 N N . VAL A 1 842 ? -2.788 8.745 28.327 1.00 94.44 842 VAL A N 1
ATOM 6435 C CA . VAL A 1 842 ? -2.331 8.011 29.504 1.00 94.44 842 VAL A CA 1
ATOM 6436 C C . VAL A 1 842 ? -3.498 7.828 30.460 1.00 94.44 842 VAL A C 1
ATOM 6438 O O . VAL A 1 842 ? -4.281 8.745 30.682 1.00 94.44 842 VAL A O 1
ATOM 6441 N N . THR A 1 843 ? -3.639 6.624 30.997 1.00 94.19 843 THR A N 1
ATOM 6442 C CA . THR A 1 843 ? -4.657 6.278 31.987 1.00 94.19 843 THR A CA 1
ATOM 6443 C C . THR A 1 843 ? -3.961 5.741 33.222 1.00 94.19 843 THR A C 1
ATOM 6445 O O . THR A 1 843 ? -3.093 4.869 33.129 1.00 94.19 843 THR A O 1
ATOM 6448 N N . LEU A 1 844 ? -4.349 6.252 34.382 1.00 94.94 844 LEU A N 1
ATOM 6449 C CA . LEU A 1 844 ? -3.852 5.800 35.674 1.00 94.94 844 LEU A CA 1
ATOM 6450 C C . LEU A 1 844 ? -5.003 5.584 36.653 1.00 94.94 844 LEU A C 1
ATOM 6452 O O . LEU A 1 844 ? -6.097 6.110 36.466 1.00 94.94 844 LEU A O 1
ATOM 6456 N N . ARG A 1 845 ? -4.754 4.818 37.710 1.00 95.56 845 ARG A N 1
ATOM 6457 C CA . ARG A 1 845 ? -5.687 4.574 38.804 1.00 95.56 845 ARG A CA 1
ATOM 6458 C C . ARG A 1 845 ? -5.057 4.992 40.119 1.00 95.56 845 ARG A C 1
ATOM 6460 O O . ARG A 1 845 ? -4.027 4.450 40.508 1.00 95.56 845 ARG A O 1
ATOM 6467 N N . LEU A 1 846 ? -5.708 5.915 40.811 1.00 94.81 846 LEU A N 1
ATOM 6468 C CA . LEU A 1 846 ? -5.354 6.319 42.165 1.00 94.81 846 LEU A CA 1
ATOM 6469 C C . LEU A 1 846 ? -6.099 5.450 43.169 1.00 94.81 846 LEU A C 1
ATOM 6471 O O . LEU A 1 846 ? -7.307 5.253 43.035 1.00 94.81 846 LEU A O 1
ATOM 6475 N N . GLN A 1 847 ? -5.395 4.969 44.188 1.00 95.06 847 GLN A N 1
ATOM 6476 C CA . GLN A 1 847 ? -6.003 4.370 45.371 1.00 95.06 847 GLN A CA 1
ATOM 6477 C C . GLN A 1 847 ? -6.054 5.422 46.472 1.00 95.06 847 GLN A C 1
ATOM 6479 O O . GLN A 1 847 ? -5.030 5.774 47.051 1.00 95.06 847 GLN A O 1
ATOM 6484 N N . VAL A 1 848 ? -7.240 5.945 46.759 1.00 95.00 848 VAL A N 1
ATOM 6485 C CA . VAL A 1 848 ? -7.462 6.937 47.814 1.00 95.00 848 VAL A CA 1
ATOM 6486 C C . VAL A 1 848 ? -7.879 6.212 49.087 1.00 95.00 848 VAL A C 1
ATOM 6488 O O . VAL A 1 848 ? -8.873 5.484 49.098 1.00 95.00 848 VAL A O 1
ATOM 6491 N N . ALA A 1 849 ? -7.114 6.391 50.161 1.00 94.56 849 ALA A N 1
ATOM 6492 C CA . ALA A 1 849 ? -7.434 5.836 51.470 1.00 94.56 849 ALA A CA 1
ATOM 6493 C C . ALA A 1 849 ? -8.627 6.566 52.114 1.00 94.56 849 ALA A C 1
ATOM 6495 O O . ALA A 1 849 ? -8.989 7.672 51.710 1.00 94.56 849 ALA A O 1
ATOM 6496 N N . ALA A 1 850 ? -9.224 5.972 53.150 1.00 92.00 850 ALA A N 1
ATOM 6497 C CA . ALA A 1 850 ? -10.372 6.555 53.853 1.00 92.00 850 ALA A CA 1
ATOM 6498 C C . ALA A 1 850 ? -10.060 7.945 54.449 1.00 92.00 850 ALA A C 1
ATOM 6500 O O . ALA A 1 850 ? -10.936 8.802 54.555 1.00 92.00 850 ALA A O 1
ATOM 6501 N N . GLU A 1 851 ? -8.793 8.208 54.779 1.00 93.75 851 GLU A N 1
ATOM 6502 C CA . GLU A 1 851 ? -8.297 9.493 55.280 1.00 93.75 851 GLU A CA 1
ATOM 6503 C C . GLU A 1 851 ? -8.185 10.572 54.187 1.00 93.75 851 GLU A C 1
ATOM 6505 O O . GLU A 1 851 ? -7.817 11.707 54.488 1.00 93.75 851 GLU A O 1
ATOM 6510 N N . GLY A 1 852 ? -8.470 10.228 52.928 1.00 90.94 852 GLY A N 1
ATOM 6511 C CA . GLY A 1 852 ? -8.432 11.136 51.784 1.00 90.94 852 GLY A CA 1
ATOM 6512 C C . GLY A 1 852 ? -7.056 11.284 51.127 1.00 90.94 852 GLY A C 1
ATOM 6513 O O . GLY A 1 852 ? -6.922 12.010 50.147 1.00 90.94 852 GLY A O 1
ATOM 6514 N N . LYS A 1 853 ? -6.017 10.603 51.620 1.00 93.44 853 LYS A N 1
ATOM 6515 C CA . LYS A 1 853 ? -4.692 10.603 50.977 1.00 93.44 853 LYS A CA 1
ATOM 6516 C C . LYS A 1 853 ? -4.619 9.576 49.851 1.00 93.44 853 LYS A C 1
ATOM 6518 O O . LYS A 1 853 ? -5.156 8.478 49.985 1.00 93.44 853 LYS A O 1
ATOM 6523 N N . VAL A 1 854 ? -3.903 9.908 48.779 1.00 92.94 854 VAL A N 1
ATOM 6524 C CA . VAL A 1 854 ? -3.540 8.934 47.743 1.00 92.94 854 VAL A CA 1
ATOM 6525 C C . VAL A 1 854 ? -2.487 7.987 48.319 1.00 92.94 854 VAL A C 1
ATOM 6527 O O . VAL A 1 854 ? -1.400 8.410 48.701 1.00 92.94 854 VAL A O 1
ATOM 6530 N N . ALA A 1 855 ? -2.851 6.714 48.444 1.00 88.69 855 ALA A N 1
ATOM 6531 C CA . ALA A 1 855 ? -2.007 5.651 48.972 1.00 88.69 855 ALA A CA 1
ATOM 6532 C C . ALA A 1 855 ? -1.166 4.976 47.882 1.00 88.69 855 ALA A C 1
ATOM 6534 O O . ALA A 1 855 ? -0.071 4.513 48.181 1.00 88.69 855 ALA A O 1
ATOM 6535 N N . ASP A 1 856 ? -1.679 4.907 46.649 1.00 89.06 856 ASP A N 1
ATOM 6536 C CA . ASP A 1 856 ? -0.988 4.269 45.525 1.00 89.06 856 ASP A CA 1
ATOM 6537 C C . ASP A 1 856 ? -1.444 4.844 44.171 1.00 89.06 856 ASP A C 1
ATOM 6539 O O . ASP A 1 856 ? -2.544 5.401 44.054 1.00 89.06 856 ASP A O 1
ATOM 6543 N N . LEU A 1 857 ? -0.605 4.677 43.148 1.00 92.12 857 LEU A N 1
ATOM 6544 C CA . LEU A 1 857 ? -0.847 5.049 41.757 1.00 92.12 857 LEU A CA 1
ATOM 6545 C C . LEU A 1 857 ? -0.443 3.891 40.838 1.00 92.12 857 LEU A C 1
ATOM 6547 O O . LEU A 1 857 ? 0.724 3.519 40.751 1.00 92.12 857 LEU A O 1
ATOM 6551 N N . HIS A 1 858 ? -1.407 3.375 40.076 1.00 92.25 858 HIS A N 1
ATOM 6552 C CA . HIS A 1 858 ? -1.168 2.350 39.063 1.00 92.25 858 HIS A CA 1
ATOM 6553 C C . HIS A 1 858 ? -1.350 2.907 37.658 1.00 92.25 858 HIS A C 1
ATOM 6555 O O . HIS A 1 858 ? -2.396 3.464 37.336 1.00 92.25 858 HIS A O 1
ATOM 6561 N N . TRP A 1 859 ? -0.369 2.701 36.789 1.00 92.19 859 TRP A N 1
ATOM 6562 C CA . TRP A 1 859 ? -0.517 2.982 35.365 1.00 92.19 859 TRP A CA 1
ATOM 6563 C C . TRP A 1 859 ? -1.338 1.875 34.700 1.00 92.19 859 TRP A C 1
ATOM 6565 O O . TRP A 1 859 ? -0.991 0.702 34.812 1.00 92.19 859 TRP A O 1
ATOM 6575 N N . LEU A 1 860 ? -2.424 2.246 34.021 1.00 90.88 860 LEU A N 1
ATOM 6576 C CA . LEU A 1 860 ? -3.303 1.308 33.314 1.00 90.88 860 LEU A CA 1
ATOM 6577 C C . LEU A 1 860 ? -3.023 1.279 31.808 1.00 90.88 860 LEU A C 1
ATOM 6579 O O . LEU A 1 860 ? -3.105 0.231 31.176 1.00 90.88 860 LEU A O 1
ATOM 6583 N N . GLY A 1 861 ? -2.638 2.418 31.231 1.00 89.06 861 GLY A N 1
ATOM 6584 C CA . GLY A 1 861 ? -2.272 2.507 29.821 1.00 89.06 861 GLY A CA 1
ATOM 6585 C C . GLY A 1 861 ? -1.455 3.755 29.526 1.00 89.06 861 GLY A C 1
ATOM 6586 O O . GLY A 1 861 ? -1.683 4.805 30.119 1.00 89.06 861 GLY A O 1
ATOM 6587 N N . ASN A 1 862 ? -0.505 3.648 28.600 1.00 91.75 862 ASN A N 1
ATOM 6588 C CA . ASN A 1 862 ? 0.312 4.764 28.138 1.00 91.75 862 ASN A CA 1
ATOM 6589 C C . ASN A 1 862 ? 0.524 4.642 26.627 1.00 91.75 862 ASN A C 1
ATOM 6591 O O . ASN A 1 862 ? 1.136 3.685 26.169 1.00 91.75 862 ASN A O 1
ATOM 6595 N N . THR A 1 863 ? 0.048 5.619 25.863 1.00 90.19 863 THR A N 1
ATOM 6596 C CA . THR A 1 863 ? 0.242 5.709 24.405 1.00 90.19 863 THR A CA 1
ATOM 6597 C C . THR A 1 863 ? 0.979 6.991 24.006 1.00 90.19 863 THR A C 1
ATOM 6599 O O . THR A 1 863 ? 0.980 7.383 22.837 1.00 90.19 863 THR A O 1
ATOM 6602 N N . LEU A 1 864 ? 1.583 7.691 24.972 1.00 89.25 864 LEU A N 1
ATOM 6603 C CA . LEU A 1 864 ? 2.225 8.975 24.724 1.00 89.25 864 LEU A CA 1
ATOM 6604 C C . LEU A 1 864 ? 3.432 8.828 23.800 1.00 89.25 864 LEU A C 1
ATOM 6606 O O . LEU A 1 864 ? 4.307 7.985 24.000 1.00 89.25 864 LEU A O 1
ATOM 6610 N N . VAL A 1 865 ? 3.497 9.723 22.821 1.00 85.31 865 VAL A N 1
ATOM 6611 C CA . VAL A 1 865 ? 4.663 9.932 21.963 1.00 85.31 865 VAL A CA 1
ATOM 6612 C C . VAL A 1 865 ? 5.001 11.415 21.934 1.00 85.31 865 VAL A C 1
ATOM 6614 O O . VAL A 1 865 ? 4.119 12.271 22.024 1.00 85.31 865 VAL A O 1
ATOM 6617 N N . ALA A 1 866 ? 6.283 11.743 21.812 1.00 80.50 866 ALA A N 1
ATOM 6618 C CA . ALA A 1 866 ? 6.701 13.131 21.673 1.00 80.50 866 ALA A CA 1
ATOM 6619 C C . ALA A 1 866 ? 6.276 13.698 20.316 1.00 80.50 866 ALA A C 1
ATOM 6621 O O . ALA A 1 866 ? 6.412 13.035 19.282 1.00 80.50 866 ALA A O 1
ATOM 6622 N N . ARG A 1 867 ? 5.800 14.947 20.297 1.00 74.62 867 ARG A N 1
ATOM 6623 C CA . ARG A 1 867 ? 5.412 15.604 19.048 1.00 74.62 867 ARG A CA 1
ATOM 6624 C C . ARG A 1 867 ? 6.668 15.899 18.213 1.00 74.62 867 ARG A C 1
ATOM 6626 O O . ARG A 1 867 ? 7.599 16.523 18.715 1.00 74.62 867 ARG A O 1
ATOM 6633 N N . PRO A 1 868 ? 6.722 15.523 16.922 1.00 61.09 868 PRO A N 1
ATOM 6634 C CA . PRO A 1 868 ? 7.908 15.756 16.093 1.00 61.09 868 PRO A CA 1
ATOM 6635 C C . PRO A 1 868 ? 8.295 17.236 15.949 1.00 61.09 868 PRO A C 1
ATOM 6637 O O . PRO A 1 868 ? 9.474 17.545 15.783 1.00 61.09 868 PRO A O 1
ATOM 6640 N N . GLN A 1 869 ? 7.308 18.133 16.008 1.00 56.06 869 GLN A N 1
ATOM 6641 C CA . GLN A 1 869 ? 7.454 19.583 15.905 1.00 56.06 869 GLN A CA 1
ATOM 6642 C C . GLN A 1 869 ? 7.605 20.188 17.311 1.00 56.06 869 GLN A C 1
ATOM 6644 O O . GLN A 1 869 ? 6.695 20.071 18.128 1.00 56.06 869 GLN A O 1
ATOM 6649 N N . GLY A 1 870 ? 8.733 20.850 17.589 1.00 51.28 870 GLY A N 1
ATOM 6650 C CA . GLY A 1 870 ? 8.935 21.611 18.833 1.00 51.28 870 GLY A CA 1
ATOM 6651 C C . GLY A 1 870 ? 9.722 20.910 19.945 1.00 51.28 870 GLY A C 1
ATOM 6652 O O . GLY A 1 870 ? 9.931 21.516 20.991 1.00 51.28 870 GLY A O 1
ATOM 6653 N N . VAL A 1 871 ? 10.213 19.682 19.736 1.00 50.12 871 VAL A N 1
ATOM 6654 C CA . VAL A 1 871 ? 11.087 19.009 20.715 1.00 50.12 871 VAL A CA 1
ATOM 6655 C C . VAL A 1 871 ? 12.554 19.423 20.477 1.00 50.12 871 VAL A C 1
ATOM 6657 O O . VAL A 1 871 ? 13.080 19.196 19.378 1.00 50.12 871 VAL A O 1
ATOM 6660 N N . PRO A 1 872 ? 13.240 20.043 21.459 1.00 46.47 872 PRO A N 1
ATOM 6661 C CA . PRO A 1 872 ? 14.659 20.402 21.354 1.00 46.47 872 PRO A CA 1
ATOM 6662 C C . PRO A 1 872 ? 15.550 19.158 21.156 1.00 46.47 872 PRO A C 1
ATOM 6664 O O . PRO A 1 872 ? 15.085 18.043 21.391 1.00 46.47 872 PRO A O 1
ATOM 6667 N N . PRO A 1 873 ? 16.801 19.302 20.665 1.00 43.41 873 PRO A N 1
ATOM 6668 C CA . PRO A 1 873 ? 17.716 18.172 20.486 1.00 43.41 873 PRO A CA 1
ATOM 6669 C C . PRO A 1 873 ? 17.876 17.398 21.801 1.00 43.41 873 PRO A C 1
ATOM 6671 O O . PRO A 1 873 ? 18.453 17.907 22.754 1.00 43.41 873 PRO A O 1
ATOM 6674 N N . GLY A 1 874 ? 17.319 16.190 21.824 1.00 50.72 874 GLY A N 1
ATOM 6675 C CA . GLY A 1 874 ? 17.159 15.313 22.979 1.00 50.72 874 GLY A CA 1
ATOM 6676 C C . GLY A 1 874 ? 16.445 14.037 22.534 1.00 50.72 874 GLY A C 1
ATOM 6677 O O . GLY A 1 874 ? 15.901 13.973 21.419 1.00 50.72 874 GLY A O 1
ATOM 6678 N N . GLU A 1 875 ? 16.488 13.003 23.364 1.00 58.50 875 GLU A N 1
ATOM 6679 C CA . GLU A 1 875 ? 15.823 11.743 23.061 1.00 58.50 875 GLU A CA 1
ATOM 6680 C C . GLU A 1 875 ? 14.290 11.905 23.165 1.00 58.50 875 GLU A C 1
ATOM 6682 O O . GLU A 1 875 ? 13.804 12.428 24.168 1.00 58.50 875 GLU A O 1
ATOM 6687 N N . PRO A 1 876 ? 13.484 11.443 22.185 1.00 63.50 876 PRO A N 1
ATOM 6688 C CA . PRO A 1 876 ? 12.024 11.621 22.190 1.00 63.50 876 PRO A CA 1
ATOM 6689 C C . PRO A 1 876 ? 11.310 11.126 23.459 1.00 63.50 876 PRO A C 1
ATOM 6691 O O . PRO A 1 876 ? 10.224 11.596 23.780 1.00 63.50 876 PRO A O 1
ATOM 6694 N N . TRP A 1 877 ? 11.900 10.181 24.189 1.00 69.44 877 TRP A N 1
ATOM 6695 C CA . TRP A 1 877 ? 11.327 9.659 25.427 1.00 69.44 877 TRP A CA 1
ATOM 6696 C C . TRP A 1 877 ? 11.456 10.623 26.618 1.00 69.44 877 TRP A C 1
ATOM 6698 O O . TRP A 1 877 ? 10.673 10.502 27.550 1.00 69.44 877 TRP A O 1
ATOM 6708 N N . GLU A 1 878 ? 12.356 11.613 26.590 1.00 76.50 878 GLU A N 1
ATOM 6709 C CA . GLU A 1 878 ? 12.533 12.571 27.697 1.00 76.50 878 GLU A CA 1
ATOM 6710 C C . GLU A 1 878 ? 11.291 13.448 27.906 1.00 76.50 878 GLU A C 1
ATOM 6712 O O . GLU A 1 878 ? 10.896 13.708 29.040 1.00 76.50 878 GLU A O 1
ATOM 6717 N N . ALA A 1 879 ? 10.636 13.863 26.817 1.00 81.62 879 ALA A N 1
ATOM 6718 C CA . ALA A 1 879 ? 9.391 14.631 26.874 1.00 81.62 879 ALA A CA 1
ATOM 6719 C C . ALA A 1 879 ? 8.238 13.812 27.478 1.00 81.62 879 ALA A C 1
ATOM 6721 O O . ALA A 1 879 ? 7.454 14.318 28.285 1.00 81.62 879 ALA A O 1
ATOM 6722 N N . VAL A 1 880 ? 8.160 12.530 27.104 1.00 85.94 880 VAL A N 1
ATOM 6723 C CA . VAL A 1 880 ? 7.168 11.588 27.634 1.00 85.94 880 VAL A CA 1
ATOM 6724 C C . VAL A 1 880 ? 7.424 11.337 29.117 1.00 85.94 880 VAL A C 1
ATOM 6726 O O . VAL A 1 880 ? 6.507 11.484 29.919 1.00 85.94 880 VAL A O 1
ATOM 6729 N N . ASP A 1 881 ? 8.666 11.049 29.501 1.00 86.94 881 ASP A N 1
ATOM 6730 C CA . ASP A 1 881 ? 9.037 10.781 30.891 1.00 86.94 881 ASP A CA 1
ATOM 6731 C C . ASP A 1 881 ? 8.810 11.995 31.789 1.00 86.94 881 ASP A C 1
ATOM 6733 O O . ASP A 1 881 ? 8.269 11.845 32.882 1.00 86.94 881 ASP A O 1
ATOM 6737 N N . ALA A 1 882 ? 9.151 13.201 31.324 1.00 85.81 882 ALA A N 1
ATOM 6738 C CA . ALA A 1 882 ? 8.876 14.435 32.056 1.00 85.81 882 ALA A CA 1
ATOM 6739 C C . ALA A 1 882 ? 7.369 14.645 32.271 1.00 85.81 882 ALA A C 1
ATOM 6741 O O . ALA A 1 882 ? 6.950 15.014 33.368 1.00 85.81 882 ALA A O 1
ATOM 6742 N N . SER A 1 883 ? 6.552 14.359 31.253 1.00 90.38 883 SER A N 1
ATOM 6743 C CA . SER A 1 883 ? 5.092 14.469 31.346 1.00 90.38 883 SER A CA 1
ATOM 6744 C C . SER A 1 883 ? 4.514 13.447 32.328 1.00 90.38 883 SER A C 1
ATOM 6746 O O . SER A 1 883 ? 3.736 13.811 33.208 1.00 90.38 883 SER A O 1
ATOM 6748 N N . LEU A 1 884 ? 4.932 12.179 32.240 1.00 91.44 884 LEU A N 1
ATOM 6749 C CA . LEU A 1 884 ? 4.497 11.117 33.155 1.00 91.44 884 LEU A CA 1
ATOM 6750 C C . LEU A 1 884 ? 4.931 11.394 34.600 1.00 91.44 884 LEU A C 1
ATOM 6752 O O . LEU A 1 884 ? 4.143 11.200 35.525 1.00 91.44 884 LEU A O 1
ATOM 6756 N N . ALA A 1 885 ? 6.155 11.890 34.794 1.00 88.75 885 ALA A N 1
ATOM 6757 C CA . ALA A 1 885 ? 6.665 12.288 36.100 1.00 88.75 885 ALA A CA 1
ATOM 6758 C C . ALA A 1 885 ? 5.846 13.428 36.709 1.00 88.75 885 ALA A C 1
ATOM 6760 O O . ALA A 1 885 ? 5.437 13.342 37.865 1.00 88.75 885 ALA A O 1
ATOM 6761 N N . CYS A 1 886 ? 5.552 14.456 35.910 1.00 91.06 886 CYS A N 1
ATOM 6762 C CA . CYS A 1 886 ? 4.731 15.587 36.320 1.00 91.06 886 CYS A CA 1
ATOM 6763 C C . CYS A 1 886 ? 3.325 15.137 36.748 1.00 91.06 886 CYS A C 1
ATOM 6765 O O . CYS A 1 886 ? 2.856 15.533 37.817 1.00 91.06 886 CYS A O 1
ATOM 6767 N N . ILE A 1 887 ? 2.684 14.255 35.969 1.00 93.06 887 ILE A N 1
ATOM 6768 C CA . ILE A 1 887 ? 1.375 13.674 36.307 1.00 93.06 887 ILE A CA 1
ATOM 6769 C C . ILE A 1 887 ? 1.443 12.919 37.636 1.00 93.06 887 ILE A C 1
ATOM 6771 O O . ILE A 1 887 ? 0.613 13.161 38.514 1.00 93.06 887 ILE A O 1
ATOM 6775 N N . ALA A 1 888 ? 2.424 12.028 37.799 1.00 90.38 888 ALA A N 1
ATOM 6776 C CA . ALA A 1 888 ? 2.566 11.229 39.011 1.00 90.38 888 ALA A CA 1
ATOM 6777 C C . ALA A 1 888 ? 2.784 12.098 40.256 1.00 90.38 888 ALA A C 1
ATOM 6779 O O . ALA A 1 888 ? 2.118 11.881 41.265 1.00 90.38 888 ALA A O 1
ATOM 6780 N N . GLU A 1 889 ? 3.662 13.101 40.178 1.00 89.19 889 GLU A N 1
ATOM 6781 C CA . GLU A 1 889 ? 3.964 14.013 41.287 1.00 89.19 889 GLU A CA 1
ATOM 6782 C C . GLU A 1 889 ? 2.711 14.756 41.768 1.00 89.19 889 GLU A C 1
ATOM 6784 O O . GLU A 1 889 ? 2.400 14.747 42.960 1.00 89.19 889 GLU A O 1
ATOM 6789 N N . HIS A 1 890 ? 1.942 15.339 40.844 1.00 91.62 890 HIS A N 1
ATOM 6790 C CA . HIS A 1 890 ? 0.731 16.084 41.192 1.00 91.62 890 HIS A CA 1
ATOM 6791 C C . HIS A 1 890 ? -0.383 15.167 41.705 1.00 91.62 890 HIS A C 1
ATOM 6793 O O . HIS A 1 890 ? -1.068 15.516 42.669 1.00 91.62 890 HIS A O 1
ATOM 6799 N N . CYS A 1 891 ? -0.559 13.992 41.093 1.00 92.00 891 CYS A N 1
ATOM 6800 C CA . CYS A 1 891 ? -1.594 13.047 41.501 1.00 92.00 891 CYS A CA 1
ATOM 6801 C C . CYS A 1 891 ? -1.300 12.427 42.872 1.00 92.00 891 CYS A C 1
ATOM 6803 O O . CYS A 1 891 ? -2.213 12.313 43.684 1.00 92.00 891 CYS A O 1
ATOM 6805 N N . LEU A 1 892 ? -0.048 12.063 43.168 1.00 90.56 892 LEU A N 1
ATOM 6806 C CA . LEU A 1 892 ? 0.346 11.535 44.482 1.00 90.56 892 LEU A CA 1
ATOM 6807 C C . LEU A 1 892 ? 0.270 12.600 45.585 1.00 90.56 892 LEU A C 1
ATOM 6809 O O . LEU A 1 892 ? -0.010 12.273 46.737 1.00 90.56 892 LEU A O 1
ATOM 6813 N N . ALA A 1 893 ? 0.482 13.873 45.245 1.00 89.19 893 ALA A N 1
ATOM 6814 C CA . ALA A 1 893 ? 0.332 14.990 46.175 1.00 89.19 893 ALA A CA 1
ATOM 6815 C C . ALA A 1 893 ? -1.136 15.389 46.433 1.00 89.19 893 ALA A C 1
ATOM 6817 O O . ALA A 1 893 ? -1.401 16.196 47.331 1.00 89.19 893 ALA A O 1
ATOM 6818 N N . ALA A 1 894 ? -2.092 14.856 45.664 1.00 90.94 894 ALA A N 1
ATOM 6819 C CA . ALA A 1 894 ? -3.501 15.190 45.813 1.00 90.94 894 ALA A CA 1
ATOM 6820 C C . ALA A 1 894 ? -4.063 14.712 47.163 1.00 90.94 894 ALA A C 1
ATOM 6822 O O . ALA A 1 894 ? -3.717 13.650 47.684 1.00 90.94 894 ALA A O 1
ATOM 6823 N N . SER A 1 895 ? -4.983 15.499 47.724 1.00 92.25 895 SER A N 1
ATOM 6824 C CA . SER A 1 895 ? -5.703 15.159 48.951 1.00 92.25 895 SER A CA 1
ATOM 6825 C C . SER A 1 895 ? -7.195 15.352 48.736 1.00 92.25 895 SER A C 1
ATOM 6827 O O . SER A 1 895 ? -7.649 16.432 48.367 1.00 92.25 895 SER A O 1
ATOM 6829 N N . PHE A 1 896 ? -7.948 14.301 49.015 1.00 94.12 896 PHE A N 1
ATOM 6830 C CA . PHE A 1 896 ? -9.393 14.209 48.888 1.00 94.12 896 PHE A CA 1
ATOM 6831 C C . PHE A 1 896 ? -10.077 14.325 50.263 1.00 94.12 896 PHE A C 1
ATOM 6833 O O . PHE A 1 896 ? -9.404 14.257 51.296 1.00 94.12 896 PHE A O 1
ATOM 6840 N N . PRO A 1 897 ? -11.406 14.525 50.311 1.00 93.38 897 PRO A N 1
ATOM 6841 C CA . PRO A 1 897 ? -12.170 14.438 51.553 1.00 93.38 897 PRO A CA 1
ATOM 6842 C C . PRO A 1 897 ? -12.082 13.046 52.193 1.00 93.38 897 PRO A C 1
ATOM 6844 O O . PRO A 1 897 ? -11.891 12.042 51.507 1.00 93.38 897 PRO A O 1
ATOM 6847 N N . THR A 1 898 ? -12.263 12.976 53.514 1.00 93.00 898 THR A N 1
ATOM 6848 C CA . THR A 1 898 ? -12.360 11.686 54.210 1.00 93.00 898 THR A CA 1
ATOM 6849 C C . THR A 1 898 ? -13.653 10.973 53.832 1.00 93.00 898 THR A C 1
ATOM 6851 O O . THR A 1 898 ? -14.694 11.620 53.722 1.00 93.00 898 THR A O 1
ATOM 6854 N N . SER A 1 899 ? -13.607 9.651 53.714 1.00 92.69 899 SER A N 1
ATOM 6855 C CA . SER A 1 899 ? -14.760 8.812 53.372 1.00 92.69 899 SER A CA 1
ATOM 6856 C C . SER A 1 899 ? -14.793 7.542 54.226 1.00 92.69 899 SER A C 1
ATOM 6858 O O . SER A 1 899 ? -13.854 7.253 54.967 1.00 92.69 899 SER A O 1
ATOM 6860 N N . ASP A 1 900 ? -15.883 6.778 54.136 1.00 88.88 900 ASP A N 1
ATOM 6861 C CA . ASP A 1 900 ? -16.109 5.584 54.966 1.00 88.88 900 ASP A CA 1
ATOM 6862 C C . ASP A 1 900 ? -15.212 4.381 54.597 1.00 88.88 900 ASP A C 1
ATOM 6864 O O . ASP A 1 900 ? -15.198 3.368 55.302 1.00 88.88 900 ASP A O 1
ATOM 6868 N N . GLY A 1 901 ? -14.449 4.469 53.505 1.00 91.62 901 GLY A N 1
ATOM 6869 C CA . GLY A 1 901 ? -13.601 3.392 53.002 1.00 91.62 901 GLY A CA 1
ATOM 6870 C C . GLY A 1 901 ? -12.750 3.822 51.802 1.00 91.62 901 GLY A C 1
ATOM 6871 O O . GLY A 1 901 ? -12.854 4.957 51.343 1.00 91.62 901 GLY A O 1
ATOM 6872 N N . PRO A 1 902 ? -11.890 2.937 51.271 1.00 93.56 902 PRO A N 1
ATOM 6873 C CA . PRO A 1 902 ? -11.026 3.278 50.149 1.00 93.56 902 PRO A CA 1
ATOM 6874 C C . PRO A 1 902 ? -11.826 3.525 48.863 1.00 93.56 902 PRO A C 1
ATOM 6876 O O . PRO A 1 902 ? -12.929 2.996 48.677 1.00 93.56 902 PRO A O 1
ATOM 6879 N N . THR A 1 903 ? -11.248 4.316 47.961 1.00 94.56 903 THR A N 1
ATOM 6880 C CA . THR A 1 903 ? -11.822 4.623 46.647 1.00 94.56 903 THR A CA 1
ATOM 6881 C C . THR A 1 903 ? -10.764 4.535 45.563 1.00 94.56 903 THR A C 1
ATOM 6883 O O . THR A 1 903 ? -9.705 5.144 45.674 1.00 94.56 903 THR A O 1
ATOM 6886 N N . ALA A 1 904 ? -11.072 3.805 44.495 1.00 94.62 904 ALA A N 1
ATOM 6887 C CA . ALA A 1 904 ? -10.273 3.790 43.283 1.00 94.62 904 ALA A CA 1
ATOM 6888 C C . ALA A 1 904 ? -10.789 4.862 42.315 1.00 94.62 904 ALA A C 1
ATOM 6890 O O . ALA A 1 904 ? -11.978 4.873 41.988 1.00 94.62 904 ALA A O 1
ATOM 6891 N N . ILE A 1 905 ? -9.898 5.736 41.847 1.00 94.56 905 ILE A N 1
ATOM 6892 C CA . ILE A 1 905 ? -10.207 6.773 40.856 1.00 94.56 905 ILE A CA 1
ATOM 6893 C C . ILE A 1 905 ? -9.390 6.492 39.599 1.00 94.56 905 ILE A C 1
ATOM 6895 O O . ILE A 1 905 ? -8.167 6.605 39.623 1.00 94.56 905 ILE A O 1
ATOM 6899 N N . THR A 1 906 ? -10.052 6.127 38.507 1.00 95.50 906 THR A N 1
ATOM 6900 C CA . THR A 1 906 ? -9.420 5.939 37.195 1.00 95.50 906 THR A CA 1
ATOM 6901 C C . THR A 1 906 ? -9.458 7.260 36.435 1.00 95.50 906 THR A C 1
ATOM 6903 O O . THR A 1 906 ? -10.531 7.822 36.233 1.00 95.50 906 THR A O 1
ATOM 6906 N N . LEU A 1 907 ? -8.291 7.767 36.042 1.00 93.81 907 LEU A N 1
ATOM 6907 C CA . LEU A 1 907 ? -8.094 9.082 35.438 1.00 93.81 907 LEU A CA 1
ATOM 6908 C C . LEU A 1 907 ? -7.453 8.948 34.050 1.00 93.81 907 LEU A C 1
ATOM 6910 O O . LEU A 1 907 ? -6.295 8.525 33.961 1.00 93.81 907 LEU A O 1
ATOM 6914 N N . PRO A 1 908 ? -8.171 9.321 32.978 1.00 94.38 908 PRO A N 1
ATOM 6915 C CA . PRO A 1 908 ? -7.600 9.460 31.647 1.00 94.38 908 PRO A CA 1
ATOM 6916 C C . PRO A 1 908 ? -7.080 10.887 31.417 1.00 94.38 908 PRO A C 1
ATOM 6918 O O . PRO A 1 908 ? -7.759 11.871 31.707 1.00 94.38 908 PRO A O 1
ATOM 6921 N N . PHE A 1 909 ? -5.904 11.001 30.813 1.00 93.12 909 PHE A N 1
ATOM 6922 C CA . PHE A 1 909 ? -5.354 12.247 30.289 1.00 93.12 909 PHE A CA 1
ATOM 6923 C C . PHE A 1 909 ? -5.156 12.097 28.787 1.00 93.12 909 PHE A C 1
ATOM 6925 O O . PHE A 1 909 ? -4.437 11.199 28.341 1.00 93.12 909 PHE A O 1
ATOM 6932 N N . VAL A 1 910 ? -5.791 12.975 28.014 1.00 90.19 910 VAL A N 1
ATOM 6933 C CA . VAL A 1 910 ? -5.690 13.006 26.553 1.00 90.19 910 VAL A CA 1
ATOM 6934 C C . VAL A 1 910 ? -4.908 14.247 26.144 1.00 90.19 910 VAL A C 1
ATOM 6936 O O . VAL A 1 910 ? -5.261 15.363 26.512 1.00 90.19 910 VAL A O 1
ATOM 6939 N N . PHE A 1 911 ? -3.833 14.026 25.400 1.00 89.00 911 PHE A N 1
ATOM 6940 C CA . PHE A 1 911 ? -2.936 15.031 24.857 1.00 89.00 911 PHE A CA 1
ATOM 6941 C C . PHE A 1 911 ? -3.163 15.104 23.349 1.00 89.00 911 PHE A C 1
ATOM 6943 O O . PHE A 1 911 ? -2.929 14.116 22.646 1.00 89.00 911 PHE A O 1
ATOM 6950 N N . GLU A 1 912 ? -3.616 16.262 22.875 1.00 79.00 912 GLU A N 1
ATOM 6951 C CA . GLU A 1 912 ? -3.861 16.555 21.456 1.00 79.00 912 GLU A CA 1
ATOM 6952 C C . GLU A 1 912 ? -2.703 17.314 20.835 1.00 79.00 912 GLU A C 1
ATOM 6954 O O . GLU A 1 912 ? -2.301 18.367 21.391 1.00 79.00 912 GLU A O 1
#

Radius of gyration: 37.69 Å; chains: 1; bounding box: 83×86×130 Å

pLDDT: mean 75.61, std 23.17, range [20.95, 98.62]